Protein 9BWT (pdb70)

Solvent-accessible surface area: 51357 Å² total

Organism: Homo sapiens (NCBI:txid9606)

Nearest PDB structures (foldseek):
  9bwt-assembly1_B  TM=1.003E+00  e=4.805E-80  Homo sapiens
  8vpp-assembly1_B  TM=9.950E-01  e=1.928E-72  Homo sapiens
  8vpn-assembly1_B  TM=9.908E-01  e=4.264E-71  Homo sapiens
  8fho-assembly1_B  TM=9.875E-01  e=2.755E-69  Danio rerio
  9bwt-assembly1_A  TM=9.671E-01  e=4.709E-66  Homo sapiens

Foldseek 3Di:
DPDPPPVQFDDDDPLCPDPCDPPDRRDHTDDPCVVDPPPAAFDALVLQAQLLLLLQQDACCLQFPLLQLLQFAFLQLSLVLLVVLLLLLVQLLLLVLQLQFFPAFAFQFLLRSLCLAAHVLLSLLLLVLLLLLLLQLLLVLLLLLQLLVQVVCVVVPHDDDDSQVSSLVSSLVLLVVLLVQPVVDVVSLSVLSVVLSVLLVLLLVQLVVLLADAADLQRLLQFFGHFDPQLLVVSHHGHADDPQSDSVSSSLVNSLSRNRLRLSRLRSNRHDGSSPNSSVSSNSSSVVSSVSSSVSSSSSSRTGAAFGQSDSVQFDDPDDADADDPSVVVGGRPPVCVVVVPHQGTSNRDRNSSLVSGPHNVSVSSSNSSSSSSNSSSSLQSSLRNLLVSLVLPLDDPSVVFNQADPPGGGGSVSSVVSSVSSSVSVNVSDCPVPSLLSSLSVLQSSLSSLQSSLLLVVLPDVSSDGPSDPHDSVSSNVSNVVSLVVNCVNPVVSNVVNVVSSVVSSVSSVVVPRPDDSDYSVVSVVVVVVVVVLVVVLPDDDDDLADFAAEAEACAQCLQFVQSQLLVQLLDPPTAAYEHEHEALDDDADQDVVNVVVLVVSVVVCVVVVGPYHYDYGYHNDPLVSLVVCQVDPAGRPRHHQAYEYEFDPCCLPDDVVVLQSVLVSVVVSLVSLHKYKYKYAPVGRGPPVRDDYPSVAADAQFAEEQEAADPQQQPLPVSVLSSCVDPRNVNHAYEYAPNNYVPPPDDDPPVVVVVVVLLVSPRVYYHYDPCQLPQDDVVVVVVLCVSLVVLAPPQPVPDPVCPCVVCVPPQQRAYPVLCVVCPSVLRSLLSLLVVCVVPPQRHQEYEYAQDDADPPSGHSNSSSSSVDNNDPPHRHMYMHIHHSSHNPSSNDD/DVVVVVVVVVVVLVVVLPDDDDLVLDAAAEEEACAQCQFFVVSQLLVQLLPPVGAAAEHEHEDADDDPPDDVVVVVVLVVSVVVCVVVVRPYHYDYYYDNDPLVSLLVCQVDPAGRPRHHQAYEYEFPPCCQVDDVVVLQSVVVSVVSSLVSQHKYKYWYAPVGRGDVGDDDPSVAAPAAFAAEQECEDQQQQPSLVSVLSSCVGPSNVNYAYEYEYEDAPVCQVVVQVVVVVVVVLLVSPHDYYHYHRCLQPFDDPVLVVVLCVSLVVQAPAAQPDDPVVVCVVCVPPQAHDHVVLCVVCVSVLRSLLSLLVVCCVPRQPGPAYEYAQDDDDPPSAGSSRSSSSVDNNDDPHSHSYMHIHHSSHHSTDSDDD

B-factor: mean 97.75, std 24.48, range [50.23, 206.78]

Structure (mmCIF, N/CA/C/O backbone):
data_9BWT
#
_entry.id   9BWT
#
_cell.length_a   1.00
_cell.length_b   1.00
_cell.length_c   1.00
_cell.angle_alpha   90.00
_cell.angle_beta   90.00
_cell.angle_gamma   90.00
#
_symmetry.space_group_name_H-M   'P 1'
#
loop_
_entity.id
_entity.type
_entity.pdbx_description
1 polymer 'Solute carrier family 12 member 3'
2 non-polymer "ADENOSINE-5'-TRIPHOSPHATE"
3 non-polymer '6-chloro-3,4-dihydro-2H-1,2,4-benzothiadiazine-7-sulfonamide 1,1-dioxide'
4 water water
#
loop_
_atom_site.group_PDB
_atom_site.id
_atom_site.type_symbol
_atom_site.label_atom_id
_atom_site.label_alt_id
_atom_site.label_comp_id
_atom_site.label_asym_id
_atom_site.label_entity_id
_atom_site.label_seq_id
_atom_site.pdbx_PDB_ins_code
_atom_site.Cartn_x
_atom_site.Cartn_y
_atom_site.Cartn_z
_atom_site.occupancy
_atom_site.B_iso_or_equiv
_atom_site.auth_seq_id
_atom_site.auth_comp_id
_atom_site.auth_asym_id
_atom_site.auth_atom_id
_atom_site.pdbx_PDB_model_num
ATOM 1 N N . CYS A 1 52 ? 99.427 169.015 195.615 1.00 124.54 52 CYS A N 1
ATOM 2 C CA . CYS A 1 52 ? 99.984 169.352 196.919 1.00 129.89 52 CYS A CA 1
ATOM 3 C C . CYS A 1 52 ? 101.502 169.205 196.921 1.00 130.34 52 CYS A C 1
ATOM 4 O O . CYS A 1 52 ? 102.226 170.137 196.575 1.00 126.11 52 CYS A O 1
ATOM 7 N N . MET A 1 53 ? 101.977 168.026 197.320 1.00 120.90 53 MET A N 1
ATOM 8 C CA . MET A 1 53 ? 103.400 167.718 197.341 1.00 115.85 53 MET A CA 1
ATOM 9 C C . MET A 1 53 ? 103.613 166.308 196.789 1.00 117.30 53 MET A C 1
ATOM 10 O O . MET A 1 53 ? 104.386 165.509 197.308 1.00 116.89 53 MET A O 1
ATOM 12 N N . ARG A 1 54 ? 102.905 165.992 195.710 1.00 113.58 54 ARG A N 1
ATOM 13 C CA . ARG A 1 54 ? 103.000 164.675 195.098 1.00 113.23 54 ARG A CA 1
ATOM 14 C C . ARG A 1 54 ? 103.972 164.670 193.927 1.00 113.79 54 ARG A C 1
ATOM 15 O O . ARG A 1 54 ? 104.500 165.710 193.540 1.00 112.92 54 ARG A O 1
ATOM 34 N N . PHE A 1 56 ? 105.701 164.996 190.586 1.00 96.09 56 PHE A N 1
ATOM 35 C CA . PHE A 1 56 ? 105.451 165.889 189.466 1.00 94.29 56 PHE A CA 1
ATOM 36 C C . PHE A 1 56 ? 105.016 165.093 188.246 1.00 97.58 56 PHE A C 1
ATOM 37 O O . PHE A 1 56 ? 105.673 164.130 187.859 1.00 97.96 56 PHE A O 1
ATOM 45 N N . GLY A 1 57 ? 103.903 165.497 187.644 1.00 96.28 57 GLY A N 1
ATOM 46 C CA . GLY A 1 57 ? 103.372 164.820 186.477 1.00 95.98 57 GLY A CA 1
ATOM 47 C C . GLY A 1 57 ? 102.220 163.882 186.760 1.00 101.31 57 GLY A C 1
ATOM 48 O O . GLY A 1 57 ? 101.730 163.237 185.824 1.00 108.30 57 GLY A O 1
ATOM 49 N N . TYR A 1 58 ? 101.757 163.765 188.003 1.00 99.32 58 TYR A N 1
ATOM 50 C CA . TYR A 1 58 ? 100.653 162.865 188.305 1.00 98.56 58 TYR A CA 1
ATOM 51 C C . TYR A 1 58 ? 99.313 163.386 187.815 1.00 104.27 58 TYR A C 1
ATOM 52 O O . TYR A 1 58 ? 98.331 162.639 187.857 1.00 105.20 58 TYR A O 1
ATOM 61 N N . ASN A 1 59 ? 99.242 164.629 187.352 1.00 104.97 59 ASN A N 1
ATOM 62 C CA . ASN A 1 59 ? 97.976 165.203 186.922 1.00 102.55 59 ASN A CA 1
ATOM 63 C C . ASN A 1 59 ? 98.061 165.760 185.509 1.00 105.51 59 ASN A C 1
ATOM 64 O O . ASN A 1 59 ? 97.529 166.829 185.226 1.00 111.49 59 ASN A O 1
ATOM 80 N N . ILE A 1 61 ? 98.858 164.388 181.059 1.00 93.60 61 ILE A N 1
ATOM 81 C CA . ILE A 1 61 ? 99.147 163.344 180.088 1.00 93.30 61 ILE A CA 1
ATOM 82 C C . ILE A 1 61 ? 100.635 163.292 179.784 1.00 93.84 61 ILE A C 1
ATOM 83 O O . ILE A 1 61 ? 101.184 162.228 179.510 1.00 94.82 61 ILE A O 1
ATOM 88 N N . ASP A 1 62 ? 101.284 164.451 179.830 1.00 91.75 62 ASP A N 1
ATOM 89 C CA . ASP A 1 62 ? 102.704 164.529 179.517 1.00 90.39 62 ASP A CA 1
ATOM 90 C C . ASP A 1 62 ? 103.515 163.761 180.552 1.00 96.92 62 ASP A C 1
ATOM 91 O O . ASP A 1 62 ? 103.148 163.704 181.728 1.00 103.48 62 ASP A O 1
ATOM 96 N N . VAL A 1 63 ? 104.616 163.166 180.112 1.00 87.61 63 VAL A N 1
ATOM 97 C CA . VAL A 1 63 ? 105.451 162.365 180.990 1.00 83.69 63 VAL A CA 1
ATOM 98 C C . VAL A 1 63 ? 106.764 163.093 181.247 1.00 81.58 63 VAL A C 1
ATOM 99 O O . VAL A 1 63 ? 107.234 163.892 180.436 1.00 90.56 63 VAL A O 1
ATOM 103 N N . VAL A 1 64 ? 107.367 162.802 182.395 1.00 76.90 64 VAL A N 1
ATOM 104 C CA . VAL A 1 64 ? 108.627 163.421 182.794 1.00 79.08 64 VAL A CA 1
ATOM 105 C C . VAL A 1 64 ? 109.782 162.593 182.246 1.00 83.39 64 VAL A C 1
ATOM 106 O O . VAL A 1 64 ? 109.594 161.414 181.915 1.00 82.62 64 VAL A O 1
ATOM 110 N N . PRO A 1 65 ? 110.982 163.156 182.133 1.00 82.60 65 PRO A N 1
ATOM 111 C CA . PRO A 1 65 ? 112.093 162.398 181.551 1.00 81.05 65 PRO A CA 1
ATOM 112 C C . PRO A 1 65 ? 112.497 161.228 182.432 1.00 85.64 65 PRO A C 1
ATOM 113 O O . PRO A 1 65 ? 112.669 161.367 183.644 1.00 89.60 65 PRO A O 1
ATOM 117 N N . THR A 1 66 ? 112.652 160.066 181.804 1.00 90.27 66 THR A N 1
ATOM 118 C CA . THR A 1 66 ? 113.081 158.865 182.503 1.00 87.00 66 THR A CA 1
ATOM 119 C C . THR A 1 66 ? 113.953 158.047 181.565 1.00 92.67 66 THR A C 1
ATOM 120 O O . THR A 1 66 ? 113.910 158.212 180.345 1.00 97.08 66 THR A O 1
ATOM 124 N N . TYR A 1 67 ? 114.747 157.156 182.159 1.00 97.13 67 TYR A N 1
ATOM 125 C CA . TYR A 1 67 ? 115.668 156.344 181.373 1.00 92.93 67 TYR A CA 1
ATOM 126 C C . TYR A 1 67 ? 114.921 155.407 180.433 1.00 93.69 67 TYR A C 1
ATOM 127 O O . TYR A 1 67 ? 115.366 155.161 179.307 1.00 99.03 67 TYR A O 1
ATOM 136 N N . GLU A 1 68 ? 113.783 154.873 180.877 1.00 98.88 68 GLU A N 1
ATOM 137 C CA . GLU A 1 68 ? 113.082 153.863 180.093 1.00 95.02 68 GLU A CA 1
ATOM 138 C C . GLU A 1 68 ? 112.661 154.390 178.729 1.00 98.57 68 GLU A C 1
ATOM 139 O O . GLU A 1 68 ? 112.581 153.620 177.767 1.00 104.47 68 GLU A O 1
ATOM 145 N N . HIS A 1 69 ? 112.384 155.688 178.620 1.00 95.35 69 HIS A N 1
ATOM 146 C CA . HIS A 1 69 ? 111.930 156.243 177.353 1.00 88.96 69 HIS A CA 1
ATOM 147 C C . HIS A 1 69 ? 112.983 156.163 176.260 1.00 89.69 69 HIS A C 1
ATOM 148 O O . HIS A 1 69 ? 112.641 156.322 175.084 1.00 91.66 69 HIS A O 1
ATOM 155 N N . TYR A 1 70 ? 114.243 155.926 176.612 1.00 81.60 70 TYR A N 1
ATOM 156 C CA . TYR A 1 70 ? 115.327 155.941 175.648 1.00 77.17 70 TYR A CA 1
ATOM 157 C C . TYR A 1 70 ? 115.988 154.589 175.449 1.00 82.20 70 TYR A C 1
ATOM 158 O O . TYR A 1 70 ? 116.734 154.425 174.478 1.00 89.64 70 TYR A O 1
ATOM 167 N N . ALA A 1 71 ? 115.743 153.624 176.325 1.00 87.67 71 ALA A N 1
ATOM 168 C CA . ALA A 1 71 ? 116.331 152.303 176.195 1.00 85.80 71 ALA A CA 1
ATOM 169 C C . ALA A 1 71 ? 115.516 151.449 175.236 1.00 89.48 71 ALA A C 1
ATOM 170 O O . ALA A 1 71 ? 114.289 151.551 175.171 1.00 96.89 71 ALA A O 1
ATOM 172 N N . ASN A 1 72 ? 116.212 150.609 174.481 1.00 102.66 72 ASN A N 1
ATOM 173 C CA . ASN A 1 72 ? 115.548 149.672 173.585 1.00 104.11 72 ASN A CA 1
ATOM 174 C C . ASN A 1 72 ? 115.716 148.251 174.103 1.00 105.35 72 ASN A C 1
ATOM 175 O O . ASN A 1 72 ? 115.383 147.285 173.420 1.00 103.19 72 ASN A O 1
ATOM 190 N N . THR A 1 74 ? 115.211 145.271 177.329 1.00 140.33 74 THR A N 1
ATOM 191 C CA . THR A 1 74 ? 114.047 144.725 178.012 1.00 139.48 74 THR A CA 1
ATOM 192 C C . THR A 1 74 ? 113.909 145.360 179.389 1.00 138.18 74 THR A C 1
ATOM 193 O O . THR A 1 74 ? 114.853 145.362 180.179 1.00 133.91 74 THR A O 1
ATOM 197 N N . GLN A 1 75 ? 112.730 145.895 179.670 1.00 151.75 75 GLN A N 1
ATOM 198 C CA . GLN A 1 75 ? 112.524 146.625 180.911 1.00 153.29 75 GLN A CA 1
ATOM 199 C C . GLN A 1 75 ? 112.532 145.665 182.096 1.00 155.48 75 GLN A C 1
ATOM 200 O O . GLN A 1 75 ? 111.756 144.700 182.112 1.00 156.86 75 GLN A O 1
ATOM 202 N N . PRO A 1 76 ? 113.387 145.886 183.098 1.00 161.82 76 PRO A N 1
ATOM 203 C CA . PRO A 1 76 ? 113.337 145.027 184.292 1.00 161.84 76 PRO A CA 1
ATOM 204 C C . PRO A 1 76 ? 111.985 145.050 184.982 1.00 162.20 76 PRO A C 1
ATOM 205 O O . PRO A 1 76 ? 111.540 144.020 185.504 1.00 159.12 76 PRO A O 1
ATOM 209 N N . GLY A 1 77 ? 111.317 146.202 184.999 1.00 167.94 77 GLY A N 1
ATOM 210 C CA . GLY A 1 77 ? 110.011 146.328 185.601 1.00 165.27 77 GLY A CA 1
ATOM 211 C C . GLY A 1 77 ? 108.942 146.522 184.546 1.00 167.24 77 GLY A C 1
ATOM 212 O O . GLY A 1 77 ? 108.946 147.517 183.818 1.00 167.50 77 GLY A O 1
ATOM 213 N N . GLU A 1 78 ? 108.022 145.562 184.470 1.00 160.83 78 GLU A N 1
ATOM 214 C CA . GLU A 1 78 ? 106.952 145.584 183.481 1.00 159.07 78 GLU A CA 1
ATOM 215 C C . GLU A 1 78 ? 107.532 145.762 182.083 1.00 161.13 78 GLU A C 1
ATOM 216 O O . GLU A 1 78 ? 108.653 145.312 181.813 1.00 160.54 78 GLU A O 1
ATOM 218 N N . PRO A 1 79 ? 106.806 146.405 181.171 1.00 152.18 79 PRO A N 1
ATOM 219 C CA . PRO A 1 79 ? 107.357 146.634 179.829 1.00 150.43 79 PRO A CA 1
ATOM 220 C C . PRO A 1 79 ? 108.041 147.985 179.719 1.00 151.86 79 PRO A C 1
ATOM 221 O O . PRO A 1 79 ? 107.906 148.829 180.610 1.00 150.96 79 PRO A O 1
ATOM 223 N N . ARG A 1 80 ? 108.775 148.203 178.632 1.00 139.89 80 ARG A N 1
ATOM 224 C CA . ARG A 1 80 ? 109.429 149.487 178.422 1.00 138.99 80 ARG A CA 1
ATOM 225 C C . ARG A 1 80 ? 108.389 150.576 178.202 1.00 138.84 80 ARG A C 1
ATOM 226 O O . ARG A 1 80 ? 107.637 150.544 177.223 1.00 136.88 80 ARG A O 1
ATOM 234 N N . LYS A 1 81 ? 108.345 151.534 179.121 1.00 126.56 81 LYS A N 1
ATOM 235 C CA . LYS A 1 81 ? 107.427 152.654 178.998 1.00 124.78 81 LYS A CA 1
ATOM 236 C C . LYS A 1 81 ? 107.777 153.492 177.775 1.00 127.71 81 LYS A C 1
ATOM 237 O O . LYS A 1 81 ? 108.952 153.700 177.460 1.00 128.41 81 LYS A O 1
ATOM 243 N N . VAL A 1 82 ? 106.750 153.971 177.079 1.00 113.00 82 VAL A N 1
ATOM 244 C CA . VAL A 1 82 ? 106.918 154.781 175.880 1.00 108.43 82 VAL A CA 1
ATOM 245 C C . VAL A 1 82 ? 106.216 156.112 176.090 1.00 105.02 82 VAL A C 1
ATOM 246 O O . VAL A 1 82 ? 105.056 156.153 176.512 1.00 105.62 82 VAL A O 1
ATOM 250 N N . ARG A 1 83 ? 106.921 157.199 175.798 1.00 79.87 83 ARG A N 1
ATOM 251 C CA . ARG A 1 83 ? 106.324 158.512 175.936 1.00 83.77 83 ARG A CA 1
ATOM 252 C C . ARG A 1 83 ? 105.203 158.684 174.914 1.00 87.66 83 ARG A C 1
ATOM 253 O O . ARG A 1 83 ? 105.281 158.159 173.801 1.00 90.43 83 ARG A O 1
ATOM 261 N N . PRO A 1 84 ? 104.147 159.411 175.268 1.00 83.15 84 PRO A N 1
ATOM 262 C CA . PRO A 1 84 ? 103.047 159.610 174.321 1.00 82.93 84 PRO A CA 1
ATOM 263 C C . PRO A 1 84 ? 103.531 160.292 173.052 1.00 84.11 84 PRO A C 1
ATOM 264 O O . PRO A 1 84 ? 104.393 161.171 173.086 1.00 88.76 84 PRO A O 1
ATOM 268 N N . THR A 1 85 ? 102.966 159.875 171.924 1.00 84.33 85 THR A N 1
ATOM 269 C CA . THR A 1 85 ? 103.326 160.471 170.651 1.00 84.61 85 THR A CA 1
ATOM 270 C C . THR A 1 85 ? 102.808 161.902 170.571 1.00 85.39 85 THR A C 1
ATOM 271 O O . THR A 1 85 ? 101.890 162.301 171.290 1.00 90.79 85 THR A O 1
ATOM 275 N N . LEU A 1 86 ? 103.414 162.683 169.676 1.00 75.13 86 LEU A N 1
ATOM 276 C CA . LEU A 1 86 ? 103.005 164.074 169.533 1.00 77.77 86 LEU A CA 1
ATOM 277 C C . LEU A 1 86 ? 101.536 164.187 169.161 1.00 81.17 86 LEU A C 1
ATOM 278 O O . LEU A 1 86 ? 100.885 165.181 169.499 1.00 87.72 86 LEU A O 1
ATOM 283 N N . ALA A 1 87 ? 100.995 163.185 168.467 1.00 84.74 87 ALA A N 1
ATOM 284 C CA . ALA A 1 87 ? 99.576 163.202 168.139 1.00 79.39 87 ALA A CA 1
ATOM 285 C C . ALA A 1 87 ? 98.715 162.919 169.360 1.00 87.32 87 ALA A C 1
ATOM 286 O O . ALA A 1 87 ? 97.560 163.351 169.414 1.00 92.22 87 ALA A O 1
ATOM 288 N N . ASP A 1 88 ? 99.248 162.190 170.342 1.00 92.18 88 ASP A N 1
ATOM 289 C CA . ASP A 1 88 ? 98.495 161.941 171.567 1.00 85.99 88 ASP A CA 1
ATOM 290 C C . ASP A 1 88 ? 98.293 163.228 172.354 1.00 88.24 88 ASP A C 1
ATOM 291 O O . ASP A 1 88 ? 97.186 163.518 172.819 1.00 93.21 88 ASP A O 1
ATOM 296 N N . LEU A 1 89 ? 99.357 164.015 172.516 1.00 77.60 89 LEU A N 1
ATOM 297 C CA . LEU A 1 89 ? 99.233 165.280 173.231 1.00 76.05 89 LEU A CA 1
ATOM 298 C C . LEU A 1 89 ? 98.532 166.325 172.378 1.00 84.70 89 LEU A C 1
ATOM 299 O O . LEU A 1 89 ? 97.702 167.092 172.878 1.00 89.41 89 LEU A O 1
ATOM 304 N N . HIS A 1 90 ? 98.859 166.373 171.094 1.00 85.55 90 HIS A N 1
ATOM 305 C CA . HIS A 1 90 ? 98.225 167.277 170.151 1.00 78.40 90 HIS A CA 1
ATOM 306 C C . HIS A 1 90 ? 96.956 166.624 169.612 1.00 89.49 90 HIS A C 1
ATOM 307 O O . HIS A 1 90 ? 96.521 165.574 170.090 1.00 99.06 90 HIS A O 1
ATOM 314 N N . SER A 1 91 ? 96.342 167.243 168.607 1.00 100.70 91 SER A N 1
ATOM 315 C CA . SER A 1 91 ? 95.218 166.624 167.916 1.00 99.94 91 SER A CA 1
ATOM 316 C C . SER A 1 91 ? 94.004 166.510 168.828 1.00 101.81 91 SER A C 1
ATOM 317 O O . SER A 1 91 ? 94.145 166.367 170.046 1.00 105.52 91 SER A O 1
ATOM 320 N N . PHE A 1 92 ? 92.811 166.564 168.252 1.00 106.21 92 PHE A N 1
ATOM 321 C CA . PHE A 1 92 ? 91.576 166.498 169.016 1.00 109.12 92 PHE A CA 1
ATOM 322 C C . PHE A 1 92 ? 91.002 165.088 169.000 1.00 111.96 92 PHE A C 1
ATOM 323 O O . PHE A 1 92 ? 91.397 164.236 168.200 1.00 109.73 92 PHE A O 1
ATOM 331 N N . LEU A 1 93 ? 90.061 164.852 169.907 1.00 120.70 93 LEU A N 1
ATOM 332 C CA . LEU A 1 93 ? 89.384 163.565 169.996 1.00 123.07 93 LEU A CA 1
ATOM 333 C C . LEU A 1 93 ? 90.380 162.452 170.300 1.00 122.17 93 LEU A C 1
ATOM 334 O O . LEU A 1 93 ? 91.231 162.594 171.178 1.00 117.71 93 LEU A O 1
ATOM 339 N N . PRO A 1 132 ? 125.816 135.271 183.813 1.00 119.17 132 PRO A N 1
ATOM 340 C CA . PRO A 1 132 ? 126.634 136.146 182.965 1.00 119.48 132 PRO A CA 1
ATOM 341 C C . PRO A 1 132 ? 127.738 136.838 183.757 1.00 119.99 132 PRO A C 1
ATOM 342 O O . PRO A 1 132 ? 127.486 137.846 184.415 1.00 116.20 132 PRO A O 1
ATOM 346 N N . VAL A 1 133 ? 128.946 136.292 183.692 1.00 113.14 133 VAL A N 1
ATOM 347 C CA . VAL A 1 133 ? 130.074 136.835 184.439 1.00 112.37 133 VAL A CA 1
ATOM 348 C C . VAL A 1 133 ? 130.604 138.070 183.727 1.00 114.67 133 VAL A C 1
ATOM 349 O O . VAL A 1 133 ? 130.777 138.071 182.503 1.00 114.79 133 VAL A O 1
ATOM 353 N N . ARG A 1 134 ? 130.867 139.124 184.493 1.00 101.88 134 ARG A N 1
ATOM 354 C CA . ARG A 1 134 ? 131.415 140.364 183.970 1.00 98.10 134 ARG A CA 1
ATOM 355 C C . ARG A 1 134 ? 132.697 140.698 184.718 1.00 99.04 134 ARG A C 1
ATOM 356 O O . ARG A 1 134 ? 132.860 140.342 185.888 1.00 103.40 134 ARG A O 1
ATOM 364 N N . PHE A 1 135 ? 133.607 141.382 184.035 1.00 90.97 135 PHE A N 1
ATOM 365 C CA . PHE A 1 135 ? 134.939 141.634 184.560 1.00 93.30 135 PHE A CA 1
ATOM 366 C C . PHE A 1 135 ? 135.167 143.126 184.750 1.00 93.50 135 PHE A C 1
ATOM 367 O O . PHE A 1 135 ? 134.644 143.953 184.000 1.00 94.48 135 PHE A O 1
ATOM 375 N N . GLY A 1 136 ? 135.960 143.459 185.763 1.00 89.84 136 GLY A N 1
ATOM 376 C CA . GLY A 1 136 ? 136.344 144.828 186.017 1.00 89.27 136 GLY A CA 1
ATOM 377 C C . GLY A 1 136 ? 137.449 145.278 185.083 1.00 91.92 136 GLY A C 1
ATOM 378 O O . GLY A 1 136 ? 137.933 144.535 184.229 1.00 100.35 136 GLY A O 1
ATOM 379 N N . TRP A 1 137 ? 137.857 146.533 185.259 1.00 81.06 137 TRP A N 1
ATOM 380 C CA . TRP A 1 137 ? 138.849 147.104 184.358 1.00 76.86 137 TRP A CA 1
ATOM 381 C C . TRP A 1 137 ? 140.250 146.576 184.628 1.00 78.64 137 TRP A C 1
ATOM 382 O O . TRP A 1 137 ? 141.089 146.581 183.723 1.00 84.47 137 TRP A O 1
ATOM 393 N N . VAL A 1 138 ? 140.530 146.120 185.848 1.00 80.79 138 VAL A N 1
ATOM 394 C CA . VAL A 1 138 ? 141.863 145.611 186.152 1.00 81.56 138 VAL A CA 1
ATOM 395 C C . VAL A 1 138 ? 142.045 144.213 185.576 1.00 82.08 138 VAL A C 1
ATOM 396 O O . VAL A 1 138 ? 143.027 143.933 184.880 1.00 90.95 138 VAL A O 1
ATOM 400 N N . LYS A 1 139 ? 141.106 143.316 185.856 1.00 80.59 139 LYS A N 1
ATOM 401 C CA . LYS A 1 139 ? 141.205 141.945 185.382 1.00 76.57 139 LYS A CA 1
ATOM 402 C C . LYS A 1 139 ? 140.678 141.761 183.969 1.00 80.86 139 LYS A C 1
ATOM 403 O O . LYS A 1 139 ? 140.941 140.723 183.355 1.00 82.51 139 LYS A O 1
ATOM 409 N N . GLY A 1 140 ? 139.942 142.733 183.443 1.00 87.81 140 GLY A N 1
ATOM 410 C CA . GLY A 1 140 ? 139.361 142.599 182.126 1.00 82.53 140 GLY A CA 1
ATOM 411 C C . GLY A 1 140 ? 140.133 143.306 181.034 1.00 83.58 140 GLY A C 1
ATOM 412 O O . GLY A 1 140 ? 140.113 142.873 179.880 1.00 92.44 140 GLY A O 1
ATOM 413 N N . VAL A 1 141 ? 140.820 144.391 181.379 1.00 77.61 141 VAL A N 1
ATOM 414 C CA . VAL A 1 141 ? 141.503 145.198 180.377 1.00 80.80 141 VAL A CA 1
ATOM 415 C C . VAL A 1 141 ? 142.983 145.326 180.707 1.00 85.56 141 VAL A C 1
ATOM 416 O O . VAL A 1 141 ? 143.841 144.996 179.882 1.00 91.87 141 VAL A O 1
ATOM 420 N N . MET A 1 142 ? 143.296 145.810 181.909 1.00 85.24 142 MET A N 1
ATOM 421 C CA . MET A 1 142 ? 144.688 146.099 182.240 1.00 75.45 142 MET A CA 1
ATOM 422 C C . MET A 1 142 ? 145.544 144.842 182.173 1.00 80.57 142 MET A C 1
ATOM 423 O O . MET A 1 142 ? 146.593 144.828 181.522 1.00 93.78 142 MET A O 1
ATOM 428 N N . ILE A 1 143 ? 145.109 143.767 182.831 1.00 80.25 143 ILE A N 1
ATOM 429 C CA . ILE A 1 143 ? 145.892 142.535 182.825 1.00 76.21 143 ILE A CA 1
ATOM 430 C C . ILE A 1 143 ? 146.021 141.995 181.408 1.00 80.47 143 ILE A C 1
ATOM 431 O O . ILE A 1 143 ? 147.108 141.604 180.968 1.00 87.58 143 ILE A O 1
ATOM 436 N N . ARG A 1 144 ? 144.910 141.966 180.670 1.00 86.47 144 ARG A N 1
ATOM 437 C CA . ARG A 1 144 ? 144.929 141.409 179.322 1.00 82.67 144 ARG A CA 1
ATOM 438 C C . ARG A 1 144 ? 145.850 142.205 178.408 1.00 83.17 144 ARG A C 1
ATOM 439 O O . ARG A 1 144 ? 146.692 141.636 177.707 1.00 92.27 144 ARG A O 1
ATOM 447 N N . CYS A 1 145 ? 145.698 143.530 178.399 1.00 81.81 145 CYS A N 1
ATOM 448 C CA . CYS A 1 145 ? 146.533 144.360 177.538 1.00 82.67 145 CYS A CA 1
ATOM 449 C C . CYS A 1 145 ? 147.997 144.265 177.938 1.00 84.48 145 CYS A C 1
ATOM 450 O O . CYS A 1 145 ? 148.882 144.195 177.078 1.00 89.35 145 CYS A O 1
ATOM 453 N N . MET A 1 146 ? 148.273 144.265 179.240 1.00 79.58 146 MET A N 1
ATOM 454 C CA . MET A 1 146 ? 149.650 144.200 179.709 1.00 70.75 146 MET A CA 1
ATOM 455 C C . MET A 1 146 ? 150.301 142.886 179.298 1.00 78.43 146 MET A C 1
ATOM 456 O O . MET A 1 146 ? 151.451 142.866 178.849 1.00 88.39 146 MET A O 1
ATOM 461 N N . LEU A 1 147 ? 149.576 141.775 179.437 1.00 80.74 147 LEU A N 1
ATOM 462 C CA . LEU A 1 147 ? 150.106 140.491 178.993 1.00 71.52 147 LEU A CA 1
ATOM 463 C C . LEU A 1 147 ? 150.286 140.447 177.485 1.00 75.39 147 LEU A C 1
ATOM 464 O O . LEU A 1 147 ? 151.254 139.861 176.992 1.00 81.44 147 LEU A O 1
ATOM 469 N N . ASN A 1 148 ? 149.361 141.045 176.736 1.00 89.71 148 ASN A N 1
ATOM 470 C CA . ASN A 1 148 ? 149.472 141.058 175.283 1.00 87.02 148 ASN A CA 1
ATOM 471 C C . ASN A 1 148 ? 150.703 141.828 174.826 1.00 89.02 148 ASN A C 1
ATOM 472 O O . ASN A 1 148 ? 151.408 141.398 173.908 1.00 96.68 148 ASN A O 1
ATOM 477 N N . ILE A 1 149 ? 150.970 142.977 175.445 1.00 78.95 149 ILE A N 1
ATOM 478 C CA . ILE A 1 149 ? 152.118 143.781 175.039 1.00 77.76 149 ILE A CA 1
ATOM 479 C C . ILE A 1 149 ? 153.417 143.040 175.320 1.00 81.69 149 ILE A C 1
ATOM 480 O O . ILE A 1 149 ? 154.324 143.008 174.481 1.00 88.06 149 ILE A O 1
ATOM 485 N N . TRP A 1 150 ? 153.533 142.437 176.499 1.00 79.53 150 TRP A N 1
ATOM 486 C CA . TRP A 1 150 ? 154.745 141.708 176.846 1.00 78.86 150 TRP A CA 1
ATOM 487 C C . TRP A 1 150 ? 154.881 140.466 175.978 1.00 86.87 150 TRP A C 1
ATOM 488 O O . TRP A 1 150 ? 153.935 139.687 175.836 1.00 90.09 150 TRP A O 1
ATOM 499 N N . GLY A 1 151 ? 156.061 140.279 175.402 1.00 93.52 151 GLY A N 1
ATOM 500 C CA . GLY A 1 151 ? 156.337 139.137 174.551 1.00 93.18 151 GLY A CA 1
ATOM 501 C C . GLY A 1 151 ? 157.635 138.470 174.959 1.00 98.85 151 GLY A C 1
ATOM 502 O O . GLY A 1 151 ? 158.055 138.522 176.112 1.00 103.89 151 GLY A O 1
ATOM 503 N N . VAL A 1 152 ? 158.280 137.836 173.983 1.00 95.68 152 VAL A N 1
ATOM 504 C CA . VAL A 1 152 ? 159.555 137.176 174.225 1.00 90.90 152 VAL A CA 1
ATOM 505 C C . VAL A 1 152 ? 160.744 138.088 173.946 1.00 96.93 152 VAL A C 1
ATOM 506 O O . VAL A 1 152 ? 161.851 137.805 174.426 1.00 101.46 152 VAL A O 1
ATOM 510 N N . ILE A 1 153 ? 160.551 139.173 173.192 1.00 91.34 153 ILE A N 1
ATOM 511 C CA . ILE A 1 153 ? 161.622 140.135 172.983 1.00 90.64 153 ILE A CA 1
ATOM 512 C C . ILE A 1 153 ? 162.077 140.739 174.299 1.00 92.62 153 ILE A C 1
ATOM 513 O O . ILE A 1 153 ? 163.221 141.186 174.415 1.00 103.88 153 ILE A O 1
ATOM 518 N N . LEU A 1 154 ? 161.203 140.756 175.304 1.00 79.43 154 LEU A N 1
ATOM 519 C CA . LEU A 1 154 ? 161.575 141.298 176.604 1.00 77.99 154 LEU A CA 1
ATOM 520 C C . LEU A 1 154 ? 162.735 140.527 177.218 1.00 82.29 154 LEU A C 1
ATOM 521 O O . LEU A 1 154 ? 163.638 141.122 177.814 1.00 86.61 154 LEU A O 1
ATOM 526 N N . TYR A 1 155 ? 162.729 139.202 177.084 1.00 79.48 155 TYR A N 1
ATOM 527 C CA . TYR A 1 155 ? 163.732 138.370 177.736 1.00 80.50 155 TYR A CA 1
ATOM 528 C C . TYR A 1 155 ? 164.907 138.027 176.831 1.00 88.78 155 TYR A C 1
ATOM 529 O O . TYR A 1 155 ? 166.018 137.809 177.323 1.00 91.47 155 TYR A O 1
ATOM 538 N N . LEU A 1 156 ? 164.692 137.965 175.517 1.00 88.68 156 LEU A N 1
ATOM 539 C CA . LEU A 1 156 ? 165.705 137.449 174.611 1.00 86.55 156 LEU A CA 1
ATOM 540 C C . LEU A 1 156 ? 166.248 138.469 173.624 1.00 86.16 156 LEU A C 1
ATOM 541 O O . LEU A 1 156 ? 167.251 138.184 172.966 1.00 95.55 156 LEU A O 1
ATOM 546 N N . ARG A 1 157 ? 165.629 139.632 173.501 1.00 84.09 157 ARG A N 1
ATOM 547 C CA . ARG A 1 157 ? 166.078 140.622 172.532 1.00 82.20 157 ARG A CA 1
ATOM 548 C C . ARG A 1 157 ? 166.387 141.975 173.144 1.00 85.37 157 ARG A C 1
ATOM 549 O O . ARG A 1 157 ? 167.336 142.633 172.717 1.00 94.70 157 ARG A O 1
ATOM 557 N N . LEU A 1 158 ? 165.612 142.411 174.133 1.00 75.14 158 LEU A N 1
ATOM 558 C CA . LEU A 1 158 ? 165.813 143.749 174.684 1.00 70.80 158 LEU A CA 1
ATOM 559 C C . LEU A 1 158 ? 167.228 143.955 175.201 1.00 75.29 158 LEU A C 1
ATOM 560 O O . LEU A 1 158 ? 167.825 145.003 174.902 1.00 83.13 158 LEU A O 1
ATOM 565 N N . PRO A 1 159 ? 167.814 143.042 175.979 1.00 75.78 159 PRO A N 1
ATOM 566 C CA . PRO A 1 159 ? 169.220 143.230 176.372 1.00 78.88 159 PRO A CA 1
ATOM 567 C C . PRO A 1 159 ? 170.163 143.315 175.186 1.00 83.48 159 PRO A C 1
ATOM 568 O O . PRO A 1 159 ? 171.106 144.114 175.199 1.00 88.15 159 PRO A O 1
ATOM 572 N N . TRP A 1 160 ? 169.931 142.515 174.147 1.00 86.36 160 TRP A N 1
ATOM 573 C CA . TRP A 1 160 ? 170.776 142.591 172.962 1.00 77.63 160 TRP A CA 1
ATOM 574 C C . TRP A 1 160 ? 170.626 143.939 172.271 1.00 84.94 160 TRP A C 1
ATOM 575 O O . TRP A 1 160 ? 171.615 144.533 171.825 1.00 93.60 160 TRP A O 1
ATOM 586 N N . ILE A 1 161 ? 169.395 144.441 172.181 1.00 81.77 161 ILE A N 1
ATOM 587 C CA . ILE A 1 161 ? 169.162 145.740 171.563 1.00 74.36 161 ILE A CA 1
ATOM 588 C C . ILE A 1 161 ? 169.852 146.837 172.358 1.00 74.41 161 ILE A C 1
ATOM 589 O O . ILE A 1 161 ? 170.447 147.756 171.786 1.00 81.81 161 ILE A O 1
ATOM 594 N N . THR A 1 162 ? 169.775 146.770 173.687 1.00 72.61 162 THR A N 1
ATOM 595 C CA . THR A 1 162 ? 170.408 147.801 174.503 1.00 75.58 162 THR A CA 1
ATOM 596 C C . THR A 1 162 ? 171.925 147.709 174.435 1.00 80.00 162 THR A C 1
ATOM 597 O O . THR A 1 162 ? 172.618 148.725 174.554 1.00 85.62 162 THR A O 1
ATOM 601 N N . ALA A 1 163 ? 172.465 146.506 174.249 1.00 83.32 163 ALA A N 1
ATOM 602 C CA . ALA A 1 163 ? 173.906 146.382 174.069 1.00 77.11 163 ALA A CA 1
ATOM 603 C C . ALA A 1 163 ? 174.342 146.970 172.736 1.00 81.95 163 ALA A C 1
ATOM 604 O O . ALA A 1 163 ? 175.348 147.684 172.662 1.00 90.35 163 ALA A O 1
ATOM 606 N N . GLN A 1 164 ? 173.594 146.686 171.671 1.00 86.77 164 GLN A N 1
ATOM 607 C CA . GLN A 1 164 ? 173.990 147.150 170.348 1.00 84.13 164 GLN A CA 1
ATOM 608 C C . GLN A 1 164 ? 173.785 148.647 170.161 1.00 90.18 164 GLN A C 1
ATOM 609 O O . GLN A 1 164 ? 174.671 149.323 169.630 1.00 99.62 164 GLN A O 1
ATOM 615 N N . ALA A 1 165 ? 172.643 149.183 170.582 1.00 84.67 165 ALA A N 1
ATOM 616 C CA . ALA A 1 165 ? 172.313 150.580 170.349 1.00 75.51 165 ALA A CA 1
ATOM 617 C C . ALA A 1 165 ? 172.578 151.476 171.548 1.00 79.34 165 ALA A C 1
ATOM 618 O O . ALA A 1 165 ? 172.482 152.699 171.415 1.00 91.16 165 ALA A O 1
ATOM 620 N N . GLY A 1 166 ? 172.901 150.913 172.703 1.00 78.78 166 GLY A N 1
ATOM 621 C CA . GLY A 1 166 ? 173.103 151.699 173.898 1.00 80.64 166 GLY A CA 1
ATOM 622 C C . GLY A 1 166 ? 171.797 152.044 174.587 1.00 85.24 166 GLY A C 1
ATOM 623 O O . GLY A 1 166 ? 170.698 151.819 174.076 1.00 91.57 166 GLY A O 1
ATOM 624 N N . ILE A 1 167 ? 171.929 152.608 175.786 1.00 87.39 167 ILE A N 1
ATOM 625 C CA . ILE A 1 167 ? 170.751 152.907 176.592 1.00 86.04 167 ILE A CA 1
ATOM 626 C C . ILE A 1 167 ? 169.962 154.067 175.998 1.00 91.58 167 ILE A C 1
ATOM 627 O O . ILE A 1 167 ? 168.728 154.042 175.971 1.00 96.46 167 ILE A O 1
ATOM 632 N N . VAL A 1 168 ? 170.651 155.103 175.518 1.00 88.60 168 VAL A N 1
ATOM 633 C CA . VAL A 1 168 ? 169.950 156.281 175.013 1.00 87.53 168 VAL A CA 1
ATOM 634 C C . VAL A 1 168 ? 169.171 155.943 173.748 1.00 85.32 168 VAL A C 1
ATOM 635 O O . VAL A 1 168 ? 167.986 156.275 173.619 1.00 87.40 168 VAL A O 1
ATOM 639 N N . LEU A 1 169 ? 169.820 155.279 172.793 1.00 80.44 169 LEU A N 1
ATOM 640 C CA . LEU A 1 169 ? 169.132 154.922 171.559 1.00 83.97 169 LEU A CA 1
ATOM 641 C C . LEU A 1 169 ? 168.026 153.907 171.821 1.00 88.56 169 LEU A C 1
ATOM 642 O O . LEU A 1 169 ? 166.975 153.943 171.171 1.00 94.26 169 LEU A O 1
ATOM 647 N N . THR A 1 170 ? 168.248 152.989 172.762 1.00 83.43 170 THR A N 1
ATOM 648 C CA . THR A 1 170 ? 167.201 152.040 173.122 1.00 80.54 170 THR A CA 1
ATOM 649 C C . THR A 1 170 ? 165.988 152.757 173.694 1.00 84.11 170 THR A C 1
ATOM 650 O O . THR A 1 170 ? 164.844 152.433 173.353 1.00 91.16 170 THR A O 1
ATOM 654 N N . TRP A 1 171 ? 166.219 153.735 174.570 1.00 80.49 171 TRP A N 1
ATOM 655 C CA . TRP A 1 171 ? 165.113 154.513 175.110 1.00 74.50 171 TRP A CA 1
ATOM 656 C C . TRP A 1 171 ? 164.404 155.288 174.012 1.00 75.70 171 TRP A C 1
ATOM 657 O O . TRP A 1 171 ? 163.179 155.425 174.035 1.00 83.96 171 TRP A O 1
ATOM 668 N N . ILE A 1 172 ? 165.156 155.803 173.040 1.00 75.60 172 ILE A N 1
ATOM 669 C CA . ILE A 1 172 ? 164.528 156.506 171.924 1.00 80.15 172 ILE A CA 1
ATOM 670 C C . ILE A 1 172 ? 163.622 155.563 171.141 1.00 83.30 172 ILE A C 1
ATOM 671 O O . ILE A 1 172 ? 162.497 155.921 170.774 1.00 89.80 172 ILE A O 1
ATOM 676 N N . ILE A 1 173 ? 164.099 154.348 170.866 1.00 76.70 173 ILE A N 1
ATOM 677 C CA . ILE A 1 173 ? 163.290 153.378 170.129 1.00 76.19 173 ILE A CA 1
ATOM 678 C C . ILE A 1 173 ? 162.021 153.046 170.905 1.00 81.28 173 ILE A C 1
ATOM 679 O O . ILE A 1 173 ? 160.908 153.028 170.354 1.00 84.82 173 ILE A O 1
ATOM 684 N N . ILE A 1 174 ? 162.175 152.768 172.201 1.00 76.69 174 ILE A N 1
ATOM 685 C CA . ILE A 1 174 ? 161.025 152.434 173.032 1.00 71.90 174 ILE A CA 1
ATOM 686 C C . ILE A 1 174 ? 160.032 153.584 173.043 1.00 75.47 174 ILE A C 1
ATOM 687 O O . ILE A 1 174 ? 158.821 153.379 172.919 1.00 81.18 174 ILE A O 1
ATOM 692 N N . LEU A 1 175 ? 160.529 154.813 173.186 1.00 76.14 175 LEU A N 1
ATOM 693 C CA . LEU A 1 175 ? 159.649 155.971 173.243 1.00 69.70 175 LEU A CA 1
ATOM 694 C C . LEU A 1 175 ? 158.920 156.183 171.926 1.00 78.40 175 LEU A C 1
ATOM 695 O O . LEU A 1 175 ? 157.749 156.561 171.921 1.00 91.55 175 LEU A O 1
ATOM 700 N N . LEU A 1 176 ? 159.593 155.963 170.797 1.00 72.69 176 LEU A N 1
ATOM 701 C CA . LEU A 1 176 ? 158.922 156.106 169.507 1.00 76.14 176 LEU A CA 1
ATOM 702 C C . LEU A 1 176 ? 157.785 155.100 169.373 1.00 75.99 176 LEU A C 1
ATOM 703 O O . LEU A 1 176 ? 156.645 155.455 169.019 1.00 85.10 176 LEU A O 1
ATOM 708 N N . SER A 1 177 ? 158.080 153.830 169.659 1.00 79.36 177 SER A N 1
ATOM 709 C CA . SER A 1 177 ? 157.030 152.820 169.621 1.00 84.92 177 SER A CA 1
ATOM 710 C C . SER A 1 177 ? 155.891 153.193 170.557 1.00 86.32 177 SER A C 1
ATOM 711 O O . SER A 1 177 ? 154.713 153.000 170.231 1.00 86.58 177 SER A O 1
ATOM 714 N N . VAL A 1 178 ? 156.227 153.741 171.724 1.00 85.16 178 VAL A N 1
ATOM 715 C CA . VAL A 1 178 ? 155.213 154.083 172.710 1.00 79.02 178 VAL A CA 1
ATOM 716 C C . VAL A 1 178 ? 154.364 155.251 172.234 1.00 82.48 178 VAL A C 1
ATOM 717 O O . VAL A 1 178 ? 153.168 155.300 172.507 1.00 87.28 178 VAL A O 1
ATOM 721 N N . THR A 1 179 ? 154.959 156.224 171.544 1.00 79.21 179 THR A N 1
ATOM 722 C CA . THR A 1 179 ? 154.146 157.307 170.999 1.00 80.30 179 THR A CA 1
ATOM 723 C C . THR A 1 179 ? 153.136 156.763 170.004 1.00 79.30 179 THR A C 1
ATOM 724 O O . THR A 1 179 ? 151.952 157.122 170.041 1.00 90.35 179 THR A O 1
ATOM 728 N N . VAL A 1 180 ? 153.579 155.878 169.110 1.00 75.12 180 VAL A N 1
ATOM 729 C CA . VAL A 1 180 ? 152.633 155.301 168.155 1.00 76.27 180 VAL A CA 1
ATOM 730 C C . VAL A 1 180 ? 151.513 154.575 168.895 1.00 81.38 180 VAL A C 1
ATOM 731 O O . VAL A 1 180 ? 150.317 154.818 168.662 1.00 79.83 180 VAL A O 1
ATOM 735 N N . THR A 1 181 ? 151.888 153.693 169.823 1.00 87.84 181 THR A N 1
ATOM 736 C CA . THR A 1 181 ? 150.901 152.879 170.522 1.00 81.01 181 THR A CA 1
ATOM 737 C C . THR A 1 181 ? 149.977 153.724 171.388 1.00 81.80 181 THR A C 1
ATOM 738 O O . THR A 1 181 ? 148.790 153.417 171.504 1.00 85.07 181 THR A O 1
ATOM 742 N N . SER A 1 182 ? 150.491 154.794 171.989 1.00 75.17 182 SER A N 1
ATOM 743 C CA . SER A 1 182 ? 149.692 155.634 172.867 1.00 68.42 182 SER A CA 1
ATOM 744 C C . SER A 1 182 ? 148.734 156.513 172.081 1.00 75.41 182 SER A C 1
ATOM 745 O O . SER A 1 182 ? 147.611 156.756 172.529 1.00 86.81 182 SER A O 1
ATOM 748 N N . ILE A 1 183 ? 149.144 157.002 170.910 1.00 69.00 183 ILE A N 1
ATOM 749 C CA . ILE A 1 183 ? 148.187 157.700 170.060 1.00 63.83 183 ILE A CA 1
ATOM 750 C C . ILE A 1 183 ? 147.073 156.752 169.645 1.00 75.27 183 ILE A C 1
ATOM 751 O O . ILE A 1 183 ? 145.887 157.112 169.667 1.00 80.81 183 ILE A O 1
ATOM 756 N N . THR A 1 184 ? 147.429 155.520 169.274 1.00 78.13 184 THR A N 1
ATOM 757 C CA . THR A 1 184 ? 146.393 154.552 168.930 1.00 70.31 184 THR A CA 1
ATOM 758 C C . THR A 1 184 ? 145.474 154.284 170.118 1.00 71.60 184 THR A C 1
ATOM 759 O O . THR A 1 184 ? 144.256 154.153 169.955 1.00 78.40 184 THR A O 1
ATOM 763 N N . GLY A 1 185 ? 146.043 154.195 171.320 1.00 65.26 185 GLY A N 1
ATOM 764 C CA . GLY A 1 185 ? 145.232 153.957 172.501 1.00 62.72 185 GLY A CA 1
ATOM 765 C C . GLY A 1 185 ? 144.305 155.111 172.822 1.00 67.40 185 GLY A C 1
ATOM 766 O O . GLY A 1 185 ? 143.167 154.905 173.243 1.00 75.37 185 GLY A O 1
ATOM 767 N N . LEU A 1 186 ? 144.778 156.341 172.640 1.00 66.71 186 LEU A N 1
ATOM 768 C CA . LEU A 1 186 ? 143.909 157.497 172.825 1.00 60.49 186 LEU A CA 1
ATOM 769 C C . LEU A 1 186 ? 142.764 157.476 171.824 1.00 65.11 186 LEU A C 1
ATOM 770 O O . LEU A 1 186 ? 141.611 157.757 172.175 1.00 73.61 186 LEU A O 1
ATOM 775 N N . SER A 1 187 ? 143.063 157.138 170.570 1.00 66.41 187 SER A N 1
ATOM 776 C CA . SER A 1 187 ? 142.011 157.043 169.566 1.00 57.74 187 SER A CA 1
ATOM 777 C C . SER A 1 187 ? 140.985 155.983 169.940 1.00 61.87 187 SER A C 1
ATOM 778 O O . SER A 1 187 ? 139.776 156.213 169.833 1.00 74.95 187 SER A O 1
ATOM 781 N N . ILE A 1 188 ? 141.448 154.813 170.381 1.00 68.91 188 ILE A N 1
ATOM 782 C CA . ILE A 1 188 ? 140.521 153.741 170.729 1.00 69.52 188 ILE A CA 1
ATOM 783 C C . ILE A 1 188 ? 139.703 154.121 171.955 1.00 73.21 188 ILE A C 1
ATOM 784 O O . ILE A 1 188 ? 138.516 153.792 172.051 1.00 80.52 188 ILE A O 1
ATOM 789 N N . SER A 1 189 ? 140.317 154.818 172.910 1.00 70.83 189 SER A N 1
ATOM 790 C CA . SER A 1 189 ? 139.584 155.270 174.084 1.00 64.35 189 SER A CA 1
ATOM 791 C C . SER A 1 189 ? 138.476 156.236 173.694 1.00 68.03 189 SER A C 1
ATOM 792 O O . SER A 1 189 ? 137.342 156.124 174.170 1.00 77.08 189 SER A O 1
ATOM 795 N N . ALA A 1 190 ? 138.788 157.196 172.823 1.00 72.49 190 ALA A N 1
ATOM 796 C CA . ALA A 1 190 ? 137.764 158.134 172.378 1.00 64.95 190 ALA A CA 1
ATOM 797 C C . ALA A 1 190 ? 136.653 157.418 171.624 1.00 68.31 190 ALA A C 1
ATOM 798 O O . ALA A 1 190 ? 135.468 157.684 171.845 1.00 77.56 190 ALA A O 1
ATOM 800 N N . ILE A 1 191 ? 137.019 156.495 170.735 1.00 72.50 191 ILE A N 1
ATOM 801 C CA . ILE A 1 191 ? 136.019 155.786 169.946 1.00 57.19 191 ILE A CA 1
ATOM 802 C C . ILE A 1 191 ? 135.181 154.871 170.825 1.00 61.45 191 ILE A C 1
ATOM 803 O O . ILE A 1 191 ? 134.054 154.513 170.466 1.00 67.92 191 ILE A O 1
ATOM 808 N N . SER A 1 192 ? 135.705 154.479 171.983 1.00 65.11 192 SER A N 1
ATOM 809 C CA . SER A 1 192 ? 135.023 153.504 172.819 1.00 63.15 192 SER A CA 1
ATOM 810 C C . SER A 1 192 ? 134.105 154.136 173.853 1.00 71.23 192 SER A C 1
ATOM 811 O O . SER A 1 192 ? 133.476 153.405 174.623 1.00 73.05 192 SER A O 1
ATOM 814 N N . THR A 1 193 ? 134.007 155.461 173.896 1.00 76.08 193 THR A N 1
ATOM 815 C CA . THR A 1 193 ? 133.078 156.132 174.796 1.00 73.20 193 THR A CA 1
ATOM 816 C C . THR A 1 193 ? 132.149 156.985 173.941 1.00 75.08 193 THR A C 1
ATOM 817 O O . THR A 1 193 ? 132.280 158.203 173.854 1.00 81.78 193 THR A O 1
ATOM 821 N N . ASN A 1 194 ? 131.181 156.316 173.319 1.00 70.83 194 ASN A N 1
ATOM 822 C CA . ASN A 1 194 ? 130.111 156.982 172.585 1.00 69.90 194 ASN A CA 1
ATOM 823 C C . ASN A 1 194 ? 128.977 155.963 172.514 1.00 79.01 194 ASN A C 1
ATOM 824 O O . ASN A 1 194 ? 129.001 155.073 171.661 1.00 94.53 194 ASN A O 1
ATOM 829 N N . GLY A 1 195 ? 128.004 156.097 173.397 1.00 71.27 195 GLY A N 1
ATOM 830 C CA . GLY A 1 195 ? 127.004 155.064 173.532 1.00 77.28 195 GLY A CA 1
ATOM 831 C C . GLY A 1 195 ? 127.580 153.826 174.191 1.00 76.50 195 GLY A C 1
ATOM 832 O O . GLY A 1 195 ? 128.718 153.793 174.657 1.00 73.56 195 GLY A O 1
ATOM 833 N N . LYS A 1 196 ? 126.765 152.779 174.216 1.00 94.79 196 LYS A N 1
ATOM 834 C CA . LYS A 1 196 ? 127.112 151.539 174.895 1.00 87.22 196 LYS A CA 1
ATOM 835 C C . LYS A 1 196 ? 127.652 150.539 173.881 1.00 90.80 196 LYS A C 1
ATOM 836 O O . LYS A 1 196 ? 126.998 150.256 172.873 1.00 94.01 196 LYS A O 1
ATOM 842 N N . VAL A 1 197 ? 128.840 150.007 174.147 1.00 84.15 197 VAL A N 1
ATOM 843 C CA . VAL A 1 197 ? 129.493 149.068 173.243 1.00 83.47 197 VAL A CA 1
ATOM 844 C C . VAL A 1 197 ? 129.094 147.651 173.618 1.00 87.50 197 VAL A C 1
ATOM 845 O O . VAL A 1 197 ? 128.996 147.305 174.800 1.00 85.53 197 VAL A O 1
ATOM 849 N N . LYS A 1 198 ? 128.864 146.826 172.606 1.00 92.97 198 LYS A N 1
ATOM 850 C CA . LYS A 1 198 ? 128.456 145.442 172.775 1.00 89.26 198 LYS A CA 1
ATOM 851 C C . LYS A 1 198 ? 129.611 144.517 172.415 1.00 88.76 198 LYS A C 1
ATOM 852 O O . LYS A 1 198 ? 130.730 144.954 172.138 1.00 90.62 198 LYS A O 1
ATOM 858 N N . SER A 1 199 ? 129.329 143.218 172.425 1.00 90.85 199 SER A N 1
ATOM 859 C CA . SER A 1 199 ? 130.333 142.241 172.036 1.00 92.64 199 SER A CA 1
ATOM 860 C C . SER A 1 199 ? 130.767 142.475 170.596 1.00 91.66 199 SER A C 1
ATOM 861 O O . SER A 1 199 ? 129.949 142.774 169.724 1.00 93.96 199 SER A O 1
ATOM 864 N N . GLY A 1 200 ? 132.066 142.337 170.350 1.00 85.29 200 GLY A N 1
ATOM 865 C CA . GLY A 1 200 ? 132.610 142.563 169.026 1.00 79.45 200 GLY A CA 1
ATOM 866 C C . GLY A 1 200 ? 133.982 143.199 169.058 1.00 82.34 200 GLY A C 1
ATOM 867 O O . GLY A 1 200 ? 134.674 143.253 168.039 1.00 86.43 200 GLY A O 1
ATOM 868 N N . GLY A 1 201 ? 134.380 143.690 170.226 1.00 79.80 201 GLY A N 1
ATOM 869 C CA . GLY A 1 201 ? 135.725 144.206 170.402 1.00 79.53 201 GLY A CA 1
ATOM 870 C C . GLY A 1 201 ? 136.062 145.312 169.427 1.00 80.07 201 GLY A C 1
ATOM 871 O O . GLY A 1 201 ? 135.269 146.224 169.176 1.00 86.06 201 GLY A O 1
ATOM 872 N N . THR A 1 202 ? 137.267 145.229 168.862 1.00 80.15 202 THR A N 1
ATOM 873 C CA . THR A 1 202 ? 137.751 146.286 167.981 1.00 82.25 202 THR A CA 1
ATOM 874 C C . THR A 1 202 ? 136.878 146.418 166.741 1.00 85.17 202 THR A C 1
ATOM 875 O O . THR A 1 202 ? 136.589 147.534 166.289 1.00 89.12 202 THR A O 1
ATOM 879 N N . TYR A 1 203 ? 136.456 145.290 166.171 1.00 83.20 203 TYR A N 1
ATOM 880 C CA . TYR A 1 203 ? 135.643 145.349 164.966 1.00 80.32 203 TYR A CA 1
ATOM 881 C C . TYR A 1 203 ? 134.345 146.098 165.219 1.00 84.11 203 TYR A C 1
ATOM 882 O O . TYR A 1 203 ? 133.913 146.900 164.386 1.00 91.17 203 TYR A O 1
ATOM 891 N N . PHE A 1 204 ? 133.700 145.840 166.355 1.00 74.80 204 PHE A N 1
ATOM 892 C CA . PHE A 1 204 ? 132.463 146.545 166.670 1.00 70.73 204 PHE A CA 1
ATOM 893 C C . PHE A 1 204 ? 132.681 148.050 166.676 1.00 74.98 204 PHE A C 1
ATOM 894 O O . PHE A 1 204 ? 131.936 148.800 166.038 1.00 89.58 204 PHE A O 1
ATOM 902 N N . LEU A 1 205 ? 133.703 148.511 167.395 1.00 69.55 205 LEU A N 1
ATOM 903 C CA . LEU A 1 205 ? 133.950 149.944 167.487 1.00 71.79 205 LEU A CA 1
ATOM 904 C C . LEU A 1 205 ? 134.226 150.541 166.115 1.00 77.58 205 LEU A C 1
ATOM 905 O O . LEU A 1 205 ? 133.632 151.557 165.736 1.00 88.08 205 LEU A O 1
ATOM 910 N N . ILE A 1 206 ? 135.121 149.917 165.350 1.00 80.57 206 ILE A N 1
ATOM 911 C CA . ILE A 1 206 ? 135.491 150.481 164.056 1.00 80.84 206 ILE A CA 1
ATOM 912 C C . ILE A 1 206 ? 134.283 150.523 163.130 1.00 77.63 206 ILE A C 1
ATOM 913 O O . ILE A 1 206 ? 134.024 151.533 162.468 1.00 79.18 206 ILE A O 1
ATOM 918 N N . SER A 1 207 ? 133.526 149.427 163.064 1.00 71.88 207 SER A N 1
ATOM 919 C CA . SER A 1 207 ? 132.392 149.365 162.151 1.00 74.49 207 SER A CA 1
ATOM 920 C C . SER A 1 207 ? 131.306 150.355 162.547 1.00 82.90 207 SER A C 1
ATOM 921 O O . SER A 1 207 ? 130.702 151.004 161.687 1.00 94.15 207 SER A O 1
ATOM 924 N N . ARG A 1 208 ? 131.036 150.482 163.847 1.00 79.16 208 ARG A N 1
ATOM 925 C CA . ARG A 1 208 ? 129.977 151.374 164.292 1.00 74.04 208 ARG A CA 1
ATOM 926 C C . ARG A 1 208 ? 130.381 152.837 164.219 1.00 81.77 208 ARG A C 1
ATOM 927 O O . ARG A 1 208 ? 129.504 153.703 164.160 1.00 85.65 208 ARG A O 1
ATOM 935 N N . SER A 1 209 ? 131.677 153.137 164.220 1.00 81.31 209 SER A N 1
ATOM 936 C CA . SER A 1 209 ? 132.122 154.519 164.163 1.00 80.11 209 SER A CA 1
ATOM 937 C C . SER A 1 209 ? 132.546 154.963 162.772 1.00 80.60 209 SER A C 1
ATOM 938 O O . SER A 1 209 ? 132.695 156.166 162.545 1.00 95.21 209 SER A O 1
ATOM 941 N N . LEU A 1 210 ? 132.736 154.035 161.839 1.00 76.76 210 LEU A N 1
ATOM 942 C CA . LEU A 1 210 ? 133.256 154.375 160.524 1.00 78.89 210 LEU A CA 1
ATOM 943 C C . LEU A 1 210 ? 132.454 153.803 159.369 1.00 81.81 210 LEU A C 1
ATOM 944 O O . LEU A 1 210 ? 132.694 154.207 158.226 1.00 91.33 210 LEU A O 1
ATOM 949 N N . GLY A 1 211 ? 131.521 152.890 159.612 1.00 77.91 211 GLY A N 1
ATOM 950 C CA . GLY A 1 211 ? 130.680 152.372 158.564 1.00 79.92 211 GLY A CA 1
ATOM 951 C C . GLY A 1 211 ? 130.993 150.935 158.212 1.00 80.88 211 GLY A C 1
ATOM 952 O O . GLY A 1 211 ? 132.110 150.449 158.406 1.00 83.83 211 GLY A O 1
ATOM 953 N N . PRO A 1 212 ? 129.999 150.225 157.677 1.00 89.63 212 PRO A N 1
ATOM 954 C CA . PRO A 1 212 ? 130.210 148.808 157.350 1.00 92.85 212 PRO A CA 1
ATOM 955 C C . PRO A 1 212 ? 131.244 148.580 156.267 1.00 96.87 212 PRO A C 1
ATOM 956 O O . PRO A 1 212 ? 131.886 147.524 156.256 1.00 99.96 212 PRO A O 1
ATOM 960 N N . GLU A 1 213 ? 131.436 149.539 155.360 1.00 107.85 213 GLU A N 1
ATOM 961 C CA . GLU A 1 213 ? 132.346 149.323 154.240 1.00 104.87 213 GLU A CA 1
ATOM 962 C C . GLU A 1 213 ? 133.753 148.998 154.726 1.00 107.83 213 GLU A C 1
ATOM 963 O O . GLU A 1 213 ? 134.263 147.897 154.494 1.00 108.93 213 GLU A O 1
ATOM 969 N N . LEU A 1 214 ? 134.397 149.945 155.405 1.00 99.29 214 LEU A N 1
ATOM 970 C CA . LEU A 1 214 ? 135.717 149.684 155.963 1.00 98.53 214 LEU A CA 1
ATOM 971 C C . LEU A 1 214 ? 135.652 148.723 157.141 1.00 97.78 214 LEU A C 1
ATOM 972 O O . LEU A 1 214 ? 136.590 147.943 157.359 1.00 106.12 214 LEU A O 1
ATOM 977 N N . GLY A 1 215 ? 134.558 148.766 157.901 1.00 91.55 215 GLY A N 1
ATOM 978 C CA . GLY A 1 215 ? 134.463 147.947 159.095 1.00 88.94 215 GLY A CA 1
ATOM 979 C C . GLY A 1 215 ? 134.527 146.462 158.804 1.00 93.20 215 GLY A C 1
ATOM 980 O O . GLY A 1 215 ? 135.206 145.717 159.508 1.00 99.85 215 GLY A O 1
ATOM 981 N N . GLY A 1 216 ? 133.820 146.007 157.769 1.00 93.18 216 GLY A N 1
ATOM 982 C CA . GLY A 1 216 ? 133.806 144.582 157.476 1.00 97.22 216 GLY A CA 1
ATOM 983 C C . GLY A 1 216 ? 135.161 144.063 157.039 1.00 97.06 216 GLY A C 1
ATOM 984 O O . GLY A 1 216 ? 135.614 143.003 157.485 1.00 102.00 216 GLY A O 1
ATOM 985 N N . SER A 1 217 ? 135.828 144.802 156.152 1.00 91.89 217 SER A N 1
ATOM 986 C CA . SER A 1 217 ? 137.160 144.401 155.721 1.00 95.53 217 SER A CA 1
ATOM 987 C C . SER A 1 217 ? 138.127 144.377 156.894 1.00 93.00 217 SER A C 1
ATOM 988 O O . SER A 1 217 ? 138.902 143.423 157.053 1.00 97.88 217 SER A O 1
ATOM 991 N N . ILE A 1 218 ? 138.090 145.411 157.737 1.00 90.29 218 ILE A N 1
ATOM 992 C CA . ILE A 1 218 ? 138.994 145.440 158.880 1.00 86.50 218 ILE A CA 1
ATOM 993 C C . ILE A 1 218 ? 138.677 144.303 159.838 1.00 89.81 218 ILE A C 1
ATOM 994 O O . ILE A 1 218 ? 139.580 143.711 160.433 1.00 96.37 218 ILE A O 1
ATOM 999 N N . GLY A 1 219 ? 137.397 143.972 160.002 1.00 79.73 219 GLY A N 1
ATOM 1000 C CA . GLY A 1 219 ? 137.041 142.878 160.887 1.00 80.25 219 GLY A CA 1
ATOM 1001 C C . GLY A 1 219 ? 137.558 141.543 160.394 1.00 81.03 219 GLY A C 1
ATOM 1002 O O . GLY A 1 219 ? 138.111 140.757 161.169 1.00 90.83 219 GLY A O 1
ATOM 1003 N N . LEU A 1 220 ? 137.390 141.267 159.101 1.00 79.46 220 LEU A N 1
ATOM 1004 C CA . LEU A 1 220 ? 137.915 140.019 158.555 1.00 79.74 220 LEU A CA 1
ATOM 1005 C C . LEU A 1 220 ? 139.429 139.953 158.695 1.00 82.77 220 LEU A C 1
ATOM 1006 O O . LEU A 1 220 ? 139.982 138.926 159.118 1.00 86.09 220 LEU A O 1
ATOM 1011 N N . ILE A 1 221 ? 140.119 141.042 158.354 1.00 86.17 221 ILE A N 1
ATOM 1012 C CA . ILE A 1 221 ? 141.574 141.041 158.446 1.00 79.31 221 ILE A CA 1
ATOM 1013 C C . ILE A 1 221 ? 142.018 140.864 159.890 1.00 87.32 221 ILE A C 1
ATOM 1014 O O . ILE A 1 221 ? 142.978 140.143 160.172 1.00 96.65 221 ILE A O 1
ATOM 1019 N N . PHE A 1 222 ? 141.334 141.522 160.826 1.00 84.76 222 PHE A N 1
ATOM 1020 C CA . PHE A 1 222 ? 141.684 141.407 162.237 1.00 81.54 222 PHE A CA 1
ATOM 1021 C C . PHE A 1 222 ? 141.493 139.983 162.735 1.00 84.26 222 PHE A C 1
ATOM 1022 O O . PHE A 1 222 ? 142.341 139.443 163.455 1.00 92.32 222 PHE A O 1
ATOM 1030 N N . ALA A 1 223 ? 140.376 139.355 162.367 1.00 78.13 223 ALA A N 1
ATOM 1031 C CA . ALA A 1 223 ? 140.139 137.982 162.792 1.00 76.65 223 ALA A CA 1
ATOM 1032 C C . ALA A 1 223 ? 141.218 137.051 162.256 1.00 85.36 223 ALA A C 1
ATOM 1033 O O . ALA A 1 223 ? 141.768 136.228 162.998 1.00 92.85 223 ALA A O 1
ATOM 1035 N N . PHE A 1 224 ? 141.547 137.174 160.968 1.00 92.78 224 PHE A N 1
ATOM 1036 C CA . PHE A 1 224 ? 142.575 136.310 160.396 1.00 90.33 224 PHE A CA 1
ATOM 1037 C C . PHE A 1 224 ? 143.931 136.566 161.044 1.00 91.93 224 PHE A C 1
ATOM 1038 O O . PHE A 1 224 ? 144.679 135.628 161.350 1.00 103.59 224 PHE A O 1
ATOM 1046 N N . ALA A 1 225 ? 144.267 137.838 161.259 1.00 79.81 225 ALA A N 1
ATOM 1047 C CA . ALA A 1 225 ? 145.545 138.171 161.867 1.00 74.84 225 ALA A CA 1
ATOM 1048 C C . ALA A 1 225 ? 145.652 137.615 163.275 1.00 86.71 225 ALA A C 1
ATOM 1049 O O . ALA A 1 225 ? 146.722 137.151 163.668 1.00 100.44 225 ALA A O 1
ATOM 1051 N N . ASN A 1 226 ? 144.568 137.654 164.049 1.00 92.62 226 ASN A N 1
ATOM 1052 C CA . ASN A 1 226 ? 144.607 137.065 165.383 1.00 85.08 226 ASN A CA 1
ATOM 1053 C C . ASN A 1 226 ? 144.731 135.548 165.314 1.00 86.24 226 ASN A C 1
ATOM 1054 O O . ASN A 1 226 ? 145.473 134.939 166.099 1.00 96.14 226 ASN A O 1
ATOM 1059 N N . ALA A 1 227 ? 144.007 134.918 164.386 1.00 85.18 227 ALA A N 1
ATOM 1060 C CA . ALA A 1 227 ? 144.097 133.472 164.241 1.00 84.30 227 ALA A CA 1
ATOM 1061 C C . ALA A 1 227 ? 145.489 133.022 163.827 1.00 89.21 227 ALA A C 1
ATOM 1062 O O . ALA A 1 227 ? 145.871 131.884 164.112 1.00 97.88 227 ALA A O 1
ATOM 1064 N N . VAL A 1 228 ? 146.248 133.877 163.148 1.00 87.87 228 VAL A N 1
ATOM 1065 C CA . VAL A 1 228 ? 147.629 133.528 162.827 1.00 82.26 228 VAL A CA 1
ATOM 1066 C C . VAL A 1 228 ? 148.598 133.953 163.930 1.00 83.94 228 VAL A C 1
ATOM 1067 O O . VAL A 1 228 ? 149.644 133.322 164.114 1.00 91.62 228 VAL A O 1
ATOM 1071 N N . GLY A 1 229 ? 148.277 135.012 164.672 1.00 83.08 229 GLY A N 1
ATOM 1072 C CA . GLY A 1 229 ? 149.107 135.399 165.796 1.00 79.91 229 GLY A CA 1
ATOM 1073 C C . GLY A 1 229 ? 149.104 134.374 166.905 1.00 82.48 229 GLY A C 1
ATOM 1074 O O . GLY A 1 229 ? 150.115 134.191 167.588 1.00 92.59 229 GLY A O 1
ATOM 1075 N N . VAL A 1 230 ? 147.975 133.697 167.111 1.00 79.59 230 VAL A N 1
ATOM 1076 C CA . VAL A 1 230 ? 147.962 132.600 168.074 1.00 81.09 230 VAL A CA 1
ATOM 1077 C C . VAL A 1 230 ? 148.980 131.542 167.670 1.00 81.71 230 VAL A C 1
ATOM 1078 O O . VAL A 1 230 ? 149.749 131.042 168.499 1.00 91.35 230 VAL A O 1
ATOM 1082 N N . ALA A 1 231 ? 149.010 131.201 166.380 1.00 84.35 231 ALA A N 1
ATOM 1083 C CA . ALA A 1 231 ? 149.987 130.234 165.893 1.00 83.14 231 ALA A CA 1
ATOM 1084 C C . ALA A 1 231 ? 151.408 130.740 166.083 1.00 83.09 231 ALA A C 1
ATOM 1085 O O . ALA A 1 231 ? 152.298 129.977 166.467 1.00 89.32 231 ALA A O 1
ATOM 1087 N N . MET A 1 232 ? 151.646 132.022 165.812 1.00 95.76 232 MET A N 1
ATOM 1088 C CA . MET A 1 232 ? 152.993 132.567 165.961 1.00 89.46 232 MET A CA 1
ATOM 1089 C C . MET A 1 232 ? 153.461 132.497 167.412 1.00 90.62 232 MET A C 1
ATOM 1090 O O . MET A 1 232 ? 154.598 132.097 167.696 1.00 101.07 232 MET A O 1
ATOM 1095 N N . HIS A 1 233 ? 152.594 132.879 168.349 1.00 83.43 233 HIS A N 1
ATOM 1096 C CA . HIS A 1 233 ? 152.971 132.841 169.758 1.00 80.65 233 HIS A CA 1
ATOM 1097 C C . HIS A 1 233 ? 153.180 131.412 170.241 1.00 86.11 233 HIS A C 1
ATOM 1098 O O . HIS A 1 233 ? 154.126 131.134 170.991 1.00 90.12 233 HIS A O 1
ATOM 1105 N N . THR A 1 234 ? 152.312 130.486 169.828 1.00 88.97 234 THR A N 1
ATOM 1106 C CA . THR A 1 234 ? 152.513 129.101 170.231 1.00 85.49 234 THR A CA 1
ATOM 1107 C C . THR A 1 234 ? 153.772 128.519 169.605 1.00 86.32 234 THR A C 1
ATOM 1108 O O . THR A 1 234 ? 154.422 127.669 170.215 1.00 92.35 234 THR A O 1
ATOM 1112 N N . VAL A 1 235 ? 154.141 128.968 168.405 1.00 88.80 235 VAL A N 1
ATOM 1113 C CA . VAL A 1 235 ? 155.396 128.530 167.806 1.00 89.73 235 VAL A CA 1
ATOM 1114 C C . VAL A 1 235 ? 156.580 129.058 168.600 1.00 91.97 235 VAL A C 1
ATOM 1115 O O . VAL A 1 235 ? 157.577 128.357 168.789 1.00 100.01 235 VAL A O 1
ATOM 1119 N N . GLY A 1 236 ? 156.503 130.304 169.063 1.00 88.89 236 GLY A N 1
ATOM 1120 C CA . GLY A 1 236 ? 157.559 130.812 169.927 1.00 84.88 236 GLY A CA 1
ATOM 1121 C C . GLY A 1 236 ? 157.696 129.997 171.199 1.00 93.08 236 GLY A C 1
ATOM 1122 O O . GLY A 1 236 ? 158.804 129.638 171.615 1.00 101.47 236 GLY A O 1
ATOM 1123 N N . PHE A 1 237 ? 156.564 129.682 171.829 1.00 89.19 237 PHE A N 1
ATOM 1124 C CA . PHE A 1 237 ? 156.594 128.856 173.034 1.00 84.65 237 PHE A CA 1
ATOM 1125 C C . PHE A 1 237 ? 157.178 127.478 172.746 1.00 90.57 237 PHE A C 1
ATOM 1126 O O . PHE A 1 237 ? 157.999 126.965 173.518 1.00 92.35 237 PHE A O 1
ATOM 1134 N N . ALA A 1 238 ? 156.759 126.860 171.642 1.00 100.15 238 ALA A N 1
ATOM 1135 C CA . ALA A 1 238 ? 157.259 125.538 171.291 1.00 96.35 238 ALA A CA 1
ATOM 1136 C C . ALA A 1 238 ? 158.753 125.573 171.013 1.00 98.38 238 ALA A C 1
ATOM 1137 O O . ALA A 1 238 ? 159.477 124.642 171.368 1.00 106.24 238 ALA A O 1
ATOM 1139 N N . GLU A 1 239 ? 159.231 126.631 170.360 1.00 104.95 239 GLU A N 1
ATOM 1140 C CA . GLU A 1 239 ? 160.660 126.745 170.099 1.00 104.49 239 GLU A CA 1
ATOM 1141 C C . GLU A 1 239 ? 161.441 126.891 171.396 1.00 104.91 239 GLU A C 1
ATOM 1142 O O . GLU A 1 239 ? 162.514 126.297 171.554 1.00 110.30 239 GLU A O 1
ATOM 1148 N N . THR A 1 240 ? 160.920 127.674 172.341 1.00 99.98 240 THR A N 1
ATOM 1149 C CA . THR A 1 240 ? 161.585 127.778 173.637 1.00 99.39 240 THR A CA 1
ATOM 1150 C C . THR A 1 240 ? 161.637 126.425 174.338 1.00 102.08 240 THR A C 1
ATOM 1151 O O . THR A 1 240 ? 162.673 126.042 174.899 1.00 105.06 240 THR A O 1
ATOM 1155 N N . VAL A 1 241 ? 160.526 125.685 174.312 1.00 103.95 241 VAL A N 1
ATOM 1156 C CA . VAL A 1 241 ? 160.493 124.371 174.951 1.00 98.42 241 VAL A CA 1
ATOM 1157 C C . VAL A 1 241 ? 161.469 123.421 174.271 1.00 101.44 241 VAL A C 1
ATOM 1158 O O . VAL A 1 241 ? 162.155 122.632 174.932 1.00 105.31 241 VAL A O 1
ATOM 1162 N N . ARG A 1 242 ? 161.528 123.460 172.940 1.00 106.48 242 ARG A N 1
ATOM 1163 C CA . ARG A 1 242 ? 162.458 122.610 172.210 1.00 102.56 242 ARG A CA 1
ATOM 1164 C C . ARG A 1 242 ? 163.893 122.934 172.585 1.00 108.30 242 ARG A C 1
ATOM 1165 O O . ARG A 1 242 ? 164.712 122.030 172.773 1.00 118.10 242 ARG A O 1
ATOM 1173 N N . ASP A 1 243 ? 164.221 124.222 172.680 1.00 115.69 243 ASP A N 1
ATOM 1174 C CA . ASP A 1 243 ? 165.571 124.605 173.069 1.00 114.23 243 ASP A CA 1
ATOM 1175 C C . ASP A 1 243 ? 165.901 124.084 174.458 1.00 114.99 243 ASP A C 1
ATOM 1176 O O . ASP A 1 243 ? 166.989 123.543 174.686 1.00 118.08 243 ASP A O 1
ATOM 1181 N N . LEU A 1 244 ? 164.969 124.232 175.400 1.00 118.53 244 LEU A N 1
ATOM 1182 C CA . LEU A 1 244 ? 165.204 123.734 176.751 1.00 119.50 244 LEU A CA 1
ATOM 1183 C C . LEU A 1 244 ? 165.435 122.227 176.747 1.00 122.35 244 LEU A C 1
ATOM 1184 O O . LEU A 1 244 ? 166.389 121.728 177.358 1.00 126.82 244 LEU A O 1
ATOM 1189 N N . LEU A 1 245 ? 164.572 121.485 176.051 1.00 129.43 245 LEU A N 1
ATOM 1190 C CA . LEU A 1 245 ? 164.703 120.033 176.022 1.00 128.89 245 LEU A CA 1
ATOM 1191 C C . LEU A 1 245 ? 166.020 119.611 175.386 1.00 130.54 245 LEU A C 1
ATOM 1192 O O . LEU A 1 245 ? 166.702 118.712 175.890 1.00 133.28 245 LEU A O 1
ATOM 1197 N N . GLN A 1 246 ? 166.397 120.251 174.278 1.00 138.71 246 GLN A N 1
ATOM 1198 C CA . GLN A 1 246 ? 167.654 119.917 173.621 1.00 137.62 246 GLN A CA 1
ATOM 1199 C C . GLN A 1 246 ? 168.837 120.204 174.532 1.00 139.25 246 GLN A C 1
ATOM 1200 O O . GLN A 1 246 ? 169.783 119.412 174.601 1.00 139.72 246 GLN A O 1
ATOM 1206 N N . GLU A 1 247 ? 168.804 121.334 175.240 1.00 141.23 247 GLU A N 1
ATOM 1207 C CA . GLU A 1 247 ? 169.859 121.621 176.204 1.00 140.93 247 GLU A CA 1
ATOM 1208 C C . GLU A 1 247 ? 169.922 120.537 177.270 1.00 142.45 247 GLU A C 1
ATOM 1209 O O . GLU A 1 247 ? 171.011 120.149 177.710 1.00 142.42 247 GLU A O 1
ATOM 1215 N N . TYR A 1 248 ? 168.766 120.033 177.697 1.00 142.78 248 TYR A N 1
ATOM 1216 C CA . TYR A 1 248 ? 168.731 118.914 178.629 1.00 140.47 248 TYR A CA 1
ATOM 1217 C C . TYR A 1 248 ? 169.015 117.578 177.955 1.00 142.07 248 TYR A C 1
ATOM 1218 O O . TYR A 1 248 ? 169.115 116.561 178.649 1.00 139.90 248 TYR A O 1
ATOM 1227 N N . GLY A 1 249 ? 169.138 117.554 176.630 1.00 146.72 249 GLY A N 1
ATOM 1228 C CA . GLY A 1 249 ? 169.491 116.342 175.916 1.00 145.63 249 GLY A CA 1
ATOM 1229 C C . GLY A 1 249 ? 168.386 115.310 175.838 1.00 146.63 249 GLY A C 1
ATOM 1230 O O . GLY A 1 249 ? 168.648 114.108 175.930 1.00 145.45 249 GLY A O 1
ATOM 1231 N N . ALA A 1 250 ? 167.144 115.762 175.670 1.00 149.20 250 ALA A N 1
ATOM 1232 C CA . ALA A 1 250 ? 165.995 114.864 175.543 1.00 146.96 250 ALA A CA 1
ATOM 1233 C C . ALA A 1 250 ? 165.146 115.281 174.348 1.00 148.81 250 ALA A C 1
ATOM 1234 O O . ALA A 1 250 ? 164.011 115.741 174.499 1.00 151.12 250 ALA A O 1
ATOM 1236 N N . PRO A 1 251 ? 165.670 115.129 173.137 1.00 147.41 251 PRO A N 1
ATOM 1237 C CA . PRO A 1 251 ? 164.874 115.422 171.944 1.00 147.53 251 PRO A CA 1
ATOM 1238 C C . PRO A 1 251 ? 163.976 114.250 171.575 1.00 146.23 251 PRO A C 1
ATOM 1239 O O . PRO A 1 251 ? 164.262 113.088 171.869 1.00 146.12 251 PRO A O 1
ATOM 1243 N N . ILE A 1 252 ? 162.867 114.579 170.914 1.00 139.29 252 ILE A N 1
ATOM 1244 C CA . ILE A 1 252 ? 161.883 113.572 170.538 1.00 140.29 252 ILE A CA 1
ATOM 1245 C C . ILE A 1 252 ? 162.177 113.062 169.135 1.00 140.09 252 ILE A C 1
ATOM 1246 O O . ILE A 1 252 ? 162.432 111.869 168.938 1.00 142.11 252 ILE A O 1
ATOM 1251 N N . VAL A 1 253 ? 162.141 113.958 168.151 1.00 133.39 253 VAL A N 1
ATOM 1252 C CA . VAL A 1 253 ? 162.367 113.570 166.763 1.00 135.59 253 VAL A CA 1
ATOM 1253 C C . VAL A 1 253 ? 163.478 114.417 166.160 1.00 137.34 253 VAL A C 1
ATOM 1254 O O . VAL A 1 253 ? 164.535 113.900 165.784 1.00 138.31 253 VAL A O 1
ATOM 1258 N N . ASP A 1 254 ? 163.250 115.721 166.071 1.00 139.86 254 ASP A N 1
ATOM 1259 C CA . ASP A 1 254 ? 164.236 116.627 165.499 1.00 137.18 254 ASP A CA 1
ATOM 1260 C C . ASP A 1 254 ? 163.860 118.075 165.787 1.00 139.57 254 ASP A C 1
ATOM 1261 O O . ASP A 1 254 ? 162.733 118.351 166.215 1.00 142.39 254 ASP A O 1
ATOM 1266 N N . PRO A 1 255 ? 164.768 119.023 165.559 1.00 135.22 255 PRO A N 1
ATOM 1267 C CA . PRO A 1 255 ? 164.456 120.424 165.888 1.00 135.35 255 PRO A CA 1
ATOM 1268 C C . PRO A 1 255 ? 163.193 120.938 165.218 1.00 134.99 255 PRO A C 1
ATOM 1269 O O . PRO A 1 255 ? 162.454 121.722 165.824 1.00 134.59 255 PRO A O 1
ATOM 1273 N N . ILE A 1 256 ? 162.921 120.518 163.983 1.00 128.16 256 ILE A N 1
ATOM 1274 C CA . ILE A 1 256 ? 161.760 121.042 163.272 1.00 127.32 256 ILE A CA 1
ATOM 1275 C C . ILE A 1 256 ? 160.482 120.311 163.666 1.00 126.75 256 ILE A C 1
ATOM 1276 O O . ILE A 1 256 ? 159.435 120.941 163.847 1.00 125.72 256 ILE A O 1
ATOM 1281 N N . ASN A 1 257 ? 160.533 118.988 163.805 1.00 125.70 257 ASN A N 1
ATOM 1282 C CA . ASN A 1 257 ? 159.336 118.221 164.128 1.00 124.22 257 ASN A CA 1
ATOM 1283 C C . ASN A 1 257 ? 158.908 118.397 165.579 1.00 125.70 257 ASN A C 1
ATOM 1284 O O . ASN A 1 257 ? 157.705 118.458 165.864 1.00 128.91 257 ASN A O 1
ATOM 1289 N N . ASP A 1 258 ? 159.874 118.456 166.499 1.00 129.06 258 ASP A N 1
ATOM 1290 C CA . ASP A 1 258 ? 159.548 118.703 167.897 1.00 128.91 258 ASP A CA 1
ATOM 1291 C C . ASP A 1 258 ? 158.712 119.963 168.042 1.00 130.01 258 ASP A C 1
ATOM 1292 O O . ASP A 1 258 ? 157.766 120.005 168.838 1.00 132.62 258 ASP A O 1
ATOM 1297 N N . ILE A 1 259 ? 159.049 121.003 167.280 1.00 117.92 259 ILE A N 1
ATOM 1298 C CA . ILE A 1 259 ? 158.259 122.227 167.310 1.00 118.14 259 ILE A CA 1
ATOM 1299 C C . ILE A 1 259 ? 156.823 121.932 166.905 1.00 118.33 259 ILE A C 1
ATOM 1300 O O . ILE A 1 259 ? 155.875 122.409 167.533 1.00 119.02 259 ILE A O 1
ATOM 1305 N N . ARG A 1 260 ? 156.641 121.139 165.850 1.00 112.60 260 ARG A N 1
ATOM 1306 C CA . ARG A 1 260 ? 155.290 120.821 165.400 1.00 108.32 260 ARG A CA 1
ATOM 1307 C C . ARG A 1 260 ? 154.495 120.125 166.497 1.00 109.08 260 ARG A C 1
ATOM 1308 O O . ARG A 1 260 ? 153.374 120.534 166.822 1.00 116.49 260 ARG A O 1
ATOM 1316 N N . ILE A 1 261 ? 155.061 119.068 167.083 1.00 100.97 261 ILE A N 1
ATOM 1317 C CA . ILE A 1 261 ? 154.318 118.326 168.104 1.00 101.59 261 ILE A CA 1
ATOM 1318 C C . ILE A 1 261 ? 154.002 119.222 169.295 1.00 104.96 261 ILE A C 1
ATOM 1319 O O . ILE A 1 261 ? 152.862 119.268 169.779 1.00 106.58 261 ILE A O 1
ATOM 1324 N N . ILE A 1 262 ? 155.009 119.945 169.789 1.00 103.85 262 ILE A N 1
ATOM 1325 C CA . ILE A 1 262 ? 154.809 120.765 170.977 1.00 102.91 262 ILE A CA 1
ATOM 1326 C C . ILE A 1 262 ? 153.770 121.843 170.710 1.00 105.95 262 ILE A C 1
ATOM 1327 O O . ILE A 1 262 ? 152.886 122.091 171.537 1.00 109.67 262 ILE A O 1
ATOM 1332 N N . ALA A 1 263 ? 153.856 122.499 169.552 1.00 102.79 263 ALA A N 1
ATOM 1333 C CA . ALA A 1 263 ? 152.914 123.561 169.232 1.00 106.83 263 ALA A CA 1
ATOM 1334 C C . ALA A 1 263 ? 151.498 123.026 169.103 1.00 107.00 263 ALA A C 1
ATOM 1335 O O . ALA A 1 263 ? 150.549 123.650 169.586 1.00 112.23 263 ALA A O 1
ATOM 1337 N N . VAL A 1 264 ? 151.325 121.877 168.446 1.00 101.62 264 VAL A N 1
ATOM 1338 C CA . VAL A 1 264 ? 149.980 121.329 168.294 1.00 101.76 264 VAL A CA 1
ATOM 1339 C C . VAL A 1 264 ? 149.390 120.990 169.656 1.00 102.60 264 VAL A C 1
ATOM 1340 O O . VAL A 1 264 ? 148.232 121.316 169.950 1.00 103.36 264 VAL A O 1
ATOM 1344 N N . VAL A 1 265 ? 150.180 120.346 170.517 1.00 98.01 265 VAL A N 1
ATOM 1345 C CA . VAL A 1 265 ? 149.667 119.984 171.837 1.00 97.80 265 VAL A CA 1
ATOM 1346 C C . VAL A 1 265 ? 149.322 121.234 172.640 1.00 102.64 265 VAL A C 1
ATOM 1347 O O . VAL A 1 265 ? 148.274 121.301 173.297 1.00 103.82 265 VAL A O 1
ATOM 1351 N N . SER A 1 266 ? 150.195 122.242 172.605 1.00 96.16 266 SER A N 1
ATOM 1352 C CA . SER A 1 266 ? 149.947 123.457 173.373 1.00 89.56 266 SER A CA 1
ATOM 1353 C C . SER A 1 266 ? 148.714 124.193 172.868 1.00 91.11 266 SER A C 1
ATOM 1354 O O . SER A 1 266 ? 147.918 124.700 173.665 1.00 95.22 266 SER A O 1
ATOM 1357 N N . VAL A 1 267 ? 148.541 124.271 171.549 1.00 95.69 267 VAL A N 1
ATOM 1358 C CA . VAL A 1 267 ? 147.379 124.959 171.004 1.00 98.40 267 VAL A CA 1
ATOM 1359 C C . VAL A 1 267 ? 146.105 124.197 171.342 1.00 100.83 267 VAL A C 1
ATOM 1360 O O . VAL A 1 267 ? 145.058 124.799 171.598 1.00 101.26 267 VAL A O 1
ATOM 1364 N N . THR A 1 268 ? 146.167 122.863 171.353 1.00 98.08 268 THR A N 1
ATOM 1365 C CA . THR A 1 268 ? 145.006 122.088 171.779 1.00 95.92 268 THR A CA 1
ATOM 1366 C C . THR A 1 268 ? 144.664 122.368 173.236 1.00 96.67 268 THR A C 1
ATOM 1367 O O . THR A 1 268 ? 143.488 122.516 173.591 1.00 99.89 268 THR A O 1
ATOM 1371 N N . VAL A 1 269 ? 145.679 122.442 174.097 1.00 88.07 269 VAL A N 1
ATOM 1372 C CA . VAL A 1 269 ? 145.427 122.747 175.503 1.00 84.51 269 VAL A CA 1
ATOM 1373 C C . VAL A 1 269 ? 144.805 124.130 175.641 1.00 88.32 269 VAL A C 1
ATOM 1374 O O . VAL A 1 269 ? 143.876 124.336 176.432 1.00 92.53 269 VAL A O 1
ATOM 1378 N N . LEU A 1 270 ? 145.314 125.101 174.883 1.00 91.07 270 LEU A N 1
ATOM 1379 C CA . LEU A 1 270 ? 144.754 126.447 174.928 1.00 89.86 270 LEU A CA 1
ATOM 1380 C C . LEU A 1 270 ? 143.305 126.457 174.461 1.00 89.90 270 LEU A C 1
ATOM 1381 O O . LEU A 1 270 ? 142.457 127.132 175.054 1.00 92.28 270 LEU A O 1
ATOM 1386 N N . LEU A 1 271 ? 143.002 125.719 173.392 1.00 89.78 271 LEU A N 1
ATOM 1387 C CA . LEU A 1 271 ? 141.623 125.624 172.929 1.00 88.93 271 LEU A CA 1
ATOM 1388 C C . LEU A 1 271 ? 140.727 125.031 174.003 1.00 88.49 271 LEU A C 1
ATOM 1389 O O . LEU A 1 271 ? 139.614 125.516 174.234 1.00 93.76 271 LEU A O 1
ATOM 1394 N N . ALA A 1 272 ? 141.195 123.979 174.673 1.00 88.95 272 ALA A N 1
ATOM 1395 C CA . ALA A 1 272 ? 140.410 123.400 175.756 1.00 85.55 272 ALA A CA 1
ATOM 1396 C C . ALA A 1 272 ? 140.168 124.420 176.858 1.00 86.84 272 ALA A C 1
ATOM 1397 O O . ALA A 1 272 ? 139.057 124.520 177.390 1.00 94.52 272 ALA A O 1
ATOM 1399 N N . ILE A 1 273 ? 141.195 125.193 177.209 1.00 89.13 273 ILE A N 1
ATOM 1400 C CA . ILE A 1 273 ? 141.038 126.198 178.257 1.00 88.92 273 ILE A CA 1
ATOM 1401 C C . ILE A 1 273 ? 140.006 127.239 177.847 1.00 91.00 273 ILE A C 1
ATOM 1402 O O . ILE A 1 273 ? 139.153 127.638 178.648 1.00 92.20 273 ILE A O 1
ATOM 1407 N N . SER A 1 274 ? 140.068 127.699 176.598 1.00 92.85 274 SER A N 1
ATOM 1408 C CA . SER A 1 274 ? 139.173 128.764 176.161 1.00 92.19 274 SER A CA 1
ATOM 1409 C C . SER A 1 274 ? 137.727 128.296 176.079 1.00 96.87 274 SER A C 1
ATOM 1410 O O . SER A 1 274 ? 136.813 129.057 176.412 1.00 100.68 274 SER A O 1
ATOM 1413 N N . LEU A 1 275 ? 137.497 127.058 175.642 1.00 94.67 275 LEU A N 1
ATOM 1414 C CA . LEU A 1 275 ? 136.138 126.542 175.542 1.00 88.09 275 LEU A CA 1
ATOM 1415 C C . LEU A 1 275 ? 135.482 126.355 176.900 1.00 89.90 275 LEU A C 1
ATOM 1416 O O . LEU A 1 275 ? 134.254 126.243 176.970 1.00 95.22 275 LEU A O 1
ATOM 1421 N N . ALA A 1 276 ? 136.265 126.321 177.976 1.00 94.28 276 ALA A N 1
ATOM 1422 C CA . ALA A 1 276 ? 135.703 126.137 179.306 1.00 97.64 276 ALA A CA 1
ATOM 1423 C C . ALA A 1 276 ? 134.952 127.362 179.804 1.00 103.46 276 ALA A C 1
ATOM 1424 O O . ALA A 1 276 ? 134.274 127.274 180.832 1.00 107.54 276 ALA A O 1
ATOM 1426 N N . GLY A 1 277 ? 135.048 128.488 179.112 1.00 103.37 277 GLY A N 1
ATOM 1427 C CA . GLY A 1 277 ? 134.391 129.711 179.520 1.00 101.99 277 GLY A CA 1
ATOM 1428 C C . GLY A 1 277 ? 135.384 130.824 179.799 1.00 105.81 277 GLY A C 1
ATOM 1429 O O . GLY A 1 277 ? 136.595 130.625 179.856 1.00 112.24 277 GLY A O 1
ATOM 1430 N N . MET A 1 278 ? 134.827 132.023 179.972 1.00 105.26 278 MET A N 1
ATOM 1431 C CA . MET A 1 278 ? 135.660 133.196 180.197 1.00 105.85 278 MET A CA 1
ATOM 1432 C C . MET A 1 278 ? 136.238 133.242 181.605 1.00 105.41 278 MET A C 1
ATOM 1433 O O . MET A 1 278 ? 137.282 133.867 181.808 1.00 113.02 278 MET A O 1
ATOM 1438 N N . GLU A 1 279 ? 135.591 132.604 182.580 1.00 113.21 279 GLU A N 1
ATOM 1439 C CA . GLU A 1 279 ? 136.136 132.591 183.934 1.00 115.06 279 GLU A CA 1
ATOM 1440 C C . GLU A 1 279 ? 137.481 131.877 183.974 1.00 118.73 279 GLU A C 1
ATOM 1441 O O . GLU A 1 279 ? 138.446 132.371 184.570 1.00 119.43 279 GLU A O 1
ATOM 1447 N N . TRP A 1 280 ? 137.568 130.711 183.333 1.00 110.81 280 TRP A N 1
ATOM 1448 C CA . TRP A 1 280 ? 138.834 129.991 183.297 1.00 108.93 280 TRP A CA 1
ATOM 1449 C C . TRP A 1 280 ? 139.870 130.719 182.455 1.00 107.95 280 TRP A C 1
ATOM 1450 O O . TRP A 1 280 ? 141.061 130.692 182.782 1.00 112.72 280 TRP A O 1
ATOM 1461 N N . GLU A 1 281 ? 139.443 131.373 181.376 1.00 105.91 281 GLU A N 1
ATOM 1462 C CA . GLU A 1 281 ? 140.376 132.176 180.597 1.00 103.98 281 GLU A CA 1
ATOM 1463 C C . GLU A 1 281 ? 140.968 133.293 181.447 1.00 105.69 281 GLU A C 1
ATOM 1464 O O . GLU A 1 281 ? 142.178 133.544 181.405 1.00 110.70 281 GLU A O 1
ATOM 1470 N N . SER A 1 282 ? 140.131 133.962 182.241 1.00 100.92 282 SER A N 1
ATOM 1471 C CA . SER A 1 282 ? 140.622 135.009 183.129 1.00 97.27 282 SER A CA 1
ATOM 1472 C C . SER A 1 282 ? 141.554 134.443 184.191 1.00 102.30 282 SER A C 1
ATOM 1473 O O . SER A 1 282 ? 142.566 135.066 184.533 1.00 105.82 282 SER A O 1
ATOM 1476 N N . LYS A 1 283 ? 141.223 133.274 184.740 1.00 99.78 283 LYS A N 1
ATOM 1477 C CA . LYS A 1 283 ? 142.101 132.660 185.732 1.00 98.15 283 LYS A CA 1
ATOM 1478 C C . LYS A 1 283 ? 143.469 132.351 185.138 1.00 100.28 283 LYS A C 1
ATOM 1479 O O . LYS A 1 283 ? 144.503 132.613 185.765 1.00 102.58 283 LYS A O 1
ATOM 1485 N N . ALA A 1 284 ? 143.497 131.796 183.926 1.00 96.43 284 ALA A N 1
ATOM 1486 C CA . ALA A 1 284 ? 144.770 131.524 183.268 1.00 91.89 284 ALA A CA 1
ATOM 1487 C C . ALA A 1 284 ? 145.536 132.811 182.997 1.00 97.31 284 ALA A C 1
ATOM 1488 O O . ALA A 1 284 ? 146.761 132.862 183.161 1.00 102.04 284 ALA A O 1
ATOM 1490 N N . GLN A 1 285 ? 144.833 133.861 182.569 1.00 96.80 285 GLN A N 1
ATOM 1491 C CA . GLN A 1 285 ? 145.487 135.143 182.335 1.00 92.57 285 GLN A CA 1
ATOM 1492 C C . GLN A 1 285 ? 146.142 135.654 183.611 1.00 96.16 285 GLN A C 1
ATOM 1493 O O . GLN A 1 285 ? 147.287 136.121 183.596 1.00 103.14 285 GLN A O 1
ATOM 1499 N N . VAL A 1 286 ? 145.424 135.570 184.731 1.00 92.56 286 VAL A N 1
ATOM 1500 C CA . VAL A 1 286 ? 145.968 136.048 185.997 1.00 92.71 286 VAL A CA 1
ATOM 1501 C C . VAL A 1 286 ? 147.165 135.206 186.418 1.00 96.33 286 VAL A C 1
ATOM 1502 O O . VAL A 1 286 ? 148.151 135.727 186.952 1.00 100.74 286 VAL A O 1
ATOM 1506 N N . LEU A 1 287 ? 147.097 133.893 186.197 1.00 90.75 287 LEU A N 1
ATOM 1507 C CA . LEU A 1 287 ? 148.233 133.039 186.530 1.00 87.24 287 LEU A CA 1
ATOM 1508 C C . LEU A 1 287 ? 149.465 133.420 185.718 1.00 90.75 287 LEU A C 1
ATOM 1509 O O . LEU A 1 287 ? 150.575 133.505 186.258 1.00 97.99 287 LEU A O 1
ATOM 1514 N N . PHE A 1 288 ? 149.290 133.652 184.417 1.00 81.97 288 PHE A N 1
ATOM 1515 C CA . PHE A 1 288 ? 150.426 134.045 183.590 1.00 75.66 288 PHE A CA 1
ATOM 1516 C C . PHE A 1 288 ? 150.980 135.392 184.030 1.00 81.19 288 PHE A C 1
ATOM 1517 O O . PHE A 1 288 ? 152.200 135.600 184.043 1.00 89.87 288 PHE A O 1
ATOM 1525 N N . PHE A 1 289 ? 150.098 136.324 184.391 1.00 79.55 289 PHE A N 1
ATOM 1526 C CA . PHE A 1 289 ? 150.553 137.615 184.894 1.00 77.05 289 PHE A CA 1
ATOM 1527 C C . PHE A 1 289 ? 151.376 137.449 186.163 1.00 81.33 289 PHE A C 1
ATOM 1528 O O . PHE A 1 289 ? 152.416 138.097 186.329 1.00 92.01 289 PHE A O 1
ATOM 1536 N N . LEU A 1 290 ? 150.924 136.584 187.071 1.00 88.29 290 LEU A N 1
ATOM 1537 C CA . LEU A 1 290 ? 151.681 136.340 188.294 1.00 89.22 290 LEU A CA 1
ATOM 1538 C C . LEU A 1 290 ? 153.043 135.739 187.983 1.00 89.92 290 LEU A C 1
ATOM 1539 O O . LEU A 1 290 ? 154.049 136.103 188.602 1.00 94.61 290 LEU A O 1
ATOM 1544 N N . VAL A 1 291 ? 153.094 134.810 187.029 1.00 81.94 291 VAL A N 1
ATOM 1545 C CA . VAL A 1 291 ? 154.369 134.201 186.664 1.00 77.99 291 VAL A CA 1
ATOM 1546 C C . VAL A 1 291 ? 155.324 135.251 186.111 1.00 83.77 291 VAL A C 1
ATOM 1547 O O . VAL A 1 291 ? 156.515 135.270 186.445 1.00 88.99 291 VAL A O 1
ATOM 1551 N N . ILE A 1 292 ? 154.820 136.139 185.253 1.00 80.14 292 ILE A N 1
ATOM 1552 C CA . ILE A 1 292 ? 155.674 137.183 184.692 1.00 77.20 292 ILE A CA 1
ATOM 1553 C C . ILE A 1 292 ? 156.162 138.123 185.786 1.00 80.69 292 ILE A C 1
ATOM 1554 O O . ILE A 1 292 ? 157.320 138.560 185.779 1.00 89.05 292 ILE A O 1
ATOM 1559 N N . MET A 1 293 ? 155.287 138.469 186.731 1.00 89.62 293 MET A N 1
ATOM 1560 C CA . MET A 1 293 ? 155.706 139.326 187.835 1.00 82.84 293 MET A CA 1
ATOM 1561 C C . MET A 1 293 ? 156.802 138.660 188.654 1.00 87.43 293 MET A C 1
ATOM 1562 O O . MET A 1 293 ? 157.778 139.309 189.055 1.00 95.41 293 MET A O 1
ATOM 1567 N N . VAL A 1 294 ? 156.657 137.361 188.917 1.00 89.01 294 VAL A N 1
ATOM 1568 C CA . VAL A 1 294 ? 157.684 136.633 189.655 1.00 89.85 294 VAL A CA 1
ATOM 1569 C C . VAL A 1 294 ? 158.995 136.639 188.883 1.00 90.01 294 VAL A C 1
ATOM 1570 O O . VAL A 1 294 ? 160.075 136.760 189.469 1.00 94.19 294 VAL A O 1
ATOM 1574 N N . SER A 1 295 ? 158.925 136.491 187.560 1.00 82.23 295 SER A N 1
ATOM 1575 C CA . SER A 1 295 ? 160.142 136.536 186.755 1.00 76.45 295 SER A CA 1
ATOM 1576 C C . SER A 1 295 ? 160.821 137.897 186.853 1.00 83.67 295 SER A C 1
ATOM 1577 O O . SER A 1 295 ? 162.050 137.982 186.970 1.00 91.40 295 SER A O 1
ATOM 1580 N N . PHE A 1 296 ? 160.037 138.976 186.799 1.00 86.00 296 PHE A N 1
ATOM 1581 C CA . PHE A 1 296 ? 160.613 140.310 186.948 1.00 81.40 296 PHE A CA 1
ATOM 1582 C C . PHE A 1 296 ? 161.286 140.466 188.304 1.00 85.71 296 PHE A C 1
ATOM 1583 O O . PHE A 1 296 ? 162.394 141.007 188.401 1.00 90.06 296 PHE A O 1
ATOM 1591 N N . ALA A 1 297 ? 160.621 140.008 189.365 1.00 92.04 297 ALA A N 1
ATOM 1592 C CA . ALA A 1 297 ? 161.210 140.105 190.696 1.00 87.52 297 ALA A CA 1
ATOM 1593 C C . ALA A 1 297 ? 162.496 139.297 190.783 1.00 87.10 297 ALA A C 1
ATOM 1594 O O . ALA A 1 297 ? 163.476 139.737 191.395 1.00 91.23 297 ALA A O 1
ATOM 1596 N N . ASN A 1 298 ? 162.508 138.107 190.184 1.00 88.14 298 ASN A N 1
ATOM 1597 C CA . ASN A 1 298 ? 163.709 137.282 190.188 1.00 83.89 298 ASN A CA 1
ATOM 1598 C C . ASN A 1 298 ? 164.857 137.987 189.484 1.00 87.16 298 ASN A C 1
ATOM 1599 O O . ASN A 1 298 ? 165.988 138.000 189.983 1.00 92.74 298 ASN A O 1
ATOM 1604 N N . TYR A 1 299 ? 164.589 138.578 188.320 1.00 86.99 299 TYR A N 1
ATOM 1605 C CA . TYR A 1 299 ? 165.648 139.285 187.608 1.00 83.00 299 TYR A CA 1
ATOM 1606 C C . TYR A 1 299 ? 166.161 140.465 188.421 1.00 87.19 299 TYR A C 1
ATOM 1607 O O . TYR A 1 299 ? 167.374 140.693 188.505 1.00 96.72 299 TYR A O 1
ATOM 1616 N N . LEU A 1 300 ? 165.251 141.231 189.023 1.00 89.86 300 LEU A N 1
ATOM 1617 C CA . LEU A 1 300 ? 165.672 142.387 189.806 1.00 90.50 300 LEU A CA 1
ATOM 1618 C C . LEU A 1 300 ? 166.513 141.965 191.002 1.00 91.33 300 LEU A C 1
ATOM 1619 O O . LEU A 1 300 ? 167.521 142.605 191.318 1.00 91.50 300 LEU A O 1
ATOM 1624 N N . VAL A 1 301 ? 166.113 140.894 191.687 1.00 98.18 301 VAL A N 1
ATOM 1625 C CA . VAL A 1 301 ? 166.894 140.418 192.822 1.00 96.15 301 VAL A CA 1
ATOM 1626 C C . VAL A 1 301 ? 168.267 139.953 192.362 1.00 99.89 301 VAL A C 1
ATOM 1627 O O . VAL A 1 301 ? 169.289 140.282 192.976 1.00 102.33 301 VAL A O 1
ATOM 1631 N N . GLY A 1 302 ? 168.317 139.187 191.271 1.00 98.65 302 GLY A N 1
ATOM 1632 C CA . GLY A 1 302 ? 169.596 138.727 190.766 1.00 93.18 302 GLY A CA 1
ATOM 1633 C C . GLY A 1 302 ? 170.527 139.861 190.395 1.00 94.06 302 GLY A C 1
ATOM 1634 O O . GLY A 1 302 ? 171.736 139.776 190.620 1.00 93.40 302 GLY A O 1
ATOM 1635 N N . THR A 1 303 ? 169.983 140.935 189.826 1.00 96.44 303 THR A N 1
ATOM 1636 C CA . THR A 1 303 ? 170.819 142.047 189.390 1.00 95.46 303 THR A CA 1
ATOM 1637 C C . THR A 1 303 ? 171.401 142.853 190.543 1.00 97.06 303 THR A C 1
ATOM 1638 O O . THR A 1 303 ? 172.112 143.828 190.283 1.00 97.93 303 THR A O 1
ATOM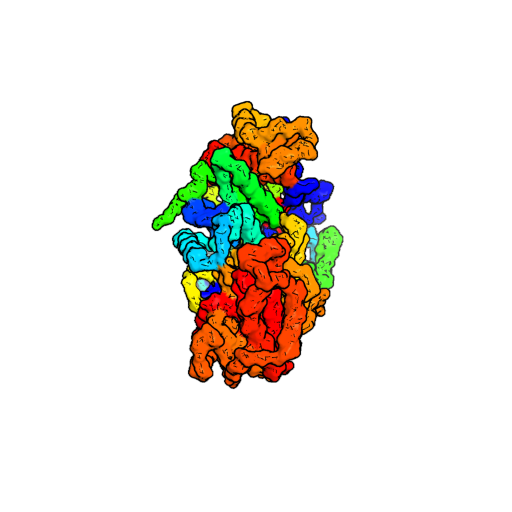 1642 N N . LEU A 1 304 ? 171.121 142.493 191.794 1.00 101.24 304 LEU A N 1
ATOM 1643 C CA . LEU A 1 304 ? 171.632 143.234 192.940 1.00 95.11 304 LEU A CA 1
ATOM 1644 C C . LEU A 1 304 ? 172.651 142.467 193.763 1.00 99.04 304 LEU A C 1
ATOM 1645 O O . LEU A 1 304 ? 173.519 143.089 194.375 1.00 103.96 304 LEU A O 1
ATOM 1650 N N . ILE A 1 305 ? 172.575 141.141 193.793 1.00 103.18 305 ILE A N 1
ATOM 1651 C CA . ILE A 1 305 ? 173.509 140.339 194.579 1.00 102.53 305 ILE A CA 1
ATOM 1652 C C . ILE A 1 305 ? 174.903 140.464 193.973 1.00 105.68 305 ILE A C 1
ATOM 1653 O O . ILE A 1 305 ? 175.032 140.717 192.767 1.00 106.83 305 ILE A O 1
ATOM 1658 N N . PRO A 1 306 ? 175.966 140.323 194.764 1.00 113.45 306 PRO A N 1
ATOM 1659 C CA . PRO A 1 306 ? 177.307 140.459 194.204 1.00 108.91 306 PRO A CA 1
ATOM 1660 C C . PRO A 1 306 ? 177.566 139.379 193.176 1.00 112.31 306 PRO A C 1
ATOM 1661 O O . PRO A 1 306 ? 177.012 138.267 193.261 1.00 113.89 306 PRO A O 1
ATOM 1665 N N . PRO A 1 307 ? 178.412 139.657 192.184 1.00 109.27 307 PRO A N 1
ATOM 1666 C CA . PRO A 1 307 ? 178.625 138.690 191.100 1.00 106.64 307 PRO A CA 1
ATOM 1667 C C . PRO A 1 307 ? 179.522 137.547 191.551 1.00 110.05 307 PRO A C 1
ATOM 1668 O O . PRO A 1 307 ? 180.593 137.767 192.122 1.00 112.67 307 PRO A O 1
ATOM 1672 N N . SER A 1 308 ? 179.078 136.322 191.289 1.00 110.03 308 SER A N 1
ATOM 1673 C CA . SER A 1 308 ? 179.884 135.145 191.561 1.00 110.47 308 SER A CA 1
ATOM 1674 C C . SER A 1 308 ? 180.910 134.954 190.448 1.00 109.32 308 SER A C 1
ATOM 1675 O O . SER A 1 308 ? 180.929 135.681 189.452 1.00 112.70 308 SER A O 1
ATOM 1678 N N . GLU A 1 309 ? 181.783 133.961 190.618 1.00 110.31 309 GLU A N 1
ATOM 1679 C CA . GLU A 1 309 ? 182.807 133.714 189.610 1.00 112.88 309 GLU A CA 1
ATOM 1680 C C . GLU A 1 309 ? 182.181 133.396 188.259 1.00 111.55 309 GLU A C 1
ATOM 1681 O O . GLU A 1 309 ? 182.605 133.930 187.228 1.00 112.23 309 GLU A O 1
ATOM 1687 N N . ASP A 1 310 ? 181.165 132.533 188.245 1.00 112.72 310 ASP A N 1
ATOM 1688 C CA . ASP A 1 310 ? 180.499 132.201 186.991 1.00 114.15 310 ASP A CA 1
ATOM 1689 C C . ASP A 1 310 ? 179.900 133.442 186.346 1.00 114.90 310 ASP A C 1
ATOM 1690 O O . ASP A 1 310 ? 180.114 133.706 185.158 1.00 114.24 310 ASP A O 1
ATOM 1695 N N . LYS A 1 311 ? 179.142 134.221 187.119 1.00 105.80 311 LYS A N 1
ATOM 1696 C CA . LYS A 1 311 ? 178.544 135.433 186.572 1.00 102.20 311 LYS A CA 1
ATOM 1697 C C . LYS A 1 311 ? 179.610 136.446 186.180 1.00 105.95 311 LYS A C 1
ATOM 1698 O O . LYS A 1 311 ? 179.508 137.091 185.131 1.00 105.77 311 LYS A O 1
ATOM 1704 N N . ALA A 1 312 ? 180.645 136.595 187.007 1.00 109.08 312 ALA A N 1
ATOM 1705 C CA . ALA A 1 312 ? 181.681 137.577 186.712 1.00 102.09 312 ALA A CA 1
ATOM 1706 C C . ALA A 1 312 ? 182.393 137.253 185.407 1.00 102.96 312 ALA A C 1
ATOM 1707 O O . ALA A 1 312 ? 182.691 138.152 184.614 1.00 107.15 312 ALA A O 1
ATOM 1709 N N . SER A 1 313 ? 182.668 135.975 185.161 1.00 102.00 313 SER A N 1
ATOM 1710 C CA . SER A 1 313 ? 183.347 135.566 183.940 1.00 99.36 313 SER A CA 1
ATOM 1711 C C . SER A 1 313 ? 182.457 135.661 182.713 1.00 100.28 313 SER A C 1
ATOM 1712 O O . SER A 1 313 ? 182.869 135.230 181.632 1.00 103.30 313 SER A O 1
ATOM 1715 N N . LYS A 1 314 ? 181.255 136.215 182.852 1.00 97.02 314 LYS A N 1
ATOM 1716 C CA . LYS A 1 314 ? 180.327 136.337 181.743 1.00 93.30 314 LYS A CA 1
ATOM 1717 C C . LYS A 1 314 ? 179.907 137.774 181.480 1.00 92.98 314 LYS A C 1
ATOM 1718 O O . LYS A 1 314 ? 179.012 137.997 180.659 1.00 98.00 314 LYS A O 1
ATOM 1724 N N . GLY A 1 315 ? 180.517 138.747 182.149 1.00 88.73 315 GLY A N 1
ATOM 1725 C CA . GLY A 1 315 ? 180.256 140.149 181.914 1.00 92.08 315 GLY A CA 1
ATOM 1726 C C . GLY A 1 315 ? 179.432 140.829 182.984 1.00 93.96 315 GLY A C 1
ATOM 1727 O O . GLY A 1 315 ? 179.407 142.064 183.029 1.00 102.11 315 GLY A O 1
ATOM 1728 N N . PHE A 1 316 ? 178.759 140.072 183.844 1.00 91.49 316 PHE A N 1
ATOM 1729 C CA . PHE A 1 316 ? 177.924 140.677 184.871 1.00 92.15 316 PHE A CA 1
ATOM 1730 C C . PHE A 1 316 ? 178.786 141.131 186.040 1.00 96.88 316 PHE A C 1
ATOM 1731 O O . PHE A 1 316 ? 179.640 140.381 186.519 1.00 103.79 316 PHE A O 1
ATOM 1739 N N . PHE A 1 317 ? 178.562 142.364 186.498 1.00 99.79 317 PHE A N 1
ATOM 1740 C CA . PHE A 1 317 ? 179.358 142.913 187.587 1.00 96.79 317 PHE A CA 1
ATOM 1741 C C . PHE A 1 317 ? 178.534 143.709 188.591 1.00 101.76 317 PHE A C 1
ATOM 1742 O O . PHE A 1 317 ? 179.121 144.372 189.453 1.00 102.66 317 PHE A O 1
ATOM 1750 N N . SER A 1 318 ? 177.204 143.675 188.509 1.00 105.38 318 SER A N 1
ATOM 1751 C CA . SER A 1 318 ? 176.372 144.524 189.353 1.00 99.73 318 SER A CA 1
ATOM 1752 C C . SER A 1 318 ? 176.537 145.982 188.953 1.00 103.88 318 SER A C 1
ATOM 1753 O O . SER A 1 318 ? 177.539 146.351 188.332 1.00 110.78 318 SER A O 1
ATOM 1756 N N . TYR A 1 319 ? 175.551 146.810 189.283 1.00 101.70 319 TYR A N 1
ATOM 1757 C CA . TYR A 1 319 ? 175.562 148.215 188.896 1.00 100.67 319 TYR A CA 1
ATOM 1758 C C . TYR A 1 319 ? 176.922 148.851 189.126 1.00 101.71 319 TYR A C 1
ATOM 1759 O O . TYR A 1 319 ? 177.451 148.834 190.240 1.00 102.67 319 TYR A O 1
ATOM 1768 N N . ARG A 1 320 ? 177.484 149.408 188.057 1.00 109.88 320 ARG A N 1
ATOM 1769 C CA . ARG A 1 320 ? 178.752 150.120 188.097 1.00 109.55 320 ARG A CA 1
ATOM 1770 C C . ARG A 1 320 ? 178.624 151.383 187.263 1.00 111.19 320 ARG A C 1
ATOM 1771 O O . ARG A 1 320 ? 178.109 151.339 186.142 1.00 109.44 320 ARG A O 1
ATOM 1779 N N . ALA A 1 321 ? 179.097 152.505 187.807 1.00 114.09 321 ALA A N 1
ATOM 1780 C CA . ALA A 1 321 ? 179.007 153.763 187.077 1.00 114.90 321 ALA A CA 1
ATOM 1781 C C . ALA A 1 321 ? 179.767 153.688 185.762 1.00 114.66 321 ALA A C 1
ATOM 1782 O O . ALA A 1 321 ? 179.320 154.228 184.743 1.00 113.81 321 ALA A O 1
ATOM 1784 N N . ASP A 1 322 ? 180.920 153.019 185.763 1.00 118.04 322 ASP A N 1
ATOM 1785 C CA . ASP A 1 322 ? 181.708 152.905 184.542 1.00 116.85 322 ASP A CA 1
ATOM 1786 C C . ASP A 1 322 ? 180.936 152.157 183.461 1.00 118.42 322 ASP A C 1
ATOM 1787 O O . ASP A 1 322 ? 180.898 152.593 182.304 1.00 115.95 322 ASP A O 1
ATOM 1792 N N . ILE A 1 323 ? 180.313 151.033 183.818 1.00 108.48 323 ILE A N 1
ATOM 1793 C CA . ILE A 1 323 ? 179.563 150.260 182.832 1.00 106.09 323 ILE A CA 1
ATOM 1794 C C . ILE A 1 323 ? 178.387 151.067 182.308 1.00 105.82 323 ILE A C 1
ATOM 1795 O O . ILE A 1 323 ? 178.116 151.085 181.102 1.00 106.69 323 ILE A O 1
ATOM 1800 N N . PHE A 1 324 ? 177.667 151.745 183.202 1.00 102.26 324 PHE A N 1
ATOM 1801 C CA . PHE A 1 324 ? 176.533 152.549 182.766 1.00 100.71 324 PHE A CA 1
ATOM 1802 C C . PHE A 1 324 ? 176.973 153.643 181.805 1.00 102.38 324 PHE A C 1
ATOM 1803 O O . PHE A 1 324 ? 176.328 153.872 180.776 1.00 101.34 324 PHE A O 1
ATOM 1811 N N . VAL A 1 325 ? 178.072 154.329 182.120 1.00 107.77 325 VAL A N 1
ATOM 1812 C CA . VAL A 1 325 ? 178.546 155.401 181.251 1.00 105.69 325 VAL A CA 1
ATOM 1813 C C . VAL A 1 325 ? 178.977 154.846 179.902 1.00 105.48 325 VAL A C 1
ATOM 1814 O O . VAL A 1 325 ? 178.672 155.423 178.851 1.00 107.28 325 VAL A O 1
ATOM 1818 N N . GLN A 1 326 ? 179.696 153.723 179.903 1.00 101.71 326 GLN A N 1
ATOM 1819 C CA . GLN A 1 326 ? 180.177 153.168 178.644 1.00 99.43 326 GLN A CA 1
ATOM 1820 C C . GLN A 1 326 ? 179.036 152.654 177.779 1.00 103.39 326 GLN A C 1
ATOM 1821 O O . GLN A 1 326 ? 179.110 152.733 176.548 1.00 104.84 326 GLN A O 1
ATOM 1827 N N . ASN A 1 327 ? 177.983 152.121 178.395 1.00 102.06 327 ASN A N 1
ATOM 1828 C CA . ASN A 1 327 ? 176.888 151.497 177.670 1.00 95.48 327 ASN A CA 1
ATOM 1829 C C . ASN A 1 327 ? 175.855 152.503 177.181 1.00 94.19 327 ASN A C 1
ATOM 1830 O O . ASN A 1 327 ? 174.754 152.104 176.789 1.00 99.69 327 ASN A O 1
ATOM 1835 N N . LEU A 1 328 ? 176.181 153.792 177.191 1.00 91.50 328 LEU A N 1
ATOM 1836 C CA . LEU A 1 328 ? 175.264 154.824 176.724 1.00 92.83 328 LEU A CA 1
ATOM 1837 C C . LEU A 1 328 ? 175.342 155.045 175.222 1.00 95.08 328 LEU A C 1
ATOM 1838 O O . LEU A 1 328 ? 174.309 155.236 174.576 1.00 94.23 328 LEU A O 1
ATOM 1843 N N . VAL A 1 329 ? 176.542 155.023 174.654 1.00 94.67 329 VAL A N 1
ATOM 1844 C CA . VAL A 1 329 ? 176.728 155.228 173.221 1.00 92.78 329 VAL A CA 1
ATOM 1845 C C . VAL A 1 329 ? 176.515 153.904 172.500 1.00 94.17 329 VAL A C 1
ATOM 1846 O O . VAL A 1 329 ? 176.718 152.836 173.093 1.00 100.56 329 VAL A O 1
ATOM 1850 N N . PRO A 1 330 ? 176.110 153.920 171.236 1.00 87.14 330 PRO A N 1
ATOM 1851 C CA . PRO A 1 330 ? 175.894 152.669 170.510 1.00 85.98 330 PRO A CA 1
ATOM 1852 C C . PRO A 1 330 ? 177.202 151.994 170.131 1.00 86.42 330 PRO A C 1
ATOM 1853 O O . PRO A 1 330 ? 178.260 152.617 170.038 1.00 91.76 330 PRO A O 1
ATOM 1857 N N . ASP A 1 331 ? 177.106 150.683 169.917 1.00 103.28 331 ASP A N 1
ATOM 1858 C CA . ASP A 1 331 ? 178.233 149.887 169.428 1.00 106.58 331 ASP A CA 1
ATOM 1859 C C . ASP A 1 331 ? 177.655 148.859 168.455 1.00 105.73 331 ASP A C 1
ATOM 1860 O O . ASP A 1 331 ? 177.306 147.744 168.845 1.00 108.16 331 ASP A O 1
ATOM 1865 N N . TRP A 1 332 ? 177.575 149.245 167.187 1.00 93.48 332 TRP A N 1
ATOM 1866 C CA . TRP A 1 332 ? 176.929 148.418 166.181 1.00 93.85 332 TRP A CA 1
ATOM 1867 C C . TRP A 1 332 ? 177.835 147.266 165.774 1.00 98.05 332 TRP A C 1
ATOM 1868 O O . TRP A 1 332 ? 179.060 147.406 165.729 1.00 99.74 332 TRP A O 1
ATOM 1879 N N . ARG A 1 333 ? 177.226 146.120 165.480 1.00 101.30 333 ARG A N 1
ATOM 1880 C CA . ARG A 1 333 ? 177.979 144.919 165.153 1.00 101.63 333 ARG A CA 1
ATOM 1881 C C . ARG A 1 333 ? 177.120 144.006 164.293 1.00 103.42 333 ARG A C 1
ATOM 1882 O O . ARG A 1 333 ? 175.900 143.955 164.458 1.00 107.70 333 ARG A O 1
ATOM 1890 N N . GLY A 1 334 ? 177.765 143.285 163.383 1.00 106.66 334 GLY A N 1
ATOM 1891 C CA . GLY A 1 334 ? 177.082 142.317 162.561 1.00 107.34 334 GLY A CA 1
ATOM 1892 C C . GLY A 1 334 ? 176.258 142.955 161.464 1.00 111.39 334 GLY A C 1
ATOM 1893 O O . GLY A 1 334 ? 176.287 144.171 161.255 1.00 110.67 334 GLY A O 1
ATOM 1894 N N . PRO A 1 335 ? 175.497 142.135 160.738 1.00 122.77 335 PRO A N 1
ATOM 1895 C CA . PRO A 1 335 ? 174.700 142.671 159.626 1.00 124.13 335 PRO A CA 1
ATOM 1896 C C . PRO A 1 335 ? 173.458 143.415 160.072 1.00 125.06 335 PRO A C 1
ATOM 1897 O O . PRO A 1 335 ? 172.871 144.146 159.266 1.00 121.54 335 PRO A O 1
ATOM 1901 N N . ASP A 1 336 ? 173.038 143.257 161.325 1.00 125.93 336 ASP A N 1
ATOM 1902 C CA . ASP A 1 336 ? 171.845 143.912 161.839 1.00 122.50 336 ASP A CA 1
ATOM 1903 C C . ASP A 1 336 ? 172.167 145.043 162.803 1.00 122.69 336 ASP A C 1
ATOM 1904 O O . ASP A 1 336 ? 171.255 145.581 163.437 1.00 124.33 336 ASP A O 1
ATOM 1909 N N . GLY A 1 337 ? 173.436 145.419 162.926 1.00 114.39 337 GLY A N 1
ATOM 1910 C CA . GLY A 1 337 ? 173.821 146.471 163.844 1.00 109.79 337 GLY A CA 1
ATOM 1911 C C . GLY A 1 337 ? 173.463 147.850 163.338 1.00 110.50 337 GLY A C 1
ATOM 1912 O O . GLY A 1 337 ? 174.338 148.700 163.150 1.00 110.78 337 GLY A O 1
ATOM 1913 N N . THR A 1 338 ? 172.174 148.083 163.112 1.00 107.42 338 THR A N 1
ATOM 1914 C CA . THR A 1 338 ? 171.686 149.364 162.630 1.00 105.05 338 THR A CA 1
ATOM 1915 C C . THR A 1 338 ? 170.486 149.786 163.460 1.00 107.37 338 THR A C 1
ATOM 1916 O O . THR A 1 338 ? 169.748 148.946 163.980 1.00 110.21 338 THR A O 1
ATOM 1920 N N . PHE A 1 339 ? 170.292 151.100 163.575 1.00 101.82 339 PHE A N 1
ATOM 1921 C CA . PHE A 1 339 ? 169.152 151.608 164.328 1.00 97.28 339 PHE A CA 1
ATOM 1922 C C . PHE A 1 339 ? 167.846 151.060 163.775 1.00 97.40 339 PHE A C 1
ATOM 1923 O O . PHE A 1 339 ? 166.970 150.627 164.535 1.00 104.21 339 PHE A O 1
ATOM 1931 N N . PHE A 1 340 ? 167.696 151.068 162.452 1.00 101.59 340 PHE A N 1
ATOM 1932 C CA . PHE A 1 340 ? 166.469 150.555 161.862 1.00 98.23 340 PHE A CA 1
ATOM 1933 C C . PHE A 1 340 ? 166.297 149.073 162.153 1.00 101.20 340 PHE A C 1
ATOM 1934 O O . PHE A 1 340 ? 165.172 148.599 162.329 1.00 110.17 340 PHE A O 1
ATOM 1942 N N . GLY A 1 341 ? 167.395 148.320 162.193 1.00 90.88 341 GLY A N 1
ATOM 1943 C CA . GLY A 1 341 ? 167.284 146.908 162.522 1.00 92.47 341 GLY A CA 1
ATOM 1944 C C . GLY A 1 341 ? 166.710 146.687 163.908 1.00 98.97 341 GLY A C 1
ATOM 1945 O O . GLY A 1 341 ? 165.807 145.868 164.102 1.00 102.13 341 GLY A O 1
ATOM 1946 N N . MET A 1 342 ? 167.219 147.430 164.891 1.00 102.53 342 MET A N 1
ATOM 1947 C CA . MET A 1 342 ? 166.703 147.309 166.248 1.00 98.96 342 MET A CA 1
ATOM 1948 C C . MET A 1 342 ? 165.250 147.755 166.328 1.00 99.01 342 MET A C 1
ATOM 1949 O O . MET A 1 342 ? 164.438 147.130 167.020 1.00 101.29 342 MET A O 1
ATOM 1954 N N . PHE A 1 343 ? 164.900 148.838 165.631 1.00 95.50 343 PHE A N 1
ATOM 1955 C CA . PHE A 1 343 ? 163.510 149.282 165.642 1.00 91.24 343 PHE A CA 1
ATOM 1956 C C . PHE A 1 343 ? 162.593 148.231 165.032 1.00 89.69 343 PHE A C 1
ATOM 1957 O O . PHE A 1 343 ? 161.501 147.973 165.548 1.00 93.98 343 PHE A O 1
ATOM 1965 N N . GLU A 1 344 ? 163.016 147.619 163.927 1.00 88.05 344 GLU A N 1
ATOM 1966 C CA . GLU A 1 344 ? 162.205 146.589 163.294 1.00 88.15 344 GLU A CA 1
ATOM 1967 C C . GLU A 1 344 ? 162.082 145.358 164.177 1.00 92.64 344 GLU A C 1
ATOM 1968 O O . GLU A 1 344 ? 161.054 144.675 164.147 1.00 93.87 344 GLU A O 1
ATOM 1974 N N . ILE A 1 345 ? 163.120 145.051 164.955 1.00 89.83 345 ILE A N 1
ATOM 1975 C CA . ILE A 1 345 ? 163.033 143.921 165.874 1.00 86.22 345 ILE A CA 1
ATOM 1976 C C . ILE A 1 345 ? 162.065 144.224 167.009 1.00 88.28 345 ILE A C 1
ATOM 1977 O O . ILE A 1 345 ? 161.277 143.363 167.415 1.00 86.65 345 ILE A O 1
ATOM 1982 N N . PHE A 1 346 ? 162.103 145.445 167.538 1.00 88.02 346 PHE A N 1
ATOM 1983 C CA . PHE A 1 346 ? 161.350 145.754 168.749 1.00 81.44 346 PHE A CA 1
ATOM 1984 C C . PHE A 1 346 ? 159.897 146.122 168.463 1.00 83.53 346 PHE A C 1
ATOM 1985 O O . PHE A 1 346 ? 158.979 145.493 168.998 1.00 92.16 346 PHE A O 1
ATOM 1993 N N . PHE A 1 347 ? 159.673 147.139 167.632 1.00 92.41 347 PHE A N 1
ATOM 1994 C CA . PHE A 1 347 ? 158.333 147.705 167.477 1.00 96.39 347 PHE A CA 1
ATOM 1995 C C . PHE A 1 347 ? 157.250 146.667 167.230 1.00 99.69 347 PHE A C 1
ATOM 1996 O O . PHE A 1 347 ? 156.241 146.679 167.953 1.00 101.43 347 PHE A O 1
ATOM 2004 N N . PRO A 1 348 ? 157.376 145.756 166.264 1.00 101.79 348 PRO A N 1
ATOM 2005 C CA . PRO A 1 348 ? 156.299 144.784 166.039 1.00 100.11 348 PRO A CA 1
ATOM 2006 C C . PRO A 1 348 ? 156.130 143.799 167.177 1.00 96.33 348 PRO A C 1
ATOM 2007 O O . PRO A 1 348 ? 155.144 143.054 167.184 1.00 99.70 348 PRO A O 1
ATOM 2011 N N . SER A 1 349 ? 157.051 143.773 168.137 1.00 104.06 349 SER A N 1
ATOM 2012 C CA . SER A 1 349 ? 156.955 142.811 169.227 1.00 108.94 349 SER A CA 1
ATOM 2013 C C . SER A 1 349 ? 156.048 143.310 170.344 1.00 105.12 349 SER A C 1
ATOM 2014 O O . SER A 1 349 ? 155.412 142.504 171.032 1.00 108.49 349 SER A O 1
ATOM 2017 N N . ALA A 1 350 ? 155.970 144.625 170.545 1.00 94.25 350 ALA A N 1
ATOM 2018 C CA . ALA A 1 350 ? 155.184 145.203 171.637 1.00 97.84 350 ALA A CA 1
ATOM 2019 C C . ALA A 1 350 ? 154.219 146.233 171.058 1.00 94.83 350 ALA A C 1
ATOM 2020 O O . ALA A 1 350 ? 154.483 147.436 171.083 1.00 84.11 350 ALA A O 1
ATOM 2022 N N . THR A 1 351 ? 153.088 145.749 170.539 1.00 100.95 351 THR A N 1
ATOM 2023 C CA . THR A 1 351 ? 152.024 146.634 170.084 1.00 98.31 351 THR A CA 1
ATOM 2024 C C . THR A 1 351 ? 150.632 146.076 170.352 1.00 99.15 351 THR A C 1
ATOM 2025 O O . THR A 1 351 ? 149.647 146.710 169.960 1.00 105.06 351 THR A O 1
ATOM 2029 N N . GLY A 1 352 ? 150.509 144.926 171.008 1.00 93.79 352 GLY A N 1
ATOM 2030 C CA . GLY A 1 352 ? 149.212 144.301 171.181 1.00 94.68 352 GLY A CA 1
ATOM 2031 C C . GLY A 1 352 ? 148.360 144.940 172.257 1.00 96.71 352 GLY A C 1
ATOM 2032 O O . GLY A 1 352 ? 148.118 144.335 173.305 1.00 96.07 352 GLY A O 1
ATOM 2033 N N . ILE A 1 353 ? 147.882 146.161 172.002 1.00 86.61 353 ILE A N 1
ATOM 2034 C CA . ILE A 1 353 ? 147.146 146.916 173.012 1.00 81.65 353 ILE A CA 1
ATOM 2035 C C . ILE A 1 353 ? 145.642 146.693 172.963 1.00 84.36 353 ILE A C 1
ATOM 2036 O O . ILE A 1 353 ? 144.928 147.179 173.852 1.00 87.33 353 ILE A O 1
ATOM 2041 N N . LEU A 1 354 ? 145.132 145.980 171.963 1.00 84.77 354 LEU A N 1
ATOM 2042 C CA . LEU A 1 354 ? 143.698 145.792 171.803 1.00 80.49 354 LEU A CA 1
ATOM 2043 C C . LEU A 1 354 ? 143.189 144.511 172.445 1.00 83.33 354 LEU A C 1
ATOM 2044 O O . LEU A 1 354 ? 142.034 144.138 172.225 1.00 89.25 354 LEU A O 1
ATOM 2049 N N . ALA A 1 355 ? 144.018 143.828 173.234 1.00 88.01 355 ALA A N 1
ATOM 2050 C CA . ALA A 1 355 ? 143.575 142.586 173.856 1.00 85.33 355 ALA A CA 1
ATOM 2051 C C . ALA A 1 355 ? 142.404 142.826 174.798 1.00 88.34 355 ALA A C 1
ATOM 2052 O O . ALA A 1 355 ? 141.455 142.036 174.833 1.00 91.19 355 ALA A O 1
ATOM 2054 N N . GLY A 1 356 ? 142.453 143.910 175.573 1.00 86.41 356 GLY A N 1
ATOM 2055 C CA . GLY A 1 356 ? 141.384 144.182 176.514 1.00 82.90 356 GLY A CA 1
ATOM 2056 C C . GLY A 1 356 ? 140.107 144.674 175.872 1.00 83.67 356 GLY A C 1
ATOM 2057 O O . GLY A 1 356 ? 139.014 144.377 176.361 1.00 88.55 356 GLY A O 1
ATOM 2058 N N . ALA A 1 357 ? 140.215 145.418 174.777 1.00 79.93 357 ALA A N 1
ATOM 2059 C CA . ALA A 1 357 ? 139.049 145.960 174.097 1.00 72.43 357 ALA A CA 1
ATOM 2060 C C . ALA A 1 357 ? 138.346 144.938 173.218 1.00 78.49 357 ALA A C 1
ATOM 2061 O O . ALA A 1 357 ? 137.237 145.206 172.750 1.00 86.33 357 ALA A O 1
ATOM 2063 N N . ASN A 1 358 ? 138.955 143.780 172.988 1.00 82.12 358 ASN A N 1
ATOM 2064 C CA . ASN A 1 358 ? 138.346 142.746 172.166 1.00 74.02 358 ASN A CA 1
ATOM 2065 C C . ASN A 1 358 ? 137.367 141.876 172.937 1.00 79.83 358 ASN A C 1
ATOM 2066 O O . ASN A 1 358 ? 136.699 141.036 172.329 1.00 85.94 358 ASN A O 1
ATOM 2071 N N . ILE A 1 359 ? 137.263 142.058 174.250 1.00 81.87 359 ILE A N 1
ATOM 2072 C CA . ILE A 1 359 ? 136.296 141.327 175.058 1.00 83.86 359 ILE A CA 1
ATOM 2073 C C . ILE A 1 359 ? 135.306 142.326 175.634 1.00 85.06 359 ILE A C 1
ATOM 2074 O O . ILE A 1 359 ? 134.787 142.139 176.739 1.00 95.18 359 ILE A O 1
ATOM 2079 N N . SER A 1 360 ? 135.040 143.396 174.882 1.00 86.01 360 SER A N 1
ATOM 2080 C CA . SER A 1 360 ? 134.141 144.439 175.361 1.00 86.18 360 SER A CA 1
ATOM 2081 C C . SER A 1 360 ? 132.781 143.878 175.746 1.00 89.79 360 SER A C 1
ATOM 2082 O O . SER A 1 360 ? 132.108 144.431 176.622 1.00 90.40 360 SER A O 1
ATOM 2085 N N . GLY A 1 361 ? 132.356 142.791 175.109 1.00 92.15 361 GLY A N 1
ATOM 2086 C CA . GLY A 1 361 ? 131.094 142.182 175.475 1.00 88.04 361 GLY A CA 1
ATOM 2087 C C . GLY A 1 361 ? 131.109 141.471 176.809 1.00 89.45 361 GLY A C 1
ATOM 2088 O O . GLY A 1 361 ? 130.043 141.075 177.290 1.00 100.11 361 GLY A O 1
ATOM 2089 N N . ASP A 1 362 ? 132.283 141.300 177.413 1.00 97.08 362 ASP A N 1
ATOM 2090 C CA . ASP A 1 362 ? 132.415 140.632 178.699 1.00 95.10 362 ASP A CA 1
ATOM 2091 C C . ASP A 1 362 ? 132.813 141.587 179.815 1.00 97.02 362 ASP A C 1
ATOM 2092 O O . ASP A 1 362 ? 133.140 141.135 180.916 1.00 100.31 362 ASP A O 1
ATOM 2097 N N . LEU A 1 363 ? 132.794 142.888 179.561 1.00 93.49 363 LEU A N 1
ATOM 2098 C CA . LEU A 1 363 ? 133.125 143.888 180.562 1.00 93.25 363 LEU A CA 1
ATOM 2099 C C . LEU A 1 363 ? 131.856 144.382 181.246 1.00 99.49 363 LEU A C 1
ATOM 2100 O O . LEU A 1 363 ? 130.739 144.165 180.775 1.00 105.33 363 LEU A O 1
ATOM 2105 N N . LYS A 1 364 ? 132.042 145.058 182.379 1.00 96.16 364 LYS A N 1
ATOM 2106 C CA . LYS A 1 364 ? 130.913 145.602 183.125 1.00 93.33 364 LYS A CA 1
ATOM 2107 C C . LYS A 1 364 ? 130.497 146.968 182.586 1.00 100.03 364 LYS A C 1
ATOM 2108 O O . LYS A 1 364 ? 129.333 147.173 182.229 1.00 103.67 364 LYS A O 1
ATOM 2114 N N . ASP A 1 365 ? 131.435 147.910 182.525 1.00 107.46 365 ASP A N 1
ATOM 2115 C CA . ASP A 1 365 ? 131.205 149.231 181.942 1.00 102.31 365 ASP A CA 1
ATOM 2116 C C . ASP A 1 365 ? 132.338 149.517 180.968 1.00 102.08 365 ASP A C 1
ATOM 2117 O O . ASP A 1 365 ? 133.333 150.160 181.325 1.00 106.75 365 ASP A O 1
ATOM 2122 N N . PRO A 1 366 ? 132.221 149.051 179.725 1.00 86.67 366 PRO A N 1
ATOM 2123 C CA . PRO A 1 366 ? 133.331 149.227 178.778 1.00 87.00 366 PRO A CA 1
ATOM 2124 C C . PRO A 1 366 ? 133.770 150.671 178.623 1.00 89.48 366 PRO A C 1
ATOM 2125 O O . PRO A 1 366 ? 134.973 150.940 178.525 1.00 91.24 366 PRO A O 1
ATOM 2129 N N . ALA A 1 367 ? 132.826 151.612 178.615 1.00 90.95 367 ALA A N 1
ATOM 2130 C CA . ALA A 1 367 ? 133.164 153.020 178.463 1.00 86.80 367 ALA A CA 1
ATOM 2131 C C . ALA A 1 367 ? 134.053 153.536 179.581 1.00 84.49 367 ALA A C 1
ATOM 2132 O O . ALA A 1 367 ? 134.773 154.517 179.373 1.00 89.36 367 ALA A O 1
ATOM 2134 N N . ILE A 1 368 ? 134.024 152.907 180.751 1.00 87.09 368 ILE A N 1
ATOM 2135 C CA . ILE A 1 368 ? 134.870 153.314 181.862 1.00 84.94 368 ILE A CA 1
ATOM 2136 C C . ILE A 1 368 ? 136.127 152.466 181.980 1.00 86.06 368 ILE A C 1
ATOM 2137 O O . ILE A 1 368 ? 137.137 152.959 182.505 1.00 89.96 368 ILE A O 1
ATOM 2142 N N . ALA A 1 369 ? 136.111 151.223 181.500 1.00 82.77 369 ALA A N 1
ATOM 2143 C CA . ALA A 1 369 ? 137.233 150.317 181.680 1.00 75.95 369 ALA A CA 1
ATOM 2144 C C . ALA A 1 369 ? 138.213 150.302 180.521 1.00 80.07 369 ALA A C 1
ATOM 2145 O O . ALA A 1 369 ? 139.418 150.192 180.761 1.00 92.03 369 ALA A O 1
ATOM 2147 N N . ILE A 1 370 ? 137.743 150.411 179.283 1.00 73.80 370 ILE A N 1
ATOM 2148 C CA . ILE A 1 370 ? 138.626 150.277 178.129 1.00 70.20 370 ILE A CA 1
ATOM 2149 C C . ILE A 1 370 ? 139.692 151.367 178.154 1.00 72.15 370 ILE A C 1
ATOM 2150 O O . ILE A 1 370 ? 140.889 151.057 178.082 1.00 85.14 370 ILE A O 1
ATOM 2155 N N . PRO A 1 371 ? 139.320 152.644 178.266 1.00 64.33 371 PRO A N 1
ATOM 2156 C CA . PRO A 1 371 ? 140.352 153.695 178.242 1.00 66.64 371 PRO A CA 1
ATOM 2157 C C . PRO A 1 371 ? 141.334 153.593 179.394 1.00 73.21 371 PRO A C 1
ATOM 2158 O O . PRO A 1 371 ? 142.554 153.578 179.177 1.00 83.06 371 PRO A O 1
ATOM 2162 N N . LYS A 1 372 ? 140.826 153.537 180.624 1.00 79.45 372 LYS A N 1
ATOM 2163 C CA . LYS A 1 372 ? 141.700 153.470 181.788 1.00 77.52 372 LYS A CA 1
ATOM 2164 C C . LYS A 1 372 ? 142.617 152.260 181.713 1.00 80.30 372 LYS A C 1
ATOM 2165 O O . LYS A 1 372 ? 143.838 152.377 181.871 1.00 87.13 372 LYS A O 1
ATOM 2171 N N . GLY A 1 373 ? 142.043 151.083 181.466 1.00 79.32 373 GLY A N 1
ATOM 2172 C CA . GLY A 1 373 ? 142.849 149.876 181.426 1.00 76.06 373 GLY A CA 1
ATOM 2173 C C . GLY A 1 373 ? 143.903 149.918 180.339 1.00 81.54 373 GLY A C 1
ATOM 2174 O O . GLY A 1 373 ? 145.068 149.592 180.574 1.00 89.99 373 GLY A O 1
ATOM 2175 N N . THR A 1 374 ? 143.510 150.327 179.133 1.00 72.63 374 THR A N 1
ATOM 2176 C CA . THR A 1 374 ? 144.453 150.349 178.022 1.00 67.00 374 THR A CA 1
ATOM 2177 C C . THR A 1 374 ? 145.599 151.316 178.292 1.00 69.62 374 THR A C 1
ATOM 2178 O O . THR A 1 374 ? 146.775 150.976 178.104 1.00 85.79 374 THR A O 1
ATOM 2182 N N . LEU A 1 375 ? 145.277 152.532 178.737 1.00 72.56 375 LEU A N 1
ATOM 2183 C CA . LEU A 1 375 ? 146.322 153.520 178.972 1.00 66.38 375 LEU A CA 1
ATOM 2184 C C . LEU A 1 375 ? 147.242 153.095 180.107 1.00 70.29 375 LEU A C 1
ATOM 2185 O O . LEU A 1 375 ? 148.466 153.256 180.018 1.00 82.48 375 LEU A O 1
ATOM 2190 N N . MET A 1 376 ? 146.678 152.545 181.184 1.00 78.44 376 MET A N 1
ATOM 2191 C CA . MET A 1 376 ? 147.513 152.082 182.285 1.00 80.53 376 MET A CA 1
ATOM 2192 C C . MET A 1 376 ? 148.426 150.950 181.837 1.00 85.18 376 MET A C 1
ATOM 2193 O O . MET A 1 376 ? 149.600 150.901 182.222 1.00 89.09 376 MET A O 1
ATOM 2198 N N . ALA A 1 377 ? 147.905 150.028 181.027 1.00 70.54 377 ALA A N 1
ATOM 2199 C CA . ALA A 1 377 ? 148.735 148.941 180.526 1.00 68.12 377 ALA A CA 1
ATOM 2200 C C . ALA A 1 377 ? 149.885 149.474 179.688 1.00 69.68 377 ALA A C 1
ATOM 2201 O O . ALA A 1 377 ? 151.030 149.030 179.837 1.00 78.77 377 ALA A O 1
ATOM 2203 N N . ILE A 1 378 ? 149.604 150.427 178.800 1.00 68.79 378 ILE A N 1
ATOM 2204 C CA . ILE A 1 378 ? 150.664 150.985 177.966 1.00 62.76 378 ILE A CA 1
ATOM 2205 C C . ILE A 1 378 ? 151.724 151.648 178.835 1.00 70.09 378 ILE A C 1
ATOM 2206 O O . ILE A 1 378 ? 152.930 151.451 178.640 1.00 78.92 378 ILE A O 1
ATOM 2211 N N . PHE A 1 379 ? 151.288 152.436 179.818 1.00 68.12 379 PHE A N 1
ATOM 2212 C CA . PHE A 1 379 ? 152.235 153.129 180.684 1.00 65.25 379 PHE A CA 1
ATOM 2213 C C . PHE A 1 379 ? 153.117 152.142 181.438 1.00 74.52 379 PHE A C 1
ATOM 2214 O O . PHE A 1 379 ? 154.345 152.294 181.487 1.00 78.62 379 PHE A O 1
ATOM 2222 N N . TRP A 1 380 ? 152.508 151.112 182.025 1.00 81.19 380 TRP A N 1
ATOM 2223 C CA . TRP A 1 380 ? 153.273 150.164 182.827 1.00 73.55 380 TRP A CA 1
ATOM 2224 C C . TRP A 1 380 ? 154.234 149.354 181.968 1.00 76.83 380 TRP A C 1
ATOM 2225 O O . TRP A 1 380 ? 155.375 149.102 182.374 1.00 79.17 380 TRP A O 1
ATOM 2236 N N . THR A 1 381 ? 153.798 148.932 180.780 1.00 74.10 381 THR A N 1
ATOM 2237 C CA . THR A 1 381 ? 154.696 148.194 179.901 1.00 67.89 381 THR A CA 1
ATOM 2238 C C . THR A 1 381 ? 155.870 149.060 179.465 1.00 73.63 381 THR A C 1
ATOM 2239 O O . THR A 1 381 ? 157.012 148.587 179.406 1.00 80.36 381 THR A O 1
ATOM 2243 N N . THR A 1 382 ? 155.612 150.332 179.155 1.00 74.07 382 THR A N 1
ATOM 2244 C CA . THR A 1 382 ? 156.705 151.228 178.796 1.00 64.89 382 THR A CA 1
ATOM 2245 C C . THR A 1 382 ? 157.689 151.375 179.945 1.00 68.14 382 THR A C 1
ATOM 2246 O O . THR A 1 382 ? 158.910 151.362 179.738 1.00 81.76 382 THR A O 1
ATOM 2250 N N . ILE A 1 383 ? 157.176 151.525 181.167 1.00 75.92 383 ILE A N 1
ATOM 2251 C CA . ILE A 1 383 ? 158.058 151.648 182.322 1.00 72.74 383 ILE A CA 1
ATOM 2252 C C . ILE A 1 383 ? 158.907 150.396 182.475 1.00 71.95 383 ILE A C 1
ATOM 2253 O O . ILE A 1 383 ? 160.109 150.473 182.752 1.00 76.86 383 ILE A O 1
ATOM 2258 N N . SER A 1 384 ? 158.295 149.223 182.311 1.00 75.02 384 SER A N 1
ATOM 2259 C CA . SER A 1 384 ? 159.050 147.982 182.431 1.00 69.02 384 SER A CA 1
ATOM 2260 C C . SER A 1 384 ? 160.152 147.907 181.385 1.00 68.17 384 SER A C 1
ATOM 2261 O O . SER A 1 384 ? 161.286 147.527 181.694 1.00 77.74 384 SER A O 1
ATOM 2264 N N . TYR A 1 385 ? 159.838 148.263 180.139 1.00 78.01 385 TYR A N 1
ATOM 2265 C CA . TYR A 1 385 ? 160.850 148.225 179.088 1.00 73.16 385 TYR A CA 1
ATOM 2266 C C . TYR A 1 385 ? 162.013 149.149 179.419 1.00 78.45 385 TYR A C 1
ATOM 2267 O O . TYR A 1 385 ? 163.183 148.754 179.337 1.00 84.21 385 TYR A O 1
ATOM 2276 N N . LEU A 1 386 ? 161.708 150.391 179.803 1.00 77.84 386 LEU A N 1
ATOM 2277 C CA . LEU A 1 386 ? 162.770 151.344 180.107 1.00 73.40 386 LEU A CA 1
ATOM 2278 C C . LEU A 1 386 ? 163.625 150.863 181.271 1.00 74.53 386 LEU A C 1
ATOM 2279 O O . LEU A 1 386 ? 164.862 150.927 181.216 1.00 82.96 386 LEU A O 1
ATOM 2284 N N . ALA A 1 387 ? 162.985 150.380 182.337 1.00 69.12 387 ALA A N 1
ATOM 2285 C CA . ALA A 1 387 ? 163.730 149.940 183.508 1.00 66.92 387 ALA A CA 1
ATOM 2286 C C . ALA A 1 387 ? 164.616 148.748 183.184 1.00 72.34 387 ALA A C 1
ATOM 2287 O O . ALA A 1 387 ? 165.777 148.698 183.603 1.00 83.17 387 ALA A O 1
ATOM 2289 N N . ILE A 1 388 ? 164.086 147.769 182.450 1.00 74.64 388 ILE A N 1
ATOM 2290 C CA . ILE A 1 388 ? 164.889 146.603 182.100 1.00 75.46 388 ILE A CA 1
ATOM 2291 C C . ILE A 1 388 ? 166.083 147.025 181.260 1.00 78.07 388 ILE A C 1
ATOM 2292 O O . ILE A 1 388 ? 167.216 146.594 181.499 1.00 82.08 388 ILE A O 1
ATOM 2297 N N . SER A 1 389 ? 165.849 147.883 180.266 1.00 85.51 389 SER A N 1
ATOM 2298 C CA . SER A 1 389 ? 166.945 148.332 179.417 1.00 79.65 389 SER A CA 1
ATOM 2299 C C . SER A 1 389 ? 168.039 148.992 180.245 1.00 80.15 389 SER A C 1
ATOM 2300 O O . SER A 1 389 ? 169.217 148.628 180.143 1.00 84.85 389 SER A O 1
ATOM 2303 N N . ALA A 1 390 ? 167.664 149.955 181.089 1.00 79.03 390 ALA A N 1
ATOM 2304 C CA . ALA A 1 390 ? 168.667 150.673 181.868 1.00 74.96 390 ALA A CA 1
ATOM 2305 C C . ALA A 1 390 ? 169.408 149.742 182.820 1.00 78.98 390 ALA A C 1
ATOM 2306 O O . ALA A 1 390 ? 170.645 149.758 182.880 1.00 86.35 390 ALA A O 1
ATOM 2308 N N . THR A 1 391 ? 168.674 148.918 183.571 1.00 74.03 391 THR A N 1
ATOM 2309 C CA . THR A 1 391 ? 169.319 148.054 184.552 1.00 72.32 391 THR A CA 1
ATOM 2310 C C . THR A 1 391 ? 170.261 147.062 183.885 1.00 74.02 391 THR A C 1
ATOM 2311 O O . THR A 1 391 ? 171.380 146.850 184.363 1.00 82.84 391 THR A O 1
ATOM 2315 N N . ILE A 1 392 ? 169.834 146.438 182.786 1.00 82.84 392 ILE A N 1
ATOM 2316 C CA . ILE A 1 392 ? 170.712 145.490 182.115 1.00 82.55 392 ILE A CA 1
ATOM 2317 C C . ILE A 1 392 ? 171.916 146.177 181.495 1.00 83.15 392 ILE A C 1
ATOM 2318 O O . ILE A 1 392 ? 173.012 145.606 181.499 1.00 87.87 392 ILE A O 1
ATOM 2323 N N . GLY A 1 393 ? 171.756 147.388 180.966 1.00 89.69 393 GLY A N 1
ATOM 2324 C CA . GLY A 1 393 ? 172.906 148.086 180.442 1.00 86.14 393 GLY A CA 1
ATOM 2325 C C . GLY A 1 393 ? 173.858 148.611 181.483 1.00 85.09 393 GLY A C 1
ATOM 2326 O O . GLY A 1 393 ? 175.012 148.903 181.163 1.00 88.40 393 GLY A O 1
ATOM 2327 N N . SER A 1 394 ? 173.411 148.737 182.731 1.00 90.55 394 SER A N 1
ATOM 2328 C CA . SER A 1 394 ? 174.255 149.240 183.803 1.00 85.86 394 SER A CA 1
ATOM 2329 C C . SER A 1 394 ? 174.959 148.149 184.596 1.00 91.95 394 SER A C 1
ATOM 2330 O O . SER A 1 394 ? 175.618 148.466 185.590 1.00 100.47 394 SER A O 1
ATOM 2333 N N . CYS A 1 395 ? 174.844 146.887 184.196 1.00 98.92 395 CYS A N 1
ATOM 2334 C CA . CYS A 1 395 ? 175.383 145.788 184.985 1.00 98.14 395 CYS A CA 1
ATOM 2335 C C . CYS A 1 395 ? 176.254 144.818 184.204 1.00 100.19 395 CYS A C 1
ATOM 2336 O O . CYS A 1 395 ? 177.116 144.177 184.805 1.00 105.97 395 CYS A O 1
ATOM 2339 N N . VAL A 1 396 ? 176.062 144.689 182.896 1.00 82.44 396 VAL A N 1
ATOM 2340 C CA . VAL A 1 396 ? 176.751 143.685 182.096 1.00 83.90 396 VAL A CA 1
ATOM 2341 C C . VAL A 1 396 ? 177.591 144.388 181.042 1.00 89.04 396 VAL A C 1
ATOM 2342 O O . VAL A 1 396 ? 177.113 145.312 180.375 1.00 94.45 396 VAL A O 1
ATOM 2346 N N . VAL A 1 397 ? 178.841 143.954 180.898 1.00 87.54 397 VAL A N 1
ATOM 2347 C CA . VAL A 1 397 ? 179.701 144.488 179.853 1.00 85.26 397 VAL A CA 1
ATOM 2348 C C . VAL A 1 397 ? 179.355 143.836 178.520 1.00 89.15 397 VAL A C 1
ATOM 2349 O O . VAL A 1 397 ? 178.738 142.772 178.454 1.00 93.98 397 VAL A O 1
ATOM 2353 N N . ARG A 1 398 ? 179.770 144.491 177.436 1.00 88.01 398 ARG A N 1
ATOM 2354 C CA . ARG A 1 398 ? 179.398 144.021 176.107 1.00 88.00 398 ARG A CA 1
ATOM 2355 C C . ARG A 1 398 ? 180.142 142.752 175.718 1.00 92.26 398 ARG A C 1
ATOM 2356 O O . ARG A 1 398 ? 179.632 141.961 174.919 1.00 98.53 398 ARG A O 1
ATOM 2364 N N . ASP A 1 399 ? 181.337 142.537 176.260 1.00 100.68 399 ASP A N 1
ATOM 2365 C CA . ASP A 1 399 ? 182.180 141.420 175.860 1.00 100.98 399 ASP A CA 1
ATOM 2366 C C . ASP A 1 399 ? 182.671 140.668 177.086 1.00 103.68 399 ASP A C 1
ATOM 2367 O O . ASP A 1 399 ? 183.067 141.279 178.082 1.00 109.38 399 ASP A O 1
ATOM 2372 N N . ALA A 1 400 ? 182.649 139.340 177.004 1.00 105.92 400 ALA A N 1
ATOM 2373 C CA . ALA A 1 400 ? 183.139 138.497 178.087 1.00 108.47 400 ALA A CA 1
ATOM 2374 C C . ALA A 1 400 ? 183.452 137.121 177.527 1.00 107.25 400 ALA A C 1
ATOM 2375 O O . ALA A 1 400 ? 182.622 136.530 176.832 1.00 112.03 400 ALA A O 1
ATOM 2377 N N . SER A 1 401 ? 184.648 136.615 177.832 1.00 115.03 401 SER A N 1
ATOM 2378 C CA . SER A 1 401 ? 185.063 135.325 177.292 1.00 116.61 401 SER A CA 1
ATOM 2379 C C . SER A 1 401 ? 184.165 134.201 177.786 1.00 115.21 401 SER A C 1
ATOM 2380 O O . SER A 1 401 ? 183.761 133.331 177.006 1.00 115.75 401 SER A O 1
ATOM 2383 N N . GLY A 1 402 ? 183.843 134.198 179.076 1.00 113.29 402 GLY A N 1
ATOM 2384 C CA . GLY A 1 402 ? 183.039 133.149 179.661 1.00 113.84 402 GLY A CA 1
ATOM 2385 C C . GLY A 1 402 ? 183.819 132.057 180.357 1.00 115.39 402 GLY A C 1
ATOM 2386 O O . GLY A 1 402 ? 183.203 131.134 180.902 1.00 112.76 402 GLY A O 1
ATOM 2387 N N . VAL A 1 403 ? 185.146 132.128 180.354 1.00 120.98 403 VAL A N 1
ATOM 2388 C CA . VAL A 1 403 ? 185.989 131.123 180.988 1.00 120.37 403 VAL A CA 1
ATOM 2389 C C . VAL A 1 403 ? 186.534 131.684 182.292 1.00 120.37 403 VAL A C 1
ATOM 2390 O O . VAL A 1 403 ? 186.944 132.847 182.374 1.00 117.70 403 VAL A O 1
ATOM 2394 N N . LEU A 1 404 ? 186.540 130.844 183.327 1.00 123.66 404 LEU A N 1
ATOM 2395 C CA . LEU A 1 404 ? 186.986 131.262 184.649 1.00 123.16 404 LEU A CA 1
ATOM 2396 C C . LEU A 1 404 ? 188.491 131.473 184.735 1.00 125.26 404 LEU A C 1
ATOM 2397 O O . LEU A 1 404 ? 188.967 132.001 185.745 1.00 125.19 404 LEU A O 1
ATOM 2402 N N . ASN A 1 405 ? 189.245 131.076 183.716 1.00 131.35 405 ASN A N 1
ATOM 2403 C CA . ASN A 1 405 ? 190.693 131.219 183.718 1.00 130.05 405 ASN A CA 1
ATOM 2404 C C . ASN A 1 405 ? 191.152 132.609 183.300 1.00 131.06 405 ASN A C 1
ATOM 2405 O O . ASN A 1 405 ? 192.340 132.919 183.434 1.00 132.55 405 ASN A O 1
ATOM 2410 N N . ASP A 1 406 ? 190.246 133.452 182.805 1.00 134.63 406 ASP A N 1
ATOM 2411 C CA . ASP A 1 406 ? 190.599 134.761 182.277 1.00 134.66 406 ASP A CA 1
ATOM 2412 C C . ASP A 1 406 ? 190.687 135.832 183.355 1.00 132.20 406 ASP A C 1
ATOM 2413 O O . ASP A 1 406 ? 190.601 137.023 183.039 1.00 135.32 406 ASP A O 1
ATOM 2418 N N . THR A 1 407 ? 190.849 135.441 184.614 1.00 129.65 407 THR A N 1
ATOM 2419 C CA . THR A 1 407 ? 191.053 136.425 185.664 1.00 132.21 407 THR A CA 1
ATOM 2420 C C . THR A 1 407 ? 192.381 137.147 185.457 1.00 135.45 407 THR A C 1
ATOM 2421 O O . THR A 1 407 ? 193.367 136.565 184.998 1.00 134.54 407 THR A O 1
ATOM 2425 N N . VAL A 1 408 ? 192.400 138.430 185.799 1.00 142.38 408 VAL A N 1
ATOM 2426 C CA . VAL A 1 408 ? 193.582 139.265 185.618 1.00 141.20 408 VAL A CA 1
ATOM 2427 C C . VAL A 1 408 ? 194.505 139.053 186.810 1.00 142.64 408 VAL A C 1
ATOM 2428 O O . VAL A 1 408 ? 194.111 139.260 187.960 1.00 142.10 408 VAL A O 1
ATOM 2432 N N . THR A 1 409 ? 195.737 138.636 186.533 1.00 167.86 409 THR A N 1
ATOM 2433 C CA . THR A 1 409 ? 196.774 138.523 187.541 1.00 171.03 409 THR A CA 1
ATOM 2434 C C . THR A 1 409 ? 198.063 139.159 187.035 1.00 171.29 409 THR A C 1
ATOM 2435 O O . THR A 1 409 ? 198.290 139.230 185.823 1.00 168.33 409 THR A O 1
ATOM 2439 N N . PRO A 1 410 ? 198.928 139.625 187.936 1.00 184.35 410 PRO A N 1
ATOM 2440 C CA . PRO A 1 410 ? 200.151 140.312 187.500 1.00 183.03 410 PRO A CA 1
ATOM 2441 C C . PRO A 1 410 ? 201.201 139.312 187.036 1.00 183.70 410 PRO A C 1
ATOM 2442 O O . PRO A 1 410 ? 201.515 138.349 187.740 1.00 183.41 410 PRO A O 1
ATOM 2446 N N . GLY A 1 411 ? 201.739 139.546 185.842 1.00 189.40 411 GLY A N 1
ATOM 2447 C CA . GLY A 1 411 ? 202.757 138.678 185.287 1.00 189.23 411 GLY A CA 1
ATOM 2448 C C . GLY A 1 411 ? 202.433 138.174 183.896 1.00 189.94 411 GLY A C 1
ATOM 2449 O O . GLY A 1 411 ? 203.328 138.036 183.056 1.00 188.77 411 GLY A O 1
ATOM 2450 N N . TRP A 1 412 ? 201.158 137.895 183.638 1.00 192.75 412 TRP A N 1
ATOM 2451 C CA . TRP A 1 412 ? 200.710 137.389 182.349 1.00 192.97 412 TRP A CA 1
ATOM 2452 C C . TRP A 1 412 ? 199.467 138.145 181.903 1.00 193.55 412 TRP A C 1
ATOM 2453 O O . TRP A 1 412 ? 198.596 138.462 182.718 1.00 192.31 412 TRP A O 1
ATOM 2464 N N . GLY A 1 413 ? 199.394 138.431 180.608 1.00 179.25 413 GLY A N 1
ATOM 2465 C CA . GLY A 1 413 ? 198.269 139.141 180.038 1.00 174.76 413 GLY A CA 1
ATOM 2466 C C . GLY A 1 413 ? 198.435 140.650 180.106 1.00 174.61 413 GLY A C 1
ATOM 2467 O O . GLY A 1 413 ? 199.135 141.197 180.956 1.00 175.90 413 GLY A O 1
ATOM 2468 N N . ALA A 1 414 ? 197.764 141.330 179.180 1.00 162.53 414 ALA A N 1
ATOM 2469 C CA . ALA A 1 414 ? 197.774 142.790 179.104 1.00 164.36 414 ALA A CA 1
ATOM 2470 C C . ALA A 1 414 ? 196.322 143.253 179.126 1.00 165.46 414 ALA A C 1
ATOM 2471 O O . ALA A 1 414 ? 195.636 143.213 178.100 1.00 165.99 414 ALA A O 1
ATOM 2473 N N . CYS A 1 415 ? 195.860 143.698 180.291 1.00 168.58 415 CYS A N 1
ATOM 2474 C CA . CYS A 1 415 ? 194.451 144.011 180.459 1.00 168.82 415 CYS A CA 1
ATOM 2475 C C . CYS A 1 415 ? 194.037 145.151 179.538 1.00 169.07 415 CYS A C 1
ATOM 2476 O O . CYS A 1 415 ? 194.800 146.086 179.283 1.00 167.96 415 CYS A O 1
ATOM 2479 N N . GLU A 1 416 ? 192.810 145.061 179.030 1.00 162.54 416 GLU A N 1
ATOM 2480 C CA . GLU A 1 416 ? 192.261 146.072 178.135 1.00 161.68 416 GLU A CA 1
ATOM 2481 C C . GLU A 1 416 ? 190.820 146.339 178.532 1.00 162.55 416 GLU A C 1
ATOM 2482 O O . GLU A 1 416 ? 190.036 145.400 178.702 1.00 161.74 416 GLU A O 1
ATOM 2488 N N . GLY A 1 417 ? 190.475 147.614 178.677 1.00 148.93 417 GLY A N 1
ATOM 2489 C CA . GLY A 1 417 ? 189.111 147.999 178.966 1.00 146.32 417 GLY A CA 1
ATOM 2490 C C . GLY A 1 417 ? 188.796 148.020 180.448 1.00 146.45 417 GLY A C 1
ATOM 2491 O O . GLY A 1 417 ? 189.596 147.651 181.309 1.00 145.54 417 GLY A O 1
ATOM 2492 N N . LEU A 1 418 ? 187.577 148.477 180.740 1.00 130.81 418 LEU A N 1
ATOM 2493 C CA . LEU A 1 418 ? 187.119 148.560 182.121 1.00 129.86 418 LEU A CA 1
ATOM 2494 C C . LEU A 1 418 ? 187.067 147.189 182.776 1.00 130.75 418 LEU A C 1
ATOM 2495 O O . LEU A 1 418 ? 187.279 147.071 183.988 1.00 131.39 418 LEU A O 1
ATOM 2500 N N . ALA A 1 419 ? 186.787 146.143 181.997 1.00 134.30 419 ALA A N 1
ATOM 2501 C CA . ALA A 1 419 ? 186.664 144.808 182.567 1.00 133.23 419 ALA A CA 1
ATOM 2502 C C . ALA A 1 419 ? 187.932 144.369 183.281 1.00 136.09 419 ALA A C 1
ATOM 2503 O O . ALA A 1 419 ? 187.870 143.485 184.142 1.00 135.37 419 ALA A O 1
ATOM 2505 N N . CYS A 1 420 ? 189.075 144.963 182.952 1.00 148.64 420 CYS A N 1
ATOM 2506 C CA . CYS A 1 420 ? 190.323 144.641 183.626 1.00 147.24 420 CYS A CA 1
ATOM 2507 C C . CYS A 1 420 ? 190.517 145.439 184.906 1.00 145.59 420 CYS A C 1
ATOM 2508 O O . CYS A 1 420 ? 191.488 145.197 185.629 1.00 143.65 420 CYS A O 1
ATOM 2511 N N . SER A 1 421 ? 189.621 146.378 185.201 1.00 129.26 421 SER A N 1
ATOM 2512 C CA . SER A 1 421 ? 189.658 147.094 186.467 1.00 127.24 421 SER A CA 1
ATOM 2513 C C . SER A 1 421 ? 189.001 146.318 187.596 1.00 128.17 421 SER A C 1
ATOM 2514 O O . SER A 1 421 ? 189.295 146.584 188.766 1.00 126.85 421 SER A O 1
ATOM 2517 N N . TYR A 1 422 ? 188.120 145.375 187.274 1.00 124.09 422 TYR A N 1
ATOM 2518 C CA . TYR A 1 422 ? 187.500 144.510 188.266 1.00 123.70 422 TYR A CA 1
ATOM 2519 C C . TYR A 1 422 ? 188.200 143.165 188.388 1.00 125.66 422 TYR A C 1
ATOM 2520 O O . TYR A 1 422 ? 187.741 142.310 189.151 1.00 124.36 422 TYR A O 1
ATOM 2529 N N . GLY A 1 423 ? 189.291 142.957 187.657 1.00 125.15 423 GLY A N 1
ATOM 2530 C CA . GLY A 1 423 ? 190.062 141.737 187.776 1.00 123.52 423 GLY A CA 1
ATOM 2531 C C . GLY A 1 423 ? 189.684 140.671 186.771 1.00 123.52 423 GLY A C 1
ATOM 2532 O O . GLY A 1 423 ? 189.646 139.484 187.105 1.00 127.30 423 GLY A O 1
ATOM 2533 N N . TRP A 1 424 ? 189.406 141.077 185.536 1.00 117.75 424 TRP A N 1
ATOM 2534 C CA . TRP A 1 424 ? 189.058 140.140 184.479 1.00 117.02 424 TRP A CA 1
ATOM 2535 C C . TRP A 1 424 ? 189.673 140.599 183.169 1.00 119.54 424 TRP A C 1
ATOM 2536 O O . TRP A 1 424 ? 189.617 141.783 182.826 1.00 120.99 424 TRP A O 1
ATOM 2547 N N . ASN A 1 425 ? 190.260 139.652 182.443 1.00 130.18 425 ASN A N 1
ATOM 2548 C CA . ASN A 1 425 ? 190.982 139.924 181.206 1.00 129.10 425 ASN A CA 1
ATOM 2549 C C . ASN A 1 425 ? 190.233 139.272 180.053 1.00 128.86 425 ASN A C 1
ATOM 2550 O O . ASN A 1 425 ? 190.311 138.054 179.868 1.00 132.39 425 ASN A O 1
ATOM 2555 N N . PHE A 1 426 ? 189.511 140.080 179.279 1.00 117.39 426 PHE A N 1
ATOM 2556 C CA . PHE A 1 426 ? 188.861 139.617 178.061 1.00 120.66 426 PHE A CA 1
ATOM 2557 C C . PHE A 1 426 ? 189.558 140.160 176.818 1.00 123.07 426 PHE A C 1
ATOM 2558 O O . PHE A 1 426 ? 188.927 140.352 175.777 1.00 126.55 426 PHE A O 1
ATOM 2566 N N . THR A 1 427 ? 190.864 140.408 176.918 1.00 132.01 427 THR A N 1
ATOM 2567 C CA . THR A 1 427 ? 191.587 141.012 175.805 1.00 133.67 427 THR A CA 1
ATOM 2568 C C . THR A 1 427 ? 191.593 140.104 174.583 1.00 134.47 427 THR A C 1
ATOM 2569 O O . THR A 1 427 ? 191.404 140.574 173.456 1.00 135.68 427 THR A O 1
ATOM 2573 N N . GLU A 1 428 ? 191.817 138.805 174.779 1.00 137.21 428 GLU A N 1
ATOM 2574 C CA . GLU A 1 428 ? 191.907 137.898 173.640 1.00 138.22 428 GLU A CA 1
ATOM 2575 C C . GLU A 1 428 ? 190.588 137.840 172.878 1.00 141.56 428 GLU A C 1
ATOM 2576 O O . GLU A 1 428 ? 190.562 137.939 171.645 1.00 145.57 428 GLU A O 1
ATOM 2582 N N . CYS A 1 429 ? 189.475 137.685 173.598 1.00 141.58 429 CYS A N 1
ATOM 2583 C CA . CYS A 1 429 ? 188.183 137.603 172.929 1.00 142.99 429 CYS A CA 1
ATOM 2584 C C . CYS A 1 429 ? 187.890 138.879 172.156 1.00 146.82 429 CYS A C 1
ATOM 2585 O O . CYS A 1 429 ? 187.439 138.830 171.007 1.00 146.52 429 CYS A O 1
ATOM 2588 N N . THR A 1 430 ? 188.149 140.034 172.771 1.00 137.85 430 THR A N 1
ATOM 2589 C CA . THR A 1 430 ? 187.900 141.298 172.093 1.00 135.77 430 THR A CA 1
ATOM 2590 C C . THR A 1 430 ? 188.777 141.451 170.860 1.00 136.13 430 THR A C 1
ATOM 2591 O O . THR A 1 430 ? 188.302 141.905 169.813 1.00 136.05 430 THR A O 1
ATOM 2595 N N . GLN A 1 431 ? 190.051 141.068 170.957 1.00 140.48 431 GLN A N 1
ATOM 2596 C CA . GLN A 1 431 ? 190.957 141.206 169.823 1.00 140.35 431 GLN A CA 1
ATOM 2597 C C . GLN A 1 431 ? 190.520 140.326 168.660 1.00 140.72 431 GLN A C 1
ATOM 2598 O O . GLN A 1 431 ? 190.408 140.798 167.524 1.00 138.93 431 GLN A O 1
ATOM 2604 N N . GLN A 1 432 ? 190.263 139.044 168.922 1.00 148.69 432 GLN A N 1
ATOM 2605 C CA . GLN A 1 432 ? 189.758 138.167 167.873 1.00 147.22 432 GLN A CA 1
ATOM 2606 C C . GLN A 1 432 ? 188.264 138.328 167.629 1.00 147.71 432 GLN A C 1
ATOM 2607 O O . GLN A 1 432 ? 187.763 137.820 166.621 1.00 146.54 432 GLN A O 1
ATOM 2613 N N . HIS A 1 433 ? 187.545 139.023 168.510 1.00 149.90 433 HIS A N 1
ATOM 2614 C CA . HIS A 1 433 ? 186.099 139.189 168.381 1.00 149.66 433 HIS A CA 1
ATOM 2615 C C . HIS A 1 433 ? 185.405 137.828 168.303 1.00 149.03 433 HIS A C 1
ATOM 2616 O O . HIS A 1 433 ? 184.603 137.556 167.408 1.00 147.67 433 HIS A O 1
ATOM 2623 N N . SER A 1 434 ? 185.732 136.966 169.265 1.00 140.95 434 SER A N 1
ATOM 2624 C CA . SER A 1 434 ? 185.219 135.605 169.247 1.00 141.53 434 SER A CA 1
ATOM 2625 C C . SER A 1 434 ? 184.672 135.123 170.583 1.00 141.56 434 SER A C 1
ATOM 2626 O O . SER A 1 434 ? 184.550 133.908 170.768 1.00 141.43 434 SER A O 1
ATOM 2629 N N . CYS A 1 435 ? 184.342 136.013 171.514 1.00 128.75 435 CYS A N 1
ATOM 2630 C CA . CYS A 1 435 ? 183.748 135.571 172.768 1.00 128.77 435 CYS A CA 1
ATOM 2631 C C . CYS A 1 435 ? 182.236 135.463 172.636 1.00 126.80 435 CYS A C 1
ATOM 2632 O O . CYS A 1 435 ? 181.582 136.319 172.036 1.00 125.93 435 CYS A O 1
ATOM 2635 N N . HIS A 1 436 ? 181.683 134.394 173.205 1.00 119.47 436 HIS A N 1
ATOM 2636 C CA . HIS A 1 436 ? 180.270 134.074 173.083 1.00 116.65 436 HIS A CA 1
ATOM 2637 C C . HIS A 1 436 ? 179.452 134.555 174.271 1.00 115.30 436 HIS A C 1
ATOM 2638 O O . HIS A 1 436 ? 178.267 134.228 174.367 1.00 118.40 436 HIS A O 1
ATOM 2645 N N . TYR A 1 437 ? 180.054 135.318 175.176 1.00 101.92 437 TYR A N 1
ATOM 2646 C CA . TYR A 1 437 ? 179.359 135.836 176.341 1.00 101.53 437 TYR A CA 1
ATOM 2647 C C . TYR A 1 437 ? 179.477 137.351 176.363 1.00 104.07 437 TYR A C 1
ATOM 2648 O O . TYR A 1 437 ? 180.351 137.941 175.725 1.00 105.63 437 TYR A O 1
ATOM 2657 N N . GLY A 1 438 ? 178.576 137.978 177.101 1.00 96.10 438 GLY A N 1
ATOM 2658 C CA . GLY A 1 438 ? 178.474 139.421 177.154 1.00 93.76 438 GLY A CA 1
ATOM 2659 C C . GLY A 1 438 ? 177.124 139.907 176.658 1.00 92.86 438 GLY A C 1
ATOM 2660 O O . GLY A 1 438 ? 176.351 139.182 176.034 1.00 102.08 438 GLY A O 1
ATOM 2661 N N . LEU A 1 439 ? 176.855 141.179 176.948 1.00 82.12 439 LEU A N 1
ATOM 2662 C CA . LEU A 1 439 ? 175.555 141.745 176.610 1.00 85.78 439 LEU A CA 1
ATOM 2663 C C . LEU A 1 439 ? 175.275 141.643 175.118 1.00 87.78 439 LEU A C 1
ATOM 2664 O O . LEU A 1 439 ? 174.123 141.464 174.709 1.00 90.48 439 LEU A O 1
ATOM 2669 N N . ILE A 1 440 ? 176.313 141.746 174.290 1.00 90.90 440 ILE A N 1
ATOM 2670 C CA . ILE A 1 440 ? 176.116 141.785 172.846 1.00 91.56 440 ILE A CA 1
ATOM 2671 C C . ILE A 1 440 ? 176.217 140.416 172.185 1.00 91.90 440 ILE A C 1
ATOM 2672 O O . ILE A 1 440 ? 175.725 140.247 171.061 1.00 94.05 440 ILE A O 1
ATOM 2677 N N . ASN A 1 441 ? 176.835 139.435 172.844 1.00 94.96 441 ASN A N 1
ATOM 2678 C CA . ASN A 1 441 ? 177.039 138.123 172.249 1.00 90.63 441 ASN A CA 1
ATOM 2679 C C . ASN A 1 441 ? 176.130 137.040 172.809 1.00 95.85 441 ASN A C 1
ATOM 2680 O O . ASN A 1 441 ? 175.846 136.073 172.098 1.00 100.83 441 ASN A O 1
ATOM 2685 N N . TYR A 1 442 ? 175.667 137.176 174.046 1.00 98.68 442 TYR A N 1
ATOM 2686 C CA . TYR A 1 442 ? 174.823 136.181 174.692 1.00 92.16 442 TYR A CA 1
ATOM 2687 C C . TYR A 1 442 ? 173.374 136.640 174.650 1.00 101.26 442 TYR A C 1
ATOM 2688 O O . TYR A 1 442 ? 173.058 137.750 175.089 1.00 105.25 442 TYR A O 1
ATOM 2697 N N . TYR A 1 443 ? 172.498 135.785 174.129 1.00 100.38 443 TYR A N 1
ATOM 2698 C CA . TYR A 1 443 ? 171.091 136.134 173.995 1.00 96.23 443 TYR A CA 1
ATOM 2699 C C . TYR A 1 443 ? 170.302 135.933 175.279 1.00 98.69 443 TYR A C 1
ATOM 2700 O O . TYR A 1 443 ? 169.275 136.592 175.472 1.00 101.00 443 TYR A O 1
ATOM 2709 N N . GLN A 1 444 ? 170.754 135.044 176.163 1.00 105.56 444 GLN A N 1
ATOM 2710 C CA . GLN A 1 444 ? 170.087 134.795 177.434 1.00 102.97 444 GLN A CA 1
ATOM 2711 C C . GLN A 1 444 ? 170.806 135.460 178.600 1.00 101.60 444 GLN A C 1
ATOM 2712 O O . GLN A 1 444 ? 170.854 134.902 179.700 1.00 107.45 444 GLN A O 1
ATOM 2718 N N . THR A 1 445 ? 171.367 136.649 178.379 1.00 94.34 445 THR A N 1
ATOM 2719 C CA . THR A 1 445 ? 172.067 137.343 179.453 1.00 97.39 445 THR A CA 1
ATOM 2720 C C . THR A 1 445 ? 171.116 137.713 180.582 1.00 101.34 445 THR A C 1
ATOM 2721 O O . THR A 1 445 ? 171.499 137.694 181.757 1.00 103.80 445 THR A O 1
ATOM 2725 N N . MET A 1 446 ? 169.874 138.062 180.247 1.00 100.18 446 MET A N 1
ATOM 2726 C CA . MET A 1 446 ? 168.911 138.411 181.283 1.00 91.80 446 MET A CA 1
ATOM 2727 C C . MET A 1 446 ? 168.608 137.222 182.181 1.00 95.09 446 MET A C 1
ATOM 2728 O O . MET A 1 446 ? 168.360 137.397 183.378 1.00 102.28 446 MET A O 1
ATOM 2733 N N . SER A 1 447 ? 168.618 136.009 181.626 1.00 96.60 447 SER A N 1
ATOM 2734 C CA . SER A 1 447 ? 168.421 134.821 182.447 1.00 96.74 447 SER A CA 1
ATOM 2735 C C . SER A 1 447 ? 169.652 134.498 183.281 1.00 96.11 447 SER A C 1
ATOM 2736 O O . SER A 1 447 ? 169.519 134.061 184.428 1.00 102.83 447 SER A O 1
ATOM 2739 N N . MET A 1 448 ? 170.848 134.703 182.729 1.00 97.20 448 MET A N 1
ATOM 2740 C CA . MET A 1 448 ? 172.064 134.475 183.501 1.00 96.84 448 MET A CA 1
ATOM 2741 C C . MET A 1 448 ? 172.150 135.430 184.683 1.00 102.57 448 MET A C 1
ATOM 2742 O O . MET A 1 448 ? 172.518 135.025 185.791 1.00 102.87 448 MET A O 1
ATOM 2747 N N . VAL A 1 449 ? 171.812 136.702 184.467 1.00 95.76 449 VAL A N 1
ATOM 2748 C CA . VAL A 1 449 ? 171.898 137.691 185.537 1.00 89.42 449 VAL A CA 1
ATOM 2749 C C . VAL A 1 449 ? 170.925 137.357 186.658 1.00 97.02 449 VAL A C 1
ATOM 2750 O O . VAL A 1 449 ? 171.262 137.455 187.843 1.00 104.34 449 VAL A O 1
ATOM 2754 N N . SER A 1 450 ? 169.705 136.964 186.303 1.00 97.00 450 SER A N 1
ATOM 2755 C CA . SER A 1 450 ? 168.679 136.688 187.296 1.00 95.11 450 SER A CA 1
ATOM 2756 C C . SER A 1 450 ? 169.158 135.641 188.296 1.00 98.15 450 SER A C 1
ATOM 2757 O O . SER A 1 450 ? 170.084 134.869 188.038 1.00 98.48 450 SER A O 1
ATOM 2760 N N . GLY A 1 451 ? 168.507 135.624 189.458 1.00 92.58 451 GLY A N 1
ATOM 2761 C CA . GLY A 1 451 ? 168.875 134.704 190.516 1.00 90.47 451 GLY A CA 1
ATOM 2762 C C . GLY A 1 451 ? 168.464 133.268 190.294 1.00 96.67 451 GLY A C 1
ATOM 2763 O O . GLY A 1 451 ? 168.931 132.387 191.020 1.00 101.54 451 GLY A O 1
ATOM 2764 N N . PHE A 1 452 ? 167.601 133.009 189.314 1.00 101.88 452 PHE A N 1
ATOM 2765 C CA . PHE A 1 452 ? 167.175 131.645 189.016 1.00 96.34 452 PHE A CA 1
ATOM 2766 C C . PHE A 1 452 ? 166.701 131.606 187.570 1.00 98.12 452 PHE A C 1
ATOM 2767 O O . PHE A 1 452 ? 165.609 132.095 187.266 1.00 101.53 452 PHE A O 1
ATOM 2775 N N . ALA A 1 453 ? 167.517 131.032 186.689 1.00 90.06 453 ALA A N 1
ATOM 2776 C CA . ALA A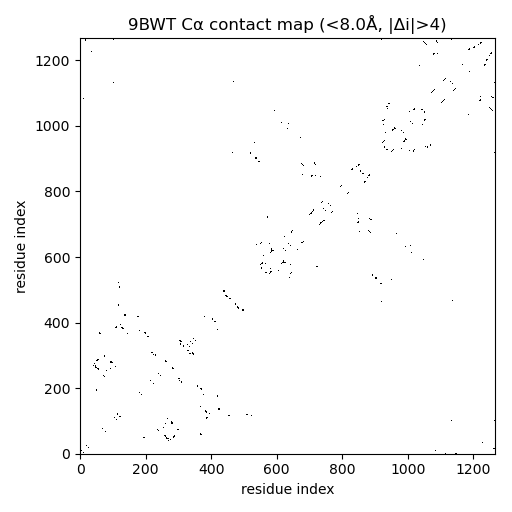 1 453 ? 167.151 130.963 185.277 1.00 94.77 453 ALA A CA 1
ATOM 2777 C C . ALA A 1 453 ? 165.797 130.308 185.041 1.00 97.55 453 ALA A C 1
ATOM 2778 O O . ALA A 1 453 ? 165.046 130.796 184.175 1.00 97.56 453 ALA A O 1
ATOM 2780 N N . PRO A 1 454 ? 165.429 129.228 185.732 1.00 97.48 454 PRO A N 1
ATOM 2781 C CA . PRO A 1 454 ? 164.110 128.631 185.485 1.00 94.24 454 PRO A CA 1
ATOM 2782 C C . PRO A 1 454 ? 162.971 129.613 185.665 1.00 95.92 454 PRO A C 1
ATOM 2783 O O . PRO A 1 454 ? 161.948 129.485 184.985 1.00 100.78 454 PRO A O 1
ATOM 2787 N N . LEU A 1 455 ? 163.110 130.595 186.555 1.00 91.45 455 LEU A N 1
ATOM 2788 C CA . LEU A 1 455 ? 162.070 131.610 186.682 1.00 90.46 455 LEU A CA 1
ATOM 2789 C C . LEU A 1 455 ? 161.960 132.449 185.414 1.00 93.76 455 LEU A C 1
ATOM 2790 O O . LEU A 1 455 ? 160.853 132.798 184.990 1.00 99.61 455 LEU A O 1
ATOM 2795 N N . ILE A 1 456 ? 163.091 132.782 184.791 1.00 90.27 456 ILE A N 1
ATOM 2796 C CA . ILE A 1 456 ? 163.048 133.507 183.525 1.00 88.46 456 ILE A CA 1
ATOM 2797 C C . ILE A 1 456 ? 162.402 132.652 182.443 1.00 91.37 456 ILE A C 1
ATOM 2798 O O . ILE A 1 456 ? 161.622 133.147 181.617 1.00 98.36 456 ILE A O 1
ATOM 2803 N N . THR A 1 457 ? 162.723 131.358 182.416 1.00 90.32 457 THR A N 1
ATOM 2804 C CA . THR A 1 457 ? 162.089 130.479 181.439 1.00 91.76 457 THR A CA 1
ATOM 2805 C C . THR A 1 457 ? 160.582 130.412 181.659 1.00 96.28 457 THR A C 1
ATOM 2806 O O . THR A 1 457 ? 159.802 130.421 180.698 1.00 100.54 457 THR A O 1
ATOM 2810 N N . ALA A 1 458 ? 160.154 130.342 182.919 1.00 86.25 458 ALA A N 1
ATOM 2811 C CA . ALA A 1 458 ? 158.729 130.348 183.221 1.00 82.89 458 ALA A CA 1
ATOM 2812 C C . ALA A 1 458 ? 158.086 131.658 182.793 1.00 91.22 458 ALA A C 1
ATOM 2813 O O . ALA A 1 458 ? 156.944 131.673 182.325 1.00 101.67 458 ALA A O 1
ATOM 2815 N N . GLY A 1 459 ? 158.795 132.772 182.963 1.00 87.71 459 GLY A N 1
ATOM 2816 C CA . GLY A 1 459 ? 158.277 134.041 182.482 1.00 81.48 459 GLY A CA 1
ATOM 2817 C C . GLY A 1 459 ? 158.076 134.049 180.980 1.00 88.65 459 GLY A C 1
ATOM 2818 O O . GLY A 1 459 ? 157.065 134.550 180.480 1.00 94.98 459 GLY A O 1
ATOM 2819 N N . ILE A 1 460 ? 159.037 133.496 180.239 1.00 85.14 460 ILE A N 1
ATOM 2820 C CA . ILE A 1 460 ? 158.889 133.400 178.788 1.00 84.41 460 ILE A CA 1
ATOM 2821 C C . ILE A 1 460 ? 157.678 132.544 178.437 1.00 88.10 460 ILE A C 1
ATOM 2822 O O . ILE A 1 460 ? 156.869 132.897 177.566 1.00 92.97 460 ILE A O 1
ATOM 2827 N N . PHE A 1 461 ? 157.548 131.395 179.102 1.00 90.09 461 PHE A N 1
ATOM 2828 C CA . PHE A 1 461 ? 156.399 130.525 178.873 1.00 88.08 461 PHE A CA 1
ATOM 2829 C C . PHE A 1 461 ? 155.096 131.276 179.104 1.00 89.82 461 PHE A C 1
ATOM 2830 O O . PHE A 1 461 ? 154.171 131.212 178.285 1.00 94.42 461 PHE A O 1
ATOM 2838 N N . GLY A 1 462 ? 155.003 131.982 180.229 1.00 83.18 462 GLY A N 1
ATOM 2839 C CA . GLY A 1 462 ? 153.782 132.697 180.545 1.00 79.03 462 GLY A CA 1
ATOM 2840 C C . GLY A 1 462 ? 153.462 133.773 179.531 1.00 84.46 462 GLY A C 1
ATOM 2841 O O . GLY A 1 462 ? 152.318 133.906 179.096 1.00 95.70 462 GLY A O 1
ATOM 2842 N N . ALA A 1 463 ? 154.467 134.552 179.133 1.00 82.15 463 ALA A N 1
ATOM 2843 C CA . ALA A 1 463 ? 154.234 135.596 178.142 1.00 84.90 463 ALA A CA 1
ATOM 2844 C C . ALA A 1 463 ? 153.711 135.004 176.840 1.00 86.67 463 ALA A C 1
ATOM 2845 O O . ALA A 1 463 ? 152.700 135.465 176.292 1.00 96.10 463 ALA A O 1
ATOM 2847 N N . THR A 1 464 ? 154.379 133.964 176.338 1.00 79.32 464 THR A N 1
ATOM 2848 C CA . THR A 1 464 ? 153.975 133.381 175.064 1.00 78.65 464 THR A CA 1
ATOM 2849 C C . THR A 1 464 ? 152.570 132.797 175.142 1.00 81.39 464 THR A C 1
ATOM 2850 O O . THR A 1 464 ? 151.734 133.032 174.259 1.00 90.55 464 THR A O 1
ATOM 2854 N N . LEU A 1 465 ? 152.286 132.032 176.199 1.00 75.48 465 LEU A N 1
ATOM 2855 C CA . LEU A 1 465 ? 150.979 131.397 176.307 1.00 72.87 465 LEU A CA 1
ATOM 2856 C C . LEU A 1 465 ? 149.873 132.427 176.488 1.00 80.11 465 LEU A C 1
ATOM 2857 O O . LEU A 1 465 ? 148.783 132.277 175.926 1.00 86.48 465 LEU A O 1
ATOM 2862 N N . SER A 1 466 ? 150.125 133.475 177.274 1.00 79.33 466 SER A N 1
ATOM 2863 C CA . SER A 1 466 ? 149.122 134.516 177.443 1.00 73.68 466 SER A CA 1
ATOM 2864 C C . SER A 1 466 ? 148.830 135.207 176.123 1.00 78.38 466 SER A C 1
ATOM 2865 O O . SER A 1 466 ? 147.667 135.468 175.796 1.00 88.62 466 SER A O 1
ATOM 2868 N N . SER A 1 467 ? 149.871 135.510 175.345 1.00 82.35 467 SER A N 1
ATOM 2869 C CA . SER A 1 467 ? 149.639 136.126 174.044 1.00 83.12 467 SER A CA 1
ATOM 2870 C C . SER A 1 467 ? 148.821 135.211 173.143 1.00 85.76 467 SER A C 1
ATOM 2871 O O . SER A 1 467 ? 147.894 135.665 172.461 1.00 92.79 467 SER A O 1
ATOM 2874 N N . ALA A 1 468 ? 149.143 133.916 173.132 1.00 85.12 468 ALA A N 1
ATOM 2875 C CA . ALA A 1 468 ? 148.404 132.982 172.286 1.00 77.27 468 ALA A CA 1
ATOM 2876 C C . ALA A 1 468 ? 146.936 132.909 172.693 1.00 80.81 468 ALA A C 1
ATOM 2877 O O . ALA A 1 468 ? 146.038 132.941 171.842 1.00 95.09 468 ALA A O 1
ATOM 2879 N N . LEU A 1 469 ? 146.672 132.813 173.998 1.00 67.62 469 LEU A N 1
ATOM 2880 C CA . LEU A 1 469 ? 145.294 132.731 174.471 1.00 67.66 469 LEU A CA 1
ATOM 2881 C C . LEU A 1 469 ? 144.521 134.003 174.154 1.00 77.73 469 LEU A C 1
ATOM 2882 O O . LEU A 1 469 ? 143.360 133.948 173.723 1.00 82.64 469 LEU A O 1
ATOM 2887 N N . ALA A 1 470 ? 145.143 135.162 174.374 1.00 84.59 470 ALA A N 1
ATOM 2888 C CA . ALA A 1 470 ? 144.475 136.419 174.073 1.00 84.47 470 ALA A CA 1
ATOM 2889 C C . ALA A 1 470 ? 144.149 136.519 172.592 1.00 88.12 470 ALA A C 1
ATOM 2890 O O . ALA A 1 470 ? 143.052 136.947 172.219 1.00 95.73 470 ALA A O 1
ATOM 2892 N N . CYS A 1 471 ? 145.088 136.125 171.729 1.00 87.16 471 CYS A N 1
ATOM 2893 C CA . CYS A 1 471 ? 144.820 136.158 170.296 1.00 81.43 471 CYS A CA 1
ATOM 2894 C C . CYS A 1 471 ? 143.671 135.229 169.932 1.00 82.57 471 CYS A C 1
ATOM 2895 O O . CYS A 1 471 ? 142.799 135.593 169.135 1.00 94.98 471 CYS A O 1
ATOM 2898 N N . LEU A 1 472 ? 143.650 134.026 170.505 1.00 76.82 472 LEU A N 1
ATOM 2899 C CA . LEU A 1 472 ? 142.565 133.093 170.218 1.00 78.73 472 LEU A CA 1
ATOM 2900 C C . LEU A 1 472 ? 141.214 133.694 170.584 1.00 84.96 472 LEU A C 1
ATOM 2901 O O . LEU A 1 472 ? 140.279 133.706 169.771 1.00 90.55 472 LEU A O 1
ATOM 2906 N N . VAL A 1 473 ? 141.096 134.201 171.811 1.00 84.79 473 VAL A N 1
ATOM 2907 C CA . VAL A 1 473 ? 139.814 134.735 172.264 1.00 79.28 473 VAL A CA 1
ATOM 2908 C C . VAL A 1 473 ? 139.406 135.937 171.423 1.00 83.56 473 VAL A C 1
ATOM 2909 O O . VAL A 1 473 ? 138.237 136.077 171.037 1.00 87.43 473 VAL A O 1
ATOM 2913 N N . SER A 1 474 ? 140.354 136.831 171.138 1.00 81.78 474 SER A N 1
ATOM 2914 C CA . SER A 1 474 ? 140.035 138.018 170.358 1.00 80.76 474 SER A CA 1
ATOM 2915 C C . SER A 1 474 ? 139.543 137.641 168.970 1.00 81.02 474 SER A C 1
ATOM 2916 O O . SER A 1 474 ? 138.542 138.182 168.485 1.00 92.47 474 SER A O 1
ATOM 2919 N N . ALA A 1 475 ? 140.237 136.713 168.312 1.00 78.39 475 ALA A N 1
ATOM 2920 C CA . ALA A 1 475 ? 139.821 136.297 166.980 1.00 77.34 475 ALA A CA 1
ATOM 2921 C C . ALA A 1 475 ? 138.425 135.699 167.016 1.00 78.80 475 ALA A C 1
ATOM 2922 O O . ALA A 1 475 ? 137.572 136.031 166.184 1.00 78.59 475 ALA A O 1
ATOM 2924 N N . ALA A 1 476 ? 138.164 134.826 167.989 1.00 81.38 476 ALA A N 1
ATOM 2925 C CA . ALA A 1 476 ? 136.849 134.202 168.070 1.00 78.43 476 ALA A CA 1
ATOM 2926 C C . ALA A 1 476 ? 135.755 135.248 168.235 1.00 81.80 476 ALA A C 1
ATOM 2927 O O . ALA A 1 476 ? 134.758 135.242 167.503 1.00 89.76 476 ALA A O 1
ATOM 2929 N N . LYS A 1 477 ? 135.925 136.162 169.192 1.00 82.56 477 LYS A N 1
ATOM 2930 C CA . LYS A 1 477 ? 134.881 137.149 169.455 1.00 80.98 477 LYS A CA 1
ATOM 2931 C C . LYS A 1 477 ? 134.662 138.063 168.255 1.00 82.09 477 LYS A C 1
ATOM 2932 O O . LYS A 1 477 ? 133.515 138.331 167.864 1.00 90.87 477 LYS A O 1
ATOM 2938 N N . VAL A 1 478 ? 135.750 138.554 167.658 1.00 78.75 478 VAL A N 1
ATOM 2939 C CA . VAL A 1 478 ? 135.623 139.471 166.532 1.00 80.37 478 VAL A CA 1
ATOM 2940 C C . VAL A 1 478 ? 134.931 138.784 165.365 1.00 79.79 478 VAL A C 1
ATOM 2941 O O . VAL A 1 478 ? 134.041 139.359 164.725 1.00 84.21 478 VAL A O 1
ATOM 2945 N N . PHE A 1 479 ? 135.324 137.544 165.066 1.00 89.17 479 PHE A N 1
ATOM 2946 C CA . PHE A 1 479 ? 134.692 136.831 163.964 1.00 88.01 479 PHE A CA 1
ATOM 2947 C C . PHE A 1 479 ? 133.223 136.564 164.247 1.00 87.52 479 PHE A C 1
ATOM 2948 O O . PHE A 1 479 ? 132.391 136.639 163.338 1.00 94.86 479 PHE A O 1
ATOM 2956 N N . GLN A 1 480 ? 132.880 136.231 165.492 1.00 83.62 480 GLN A N 1
ATOM 2957 C CA . GLN A 1 480 ? 131.480 135.979 165.805 1.00 80.61 480 GLN A CA 1
ATOM 2958 C C . GLN A 1 480 ? 130.647 137.231 165.576 1.00 89.80 480 GLN A C 1
ATOM 2959 O O . GLN A 1 480 ? 129.558 137.169 164.995 1.00 99.54 480 GLN A O 1
ATOM 2965 N N . CYS A 1 481 ? 131.152 138.387 166.010 1.00 98.10 481 CYS A N 1
ATOM 2966 C CA . CYS A 1 481 ? 130.420 139.626 165.758 1.00 94.80 481 CYS A CA 1
ATOM 2967 C C . CYS A 1 481 ? 130.293 139.900 164.263 1.00 92.80 481 CYS A C 1
ATOM 2968 O O . CYS A 1 481 ? 129.209 140.249 163.773 1.00 95.54 481 CYS A O 1
ATOM 2971 N N . LEU A 1 482 ? 131.388 139.736 163.518 1.00 91.12 482 LEU A N 1
ATOM 2972 C CA . LEU A 1 482 ? 131.347 140.003 162.084 1.00 88.21 482 LEU A CA 1
ATOM 2973 C C . LEU A 1 482 ? 130.326 139.117 161.388 1.00 93.26 482 LEU A C 1
ATOM 2974 O O . LEU A 1 482 ? 129.544 139.592 160.557 1.00 95.27 482 LEU A O 1
ATOM 2979 N N . CYS A 1 483 ? 130.316 137.825 161.711 1.00 98.05 483 CYS A N 1
ATOM 2980 C CA . CYS A 1 483 ? 129.328 136.924 161.138 1.00 90.38 483 CYS A CA 1
ATOM 2981 C C . CYS A 1 483 ? 127.916 137.274 161.573 1.00 93.52 483 CYS A C 1
ATOM 2982 O O . CYS A 1 483 ? 126.977 137.091 160.792 1.00 97.79 483 CYS A O 1
ATOM 2985 N N . GLU A 1 484 ? 127.741 137.775 162.796 1.00 107.63 484 GLU A N 1
ATOM 2986 C CA . GLU A 1 484 ? 126.424 138.235 163.214 1.00 106.34 484 GLU A CA 1
ATOM 2987 C C . GLU A 1 484 ? 125.938 139.368 162.322 1.00 106.20 484 GLU A C 1
ATOM 2988 O O . GLU A 1 484 ? 124.760 139.417 161.952 1.00 100.74 484 GLU A O 1
ATOM 2994 N N . ASP A 1 485 ? 126.833 140.292 161.967 1.00 112.71 485 ASP A N 1
ATOM 2995 C CA . ASP A 1 485 ? 126.420 141.444 161.170 1.00 106.64 485 ASP A CA 1
ATOM 2996 C C . ASP A 1 485 ? 125.969 141.066 159.765 1.00 109.94 485 ASP A C 1
ATOM 2997 O O . ASP A 1 485 ? 125.242 141.840 159.136 1.00 112.98 485 ASP A O 1
ATOM 3002 N N . GLN A 1 486 ? 126.379 139.905 159.257 1.00 116.17 486 GLN A N 1
ATOM 3003 C CA . GLN A 1 486 ? 125.958 139.423 157.941 1.00 113.63 486 GLN A CA 1
ATOM 3004 C C . GLN A 1 486 ? 126.344 140.406 156.834 1.00 108.64 486 GLN A C 1
ATOM 3005 O O . GLN A 1 486 ? 125.498 140.965 156.135 1.00 106.63 486 GLN A O 1
ATOM 3011 N N . LEU A 1 487 ? 127.650 140.607 156.683 1.00 102.73 487 LEU A N 1
ATOM 3012 C CA . LEU A 1 487 ? 128.192 141.396 155.587 1.00 99.09 487 LEU A CA 1
ATOM 3013 C C . LEU A 1 487 ? 128.839 140.538 154.511 1.00 104.70 487 LEU A C 1
ATOM 3014 O O . LEU A 1 487 ? 129.291 141.077 153.498 1.00 104.78 487 LEU A O 1
ATOM 3019 N N . TYR A 1 488 ? 128.895 139.229 154.703 1.00 113.65 488 TYR A N 1
ATOM 3020 C CA . TYR A 1 488 ? 129.551 138.307 153.793 1.00 111.60 488 TYR A CA 1
ATOM 3021 C C . TYR A 1 488 ? 128.628 137.136 153.506 1.00 114.60 488 TYR A C 1
ATOM 3022 O O . TYR A 1 488 ? 127.700 136.861 154.274 1.00 114.87 488 TYR A O 1
ATOM 3031 N N . PRO A 1 489 ? 128.857 136.420 152.407 1.00 120.35 489 PRO A N 1
ATOM 3032 C CA . PRO A 1 489 ? 127.834 135.498 151.901 1.00 120.58 489 PRO A CA 1
ATOM 3033 C C . PRO A 1 489 ? 127.832 134.126 152.556 1.00 121.19 489 PRO A C 1
ATOM 3034 O O . PRO A 1 489 ? 126.795 133.455 152.568 1.00 121.53 489 PRO A O 1
ATOM 3038 N N . LEU A 1 490 ? 128.962 133.689 153.101 1.00 116.60 490 LEU A N 1
ATOM 3039 C CA . LEU A 1 490 ? 129.072 132.328 153.609 1.00 116.79 490 LEU A CA 1
ATOM 3040 C C . LEU A 1 490 ? 129.520 132.233 155.057 1.00 120.48 490 LEU A C 1
ATOM 3041 O O . LEU A 1 490 ? 129.171 131.261 155.728 1.00 119.56 490 LEU A O 1
ATOM 3046 N N . ILE A 1 491 ? 130.269 133.210 155.560 1.00 117.47 491 ILE A N 1
ATOM 3047 C CA . ILE A 1 491 ? 130.840 133.131 156.899 1.00 111.62 491 ILE A CA 1
ATOM 3048 C C . ILE A 1 491 ? 129.741 133.199 157.950 1.00 110.04 491 ILE A C 1
ATOM 3049 O O . ILE A 1 491 ? 130.007 133.066 159.148 1.00 114.07 491 ILE A O 1
ATOM 3054 N N . GLY A 1 492 ? 128.498 133.400 157.511 1.00 103.12 492 GLY A N 1
ATOM 3055 C CA . GLY A 1 492 ? 127.392 133.490 158.446 1.00 100.58 492 GLY A CA 1
ATOM 3056 C C . GLY A 1 492 ? 127.209 132.256 159.302 1.00 104.11 492 GLY A C 1
ATOM 3057 O O . GLY A 1 492 ? 126.609 132.344 160.379 1.00 104.70 492 GLY A O 1
ATOM 3058 N N . PHE A 1 493 ? 127.716 131.106 158.853 1.00 106.09 493 PHE A N 1
ATOM 3059 C CA . PHE A 1 493 ? 127.566 129.877 159.626 1.00 106.35 493 PHE A CA 1
ATOM 3060 C C . PHE A 1 493 ? 128.107 130.045 161.037 1.00 104.12 493 PHE A C 1
ATOM 3061 O O . PHE A 1 493 ? 127.467 129.636 162.012 1.00 100.88 493 PHE A O 1
ATOM 3069 N N . PHE A 1 494 ? 129.287 130.642 161.165 1.00 107.13 494 PHE A N 1
ATOM 3070 C CA . PHE A 1 494 ? 129.878 130.887 162.469 1.00 103.72 494 PHE A CA 1
ATOM 3071 C C . PHE A 1 494 ? 129.184 132.062 163.139 1.00 106.58 494 PHE A C 1
ATOM 3072 O O . PHE A 1 494 ? 128.748 133.005 162.475 1.00 108.14 494 PHE A O 1
ATOM 3080 N N . GLY A 1 495 ? 129.070 131.999 164.460 1.00 112.85 495 GLY A N 1
ATOM 3081 C CA . GLY A 1 495 ? 128.428 133.071 165.189 1.00 115.70 495 GLY A CA 1
ATOM 3082 C C . GLY A 1 495 ? 127.314 132.585 166.089 1.00 117.43 495 GLY A C 1
ATOM 3083 O O . GLY A 1 495 ? 126.704 133.373 166.817 1.00 119.31 495 GLY A O 1
ATOM 3084 N N . LYS A 1 496 ? 127.038 131.286 166.047 1.00 116.83 496 LYS A N 1
ATOM 3085 C CA . LYS A 1 496 ? 126.005 130.705 166.894 1.00 117.45 496 LYS A CA 1
ATOM 3086 C C . LYS A 1 496 ? 126.482 130.696 168.339 1.00 118.47 496 LYS A C 1
ATOM 3087 O O . LYS A 1 496 ? 127.328 129.879 168.716 1.00 118.60 496 LYS A O 1
ATOM 3093 N N . GLY A 1 497 ? 125.943 131.600 169.152 1.00 114.58 497 GLY A N 1
ATOM 3094 C CA . GLY A 1 497 ? 126.267 131.626 170.563 1.00 114.85 497 GLY A CA 1
ATOM 3095 C C . GLY A 1 497 ? 125.860 130.343 171.255 1.00 117.22 497 GLY A C 1
ATOM 3096 O O . GLY A 1 497 ? 125.284 129.454 170.623 1.00 116.21 497 GLY A O 1
ATOM 3097 N N . TYR A 1 498 ? 126.146 130.227 172.549 1.00 120.93 498 TYR A N 1
ATOM 3098 C CA . TYR A 1 498 ? 125.835 129.012 173.287 1.00 119.62 498 TYR A CA 1
ATOM 3099 C C . TYR A 1 498 ? 125.327 129.401 174.672 1.00 121.71 498 TYR A C 1
ATOM 3100 O O . TYR A 1 498 ? 125.093 130.577 174.963 1.00 122.54 498 TYR A O 1
ATOM 3109 N N . GLY A 1 499 ? 125.153 128.398 175.528 1.00 123.71 499 GLY A N 1
ATOM 3110 C CA . GLY A 1 499 ? 124.528 128.577 176.825 1.00 123.39 499 GLY A CA 1
ATOM 3111 C C . GLY A 1 499 ? 124.997 129.783 177.610 1.00 125.75 499 GLY A C 1
ATOM 3112 O O . GLY A 1 499 ? 126.183 130.122 177.598 1.00 126.80 499 GLY A O 1
ATOM 3113 N N . LYS A 1 500 ? 124.064 130.440 178.300 1.00 122.16 500 LYS A N 1
ATOM 3114 C CA . LYS A 1 500 ? 124.384 131.603 179.116 1.00 119.02 500 LYS A CA 1
ATOM 3115 C C . LYS A 1 500 ? 125.078 132.662 178.274 1.00 122.26 500 LYS A C 1
ATOM 3116 O O . LYS A 1 500 ? 124.419 133.458 177.598 1.00 121.03 500 LYS A O 1
ATOM 3118 N N . ASN A 1 501 ? 126.406 132.680 178.309 1.00 122.59 501 ASN A N 1
ATOM 3119 C CA . ASN A 1 501 ? 127.160 133.555 177.425 1.00 119.56 501 ASN A CA 1
ATOM 3120 C C . ASN A 1 501 ? 127.191 132.957 176.027 1.00 120.52 501 ASN A C 1
ATOM 3121 O O . ASN A 1 501 ? 127.504 131.776 175.854 1.00 125.76 501 ASN A O 1
ATOM 3126 N N . LYS A 1 502 ? 126.867 133.769 175.029 1.00 108.83 502 LYS A N 1
ATOM 3127 C CA . LYS A 1 502 ? 126.834 133.290 173.652 1.00 108.71 502 LYS A CA 1
ATOM 3128 C C . LYS A 1 502 ? 128.266 133.099 173.177 1.00 114.03 502 LYS A C 1
ATOM 3129 O O . LYS A 1 502 ? 128.791 133.898 172.400 1.00 117.93 502 LYS A O 1
ATOM 3131 N N . GLU A 1 503 ? 128.906 132.029 173.648 1.00 109.03 503 GLU A N 1
ATOM 3132 C CA . GLU A 1 503 ? 130.298 131.758 173.325 1.00 107.10 503 GLU A CA 1
ATOM 3133 C C . GLU A 1 503 ? 130.398 131.208 171.915 1.00 108.83 503 GLU A C 1
ATOM 3134 O O . GLU A 1 503 ? 129.714 130.225 171.594 1.00 115.44 503 GLU A O 1
ATOM 3140 N N . PRO A 1 504 ? 131.216 131.793 171.052 1.00 97.05 504 PRO A N 1
ATOM 3141 C CA . PRO A 1 504 ? 131.322 131.289 169.678 1.00 98.69 504 PRO A CA 1
ATOM 3142 C C . PRO A 1 504 ? 132.174 130.036 169.584 1.00 98.03 504 PRO A C 1
ATOM 3143 O O . PRO A 1 504 ? 133.361 130.111 169.254 1.00 106.28 504 PRO A O 1
ATOM 3147 N N . VAL A 1 505 ? 131.584 128.877 169.872 1.00 88.79 505 VAL A N 1
ATOM 3148 C CA . VAL A 1 505 ? 132.337 127.630 169.788 1.00 86.62 505 VAL A CA 1
ATOM 3149 C C . VAL A 1 505 ? 132.792 127.381 168.357 1.00 89.41 505 VAL A C 1
ATOM 3150 O O . VAL A 1 505 ? 133.907 126.903 168.117 1.00 96.26 505 VAL A O 1
ATOM 3154 N N . ARG A 1 506 ? 131.936 127.691 167.384 1.00 96.02 506 ARG A N 1
ATOM 3155 C CA . ARG A 1 506 ? 132.320 127.533 165.987 1.00 96.45 506 ARG A CA 1
ATOM 3156 C C . ARG A 1 506 ? 133.510 128.420 165.649 1.00 98.93 506 ARG A C 1
ATOM 3157 O O . ARG A 1 506 ? 134.441 127.997 164.954 1.00 100.97 506 ARG A O 1
ATOM 3165 N N . GLY A 1 507 ? 133.492 129.664 166.127 1.00 99.71 507 GLY A N 1
ATOM 3166 C CA . GLY A 1 507 ? 134.618 130.550 165.894 1.00 99.33 507 GLY A CA 1
ATOM 3167 C C . GLY A 1 507 ? 135.892 130.051 166.546 1.00 97.72 507 GLY A C 1
ATOM 3168 O O . GLY A 1 507 ? 136.975 130.140 165.962 1.00 103.03 507 GLY A O 1
ATOM 3169 N N . TYR A 1 508 ? 135.783 129.523 167.765 1.00 91.75 508 TYR A N 1
ATOM 3170 C CA . TYR A 1 508 ? 136.950 128.947 168.424 1.00 85.15 508 TYR A CA 1
ATOM 3171 C C . TYR A 1 508 ? 137.511 127.794 167.608 1.00 88.67 508 TYR A C 1
ATOM 3172 O O . TYR A 1 508 ? 138.727 127.677 167.429 1.00 94.02 508 TYR A O 1
ATOM 3181 N N . LEU A 1 509 ? 136.634 126.924 167.109 1.00 91.29 509 LEU A N 1
ATOM 3182 C CA . LEU A 1 509 ? 137.092 125.791 166.314 1.00 87.98 509 LEU A CA 1
ATOM 3183 C C . LEU A 1 509 ? 137.766 126.255 165.030 1.00 88.98 509 LEU A C 1
ATOM 3184 O O . LEU A 1 509 ? 138.800 125.710 164.634 1.00 92.18 509 LEU A O 1
ATOM 3189 N N . LEU A 1 510 ? 137.195 127.258 164.362 1.00 91.33 510 LEU A N 1
ATOM 3190 C CA . LEU A 1 510 ? 137.804 127.771 163.138 1.00 88.64 510 LEU A CA 1
ATOM 3191 C C . LEU A 1 510 ? 139.176 128.371 163.414 1.00 94.28 510 LEU A C 1
ATOM 3192 O O . LEU A 1 510 ? 140.141 128.122 162.678 1.00 96.81 510 LEU A O 1
ATOM 3197 N N . ALA A 1 511 ? 139.281 129.177 164.471 1.00 92.39 511 ALA A N 1
ATOM 3198 C CA . ALA A 1 511 ? 140.562 129.785 164.806 1.00 88.31 511 ALA A CA 1
ATOM 3199 C C . ALA A 1 511 ? 141.591 128.725 165.162 1.00 89.49 511 ALA A C 1
ATOM 3200 O O . ALA A 1 511 ? 142.753 128.816 164.754 1.00 93.16 511 ALA A O 1
ATOM 3202 N N . TYR A 1 512 ? 141.183 127.708 165.920 1.00 93.29 512 TYR A N 1
ATOM 3203 C CA . TYR A 1 512 ? 142.106 126.639 166.276 1.00 91.84 512 TYR A CA 1
ATOM 3204 C C . TYR A 1 512 ? 142.547 125.865 165.043 1.00 94.25 512 TYR A C 1
ATOM 3205 O O . TYR A 1 512 ? 143.712 125.473 164.935 1.00 99.28 512 TYR A O 1
ATOM 3214 N N . ALA A 1 513 ? 141.629 125.624 164.108 1.00 93.69 513 ALA A N 1
ATOM 3215 C CA . ALA A 1 513 ? 141.998 124.932 162.880 1.00 91.74 513 ALA A CA 1
ATOM 3216 C C . ALA A 1 513 ? 143.020 125.732 162.088 1.00 91.52 513 ALA A C 1
ATOM 3217 O O . ALA A 1 513 ? 144.013 125.178 161.602 1.00 95.77 513 ALA A O 1
ATOM 3219 N N . ILE A 1 514 ? 142.801 127.040 161.953 1.00 87.89 514 ILE A N 1
ATOM 3220 C CA . ILE A 1 514 ? 143.761 127.871 161.231 1.00 88.73 514 ILE A CA 1
ATOM 3221 C C . ILE A 1 514 ? 145.107 127.870 161.945 1.00 94.63 514 ILE A C 1
ATOM 3222 O O . ILE A 1 514 ? 146.167 127.787 161.311 1.00 96.83 514 ILE A O 1
ATOM 3227 N N . ALA A 1 515 ? 145.086 127.974 163.275 1.00 92.60 515 ALA A N 1
ATOM 3228 C CA . ALA A 1 515 ? 146.328 127.991 164.037 1.00 83.73 515 ALA A CA 1
ATOM 3229 C C . ALA A 1 515 ? 147.092 126.684 163.879 1.00 96.07 515 ALA A C 1
ATOM 3230 O O . ALA A 1 515 ? 148.316 126.690 163.728 1.00 101.16 515 ALA A O 1
ATOM 3232 N N . VAL A 1 516 ? 146.389 125.552 163.914 1.00 94.82 516 VAL A N 1
ATOM 3233 C CA . VAL A 1 516 ? 147.049 124.265 163.725 1.00 88.12 516 VAL A CA 1
ATOM 3234 C C . VAL A 1 516 ? 147.609 124.154 162.315 1.00 89.70 516 VAL A C 1
ATOM 3235 O O . VAL A 1 516 ? 148.721 123.654 162.111 1.00 89.07 516 VAL A O 1
ATOM 3239 N N . ALA A 1 517 ? 146.851 124.615 161.318 1.00 96.31 517 ALA A N 1
ATOM 3240 C CA . ALA A 1 517 ? 147.334 124.553 159.945 1.00 93.15 517 ALA A CA 1
ATOM 3241 C C . ALA A 1 517 ? 148.606 125.368 159.777 1.00 94.47 517 ALA A C 1
ATOM 3242 O O . ALA A 1 517 ? 149.526 124.958 159.061 1.00 103.09 517 ALA A O 1
ATOM 3244 N N . PHE A 1 518 ? 148.678 126.529 160.425 1.00 91.15 518 PHE A N 1
ATOM 3245 C CA . PHE A 1 518 ? 149.881 127.344 160.316 1.00 93.44 518 PHE A CA 1
ATOM 3246 C C . PHE A 1 518 ? 151.020 126.803 161.171 1.00 94.48 518 PHE A C 1
ATOM 3247 O O . PHE A 1 518 ? 152.190 127.003 160.833 1.00 97.12 518 PHE A O 1
ATOM 3255 N N . ILE A 1 519 ? 150.703 126.126 162.275 1.00 93.76 519 ILE A N 1
ATOM 3256 C CA . ILE A 1 519 ? 151.738 125.518 163.103 1.00 93.65 519 ILE A CA 1
ATOM 3257 C C . ILE A 1 519 ? 152.386 124.354 162.373 1.00 100.18 519 ILE A C 1
ATOM 3258 O O . ILE A 1 519 ? 153.597 124.131 162.480 1.00 102.68 519 ILE A O 1
ATOM 3263 N N . ILE A 1 520 ? 151.590 123.588 161.623 1.00 103.33 520 ILE A N 1
ATOM 3264 C CA . ILE A 1 520 ? 152.133 122.460 160.877 1.00 97.16 520 ILE A CA 1
ATOM 3265 C C . ILE A 1 520 ? 153.267 122.914 159.974 1.00 98.38 520 ILE A C 1
ATOM 3266 O O . ILE A 1 520 ? 154.237 122.178 159.762 1.00 105.72 520 ILE A O 1
ATOM 3271 N N . ILE A 1 521 ? 153.168 124.125 159.427 1.00 98.35 521 ILE A N 1
ATOM 3272 C CA . ILE A 1 521 ? 154.282 124.688 158.670 1.00 103.89 521 ILE A CA 1
ATOM 3273 C C . ILE A 1 521 ? 155.503 124.833 159.567 1.00 106.44 521 ILE A C 1
ATOM 3274 O O . ILE A 1 521 ? 156.626 124.493 159.180 1.00 106.91 521 ILE A O 1
ATOM 3279 N N . ALA A 1 522 ? 155.299 125.352 160.777 1.00 109.51 522 ALA A N 1
ATOM 3280 C CA . ALA A 1 522 ? 156.357 125.463 161.774 1.00 108.15 522 ALA A CA 1
ATOM 3281 C C . ALA A 1 522 ? 157.351 126.558 161.414 1.00 108.42 522 ALA A C 1
ATOM 3282 O O . ALA A 1 522 ? 158.235 126.888 162.211 1.00 107.92 522 ALA A O 1
ATOM 3284 N N . GLU A 1 523 ? 157.210 127.134 160.225 1.00 123.17 523 GLU A N 1
ATOM 3285 C CA . GLU A 1 523 ? 158.080 128.203 159.755 1.00 124.69 523 GLU A CA 1
ATOM 3286 C C . GLU A 1 523 ? 157.218 129.411 159.434 1.00 125.82 523 GLU A C 1
ATOM 3287 O O . GLU A 1 523 ? 156.338 129.337 158.571 1.00 127.27 523 GLU A O 1
ATOM 3293 N N . LEU A 1 524 ? 157.470 130.521 160.127 1.00 127.75 524 LEU A N 1
ATOM 3294 C CA . LEU A 1 524 ? 156.645 131.708 159.955 1.00 129.60 524 LEU A CA 1
ATOM 3295 C C . LEU A 1 524 ? 157.466 132.984 159.828 1.00 128.99 524 LEU A C 1
ATOM 3296 O O . LEU A 1 524 ? 156.885 134.076 159.845 1.00 132.42 524 LEU A O 1
ATOM 3301 N N . ASN A 1 525 ? 158.789 132.888 159.697 1.00 126.81 525 ASN A N 1
ATOM 3302 C CA . ASN A 1 525 ? 159.599 134.090 159.556 1.00 128.05 525 ASN A CA 1
ATOM 3303 C C . ASN A 1 525 ? 159.224 134.887 158.318 1.00 130.98 525 ASN A C 1
ATOM 3304 O O . ASN A 1 525 ? 159.492 136.092 158.265 1.00 131.34 525 ASN A O 1
ATOM 3309 N N . THR A 1 526 ? 158.619 134.247 157.324 1.00 128.34 526 THR A N 1
ATOM 3310 C CA . THR A 1 526 ? 158.159 134.929 156.124 1.00 128.51 526 THR A CA 1
ATOM 3311 C C . THR A 1 526 ? 156.671 135.246 156.156 1.00 129.92 526 THR A C 1
ATOM 3312 O O . THR A 1 526 ? 156.145 135.777 155.174 1.00 130.54 526 THR A O 1
ATOM 3316 N N . ILE A 1 527 ? 155.981 134.932 157.251 1.00 119.90 527 ILE A N 1
ATOM 3317 C CA . ILE A 1 527 ? 154.559 135.228 157.380 1.00 115.63 527 ILE A CA 1
ATOM 3318 C C . ILE A 1 527 ? 154.364 136.272 158.470 1.00 116.59 527 ILE A C 1
ATOM 3319 O O . ILE A 1 527 ? 153.440 137.090 158.404 1.00 117.59 527 ILE A O 1
ATOM 3324 N N . ALA A 1 528 ? 155.241 136.258 159.471 1.00 111.64 528 ALA A N 1
ATOM 3325 C CA . ALA A 1 528 ? 155.124 137.191 160.590 1.00 110.04 528 ALA A CA 1
ATOM 3326 C C . ALA A 1 528 ? 155.034 138.643 160.146 1.00 115.04 528 ALA A C 1
ATOM 3327 O O . ALA A 1 528 ? 154.199 139.383 160.693 1.00 117.81 528 ALA A O 1
ATOM 3329 N N . PRO A 1 529 ? 155.843 139.119 159.197 1.00 109.09 529 PRO A N 1
ATOM 3330 C CA . PRO A 1 529 ? 155.671 140.504 158.736 1.00 106.55 529 PRO A CA 1
ATOM 3331 C C . PRO A 1 529 ? 154.278 140.780 158.208 1.00 105.95 529 PRO A C 1
ATOM 3332 O O . PRO A 1 529 ? 153.756 141.883 158.399 1.00 109.78 529 PRO A O 1
ATOM 3336 N N . ILE A 1 530 ? 153.651 139.801 157.554 1.00 105.33 530 ILE A N 1
ATOM 3337 C CA . ILE A 1 530 ? 152.309 140.008 157.017 1.00 105.91 530 ILE A CA 1
ATOM 3338 C C . ILE A 1 530 ? 151.314 140.237 158.148 1.00 106.37 530 ILE A C 1
ATOM 3339 O O . ILE A 1 530 ? 150.466 141.135 158.086 1.00 110.51 530 ILE A O 1
ATOM 3344 N N . ILE A 1 531 ? 151.400 139.423 159.201 1.00 97.16 531 ILE A N 1
ATOM 3345 C CA . ILE A 1 531 ? 150.501 139.588 160.337 1.00 99.04 531 ILE A CA 1
ATOM 3346 C C . ILE A 1 531 ? 150.757 140.918 161.034 1.00 103.75 531 ILE A C 1
ATOM 3347 O O . ILE A 1 531 ? 149.818 141.620 161.438 1.00 112.29 531 ILE A O 1
ATOM 3352 N N . SER A 1 532 ? 152.030 141.286 161.194 1.00 100.49 532 SER A N 1
ATOM 3353 C CA . SER A 1 532 ? 152.349 142.565 161.815 1.00 99.15 532 SER A CA 1
ATOM 3354 C C . SER A 1 532 ? 151.769 143.717 161.009 1.00 99.71 532 SER A C 1
ATOM 3355 O O . SER A 1 532 ? 151.238 144.682 161.568 1.00 107.05 532 SER A O 1
ATOM 3358 N N . ASN A 1 533 ? 151.856 143.630 159.683 1.00 99.63 533 ASN A N 1
ATOM 3359 C CA . ASN A 1 533 ? 151.313 144.689 158.846 1.00 97.60 533 ASN A CA 1
ATOM 3360 C C . ASN A 1 533 ? 149.792 144.707 158.882 1.00 98.11 533 ASN A C 1
ATOM 3361 O O . ASN A 1 533 ? 149.187 145.775 158.769 1.00 105.95 533 ASN A O 1
ATOM 3366 N N . PHE A 1 534 ? 149.154 143.548 159.042 1.00 92.87 534 PHE A N 1
ATOM 3367 C CA . PHE A 1 534 ? 147.709 143.544 159.249 1.00 93.82 534 PHE A CA 1
ATOM 3368 C C . PHE A 1 534 ? 147.342 144.277 160.532 1.00 96.25 534 PHE A C 1
ATOM 3369 O O . PHE A 1 534 ? 146.386 145.064 160.562 1.00 100.00 534 PHE A O 1
ATOM 3377 N N . PHE A 1 535 ? 148.092 144.030 161.605 1.00 92.00 535 PHE A N 1
ATOM 3378 C CA . PHE A 1 535 ? 147.830 144.740 162.853 1.00 88.34 535 PHE A CA 1
ATOM 3379 C C . PHE A 1 535 ? 148.062 146.237 162.693 1.00 91.14 535 PHE A C 1
ATOM 3380 O O . PHE A 1 535 ? 147.309 147.053 163.239 1.00 101.32 535 PHE A O 1
ATOM 3388 N N . LEU A 1 536 ? 149.103 146.618 161.955 1.00 83.45 536 LEU A N 1
ATOM 3389 C CA . LEU A 1 536 ? 149.339 148.034 161.692 1.00 78.92 536 LEU A CA 1
ATOM 3390 C C . LEU A 1 536 ? 148.210 148.651 160.878 1.00 80.13 536 LEU A C 1
ATOM 3391 O O . LEU A 1 536 ? 147.842 149.806 161.110 1.00 92.70 536 LEU A O 1
ATOM 3396 N N . CYS A 1 537 ? 147.665 147.913 159.913 1.00 85.88 537 CYS A N 1
ATOM 3397 C CA . CYS A 1 537 ? 146.504 148.400 159.179 1.00 86.98 537 CYS A CA 1
ATOM 3398 C C . CYS A 1 537 ? 145.322 148.611 160.111 1.00 90.69 537 CYS A C 1
ATOM 3399 O O . CYS A 1 537 ? 144.595 149.603 159.990 1.00 93.37 537 CYS A O 1
ATOM 3402 N N . SER A 1 538 ? 145.111 147.685 161.045 1.00 87.59 538 SER A N 1
ATOM 3403 C CA . SER A 1 538 ? 144.038 147.867 162.017 1.00 81.88 538 SER A CA 1
ATOM 3404 C C . SER A 1 538 ? 144.261 149.122 162.853 1.00 82.81 538 SER A C 1
ATOM 3405 O O . SER A 1 538 ? 143.318 149.877 163.115 1.00 91.73 538 SER A O 1
ATOM 3408 N N . TYR A 1 539 ? 145.501 149.355 163.286 1.00 78.75 539 TYR A N 1
ATOM 3409 C CA . TYR A 1 539 ? 145.803 150.564 164.049 1.00 73.37 539 TYR A CA 1
ATOM 3410 C C . TYR A 1 539 ? 145.541 151.822 163.237 1.00 76.00 539 TYR A C 1
ATOM 3411 O O . TYR A 1 539 ? 144.970 152.791 163.754 1.00 84.87 539 TYR A O 1
ATOM 3420 N N . ALA A 1 540 ? 145.957 151.829 161.972 1.00 85.34 540 ALA A N 1
ATOM 3421 C CA . ALA A 1 540 ? 145.714 152.985 161.120 1.00 77.26 540 ALA A CA 1
ATOM 3422 C C . ALA A 1 540 ? 144.224 153.225 160.940 1.00 78.33 540 ALA A C 1
ATOM 3423 O O . ALA A 1 540 ? 143.771 154.373 160.943 1.00 86.31 540 ALA A O 1
ATOM 3425 N N . LEU A 1 541 ? 143.446 152.156 160.776 1.00 79.64 541 LEU A N 1
ATOM 3426 C CA . LEU A 1 541 ? 142.005 152.318 160.628 1.00 76.80 541 LEU A CA 1
ATOM 3427 C C . LEU A 1 541 ? 141.372 152.848 161.907 1.00 75.26 541 LEU A C 1
ATOM 3428 O O . LEU A 1 541 ? 140.455 153.669 161.853 1.00 89.01 541 LEU A O 1
ATOM 3433 N N . ILE A 1 542 ? 141.843 152.393 163.068 1.00 72.31 542 ILE A N 1
ATOM 3434 C CA . ILE A 1 542 ? 141.326 152.919 164.330 1.00 65.24 542 ILE A CA 1
ATOM 3435 C C . ILE A 1 542 ? 141.602 154.414 164.431 1.00 68.58 542 ILE A C 1
ATOM 3436 O O . ILE A 1 542 ? 140.719 155.217 164.772 1.00 74.91 542 ILE A O 1
ATOM 3441 N N . ASN A 1 543 ? 142.841 154.807 164.140 1.00 72.53 543 ASN A N 1
ATOM 3442 C CA . ASN A 1 543 ? 143.209 156.212 164.242 1.00 65.31 543 ASN A CA 1
ATOM 3443 C C . ASN A 1 543 ? 142.413 157.059 163.262 1.00 71.17 543 ASN A C 1
ATOM 3444 O O . ASN A 1 543 ? 141.929 158.143 163.611 1.00 76.70 543 ASN A O 1
ATOM 3449 N N . PHE A 1 544 ? 142.257 156.578 162.029 1.00 73.17 544 PHE A N 1
ATOM 3450 C CA . PHE A 1 544 ? 141.482 157.324 161.052 1.00 70.23 544 PHE A CA 1
ATOM 3451 C C . PHE A 1 544 ? 140.013 157.381 161.429 1.00 75.24 544 PHE A C 1
ATOM 3452 O O . PHE A 1 544 ? 139.346 158.372 161.140 1.00 85.60 544 PHE A O 1
ATOM 3460 N N . SER A 1 545 ? 139.485 156.333 162.058 1.00 72.44 545 SER A N 1
ATOM 3461 C CA . SER A 1 545 ? 138.107 156.378 162.524 1.00 65.91 545 SER A CA 1
ATOM 3462 C C . SER A 1 545 ? 137.925 157.487 163.546 1.00 72.85 545 SER A C 1
ATOM 3463 O O . SER A 1 545 ? 136.984 158.286 163.458 1.00 76.74 545 SER A O 1
ATOM 3466 N N . CYS A 1 546 ? 138.835 157.563 164.516 1.00 77.03 546 CYS A N 1
ATOM 3467 C CA . CYS A 1 546 ? 138.752 158.636 165.502 1.00 69.94 546 CYS A CA 1
ATOM 3468 C C . CYS A 1 546 ? 138.853 160.001 164.833 1.00 77.38 546 CYS A C 1
ATOM 3469 O O . CYS A 1 546 ? 138.061 160.909 165.118 1.00 83.83 546 CYS A O 1
ATOM 3472 N N . PHE A 1 547 ? 139.820 160.162 163.928 1.00 72.41 547 PHE A N 1
ATOM 3473 C CA . PHE A 1 547 ? 140.014 161.457 163.285 1.00 69.48 547 PHE A CA 1
ATOM 3474 C C . PHE A 1 547 ? 138.804 161.851 162.449 1.00 70.27 547 PHE A C 1
ATOM 3475 O O . PHE A 1 547 ? 138.378 163.009 162.472 1.00 81.94 547 PHE A O 1
ATOM 3483 N N . HIS A 1 548 ? 138.249 160.908 161.688 1.00 67.41 548 HIS A N 1
ATOM 3484 C CA . HIS A 1 548 ? 137.094 161.201 160.852 1.00 67.06 548 HIS A CA 1
ATOM 3485 C C . HIS A 1 548 ? 135.882 161.565 161.691 1.00 76.10 548 HIS A C 1
ATOM 3486 O O . HIS A 1 548 ? 135.167 162.521 161.374 1.00 79.31 548 HIS A O 1
ATOM 3493 N N . ALA A 1 549 ? 135.632 160.818 162.766 1.00 74.95 549 ALA A N 1
ATOM 3494 C CA . ALA A 1 549 ? 134.516 161.165 163.632 1.00 64.15 549 ALA A CA 1
ATOM 3495 C C . ALA A 1 549 ? 134.695 162.560 164.207 1.00 69.37 549 ALA A C 1
ATOM 3496 O O . ALA A 1 549 ? 133.747 163.351 164.244 1.00 74.57 549 ALA A O 1
ATOM 3498 N N . SER A 1 550 ? 135.911 162.889 164.647 1.00 66.50 550 SER A N 1
ATOM 3499 C CA . SER A 1 550 ? 136.147 164.208 165.222 1.00 63.47 550 SER A CA 1
ATOM 3500 C C . SER A 1 550 ? 135.962 165.312 164.188 1.00 72.13 550 SER A C 1
ATOM 3501 O O . SER A 1 550 ? 135.372 166.356 164.483 1.00 78.75 550 SER A O 1
ATOM 3504 N N . ILE A 1 551 ? 136.469 165.105 162.972 1.00 74.36 551 ILE A N 1
ATOM 3505 C CA . ILE A 1 551 ? 136.419 166.154 161.959 1.00 70.34 551 ILE A CA 1
ATOM 3506 C C . ILE A 1 551 ? 134.992 166.364 161.469 1.00 73.83 551 ILE A C 1
ATOM 3507 O O . ILE A 1 551 ? 134.569 167.499 161.222 1.00 73.92 551 ILE A O 1
ATOM 3512 N N . THR A 1 552 ? 134.231 165.280 161.306 1.00 78.10 552 THR A N 1
ATOM 3513 C CA . THR A 1 552 ? 132.844 165.418 160.876 1.00 72.60 552 THR A CA 1
ATOM 3514 C C . THR A 1 552 ? 132.026 166.187 161.903 1.00 75.92 552 THR A C 1
ATOM 3515 O O . THR A 1 552 ? 131.187 167.020 161.544 1.00 83.12 552 THR A O 1
ATOM 3519 N N . ASN A 1 553 ? 132.252 165.917 163.186 1.00 68.89 553 ASN A N 1
ATOM 3520 C CA . ASN A 1 553 ? 131.616 166.659 164.270 1.00 67.49 553 ASN A CA 1
ATOM 3521 C C . ASN A 1 553 ? 130.094 166.608 164.171 1.00 74.42 553 ASN A C 1
ATOM 3522 O O . ASN A 1 553 ? 129.407 167.623 164.280 1.00 84.56 553 ASN A O 1
ATOM 3527 N N . SER A 1 554 ? 129.566 165.410 163.966 1.00 69.75 554 SER A N 1
ATOM 3528 C CA . SER A 1 554 ? 128.128 165.246 164.006 1.00 66.54 554 SER A CA 1
ATOM 3529 C C . SER A 1 554 ? 127.628 165.478 165.429 1.00 79.07 554 SER A C 1
ATOM 3530 O O . SER A 1 554 ? 128.344 165.211 166.397 1.00 81.20 554 SER A O 1
ATOM 3533 N N . PRO A 1 555 ? 126.405 165.984 165.588 1.00 77.13 555 PRO A N 1
ATOM 3534 C CA . PRO A 1 555 ? 125.886 166.207 166.944 1.00 68.59 555 PRO A CA 1
ATOM 3535 C C . PRO A 1 555 ? 125.808 164.940 167.770 1.00 70.52 555 PRO A C 1
ATOM 3536 O O . PRO A 1 555 ? 125.748 165.024 169.001 1.00 80.10 555 PRO A O 1
ATOM 3540 N N . GLY A 1 556 ? 125.802 163.772 167.139 1.00 65.51 556 GLY A N 1
ATOM 3541 C CA . GLY A 1 556 ? 125.835 162.519 167.855 1.00 62.13 556 GLY A CA 1
ATOM 3542 C C . GLY A 1 556 ? 127.205 162.056 168.282 1.00 66.67 556 GLY A C 1
ATOM 3543 O O . GLY A 1 556 ? 127.317 161.046 168.979 1.00 78.94 556 GLY A O 1
ATOM 3544 N N . TRP A 1 557 ? 128.257 162.767 167.884 1.00 60.16 557 TRP A N 1
ATOM 3545 C CA . TRP A 1 557 ? 129.627 162.430 168.269 1.00 61.31 557 TRP A CA 1
ATOM 3546 C C . TRP A 1 557 ? 129.941 163.166 169.563 1.00 68.16 557 TRP A C 1
ATOM 3547 O O . TRP A 1 557 ? 130.447 164.287 169.561 1.00 73.30 557 TRP A O 1
ATOM 3558 N N . ARG A 1 558 ? 129.629 162.525 170.685 1.00 70.66 558 ARG A N 1
ATOM 3559 C CA . ARG A 1 558 ? 129.837 163.094 172.014 1.00 66.14 558 ARG A CA 1
ATOM 3560 C C . ARG A 1 558 ? 130.576 162.075 172.866 1.00 69.23 558 ARG A C 1
ATOM 3561 O O . ARG A 1 558 ? 129.970 161.385 173.696 1.00 78.37 558 ARG A O 1
ATOM 3569 N N . PRO A 1 559 ? 131.891 161.949 172.687 1.00 62.93 559 PRO A N 1
ATOM 3570 C CA . PRO A 1 559 ? 132.662 161.012 173.512 1.00 64.77 559 PRO A CA 1
ATOM 3571 C C . PRO A 1 559 ? 132.926 161.602 174.890 1.00 66.34 559 PRO A C 1
ATOM 3572 O O . PRO A 1 559 ? 133.230 162.788 175.023 1.00 72.50 559 PRO A O 1
ATOM 3576 N N . SER A 1 560 ? 132.805 160.763 175.920 1.00 68.87 560 SER A N 1
ATOM 3577 C CA . SER A 1 560 ? 133.047 161.235 177.277 1.00 71.09 560 SER A CA 1
ATOM 3578 C C . SER A 1 560 ? 134.534 161.322 177.582 1.00 78.91 560 SER A C 1
ATOM 3579 O O . SER A 1 560 ? 134.928 161.966 178.559 1.00 85.91 560 SER A O 1
ATOM 3582 N N . PHE A 1 561 ? 135.370 160.693 176.763 1.00 77.50 561 PHE A N 1
ATOM 3583 C CA . PHE A 1 561 ? 136.817 160.786 176.914 1.00 70.24 561 PHE A CA 1
ATOM 3584 C C . PHE A 1 561 ? 137.313 161.919 176.028 1.00 76.61 561 PHE A C 1
ATOM 3585 O O . PHE A 1 561 ? 137.299 161.806 174.799 1.00 86.84 561 PHE A O 1
ATOM 3593 N N . GLN A 1 562 ? 137.749 163.010 176.646 1.00 88.93 562 GLN A N 1
ATOM 3594 C CA . GLN A 1 562 ? 138.062 164.243 175.938 1.00 95.07 562 GLN A CA 1
ATOM 3595 C C . GLN A 1 562 ? 139.551 164.555 175.996 1.00 100.58 562 GLN A C 1
ATOM 3596 O O . GLN A 1 562 ? 139.958 165.717 176.031 1.00 104.20 562 GLN A O 1
ATOM 3602 N N . TYR A 1 563 ? 140.384 163.524 175.999 1.00 91.99 563 TYR A N 1
ATOM 3603 C CA . TYR A 1 563 ? 141.829 163.689 176.063 1.00 85.85 563 TYR A CA 1
ATOM 3604 C C . TYR A 1 563 ? 142.485 163.181 174.789 1.00 87.79 563 TYR A C 1
ATOM 3605 O O . TYR A 1 563 ? 143.525 162.524 174.819 1.00 95.82 563 TYR A O 1
ATOM 3614 N N . TYR A 1 564 ? 141.873 163.483 173.650 1.00 81.25 564 TYR A N 1
ATOM 3615 C CA . TYR A 1 564 ? 142.381 163.092 172.347 1.00 80.84 564 TYR A CA 1
ATOM 3616 C C . TYR A 1 564 ? 142.444 164.329 171.461 1.00 84.15 564 TYR A C 1
ATOM 3617 O O . TYR A 1 564 ? 141.929 165.395 171.807 1.00 86.87 564 TYR A O 1
ATOM 3626 N N . ASN A 1 565 ? 143.079 164.181 170.304 1.00 82.05 565 ASN A N 1
ATOM 3627 C CA . ASN A 1 565 ? 143.163 165.263 169.335 1.00 81.69 565 ASN A CA 1
ATOM 3628 C C . ASN A 1 565 ? 143.037 164.667 167.944 1.00 87.07 565 ASN A C 1
ATOM 3629 O O . ASN A 1 565 ? 143.746 163.714 167.614 1.00 97.09 565 ASN A O 1
ATOM 3634 N N . LYS A 1 566 ? 142.137 165.225 167.133 1.00 74.90 566 LYS A N 1
ATOM 3635 C CA . LYS A 1 566 ? 141.929 164.675 165.799 1.00 78.10 566 LYS A CA 1
ATOM 3636 C C . LYS A 1 566 ? 143.201 164.757 164.967 1.00 88.19 566 LYS A C 1
ATOM 3637 O O . LYS A 1 566 ? 143.491 163.856 164.172 1.00 97.34 566 LYS A O 1
ATOM 3643 N N . TRP A 1 567 ? 143.971 165.833 165.128 1.00 85.72 567 TRP A N 1
ATOM 3644 C CA . TRP A 1 567 ? 145.234 165.946 164.408 1.00 77.29 567 TRP A CA 1
ATOM 3645 C C . TRP A 1 567 ? 146.225 164.887 164.869 1.00 82.00 567 TRP A C 1
ATOM 3646 O O . TRP A 1 567 ? 146.959 164.314 164.054 1.00 88.94 567 TRP A O 1
ATOM 3657 N N . ALA A 1 568 ? 146.256 164.605 166.171 1.00 78.28 568 ALA A N 1
ATOM 3658 C CA . ALA A 1 568 ? 147.096 163.521 166.664 1.00 71.34 568 ALA A CA 1
ATOM 3659 C C . ALA A 1 568 ? 146.659 162.186 166.080 1.00 77.88 568 ALA A C 1
ATOM 3660 O O . ALA A 1 568 ? 147.497 161.347 165.740 1.00 81.07 568 ALA A O 1
ATOM 3662 N N . ALA A 1 569 ? 145.349 161.968 165.960 1.00 75.49 569 ALA A N 1
ATOM 3663 C CA . ALA A 1 569 ? 144.860 160.726 165.374 1.00 61.14 569 ALA A CA 1
ATOM 3664 C C . ALA A 1 569 ? 145.259 160.611 163.909 1.00 68.42 569 ALA A C 1
ATOM 3665 O O . ALA A 1 569 ? 145.640 159.531 163.441 1.00 84.21 569 ALA A O 1
ATOM 3667 N N . LEU A 1 570 ? 145.165 161.712 163.163 1.00 76.04 570 LEU A N 1
ATOM 3668 C CA . LEU A 1 570 ? 145.594 161.690 161.770 1.00 75.91 570 LEU A CA 1
ATOM 3669 C C . LEU A 1 570 ? 147.079 161.383 161.662 1.00 81.04 570 LEU A C 1
ATOM 3670 O O . LEU A 1 570 ? 147.499 160.586 160.812 1.00 84.27 570 LEU A O 1
ATOM 3675 N N . PHE A 1 571 ? 147.892 162.005 162.516 1.00 79.01 571 PHE A N 1
ATOM 3676 C CA . PHE A 1 571 ? 149.315 161.698 162.512 1.00 75.17 571 PHE A CA 1
ATOM 3677 C C . PHE A 1 571 ? 149.553 160.234 162.840 1.00 81.60 571 PHE A C 1
ATOM 3678 O O . PHE A 1 571 ? 150.415 159.589 162.238 1.00 89.55 571 PHE A O 1
ATOM 3686 N N . GLY A 1 572 ? 148.805 159.693 163.800 1.00 79.82 572 GLY A N 1
ATOM 3687 C CA . GLY A 1 572 ? 148.960 158.290 164.137 1.00 71.00 572 GLY A CA 1
ATOM 3688 C C . GLY A 1 572 ? 148.654 157.378 162.967 1.00 75.91 572 GLY A C 1
ATOM 3689 O O . GLY A 1 572 ? 149.399 156.438 162.692 1.00 86.57 572 GLY A O 1
ATOM 3690 N N . ALA A 1 573 ? 147.560 157.647 162.256 1.00 77.08 573 ALA A N 1
ATOM 3691 C CA . ALA A 1 573 ? 147.210 156.819 161.105 1.00 74.03 573 ALA A CA 1
ATOM 3692 C C . ALA A 1 573 ? 148.275 156.908 160.017 1.00 82.34 573 ALA A C 1
ATOM 3693 O O . ALA A 1 573 ? 148.715 155.888 159.463 1.00 91.86 573 ALA A O 1
ATOM 3695 N N . ILE A 1 574 ? 148.709 158.129 159.700 1.00 79.91 574 ILE A N 1
ATOM 3696 C CA . ILE A 1 574 ? 149.702 158.303 158.646 1.00 78.01 574 ILE A CA 1
ATOM 3697 C C . ILE A 1 574 ? 151.007 157.617 159.023 1.00 79.05 574 ILE A C 1
ATOM 3698 O O . ILE A 1 574 ? 151.628 156.936 158.198 1.00 84.51 574 ILE A O 1
ATOM 3703 N N . ILE A 1 575 ? 151.445 157.783 160.271 1.00 75.71 575 ILE A N 1
ATOM 3704 C CA . ILE A 1 575 ? 152.688 157.164 160.707 1.00 74.84 575 ILE A CA 1
ATOM 3705 C C . ILE A 1 575 ? 152.556 155.651 160.733 1.00 78.90 575 ILE A C 1
ATOM 3706 O O . ILE A 1 575 ? 153.525 154.937 160.463 1.00 91.73 575 ILE A O 1
ATOM 3711 N N . SER A 1 576 ? 151.376 155.129 161.070 1.00 73.54 576 SER A N 1
ATOM 3712 C CA . SER A 1 576 ? 151.182 153.687 161.021 1.00 75.12 576 SER A CA 1
ATOM 3713 C C . SER A 1 576 ? 151.370 153.164 159.607 1.00 81.43 576 SER A C 1
ATOM 3714 O O . SER A 1 576 ? 152.054 152.157 159.396 1.00 94.41 576 SER A O 1
ATOM 3717 N N . VAL A 1 577 ? 150.782 153.843 158.622 1.00 87.27 577 VAL A N 1
ATOM 3718 C CA . VAL A 1 577 ? 150.965 153.411 157.236 1.00 86.47 577 VAL A CA 1
ATOM 3719 C C . VAL A 1 577 ? 152.432 153.519 156.830 1.00 86.67 577 VAL A C 1
ATOM 3720 O O . VAL A 1 577 ? 152.983 152.626 156.168 1.00 93.94 577 VAL A O 1
ATOM 3724 N N . VAL A 1 578 ? 153.087 154.615 157.217 1.00 83.62 578 VAL A N 1
ATOM 3725 C CA . VAL A 1 578 ? 154.490 154.810 156.862 1.00 79.46 578 VAL A CA 1
ATOM 3726 C C . VAL A 1 578 ? 155.351 153.701 157.447 1.00 81.10 578 VAL A C 1
ATOM 3727 O O . VAL A 1 578 ? 156.234 153.164 156.773 1.00 87.67 578 VAL A O 1
ATOM 3731 N N . ILE A 1 579 ? 155.123 153.349 158.712 1.00 83.66 579 ILE A N 1
ATOM 3732 C CA . ILE A 1 579 ? 155.888 152.275 159.337 1.00 78.22 579 ILE A CA 1
ATOM 3733 C C . ILE A 1 579 ? 155.603 150.950 158.647 1.00 83.64 579 ILE A C 1
ATOM 3734 O O . ILE A 1 579 ? 156.513 150.149 158.401 1.00 93.00 579 ILE A O 1
ATOM 3739 N N . MET A 1 580 ? 154.332 150.691 158.339 1.00 87.53 580 MET A N 1
ATOM 3740 C CA . MET A 1 580 ? 153.971 149.467 157.637 1.00 83.43 580 MET A CA 1
ATOM 3741 C C . MET A 1 580 ? 154.775 149.328 156.355 1.00 89.73 580 MET A C 1
ATOM 3742 O O . MET A 1 580 ? 155.273 148.245 156.030 1.00 94.72 580 MET A O 1
ATOM 3747 N N . PHE A 1 581 ? 154.915 150.426 155.610 1.00 97.11 581 PHE A N 1
ATOM 3748 C CA . PHE A 1 581 ? 155.706 150.380 154.384 1.00 90.18 581 PHE A CA 1
ATOM 3749 C C . PHE A 1 581 ? 157.204 150.337 154.651 1.00 88.36 581 PHE A C 1
ATOM 3750 O O . PHE A 1 581 ? 157.948 149.776 153.842 1.00 96.94 581 PHE A O 1
ATOM 3758 N N . LEU A 1 582 ? 157.662 150.916 155.758 1.00 87.80 582 LEU A N 1
ATOM 3759 C CA . LEU A 1 582 ? 159.083 150.938 156.073 1.00 84.61 582 LEU A CA 1
ATOM 3760 C C . LEU A 1 582 ? 159.604 149.588 156.536 1.00 89.71 582 LEU A C 1
ATOM 3761 O O . LEU A 1 582 ? 160.795 149.309 156.366 1.00 97.88 582 LEU A O 1
ATOM 3766 N N . LEU A 1 583 ? 158.751 148.752 157.121 1.00 89.80 583 LEU A N 1
ATOM 3767 C CA . LEU A 1 583 ? 159.211 147.480 157.669 1.00 85.22 583 LEU A CA 1
ATOM 3768 C C . LEU A 1 583 ? 159.351 146.408 156.590 1.00 92.28 583 LEU A C 1
ATOM 3769 O O . LEU A 1 583 ? 160.451 145.904 156.345 1.00 98.39 583 LEU A O 1
ATOM 3774 N N . THR A 1 584 ? 158.244 146.051 155.940 1.00 98.87 584 THR A N 1
ATOM 3775 C CA . THR A 1 584 ? 158.193 144.916 155.025 1.00 102.40 584 THR A CA 1
ATOM 3776 C C . THR A 1 584 ? 157.416 145.302 153.762 1.00 104.34 584 THR A C 1
ATOM 3777 O O . THR A 1 584 ? 156.443 144.661 153.378 1.00 108.69 584 THR A O 1
ATOM 3781 N N . TRP A 1 585 ? 157.849 146.383 153.113 1.00 103.08 585 TRP A N 1
ATOM 3782 C CA . TRP A 1 585 ? 157.065 147.084 152.099 1.00 106.65 585 TRP A CA 1
ATOM 3783 C C . TRP A 1 585 ? 156.208 146.172 151.227 1.00 107.43 585 TRP A C 1
ATOM 3784 O O . TRP A 1 585 ? 155.067 146.518 150.910 1.00 108.73 585 TRP A O 1
ATOM 3795 N N . TRP A 1 586 ? 156.727 145.012 150.825 1.00 102.25 586 TRP A N 1
ATOM 3796 C CA . TRP A 1 586 ? 155.905 144.103 150.032 1.00 101.43 586 TRP A CA 1
ATOM 3797 C C . TRP A 1 586 ? 154.748 143.548 150.856 1.00 104.65 586 TRP A C 1
ATOM 3798 O O . TRP A 1 586 ? 153.625 143.413 150.355 1.00 107.82 586 TRP A O 1
ATOM 3809 N N . ALA A 1 587 ? 154.996 143.235 152.129 1.00 97.41 587 ALA A N 1
ATOM 3810 C CA . ALA A 1 587 ? 153.906 142.826 153.007 1.00 88.75 587 ALA A CA 1
ATOM 3811 C C . ALA A 1 587 ? 152.904 143.955 153.194 1.00 93.94 587 ALA A C 1
ATOM 3812 O O . ALA A 1 587 ? 151.693 143.717 153.277 1.00 95.05 587 ALA A O 1
ATOM 3814 N N . ALA A 1 588 ? 153.391 145.194 153.277 1.00 92.79 588 ALA A N 1
ATOM 3815 C CA . ALA A 1 588 ? 152.486 146.334 153.368 1.00 88.35 588 ALA A CA 1
ATOM 3816 C C . ALA A 1 588 ? 151.601 146.423 152.136 1.00 91.65 588 ALA A C 1
ATOM 3817 O O . ALA A 1 588 ? 150.395 146.675 152.244 1.00 99.00 588 ALA A O 1
ATOM 3819 N N . LEU A 1 589 ? 152.184 146.225 150.953 1.00 100.32 589 LEU A N 1
ATOM 3820 C CA . LEU A 1 589 ? 151.392 146.231 149.729 1.00 99.18 589 LEU A CA 1
ATOM 3821 C C . LEU A 1 589 ? 150.352 145.122 149.748 1.00 97.20 589 LEU A C 1
ATOM 3822 O O . LEU A 1 589 ? 149.202 145.333 149.352 1.00 96.34 589 LEU A O 1
ATOM 3827 N N . ILE A 1 590 ? 150.738 143.931 150.204 1.00 94.53 590 ILE A N 1
ATOM 3828 C CA . ILE A 1 590 ? 149.791 142.821 150.264 1.00 92.08 590 ILE A CA 1
ATOM 3829 C C . ILE A 1 590 ? 148.624 143.168 151.180 1.00 95.82 590 ILE A C 1
ATOM 3830 O O . ILE A 1 590 ? 147.452 142.966 150.834 1.00 101.29 590 ILE A O 1
ATOM 3835 N N . ALA A 1 591 ? 148.929 143.693 152.367 1.00 98.67 591 ALA A N 1
ATOM 3836 C CA . ALA A 1 591 ? 147.878 144.025 153.323 1.00 95.37 591 ALA A CA 1
ATOM 3837 C C . ALA A 1 591 ? 146.958 145.109 152.780 1.00 96.03 591 ALA A C 1
ATOM 3838 O O . ALA A 1 591 ? 145.730 145.012 152.899 1.00 99.98 591 ALA A O 1
ATOM 3840 N N . ILE A 1 592 ? 147.533 146.151 152.180 1.00 97.66 592 ILE A N 1
ATOM 3841 C CA . ILE A 1 592 ? 146.716 147.231 151.641 1.00 97.98 592 ILE A CA 1
ATOM 3842 C C . ILE A 1 592 ? 145.839 146.722 150.507 1.00 103.24 592 ILE A C 1
ATOM 3843 O O . ILE A 1 592 ? 144.670 147.104 150.390 1.00 104.36 592 ILE A O 1
ATOM 3848 N N . GLY A 1 593 ? 146.387 145.864 149.645 1.00 93.25 593 GLY A N 1
ATOM 3849 C CA . GLY A 1 593 ? 145.587 145.307 148.570 1.00 91.35 593 GLY A CA 1
ATOM 3850 C C . GLY A 1 593 ? 144.436 144.467 149.082 1.00 94.63 593 GLY A C 1
ATOM 3851 O O . GLY A 1 593 ? 143.324 144.539 148.557 1.00 102.20 593 GLY A O 1
ATOM 3852 N N . VAL A 1 594 ? 144.685 143.658 150.113 1.00 94.81 594 VAL A N 1
ATOM 3853 C CA . VAL A 1 594 ? 143.608 142.861 150.692 1.00 94.36 594 VAL A CA 1
ATOM 3854 C C . VAL A 1 594 ? 142.534 143.766 151.279 1.00 95.20 594 VAL A C 1
ATOM 3855 O O . VAL A 1 594 ? 141.332 143.528 151.103 1.00 96.03 594 VAL A O 1
ATOM 3859 N N . VAL A 1 595 ? 142.950 144.817 151.987 1.00 96.64 595 VAL A N 1
ATOM 3860 C CA . VAL A 1 595 ? 141.984 145.745 152.567 1.00 95.54 595 VAL A CA 1
ATOM 3861 C C . VAL A 1 595 ? 141.142 146.380 151.470 1.00 99.31 595 VAL A C 1
ATOM 3862 O O . VAL A 1 595 ? 139.915 146.479 151.581 1.00 102.76 595 VAL A O 1
ATOM 3866 N N . LEU A 1 596 ? 141.793 146.822 150.393 1.00 102.92 596 LEU A N 1
ATOM 3867 C CA . LEU A 1 596 ? 141.072 147.457 149.296 1.00 103.98 596 LEU A CA 1
ATOM 3868 C C . LEU A 1 596 ? 140.100 146.490 148.635 1.00 101.54 596 LEU A C 1
ATOM 3869 O O . LEU A 1 596 ? 138.967 146.862 148.312 1.00 101.31 596 LEU A O 1
ATOM 3874 N N . PHE A 1 597 ? 140.528 145.248 148.412 1.00 104.85 597 PHE A N 1
ATOM 3875 C CA . PHE A 1 597 ? 139.650 144.274 147.775 1.00 104.53 597 PHE A CA 1
ATOM 3876 C C . PHE A 1 597 ? 138.428 143.998 148.640 1.00 107.63 597 PHE A C 1
ATOM 3877 O O . PHE A 1 597 ? 137.298 143.954 148.138 1.00 110.87 597 PHE A O 1
ATOM 3885 N N . LEU A 1 598 ? 138.632 143.817 149.947 1.00 99.16 598 LEU A N 1
ATOM 3886 C CA . LEU A 1 598 ? 137.501 143.569 150.834 1.00 94.16 598 LEU A CA 1
ATOM 3887 C C . LEU A 1 598 ? 136.567 144.771 150.887 1.00 96.43 598 LEU A C 1
ATOM 3888 O O . LEU A 1 598 ? 135.339 144.616 150.895 1.00 98.34 598 LEU A O 1
ATOM 3893 N N . LEU A 1 599 ? 137.130 145.980 150.923 1.00 101.09 599 LEU A N 1
ATOM 3894 C CA . LEU A 1 599 ? 136.298 147.177 150.928 1.00 102.68 599 LEU A CA 1
ATOM 3895 C C . LEU A 1 599 ? 135.475 147.281 149.652 1.00 107.29 599 LEU A C 1
ATOM 3896 O O . LEU A 1 599 ? 134.289 147.626 149.696 1.00 109.70 599 LEU A O 1
ATOM 3901 N N . LEU A 1 600 ? 136.091 146.996 148.504 1.00 113.19 600 LEU A N 1
ATOM 3902 C CA . LEU A 1 600 ? 135.361 147.041 147.242 1.00 106.68 600 LEU A CA 1
ATOM 3903 C C . LEU A 1 600 ? 134.246 146.008 147.220 1.00 103.89 600 LEU A C 1
ATOM 3904 O O . LEU A 1 600 ? 133.132 146.292 146.766 1.00 106.28 600 LEU A O 1
ATOM 3909 N N . TYR A 1 601 ? 134.525 144.798 147.707 1.00 107.08 601 TYR A N 1
ATOM 3910 C CA . TYR A 1 601 ? 133.476 143.789 147.763 1.00 105.83 601 TYR A CA 1
ATOM 3911 C C . TYR A 1 601 ? 132.320 144.255 148.633 1.00 109.35 601 TYR A C 1
ATOM 3912 O O . TYR A 1 601 ? 131.152 144.113 148.255 1.00 113.03 601 TYR A O 1
ATOM 3921 N N . VAL A 1 602 ? 132.621 144.811 149.806 1.00 112.16 602 VAL A N 1
ATOM 3922 C CA . VAL A 1 602 ? 131.553 145.241 150.703 1.00 110.05 602 VAL A CA 1
ATOM 3923 C C . VAL A 1 602 ? 130.740 146.358 150.066 1.00 110.60 602 VAL A C 1
ATOM 3924 O O . VAL A 1 602 ? 129.505 146.358 150.125 1.00 114.30 602 VAL A O 1
ATOM 3928 N N . ILE A 1 603 ? 131.415 147.327 149.446 1.00 109.17 603 ILE A N 1
ATOM 3929 C CA . ILE A 1 603 ? 130.702 148.445 148.835 1.00 110.67 603 ILE A CA 1
ATOM 3930 C C . ILE A 1 603 ? 129.806 147.954 147.706 1.00 113.56 603 ILE A C 1
ATOM 3931 O O . ILE A 1 603 ? 128.659 148.395 147.570 1.00 111.53 603 ILE A O 1
ATOM 3936 N N . TYR A 1 604 ? 130.310 147.039 146.877 1.00 125.51 604 TYR A N 1
ATOM 3937 C CA . TYR A 1 604 ? 129.495 146.507 145.790 1.00 122.79 604 TYR A CA 1
ATOM 3938 C C . TYR A 1 604 ? 128.309 145.717 146.328 1.00 123.73 604 TYR A C 1
ATOM 3939 O O . TYR A 1 604 ? 127.203 145.793 145.782 1.00 123.97 604 TYR A O 1
ATOM 3948 N N . LYS A 1 605 ? 128.519 144.954 147.402 1.00 116.64 605 LYS A N 1
ATOM 3949 C CA . LYS A 1 605 ? 127.452 144.124 147.947 1.00 116.78 605 LYS A CA 1
ATOM 3950 C C . LYS A 1 605 ? 126.307 144.950 148.517 1.00 120.17 605 LYS A C 1
ATOM 3951 O O . LYS A 1 605 ? 125.189 144.437 148.635 1.00 122.46 605 LYS A O 1
ATOM 3957 N N . LYS A 1 606 ? 126.552 146.210 148.866 1.00 121.32 606 LYS A N 1
ATOM 3958 C CA . LYS A 1 606 ? 125.516 147.080 149.409 1.00 119.91 606 LYS A CA 1
ATOM 3959 C C . LYS A 1 606 ? 124.842 146.435 150.614 1.00 123.14 606 LYS A C 1
ATOM 3960 O O . LYS A 1 606 ? 123.689 145.997 150.521 1.00 123.24 606 LYS A O 1
ATOM 3966 N N . PRO A 1 607 ? 125.523 146.353 151.755 1.00 119.00 607 PRO A N 1
ATOM 3967 C CA . PRO A 1 607 ? 124.915 145.729 152.934 1.00 116.04 607 PRO A CA 1
ATOM 3968 C C . PRO A 1 607 ? 123.697 146.504 153.411 1.00 117.87 607 PRO A C 1
ATOM 3969 O O . PRO A 1 607 ? 123.571 147.713 153.207 1.00 115.16 607 PRO A O 1
ATOM 3973 N N . GLU A 1 608 ? 122.790 145.782 154.068 1.00 125.26 608 GLU A N 1
ATOM 3974 C CA . GLU A 1 608 ? 121.516 146.327 154.518 1.00 125.23 608 GLU A CA 1
ATOM 3975 C C . GLU A 1 608 ? 121.557 146.747 155.984 1.00 125.69 608 GLU A C 1
ATOM 3976 O O . GLU A 1 608 ? 120.564 146.613 156.702 1.00 126.64 608 GLU A O 1
ATOM 3982 N N . VAL A 1 609 ? 122.695 147.258 156.440 1.00 107.60 609 VAL A N 1
ATOM 3983 C CA . VAL A 1 609 ? 122.880 147.680 157.822 1.00 105.05 609 VAL A CA 1
ATOM 3984 C C . VAL A 1 609 ? 122.958 149.198 157.866 1.00 104.03 609 VAL A C 1
ATOM 3985 O O . VAL A 1 609 ? 123.600 149.823 157.014 1.00 106.59 609 VAL A O 1
ATOM 3989 N N . ASN A 1 610 ? 122.292 149.789 158.856 1.00 87.91 610 ASN A N 1
ATOM 3990 C CA . ASN A 1 610 ? 122.286 151.237 159.063 1.00 89.51 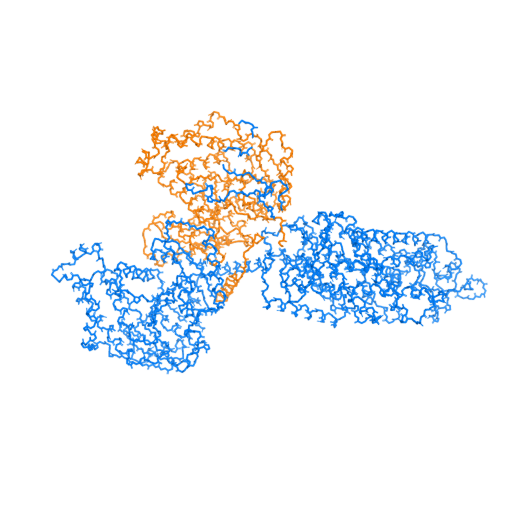610 ASN A CA 1
ATOM 3991 C C . ASN A 1 610 ? 122.599 151.491 160.532 1.00 90.48 610 ASN A C 1
ATOM 3992 O O . ASN A 1 610 ? 121.702 151.484 161.376 1.00 92.35 610 ASN A O 1
ATOM 3997 N N . TRP A 1 611 ? 123.877 151.717 160.834 1.00 81.96 611 TRP A N 1
ATOM 3998 C CA . TRP A 1 611 ? 124.304 151.953 162.204 1.00 81.67 611 TRP A CA 1
ATOM 3999 C C . TRP A 1 611 ? 124.491 153.425 162.535 1.00 88.74 611 TRP A C 1
ATOM 4000 O O . TRP A 1 611 ? 124.392 153.795 163.708 1.00 97.03 611 TRP A O 1
ATOM 4011 N N . GLY A 1 612 ? 124.774 154.261 161.545 1.00 89.95 612 GLY A N 1
ATOM 4012 C CA . GLY A 1 612 ? 125.022 155.663 161.796 1.00 84.34 612 GLY A CA 1
ATOM 4013 C C . GLY A 1 612 ? 126.507 155.889 161.948 1.00 86.42 612 GLY A C 1
ATOM 4014 O O . GLY A 1 612 ? 127.068 155.661 163.022 1.00 100.36 612 GLY A O 1
ATOM 4015 N N . SER A 1 613 ? 127.157 156.347 160.888 1.00 80.01 613 SER A N 1
ATOM 4016 C CA . SER A 1 613 ? 128.606 156.376 160.830 1.00 77.61 613 SER A CA 1
ATOM 4017 C C . SER A 1 613 ? 129.075 157.776 160.481 1.00 82.05 613 SER A C 1
ATOM 4018 O O . SER A 1 613 ? 128.301 158.629 160.045 1.00 92.34 613 SER A O 1
ATOM 4021 N N . SER A 1 614 ? 130.370 158.004 160.682 1.00 78.34 614 SER A N 1
ATOM 4022 C CA . SER A 1 614 ? 130.959 159.267 160.275 1.00 74.17 614 SER A CA 1
ATOM 4023 C C . SER A 1 614 ? 130.853 159.486 158.774 1.00 82.37 614 SER A C 1
ATOM 4024 O O . SER A 1 614 ? 130.932 160.630 158.325 1.00 92.23 614 SER A O 1
ATOM 4027 N N . VAL A 1 615 ? 130.679 158.423 157.988 1.00 85.56 615 VAL A N 1
ATOM 4028 C CA . VAL A 1 615 ? 130.579 158.587 156.541 1.00 84.47 615 VAL A CA 1
ATOM 4029 C C . VAL A 1 615 ? 129.256 159.240 156.157 1.00 89.40 615 VAL A C 1
ATOM 4030 O O . VAL A 1 615 ? 129.218 160.140 155.312 1.00 94.16 615 VAL A O 1
ATOM 4034 N N . GLN A 1 616 ? 128.152 158.798 156.759 1.00 78.42 616 GLN A N 1
ATOM 4035 C CA . GLN A 1 616 ? 126.860 159.412 156.465 1.00 74.99 616 GLN A CA 1
ATOM 4036 C C . GLN A 1 616 ? 126.809 160.857 156.950 1.00 79.78 616 GLN A C 1
ATOM 4037 O O . GLN A 1 616 ? 126.327 161.751 156.234 1.00 94.43 616 GLN A O 1
ATOM 4043 N N . ALA A 1 617 ? 127.304 161.106 158.162 1.00 66.34 617 ALA A N 1
ATOM 4044 C CA . ALA A 1 617 ? 127.381 162.474 158.652 1.00 72.62 617 ALA A CA 1
ATOM 4045 C C . ALA A 1 617 ? 128.265 163.321 157.751 1.00 73.79 617 ALA A C 1
ATOM 4046 O O . ALA A 1 617 ? 127.977 164.497 157.515 1.00 84.58 617 ALA A O 1
ATOM 4048 N N . GLY A 1 618 ? 129.346 162.739 157.236 1.00 70.38 618 GLY A N 1
ATOM 4049 C CA . GLY A 1 618 ? 130.207 163.473 156.327 1.00 71.68 618 GLY A CA 1
ATOM 4050 C C . GLY A 1 618 ? 129.525 163.791 155.013 1.00 75.78 618 GLY A C 1
ATOM 4051 O O . GLY A 1 618 ? 129.752 164.850 154.429 1.00 88.33 618 GLY A O 1
ATOM 4052 N N . SER A 1 619 ? 128.699 162.871 154.518 1.00 69.41 619 SER A N 1
ATOM 4053 C CA . SER A 1 619 ? 127.939 163.155 153.307 1.00 69.22 619 SER A CA 1
ATOM 4054 C C . SER A 1 619 ? 126.989 164.324 153.526 1.00 71.97 619 SER A C 1
ATOM 4055 O O . SER A 1 619 ? 126.891 165.227 152.682 1.00 76.70 619 SER A O 1
ATOM 4058 N N . TYR A 1 620 ? 126.291 164.334 154.663 1.00 63.26 620 TYR A N 1
ATOM 4059 C CA . TYR A 1 620 ? 125.445 165.485 154.969 1.00 55.81 620 TYR A CA 1
ATOM 4060 C C . TYR A 1 620 ? 126.273 166.758 155.082 1.00 64.36 620 TYR A C 1
ATOM 4061 O O . TYR A 1 620 ? 125.861 167.823 154.605 1.00 78.87 620 TYR A O 1
ATOM 4070 N N . ASN A 1 621 ? 127.434 166.671 155.730 1.00 65.14 621 ASN A N 1
ATOM 4071 C CA . ASN A 1 621 ? 128.297 167.835 155.883 1.00 63.05 621 ASN A CA 1
ATOM 4072 C C . ASN A 1 621 ? 128.696 168.391 154.528 1.00 70.61 621 ASN A C 1
ATOM 4073 O O . ASN A 1 621 ? 128.667 169.605 154.308 1.00 77.51 621 ASN A O 1
ATOM 4078 N N . LEU A 1 622 ? 129.086 167.511 153.610 1.00 68.75 622 LEU A N 1
ATOM 4079 C CA . LEU A 1 622 ? 129.503 167.946 152.284 1.00 60.67 622 LEU A CA 1
ATOM 4080 C C . LEU A 1 622 ? 128.352 168.604 151.541 1.00 69.32 622 LEU A C 1
ATOM 4081 O O . LEU A 1 622 ? 128.519 169.664 150.925 1.00 80.44 622 LEU A O 1
ATOM 4086 N N . ALA A 1 623 ? 127.169 167.989 151.589 1.00 63.25 623 ALA A N 1
ATOM 4087 C CA . ALA A 1 623 ? 126.021 168.573 150.906 1.00 60.09 623 ALA A CA 1
ATOM 4088 C C . ALA A 1 623 ? 125.723 169.968 151.439 1.00 62.24 623 ALA A C 1
ATOM 4089 O O . ALA A 1 623 ? 125.561 170.922 150.668 1.00 71.26 623 ALA A O 1
ATOM 4091 N N . LEU A 1 624 ? 125.659 170.107 152.764 1.00 64.09 624 LEU A N 1
ATOM 4092 C CA . LEU A 1 624 ? 125.365 171.407 153.356 1.00 64.22 624 LEU A CA 1
ATOM 4093 C C . LEU A 1 624 ? 126.441 172.426 153.010 1.00 70.72 624 LEU A C 1
ATOM 4094 O O . LEU A 1 624 ? 126.135 173.566 152.640 1.00 80.28 624 LEU A O 1
ATOM 4099 N N . SER A 1 625 ? 127.709 172.030 153.114 1.00 70.94 625 SER A N 1
ATOM 4100 C CA . SER A 1 625 ? 128.800 172.959 152.863 1.00 65.52 625 SER A CA 1
ATOM 4101 C C . SER A 1 625 ? 128.775 173.463 151.431 1.00 71.14 625 SER A C 1
ATOM 4102 O O . SER A 1 625 ? 128.940 174.661 151.185 1.00 81.74 625 SER A O 1
ATOM 4105 N N . TYR A 1 626 ? 128.555 172.569 150.468 1.00 68.00 626 TYR A N 1
ATOM 4106 C CA . TYR A 1 626 ? 128.588 173.008 149.080 1.00 66.86 626 TYR A CA 1
ATOM 4107 C C . TYR A 1 626 ? 127.336 173.785 148.703 1.00 71.92 626 TYR A C 1
ATOM 4108 O O . TYR A 1 626 ? 127.415 174.715 147.894 1.00 74.55 626 TYR A O 1
ATOM 4117 N N . SER A 1 627 ? 126.183 173.454 149.287 1.00 69.07 627 SER A N 1
ATOM 4118 C CA . SER A 1 627 ? 125.005 174.281 149.055 1.00 57.48 627 SER A CA 1
ATOM 4119 C C . SER A 1 627 ? 125.217 175.695 149.582 1.00 66.54 627 SER A C 1
ATOM 4120 O O . SER A 1 627 ? 124.882 176.677 148.908 1.00 75.38 627 SER A O 1
ATOM 4123 N N . VAL A 1 628 ? 125.789 175.822 150.780 1.00 77.14 628 VAL A N 1
ATOM 4124 C CA . VAL A 1 628 ? 126.055 177.148 151.327 1.00 76.06 628 VAL A CA 1
ATOM 4125 C C . VAL A 1 628 ? 127.080 177.883 150.475 1.00 80.54 628 VAL A C 1
ATOM 4126 O O . VAL A 1 628 ? 126.950 179.087 150.221 1.00 91.99 628 VAL A O 1
ATOM 4130 N N . GLY A 1 629 ? 128.120 177.179 150.028 1.00 81.36 629 GLY A N 1
ATOM 4131 C CA . GLY A 1 629 ? 129.098 177.804 149.154 1.00 79.01 629 GLY A CA 1
ATOM 4132 C C . GLY A 1 629 ? 128.478 178.326 147.874 1.00 82.02 629 GLY A C 1
ATOM 4133 O O . GLY A 1 629 ? 128.800 179.425 147.420 1.00 86.96 629 GLY A O 1
ATOM 4134 N N . LEU A 1 630 ? 127.580 177.544 147.275 1.00 79.20 630 LEU A N 1
ATOM 4135 C CA . LEU A 1 630 ? 126.845 178.027 146.113 1.00 80.01 630 LEU A CA 1
ATOM 4136 C C . LEU A 1 630 ? 126.046 179.274 146.454 1.00 84.76 630 LEU A C 1
ATOM 4137 O O . LEU A 1 630 ? 126.022 180.239 145.683 1.00 88.22 630 LEU A O 1
ATOM 4142 N N . ASN A 1 631 ? 125.384 179.273 147.610 1.00 94.38 631 ASN A N 1
ATOM 4143 C CA . ASN A 1 631 ? 124.599 180.437 148.005 1.00 89.93 631 ASN A CA 1
ATOM 4144 C C . ASN A 1 631 ? 125.476 181.677 148.131 1.00 89.24 631 ASN A C 1
ATOM 4145 O O . ASN A 1 631 ? 125.051 182.786 147.790 1.00 85.77 631 ASN A O 1
ATOM 4150 N N . GLU A 1 632 ? 126.704 181.509 148.622 1.00 104.84 632 GLU A N 1
ATOM 4151 C CA . GLU A 1 632 ? 127.586 182.656 148.809 1.00 101.73 632 GLU A CA 1
ATOM 4152 C C . GLU A 1 632 ? 127.945 183.309 147.481 1.00 103.66 632 GLU A C 1
ATOM 4153 O O . GLU A 1 632 ? 128.036 184.538 147.391 1.00 105.88 632 GLU A O 1
ATOM 4159 N N . VAL A 1 633 ? 128.164 182.505 146.439 1.00 114.43 633 VAL A N 1
ATOM 4160 C CA . VAL A 1 633 ? 128.505 183.060 145.136 1.00 114.77 633 VAL A CA 1
ATOM 4161 C C . VAL A 1 633 ? 127.421 184.029 144.688 1.00 117.47 633 VAL A C 1
ATOM 4162 O O . VAL A 1 633 ? 126.220 183.753 144.807 1.00 119.44 633 VAL A O 1
ATOM 4166 N N . GLU A 1 634 ? 127.843 185.175 144.165 1.00 136.14 634 GLU A N 1
ATOM 4167 C CA . GLU A 1 634 ? 126.900 186.202 143.751 1.00 136.88 634 GLU A CA 1
ATOM 4168 C C . GLU A 1 634 ? 126.096 185.749 142.537 1.00 137.92 634 GLU A C 1
ATOM 4169 O O . GLU A 1 634 ? 126.574 184.985 141.694 1.00 135.02 634 GLU A O 1
ATOM 4175 N N . ASP A 1 635 ? 124.859 186.234 142.455 1.00 147.13 635 ASP A N 1
ATOM 4176 C CA . ASP A 1 635 ? 123.977 185.897 141.347 1.00 145.34 635 ASP A CA 1
ATOM 4177 C C . ASP A 1 635 ? 124.521 186.464 140.044 1.00 146.32 635 ASP A C 1
ATOM 4178 O O . ASP A 1 635 ? 124.939 187.625 139.987 1.00 146.32 635 ASP A O 1
ATOM 4183 N N . HIS A 1 636 ? 124.509 185.643 138.998 1.00 154.84 636 HIS A N 1
ATOM 4184 C CA . HIS A 1 636 ? 124.884 186.097 137.668 1.00 155.69 636 HIS A CA 1
ATOM 4185 C C . HIS A 1 636 ? 124.255 185.166 136.644 1.00 154.91 636 HIS A C 1
ATOM 4186 O O . HIS A 1 636 ? 123.902 184.023 136.948 1.00 152.11 636 HIS A O 1
ATOM 4193 N N . ILE A 1 637 ? 124.121 185.675 135.417 1.00 148.30 637 ILE A N 1
ATOM 4194 C CA . ILE A 1 637 ? 123.433 184.933 134.364 1.00 147.15 637 ILE A CA 1
ATOM 4195 C C . ILE A 1 637 ? 124.316 183.895 133.695 1.00 144.53 637 ILE A C 1
ATOM 4196 O O . ILE A 1 637 ? 123.808 183.072 132.924 1.00 147.07 637 ILE A O 1
ATOM 4201 N N . LYS A 1 638 ? 125.615 183.892 133.976 1.00 142.11 638 LYS A N 1
ATOM 4202 C CA . LYS A 1 638 ? 126.547 183.049 133.238 1.00 145.90 638 LYS A CA 1
ATOM 4203 C C . LYS A 1 638 ? 126.455 181.574 133.605 1.00 145.94 638 LYS A C 1
ATOM 4204 O O . LYS A 1 638 ? 127.321 180.800 133.185 1.00 144.73 638 LYS A O 1
ATOM 4210 N N . ASN A 1 639 ? 125.449 181.159 134.367 1.00 125.10 639 ASN A N 1
ATOM 4211 C CA . ASN A 1 639 ? 125.336 179.764 134.779 1.00 122.90 639 ASN A CA 1
ATOM 4212 C C . ASN A 1 639 ? 123.889 179.290 134.705 1.00 125.21 639 ASN A C 1
ATOM 4213 O O . ASN A 1 639 ? 123.370 178.663 135.628 1.00 129.62 639 ASN A O 1
ATOM 4218 N N . TYR A 1 640 ? 123.212 179.588 133.601 1.00 101.93 640 TYR A N 1
ATOM 4219 C CA . TYR A 1 640 ? 121.855 179.088 133.431 1.00 100.12 640 TYR A CA 1
ATOM 4220 C C . TYR A 1 640 ? 121.858 177.569 133.344 1.00 102.76 640 TYR A C 1
ATOM 4221 O O . TYR A 1 640 ? 122.698 176.975 132.662 1.00 105.22 640 TYR A O 1
ATOM 4230 N N . ARG A 1 641 ? 120.913 176.942 134.033 1.00 91.84 641 ARG A N 1
ATOM 4231 C CA . ARG A 1 641 ? 120.683 175.512 133.931 1.00 87.27 641 ARG A CA 1
ATOM 4232 C C . ARG A 1 641 ? 119.187 175.254 133.906 1.00 93.01 641 ARG A C 1
ATOM 4233 O O . ARG A 1 641 ? 118.418 175.997 134.526 1.00 101.61 641 ARG A O 1
ATOM 4241 N N . PRO A 1 642 ? 118.748 174.219 133.203 1.00 87.26 642 PRO A N 1
ATOM 4242 C CA . PRO A 1 642 ? 117.330 173.842 133.241 1.00 87.48 642 PRO A CA 1
ATOM 4243 C C . PRO A 1 642 ? 117.024 173.062 134.509 1.00 82.18 642 PRO A C 1
ATOM 4244 O O . PRO A 1 642 ? 117.362 171.881 134.629 1.00 90.71 642 PRO A O 1
ATOM 4248 N N . GLN A 1 643 ? 116.379 173.725 135.461 1.00 65.37 643 GLN A N 1
ATOM 4249 C CA . GLN A 1 643 ? 116.007 173.124 136.736 1.00 64.19 643 GLN A CA 1
ATOM 4250 C C . GLN A 1 643 ? 114.518 172.820 136.681 1.00 73.29 643 GLN A C 1
ATOM 4251 O O . GLN A 1 643 ? 113.691 173.736 136.695 1.00 85.69 643 GLN A O 1
ATOM 4257 N N . CYS A 1 644 ? 114.180 171.538 136.623 1.00 79.27 644 CYS A N 1
ATOM 4258 C CA . CYS A 1 644 ? 112.833 171.101 136.291 1.00 78.64 644 CYS A CA 1
ATOM 4259 C C . CYS A 1 644 ? 112.072 170.668 137.534 1.00 80.34 644 CYS A C 1
ATOM 4260 O O . CYS A 1 644 ? 112.596 169.933 138.375 1.00 84.86 644 CYS A O 1
ATOM 4263 N N . LEU A 1 645 ? 110.834 171.135 137.643 1.00 68.25 645 LEU A N 1
ATOM 4264 C CA . LEU A 1 645 ? 109.881 170.646 138.634 1.00 63.34 645 LEU A CA 1
ATOM 4265 C C . LEU A 1 645 ? 108.879 169.773 137.891 1.00 65.58 645 LEU A C 1
ATOM 4266 O O . LEU A 1 645 ? 107.921 170.274 137.300 1.00 74.58 645 LEU A O 1
ATOM 4271 N N . VAL A 1 646 ? 109.103 168.466 137.917 1.00 66.24 646 VAL A N 1
ATOM 4272 C CA . VAL A 1 646 ? 108.260 167.518 137.199 1.00 63.06 646 VAL A CA 1
ATOM 4273 C C . VAL A 1 646 ? 107.075 167.153 138.079 1.00 72.07 646 VAL A C 1
ATOM 4274 O O . VAL A 1 646 ? 107.250 166.641 139.189 1.00 85.83 646 VAL A O 1
ATOM 4278 N N . LEU A 1 647 ? 105.869 167.411 137.586 1.00 62.49 647 LEU A N 1
ATOM 4279 C CA . LEU A 1 647 ? 104.654 167.017 138.292 1.00 63.52 647 LEU A CA 1
ATOM 4280 C C . LEU A 1 647 ? 104.312 165.595 137.880 1.00 66.30 647 LEU A C 1
ATOM 4281 O O . LEU A 1 647 ? 103.681 165.368 136.847 1.00 75.46 647 LEU A O 1
ATOM 4286 N N . THR A 1 648 ? 104.730 164.630 138.692 1.00 67.05 648 THR A N 1
ATOM 4287 C CA . THR A 1 648 ? 104.542 163.223 138.386 1.00 67.15 648 THR A CA 1
ATOM 4288 C C . THR A 1 648 ? 103.570 162.525 139.322 1.00 78.11 648 THR A C 1
ATOM 4289 O O . THR A 1 648 ? 103.246 161.357 139.088 1.00 87.50 648 THR A O 1
ATOM 4293 N N . GLY A 1 649 ? 103.091 163.195 140.362 1.00 85.28 649 GLY A N 1
ATOM 4294 C CA . GLY A 1 649 ? 102.361 162.521 141.404 1.00 82.68 649 GLY A CA 1
ATOM 4295 C C . GLY A 1 649 ? 103.229 161.431 141.989 1.00 87.95 649 GLY A C 1
ATOM 4296 O O . GLY A 1 649 ? 104.421 161.629 142.234 1.00 91.28 649 GLY A O 1
ATOM 4297 N N . PRO A 1 650 ? 102.660 160.253 142.214 1.00 85.63 650 PRO A N 1
ATOM 4298 C CA . PRO A 1 650 ? 103.479 159.110 142.602 1.00 78.97 650 PRO A CA 1
ATOM 4299 C C . PRO A 1 650 ? 104.421 158.739 141.474 1.00 83.17 650 PRO A C 1
ATOM 4300 O O . PRO A 1 650 ? 103.974 158.400 140.369 1.00 86.80 650 PRO A O 1
ATOM 4304 N N . PRO A 1 651 ? 105.732 158.785 141.709 1.00 83.43 651 PRO A N 1
ATOM 4305 C CA . PRO A 1 651 ? 106.675 158.626 140.591 1.00 82.03 651 PRO A CA 1
ATOM 4306 C C . PRO A 1 651 ? 106.475 157.347 139.807 1.00 84.19 651 PRO A C 1
ATOM 4307 O O . PRO A 1 651 ? 106.630 157.357 138.581 1.00 91.79 651 PRO A O 1
ATOM 4311 N N . ASN A 1 652 ? 106.130 156.244 140.466 1.00 88.66 652 ASN A N 1
ATOM 4312 C CA . ASN A 1 652 ? 105.903 154.997 139.751 1.00 86.86 652 ASN A CA 1
ATOM 4313 C C . ASN A 1 652 ? 104.629 155.015 138.919 1.00 87.48 652 ASN A C 1
ATOM 4314 O O . ASN A 1 652 ? 104.454 154.134 138.072 1.00 92.83 652 ASN A O 1
ATOM 4319 N N . PHE A 1 653 ? 103.740 155.983 139.135 1.00 78.62 653 PHE A N 1
ATOM 4320 C CA . PHE A 1 653 ? 102.514 156.045 138.348 1.00 78.45 653 PHE A CA 1
ATOM 4321 C C . PHE A 1 653 ? 102.795 156.493 136.920 1.00 83.17 653 PHE A C 1
ATOM 4322 O O . PHE A 1 653 ? 102.208 155.967 135.970 1.00 91.29 653 PHE A O 1
ATOM 4330 N N . ARG A 1 654 ? 103.688 157.469 136.751 1.00 81.52 654 ARG A N 1
ATOM 4331 C CA . ARG A 1 654 ? 104.037 158.023 135.446 1.00 81.83 654 ARG A CA 1
ATOM 4332 C C . ARG A 1 654 ? 105.551 157.965 135.290 1.00 84.35 654 ARG A C 1
ATOM 4333 O O . ARG A 1 654 ? 106.244 158.977 135.468 1.00 84.76 654 ARG A O 1
ATOM 4341 N N . PRO A 1 655 ? 106.099 156.799 134.943 1.00 81.16 655 PRO A N 1
ATOM 4342 C CA . PRO A 1 655 ? 107.556 156.687 134.824 1.00 76.10 655 PRO A CA 1
ATOM 4343 C C . PRO A 1 655 ? 108.108 157.279 133.544 1.00 79.42 655 PRO A C 1
ATOM 4344 O O . PRO A 1 655 ? 109.303 157.598 133.500 1.00 88.26 655 PRO A O 1
ATOM 4348 N N . ALA A 1 656 ? 107.288 157.441 132.506 1.00 75.40 656 ALA A N 1
ATOM 4349 C CA . ALA A 1 656 ? 107.778 158.052 131.278 1.00 74.66 656 ALA A CA 1
ATOM 4350 C C . ALA A 1 656 ? 108.230 159.483 131.524 1.00 81.81 656 ALA A C 1
ATOM 4351 O O . ALA A 1 656 ? 109.267 159.913 131.009 1.00 88.68 656 ALA A O 1
ATOM 4353 N N . LEU A 1 657 ? 107.464 160.235 132.313 1.00 76.39 657 LEU A N 1
ATOM 4354 C CA . LEU A 1 657 ? 107.824 161.616 132.609 1.00 69.35 657 LEU A CA 1
ATOM 4355 C C . LEU A 1 657 ? 109.165 161.691 133.326 1.00 71.03 657 LEU A C 1
ATOM 4356 O O . LEU A 1 657 ? 110.047 162.476 132.949 1.00 80.15 657 LEU A O 1
ATOM 4361 N N . VAL A 1 658 ? 109.339 160.875 134.366 1.00 74.00 658 VAL A N 1
ATOM 4362 C CA . VAL A 1 658 ? 110.580 160.907 135.130 1.00 74.13 658 VAL A CA 1
ATOM 4363 C C . VAL A 1 658 ? 111.747 160.469 134.260 1.00 75.18 658 VAL A C 1
ATOM 4364 O O . VAL A 1 658 ? 112.832 161.054 134.317 1.00 87.91 658 VAL A O 1
ATOM 4368 N N . ASP A 1 659 ? 111.546 159.440 133.437 1.00 77.71 659 ASP A N 1
ATOM 4369 C CA . ASP A 1 659 ? 112.619 158.976 132.565 1.00 78.76 659 ASP A CA 1
ATOM 4370 C C . ASP A 1 659 ? 113.029 160.064 131.584 1.00 79.15 659 ASP A C 1
ATOM 4371 O O . ASP A 1 659 ? 114.222 160.341 131.404 1.00 86.16 659 ASP A O 1
ATOM 4376 N N . PHE A 1 660 ? 112.049 160.707 130.950 1.00 72.87 660 PHE A N 1
ATOM 4377 C CA . PHE A 1 660 ? 112.361 161.739 129.973 1.00 64.36 660 PHE A CA 1
ATOM 4378 C C . PHE A 1 660 ? 113.097 162.902 130.617 1.00 73.46 660 PHE A C 1
ATOM 4379 O O . PHE A 1 660 ? 114.102 163.380 130.080 1.00 86.14 660 PHE A O 1
ATOM 4387 N N . VAL A 1 661 ? 112.622 163.370 131.770 1.00 70.37 661 VAL A N 1
ATOM 4388 C CA . VAL A 1 661 ? 113.271 164.517 132.397 1.00 61.03 661 VAL A CA 1
ATOM 4389 C C . VAL A 1 661 ? 114.667 164.148 132.883 1.00 64.55 661 VAL A C 1
ATOM 4390 O O . VAL A 1 661 ? 115.623 164.910 132.695 1.00 77.39 661 VAL A O 1
ATOM 4394 N N . GLY A 1 662 ? 114.813 162.982 133.515 1.00 63.19 662 GLY A N 1
ATOM 4395 C CA . GLY A 1 662 ? 116.121 162.538 133.950 1.00 59.02 662 GLY A CA 1
ATOM 4396 C C . GLY A 1 662 ? 117.107 162.344 132.823 1.00 68.35 662 GLY A C 1
ATOM 4397 O O . GLY A 1 662 ? 118.314 162.480 133.043 1.00 77.35 662 GLY A O 1
ATOM 4398 N N . THR A 1 663 ? 116.625 162.022 131.622 1.00 79.07 663 THR A N 1
ATOM 4399 C CA . THR A 1 663 ? 117.537 161.856 130.496 1.00 76.74 663 THR A CA 1
ATOM 4400 C C . THR A 1 663 ? 118.389 163.100 130.290 1.00 77.00 663 THR A C 1
ATOM 4401 O O . THR A 1 663 ? 119.620 163.020 130.231 1.00 85.94 663 THR A O 1
ATOM 4405 N N . PHE A 1 664 ? 117.754 164.264 130.184 1.00 63.99 664 PHE A N 1
ATOM 4406 C CA . PHE A 1 664 ? 118.466 165.501 129.908 1.00 70.73 664 PHE A CA 1
ATOM 4407 C C . PHE A 1 664 ? 118.808 166.295 131.159 1.00 71.85 664 PHE A C 1
ATOM 4408 O O . PHE A 1 664 ? 119.475 167.327 131.054 1.00 74.97 664 PHE A O 1
ATOM 4416 N N . THR A 1 665 ? 118.377 165.847 132.336 1.00 79.31 665 THR A N 1
ATOM 4417 C CA . THR A 1 665 ? 118.707 166.544 133.572 1.00 68.08 665 THR A CA 1
ATOM 4418 C C . THR A 1 665 ? 119.853 165.905 134.339 1.00 72.91 665 THR A C 1
ATOM 4419 O O . THR A 1 665 ? 120.566 166.609 135.059 1.00 79.69 665 THR A O 1
ATOM 4423 N N . ARG A 1 666 ? 120.060 164.601 134.190 1.00 83.95 666 ARG A N 1
ATOM 4424 C CA . ARG A 1 666 ? 121.039 163.901 135.009 1.00 83.71 666 ARG A CA 1
ATOM 4425 C C . ARG A 1 666 ? 122.421 164.517 134.856 1.00 82.71 666 ARG A C 1
ATOM 4426 O O . ARG A 1 666 ? 122.883 164.773 133.741 1.00 82.05 666 ARG A O 1
ATOM 4434 N N . ASN A 1 667 ? 123.078 164.754 135.987 1.00 81.60 667 ASN A N 1
ATOM 4435 C CA . ASN A 1 667 ? 124.431 165.293 136.056 1.00 82.12 667 ASN A CA 1
ATOM 4436 C C . ASN A 1 667 ? 124.527 166.714 135.523 1.00 84.23 667 ASN A C 1
ATOM 4437 O O . ASN A 1 667 ? 125.636 167.222 135.330 1.00 86.53 667 ASN A O 1
ATOM 4442 N N . LEU A 1 668 ? 123.407 167.367 135.279 1.00 80.32 668 LEU A N 1
ATOM 4443 C CA . LEU A 1 668 ? 123.443 168.716 134.727 1.00 70.89 668 LEU A CA 1
ATOM 4444 C C . LEU A 1 668 ? 122.720 169.744 135.580 1.00 78.47 668 LEU A C 1
ATOM 4445 O O . LEU A 1 668 ? 123.233 170.850 135.754 1.00 88.52 668 LEU A O 1
ATOM 4450 N N . SER A 1 669 ? 121.548 169.416 136.113 1.00 69.40 669 SER A N 1
ATOM 4451 C CA . SER A 1 669 ? 120.766 170.405 136.841 1.00 54.26 669 SER A CA 1
ATOM 4452 C C . SER A 1 669 ? 119.792 169.696 137.767 1.00 61.90 669 SER A C 1
ATOM 4453 O O . SER A 1 669 ? 119.643 168.474 137.736 1.00 68.75 669 SER A O 1
ATOM 4456 N N . LEU A 1 670 ? 119.127 170.494 138.594 1.00 70.29 670 LEU A N 1
ATOM 4457 C CA . LEU A 1 670 ? 118.216 169.966 139.597 1.00 67.49 670 LEU A CA 1
ATOM 4458 C C . LEU A 1 670 ? 116.959 169.394 138.954 1.00 69.57 670 LEU A C 1
ATOM 4459 O O . LEU A 1 670 ? 116.415 169.956 138.002 1.00 79.03 670 LEU A O 1
ATOM 4464 N N . MET A 1 671 ? 116.500 168.266 139.486 1.00 71.71 671 MET A N 1
ATOM 4465 C CA . MET A 1 671 ? 115.247 167.648 139.079 1.00 65.60 671 MET A CA 1
ATOM 4466 C C . MET A 1 671 ? 114.443 167.321 140.326 1.00 70.95 671 MET A C 1
ATOM 4467 O O . MET A 1 671 ? 114.947 166.651 141.231 1.00 77.71 671 MET A O 1
ATOM 4472 N N . ILE A 1 672 ? 113.199 167.787 140.373 1.00 64.61 672 ILE A N 1
ATOM 4473 C CA . ILE A 1 672 ? 112.316 167.573 141.512 1.00 65.71 672 ILE A CA 1
ATOM 4474 C C . ILE A 1 672 ? 111.052 166.890 141.018 1.00 70.81 672 ILE A C 1
ATOM 4475 O O . ILE A 1 672 ? 110.408 167.371 140.080 1.00 76.07 672 ILE A O 1
ATOM 4480 N N . CYS A 1 673 ? 110.696 165.778 141.650 1.00 76.49 673 CYS A N 1
ATOM 4481 C CA . CYS A 1 673 ? 109.481 165.042 141.325 1.00 72.59 673 CYS A CA 1
ATOM 4482 C C . CYS A 1 673 ? 108.397 165.463 142.308 1.00 71.81 673 CYS A C 1
ATOM 4483 O O . CYS A 1 673 ? 108.375 165.001 143.452 1.00 83.67 673 CYS A O 1
ATOM 4486 N N . GLY A 1 674 ? 107.497 166.333 141.861 1.00 66.51 674 GLY A N 1
ATOM 4487 C CA . GLY A 1 674 ? 106.473 166.878 142.730 1.00 72.66 674 GLY A CA 1
ATOM 4488 C C . GLY A 1 674 ? 105.237 165.996 142.776 1.00 69.92 674 GLY A C 1
ATOM 4489 O O . GLY A 1 674 ? 104.732 165.553 141.749 1.00 81.10 674 GLY A O 1
ATOM 4490 N N . HIS A 1 675 ? 104.752 165.757 143.991 1.00 71.84 675 HIS A N 1
ATOM 4491 C CA . HIS A 1 675 ? 103.562 164.946 144.211 1.00 69.29 675 HIS A CA 1
ATOM 4492 C C . HIS A 1 675 ? 102.639 165.706 145.147 1.00 76.02 675 HIS A C 1
ATOM 4493 O O . HIS A 1 675 ? 103.062 166.127 146.226 1.00 90.11 675 HIS A O 1
ATOM 4500 N N . VAL A 1 676 ? 101.388 165.880 144.737 1.00 74.36 676 VAL A N 1
ATOM 4501 C CA . VAL A 1 676 ? 100.399 166.621 145.508 1.00 72.42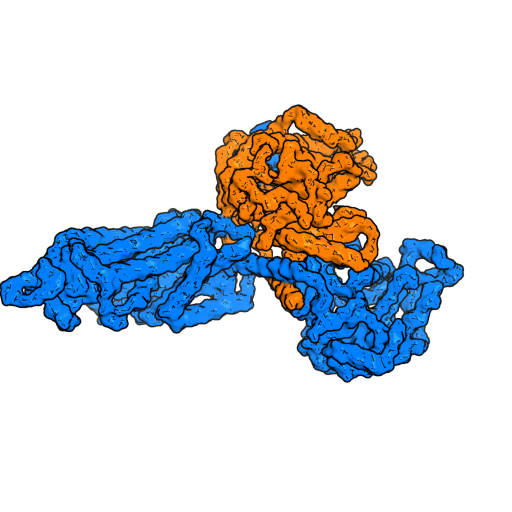 676 VAL A CA 1
ATOM 4502 C C . VAL A 1 676 ? 99.370 165.632 146.031 1.00 77.42 676 VAL A C 1
ATOM 4503 O O . VAL A 1 676 ? 98.790 164.862 145.257 1.00 88.54 676 VAL A O 1
ATOM 4507 N N . LEU A 1 677 ? 99.150 165.649 147.340 1.00 86.29 677 LEU A N 1
ATOM 4508 C CA . LEU A 1 677 ? 98.137 164.819 147.978 1.00 85.70 677 LEU A CA 1
ATOM 4509 C C . LEU A 1 677 ? 96.942 165.694 148.325 1.00 88.11 677 LEU A C 1
ATOM 4510 O O . LEU A 1 677 ? 97.081 166.671 149.067 1.00 95.99 677 LEU A O 1
ATOM 4515 N N . ILE A 1 678 ? 95.771 165.345 147.790 1.00 93.35 678 ILE A N 1
ATOM 4516 C CA . ILE A 1 678 ? 94.570 166.132 148.066 1.00 102.75 678 ILE A CA 1
ATOM 4517 C C . ILE A 1 678 ? 94.313 166.189 149.567 1.00 111.01 678 ILE A C 1
ATOM 4518 O O . ILE A 1 678 ? 94.303 167.264 150.177 1.00 112.24 678 ILE A O 1
ATOM 4523 N N . GLY A 1 679 ? 94.082 165.035 150.181 1.00 132.18 679 GLY A N 1
ATOM 4524 C CA . GLY A 1 679 ? 94.145 164.933 151.618 1.00 133.97 679 GLY A CA 1
ATOM 4525 C C . GLY A 1 679 ? 92.974 165.584 152.325 1.00 135.23 679 GLY A C 1
ATOM 4526 O O . GLY A 1 679 ? 92.545 166.691 151.983 1.00 126.65 679 GLY A O 1
ATOM 4527 N N . PRO A 1 680 ? 92.432 164.902 153.332 1.00 159.13 680 PRO A N 1
ATOM 4528 C CA . PRO A 1 680 ? 91.451 165.544 154.214 1.00 158.23 680 PRO A CA 1
ATOM 4529 C C . PRO A 1 680 ? 92.141 166.376 155.283 1.00 158.41 680 PRO A C 1
ATOM 4530 O O . PRO A 1 680 ? 92.894 165.838 156.101 1.00 155.97 680 PRO A O 1
ATOM 4534 N N . HIS A 1 681 ? 91.900 167.687 155.281 1.00 152.64 681 HIS A N 1
ATOM 4535 C CA . HIS A 1 681 ? 92.578 168.589 156.204 1.00 152.49 681 HIS A CA 1
ATOM 4536 C C . HIS A 1 681 ? 94.047 168.722 155.822 1.00 152.13 681 HIS A C 1
ATOM 4537 O O . HIS A 1 681 ? 94.388 168.666 154.637 1.00 152.95 681 HIS A O 1
ATOM 4539 N N . LYS A 1 682 ? 94.925 168.889 156.810 1.00 137.95 682 LYS A N 1
ATOM 4540 C CA . LYS A 1 682 ? 96.349 169.071 156.537 1.00 137.60 682 LYS A CA 1
ATOM 4541 C C . LYS A 1 682 ? 97.145 168.518 157.711 1.00 138.99 682 LYS A C 1
ATOM 4542 O O . LYS A 1 682 ? 97.105 169.082 158.809 1.00 138.91 682 LYS A O 1
ATOM 4544 N N . GLN A 1 683 ? 97.865 167.423 157.479 1.00 128.96 683 GLN A N 1
ATOM 4545 C CA . GLN A 1 683 ? 98.703 166.821 158.506 1.00 126.25 683 GLN A CA 1
ATOM 4546 C C . GLN A 1 683 ? 99.765 165.968 157.829 1.00 125.13 683 GLN A C 1
ATOM 4547 O O . GLN A 1 683 ? 99.645 165.613 156.654 1.00 126.13 683 GLN A O 1
ATOM 4549 N N . ARG A 1 684 ? 100.810 165.644 158.590 1.00 123.60 684 ARG A N 1
ATOM 4550 C CA . ARG A 1 684 ? 101.906 164.805 158.100 1.00 121.85 684 ARG A CA 1
ATOM 4551 C C . ARG A 1 684 ? 102.263 163.814 159.203 1.00 124.17 684 ARG A C 1
ATOM 4552 O O . ARG A 1 684 ? 103.038 164.135 160.109 1.00 121.21 684 ARG A O 1
ATOM 4554 N N . MET A 1 685 ? 101.706 162.618 159.120 1.00 128.20 685 MET A N 1
ATOM 4555 C CA . MET A 1 685 ? 101.921 161.561 160.093 1.00 123.47 685 MET A CA 1
ATOM 4556 C C . MET A 1 685 ? 103.113 160.707 159.698 1.00 126.26 685 MET A C 1
ATOM 4557 O O . MET A 1 685 ? 103.709 160.891 158.633 1.00 127.07 685 MET A O 1
ATOM 4559 N N . PRO A 1 686 ? 103.503 159.756 160.549 1.00 129.75 686 PRO A N 1
ATOM 4560 C CA . PRO A 1 686 ? 104.628 158.877 160.187 1.00 130.75 686 PRO A CA 1
ATOM 4561 C C . PRO A 1 686 ? 104.382 158.070 158.925 1.00 130.26 686 PRO A C 1
ATOM 4562 O O . PRO A 1 686 ? 105.337 157.759 158.201 1.00 129.14 686 PRO A O 1
ATOM 4564 N N . GLU A 1 687 ? 103.129 157.712 158.641 1.00 120.25 687 GLU A N 1
ATOM 4565 C CA . GLU A 1 687 ? 102.840 156.958 157.427 1.00 121.08 687 GLU A CA 1
ATOM 4566 C C . GLU A 1 687 ? 103.228 157.751 156.186 1.00 122.66 687 GLU A C 1
ATOM 4567 O O . GLU A 1 687 ? 103.735 157.186 155.210 1.00 120.66 687 GLU A O 1
ATOM 4569 N N . LEU A 1 688 ? 102.986 159.063 156.199 1.00 118.42 688 LEU A N 1
ATOM 4570 C CA . LEU A 1 688 ? 103.387 159.892 155.068 1.00 115.27 688 LEU A CA 1
ATOM 4571 C C . LEU A 1 688 ? 104.897 159.855 154.873 1.00 120.06 688 LEU A C 1
ATOM 4572 O O . LEU A 1 688 ? 105.383 159.754 153.741 1.00 120.77 688 LEU A O 1
ATOM 4574 N N . GLN A 1 689 ? 105.657 159.933 155.967 1.00 118.10 689 GLN A N 1
ATOM 4575 C CA . GLN A 1 689 ? 107.110 159.857 155.861 1.00 115.23 689 GLN A CA 1
ATOM 4576 C C . GLN A 1 689 ? 107.553 158.503 155.323 1.00 115.49 689 GLN A C 1
ATOM 4577 O O . GLN A 1 689 ? 108.486 158.422 154.517 1.00 113.55 689 GLN A O 1
ATOM 4579 N N . LEU A 1 690 ? 106.905 157.425 155.766 1.00 109.41 690 LEU A N 1
ATOM 4580 C CA . LEU A 1 690 ? 107.254 156.102 155.257 1.00 109.55 690 LEU A CA 1
ATOM 4581 C C . LEU A 1 690 ? 106.979 155.996 153.761 1.00 111.39 690 LEU A C 1
ATOM 4582 O O . LEU A 1 690 ? 107.793 155.450 153.007 1.00 109.30 690 LEU A O 1
ATOM 4584 N N . ILE A 1 691 ? 105.835 156.515 153.312 1.00 103.90 691 ILE A N 1
ATOM 4585 C CA . ILE A 1 691 ? 105.510 156.473 151.889 1.00 98.96 691 ILE A CA 1
ATOM 4586 C C . ILE A 1 691 ? 106.507 157.305 151.092 1.00 97.93 691 ILE A C 1
ATOM 4587 O O . ILE A 1 691 ? 106.927 156.918 149.994 1.00 95.89 691 ILE A O 1
ATOM 4589 N N . ALA A 1 692 ? 106.894 158.464 151.626 1.00 97.35 692 ALA A N 1
ATOM 4590 C CA . ALA A 1 692 ? 107.888 159.290 150.950 1.00 94.58 692 ALA A CA 1
ATOM 4591 C C . ALA A 1 692 ? 109.226 158.570 150.849 1.00 94.10 692 ALA A C 1
ATOM 4592 O O . ALA A 1 692 ? 109.901 158.637 149.816 1.00 96.35 692 ALA A O 1
ATOM 4594 N N . ASN A 1 693 ? 109.631 157.883 151.918 1.00 97.54 693 ASN A N 1
ATOM 4595 C CA . ASN A 1 693 ? 110.872 157.120 151.872 1.00 93.80 693 ASN A CA 1
ATOM 4596 C C . ASN A 1 693 ? 110.788 156.009 150.836 1.00 96.36 693 ASN A C 1
ATOM 4597 O O . ASN A 1 693 ? 111.757 155.741 150.119 1.00 98.34 693 ASN A O 1
ATOM 4599 N N . GLY A 1 694 ? 109.635 155.348 150.746 1.00 90.14 694 GLY A N 1
ATOM 4600 C CA . GLY A 1 694 ? 109.464 154.326 149.727 1.00 84.33 694 GLY A CA 1
ATOM 4601 C C . GLY A 1 694 ? 109.571 154.885 148.322 1.00 88.56 694 GLY A C 1
ATOM 4602 O O . GLY A 1 694 ? 110.195 154.281 147.447 1.00 91.57 694 GLY A O 1
ATOM 4603 N N . HIS A 1 695 ? 108.958 156.047 148.086 1.00 92.24 695 HIS A N 1
ATOM 4604 C CA . HIS A 1 695 ? 109.062 156.679 146.775 1.00 78.77 695 HIS A CA 1
ATOM 4605 C C . HIS A 1 695 ? 110.503 157.054 146.456 1.00 79.41 695 HIS A C 1
ATOM 4606 O O . HIS A 1 695 ? 110.968 156.862 145.328 1.00 86.68 695 HIS A O 1
ATOM 4613 N N . THR A 1 696 ? 111.224 157.600 147.436 1.00 77.71 696 THR A N 1
ATOM 4614 C CA . THR A 1 696 ? 112.623 157.946 147.209 1.00 73.90 696 THR A CA 1
ATOM 4615 C C . THR A 1 696 ? 113.452 156.706 146.906 1.00 78.58 696 THR A C 1
ATOM 4616 O O . THR A 1 696 ? 114.342 156.739 146.050 1.00 79.08 696 THR A O 1
ATOM 4618 N N . LYS A 1 697 ? 113.185 155.604 147.609 1.00 88.17 697 LYS A N 1
ATOM 4619 C CA . LYS A 1 697 ? 113.899 154.361 147.337 1.00 82.22 697 LYS A CA 1
ATOM 4620 C C . LYS A 1 697 ? 113.604 153.852 145.932 1.00 83.31 697 LYS A C 1
ATOM 4621 O O . LYS A 1 697 ? 114.510 153.402 145.223 1.00 82.24 697 LYS A O 1
ATOM 4623 N N . TRP A 1 698 ? 112.339 153.912 145.512 1.00 85.34 698 TRP A N 1
ATOM 4624 C CA . TRP A 1 698 ? 112.001 153.528 144.146 1.00 83.16 698 TRP A CA 1
ATOM 4625 C C . TRP A 1 698 ? 112.743 154.393 143.140 1.00 85.11 698 TRP A C 1
ATOM 4626 O O . TRP A 1 698 ? 113.263 153.892 142.137 1.00 87.89 698 TRP A O 1
ATOM 4637 N N . LEU A 1 699 ? 112.797 155.699 143.392 1.00 90.42 699 LEU A N 1
ATOM 4638 C CA . LEU A 1 699 ? 113.489 156.604 142.483 1.00 84.88 699 LEU A CA 1
ATOM 4639 C C . LEU A 1 699 ? 114.974 156.280 142.413 1.00 83.76 699 LEU A C 1
ATOM 4640 O O . LEU A 1 699 ? 115.574 156.304 141.333 1.00 85.16 699 LEU A O 1
ATOM 4645 N N . ASN A 1 700 ? 115.585 155.974 143.555 1.00 85.29 700 ASN A N 1
ATOM 4646 C CA . ASN A 1 700 ? 117.004 155.655 143.604 1.00 82.39 700 ASN A CA 1
ATOM 4647 C C . ASN A 1 700 ? 117.323 154.274 143.049 1.00 82.90 700 ASN A C 1
ATOM 4648 O O . ASN A 1 700 ? 118.475 154.026 142.681 1.00 82.59 700 ASN A O 1
ATOM 4650 N N . LYS A 1 701 ? 116.344 153.378 142.981 1.00 83.75 701 LYS A N 1
ATOM 4651 C CA . LYS A 1 701 ? 116.546 152.062 142.395 1.00 78.77 701 LYS A CA 1
ATOM 4652 C C . LYS A 1 701 ? 116.467 152.078 140.877 1.00 83.74 701 LYS A C 1
ATOM 4653 O O . LYS A 1 701 ? 116.866 151.099 140.240 1.00 86.80 701 LYS A O 1
ATOM 4655 N N . ARG A 1 702 ? 115.972 153.164 140.283 1.00 86.77 702 ARG A N 1
ATOM 4656 C CA . ARG A 1 702 ? 115.949 153.329 138.837 1.00 79.08 702 ARG A CA 1
ATOM 4657 C C . ARG A 1 702 ? 117.139 154.140 138.346 1.00 79.84 702 ARG A C 1
ATOM 4658 O O . ARG A 1 702 ? 117.183 154.530 137.176 1.00 84.84 702 ARG A O 1
ATOM 4660 N N . LYS A 1 703 ? 118.108 154.395 139.220 1.00 77.99 703 LYS A N 1
ATOM 4661 C CA . LYS A 1 703 ? 119.302 155.155 138.870 1.00 83.49 703 LYS A CA 1
ATOM 4662 C C . LYS A 1 703 ? 118.929 156.527 138.316 1.00 86.39 703 LYS A C 1
ATOM 4663 O O . LYS A 1 703 ? 119.498 157.010 137.336 1.00 87.79 703 LYS A O 1
ATOM 4665 N N . ILE A 1 704 ? 117.955 157.160 138.964 1.00 80.02 704 ILE A N 1
ATOM 4666 C CA . ILE A 1 704 ? 117.479 158.484 138.586 1.00 81.74 704 ILE A CA 1
ATOM 4667 C C . ILE A 1 704 ? 117.883 159.461 139.676 1.00 84.62 704 ILE A C 1
ATOM 4668 O O . ILE A 1 704 ? 117.623 159.221 140.860 1.00 90.60 704 ILE A O 1
ATOM 4673 N N . LYS A 1 705 ? 118.517 160.558 139.278 1.00 79.35 705 LYS A N 1
ATOM 4674 C CA . LYS A 1 705 ? 119.016 161.564 140.211 1.00 80.09 705 LYS A CA 1
ATOM 4675 C C . LYS A 1 705 ? 117.971 162.670 140.314 1.00 81.74 705 LYS A C 1
ATOM 4676 O O . LYS A 1 705 ? 117.986 163.637 139.555 1.00 86.34 705 LYS A O 1
ATOM 4682 N N . ALA A 1 706 ? 117.058 162.524 141.270 1.00 70.21 706 ALA A N 1
ATOM 4683 C CA . ALA A 1 706 ? 116.010 163.511 141.471 1.00 70.23 706 ALA A CA 1
ATOM 4684 C C . ALA A 1 706 ? 115.567 163.484 142.924 1.00 72.34 706 ALA A C 1
ATOM 4685 O O . ALA A 1 706 ? 115.781 162.505 143.641 1.00 79.58 706 ALA A O 1
ATOM 4687 N N . PHE A 1 707 ? 114.948 164.579 143.350 1.00 68.27 707 PHE A N 1
ATOM 4688 C CA . PHE A 1 707 ? 114.375 164.691 144.683 1.00 63.64 707 PHE A CA 1
ATOM 4689 C C . PHE A 1 707 ? 112.866 164.530 144.597 1.00 66.21 707 PHE A C 1
ATOM 4690 O O . PHE A 1 707 ? 112.223 165.130 143.732 1.00 85.16 707 PHE A O 1
ATOM 4698 N N . TYR A 1 708 ? 112.308 163.720 145.487 1.00 63.47 708 TYR A N 1
ATOM 4699 C CA . TYR A 1 708 ? 110.866 163.547 145.568 1.00 63.16 708 TYR A CA 1
ATOM 4700 C C . TYR A 1 708 ? 110.317 164.486 146.633 1.00 67.86 708 TYR A C 1
ATOM 4701 O O . TYR A 1 708 ? 110.795 164.487 147.771 1.00 78.03 708 TYR A O 1
ATOM 4710 N N . SER A 1 709 ? 109.323 165.286 146.262 1.00 66.60 709 SER A N 1
ATOM 4711 C CA . SER A 1 709 ? 108.688 166.218 147.179 1.00 63.43 709 SER A CA 1
ATOM 4712 C C . SER A 1 709 ? 107.182 166.039 147.104 1.00 72.07 709 SER A C 1
ATOM 4713 O O . SER A 1 709 ? 106.612 166.008 146.011 1.00 80.60 709 SER A O 1
ATOM 4716 N N . ASP A 1 710 ? 106.542 165.927 148.263 1.00 79.90 710 ASP A N 1
ATOM 4717 C CA . ASP A 1 710 ? 105.100 165.758 148.348 1.00 76.51 710 ASP A CA 1
ATOM 4718 C C . ASP A 1 710 ? 104.518 166.828 149.255 1.00 81.44 710 ASP A C 1
ATOM 4719 O O . ASP A 1 710 ? 105.092 167.150 150.298 1.00 87.64 710 ASP A O 1
ATOM 4724 N N . VAL A 1 711 ? 103.375 167.378 148.849 1.00 75.33 711 VAL A N 1
ATOM 4725 C CA . VAL A 1 711 ? 102.692 168.414 149.606 1.00 69.31 711 VAL A CA 1
ATOM 4726 C C . VAL A 1 711 ? 101.215 168.062 149.693 1.00 74.34 711 VAL A C 1
ATOM 4727 O O . VAL A 1 711 ? 100.694 167.265 148.912 1.00 82.97 711 VAL A O 1
ATOM 4731 N N . ILE A 1 712 ? 100.541 168.670 150.663 1.00 82.59 712 ILE A N 1
ATOM 4732 C CA . ILE A 1 712 ? 99.119 168.459 150.898 1.00 79.38 712 ILE A CA 1
ATOM 4733 C C . ILE A 1 712 ? 98.381 169.737 150.533 1.00 80.66 712 ILE A C 1
ATOM 4734 O O . ILE A 1 712 ? 98.736 170.822 151.007 1.00 86.79 712 ILE A O 1
ATOM 4739 N N . ALA A 1 713 ? 97.361 169.609 149.690 1.00 84.14 713 ALA A N 1
ATOM 4740 C CA . ALA A 1 713 ? 96.572 170.757 149.274 1.00 89.23 713 ALA A CA 1
ATOM 4741 C C . ALA A 1 713 ? 95.172 170.291 148.909 1.00 93.65 713 ALA A C 1
ATOM 4742 O O . ALA A 1 713 ? 94.942 169.114 148.625 1.00 96.82 713 ALA A O 1
ATOM 4744 N N . GLU A 1 714 ? 94.234 171.238 148.919 1.00 105.24 714 GLU A N 1
ATOM 4745 C CA . GLU A 1 714 ? 92.849 170.907 148.600 1.00 106.14 714 GLU A CA 1
ATOM 4746 C C . GLU A 1 714 ? 92.714 170.401 147.171 1.00 108.52 714 GLU A C 1
ATOM 4747 O O . GLU A 1 714 ? 91.991 169.433 146.912 1.00 110.10 714 GLU A O 1
ATOM 4753 N N . ASP A 1 715 ? 93.399 171.043 146.228 1.00 104.40 715 ASP A N 1
ATOM 4754 C CA . ASP A 1 715 ? 93.347 170.652 144.829 1.00 100.55 715 ASP A CA 1
ATOM 4755 C C . ASP A 1 715 ? 94.758 170.644 144.263 1.00 101.24 715 ASP A C 1
ATOM 4756 O O . ASP A 1 715 ? 95.712 171.087 144.904 1.00 103.39 715 ASP A O 1
ATOM 4761 N N . LEU A 1 716 ? 94.882 170.127 143.040 1.00 88.67 716 LEU A N 1
ATOM 4762 C CA . LEU A 1 716 ? 96.192 170.027 142.408 1.00 85.63 716 LEU A CA 1
ATOM 4763 C C . LEU A 1 716 ? 96.807 171.401 142.181 1.00 85.57 716 LEU A C 1
ATOM 4764 O O . LEU A 1 716 ? 98.019 171.583 142.349 1.00 90.62 716 LEU A O 1
ATOM 4769 N N . ARG A 1 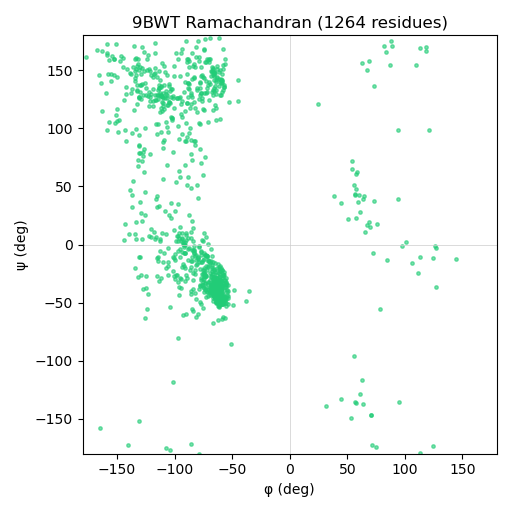717 ? 95.989 172.379 141.794 1.00 81.38 717 ARG A N 1
ATOM 4770 C CA . ARG A 1 717 ? 96.513 173.706 141.491 1.00 82.28 717 ARG A CA 1
ATOM 4771 C C . ARG A 1 717 ? 97.193 174.321 142.706 1.00 87.21 717 ARG A C 1
ATOM 4772 O O . ARG A 1 717 ? 98.280 174.900 142.597 1.00 94.45 717 ARG A O 1
ATOM 4780 N N . ARG A 1 718 ? 96.565 174.212 143.877 1.00 90.75 718 ARG A N 1
ATOM 4781 C CA . ARG A 1 718 ? 97.154 174.786 145.081 1.00 87.35 718 ARG A CA 1
ATOM 4782 C C . ARG A 1 718 ? 98.461 174.094 145.443 1.00 91.16 718 ARG A C 1
ATOM 4783 O O . ARG A 1 718 ? 99.425 174.749 145.859 1.00 99.96 718 ARG A O 1
ATOM 4791 N N . GLY A 1 719 ? 98.512 172.771 145.304 1.00 75.24 719 GLY A N 1
ATOM 4792 C CA . GLY A 1 719 ? 99.755 172.067 145.561 1.00 75.88 719 GLY A CA 1
ATOM 4793 C C . GLY A 1 719 ? 100.866 172.503 144.629 1.00 77.49 719 GLY A C 1
ATOM 4794 O O . GLY A 1 719 ? 102.015 172.670 145.048 1.00 85.22 719 GLY A O 1
ATOM 4795 N N . VAL A 1 720 ? 100.543 172.695 143.350 1.00 75.01 720 VAL A N 1
ATOM 4796 C CA . VAL A 1 720 ? 101.551 173.158 142.404 1.00 62.14 720 VAL A CA 1
ATOM 4797 C C . VAL A 1 720 ? 102.009 174.564 142.761 1.00 65.28 720 VAL A C 1
ATOM 4798 O O . VAL A 1 720 ? 103.192 174.896 142.632 1.00 78.68 720 VAL A O 1
ATOM 4802 N N . GLN A 1 721 ? 101.084 175.417 143.203 1.00 77.42 721 GLN A N 1
ATOM 4803 C CA . GLN A 1 721 ? 101.481 176.741 143.671 1.00 73.98 721 GLN A CA 1
ATOM 4804 C C . GLN A 1 721 ? 102.467 176.639 144.824 1.00 80.45 721 GLN A C 1
ATOM 4805 O O . GLN A 1 721 ? 103.493 177.328 144.839 1.00 90.11 721 GLN A O 1
ATOM 4811 N N . ILE A 1 722 ? 102.169 175.785 145.801 1.00 72.64 722 ILE A N 1
ATOM 4812 C CA . ILE A 1 722 ? 103.062 175.624 146.946 1.00 62.28 722 ILE A CA 1
ATOM 4813 C C . ILE A 1 722 ? 104.439 175.172 146.479 1.00 67.52 722 ILE A C 1
ATOM 4814 O O . ILE A 1 722 ? 105.471 175.710 146.900 1.00 80.76 722 ILE A O 1
ATOM 4819 N N . LEU A 1 723 ? 104.470 174.170 145.599 1.00 71.12 723 LEU A N 1
ATOM 4820 C CA . LEU A 1 723 ? 105.741 173.634 145.129 1.00 63.56 723 LEU A CA 1
ATOM 4821 C C . LEU A 1 723 ? 106.543 174.689 144.382 1.00 68.58 723 LEU A C 1
ATOM 4822 O O . LEU A 1 723 ? 107.751 174.831 144.599 1.00 81.84 723 LEU A O 1
ATOM 4827 N N . MET A 1 724 ? 105.890 175.441 143.496 1.00 76.71 724 MET A N 1
ATOM 4828 C CA . MET A 1 724 ? 106.596 176.466 142.738 1.00 73.83 724 MET A CA 1
ATOM 4829 C C . MET A 1 724 ? 107.054 177.608 143.631 1.00 79.28 724 MET A C 1
ATOM 4830 O O . MET A 1 724 ? 108.043 178.277 143.318 1.00 85.19 724 MET A O 1
ATOM 4835 N N . GLN A 1 725 ? 106.354 177.847 144.738 1.00 81.35 725 GLN A N 1
ATOM 4836 C CA . GLN A 1 725 ? 106.738 178.934 145.629 1.00 72.88 725 GLN A CA 1
ATOM 4837 C C . GLN A 1 725 ? 107.929 178.563 146.500 1.00 79.72 725 GLN A C 1
ATOM 4838 O O . GLN A 1 725 ? 108.898 179.324 146.584 1.00 84.26 725 GLN A O 1
ATOM 4844 N N . ALA A 1 726 ? 107.880 177.403 147.157 1.00 72.74 726 ALA A N 1
ATOM 4845 C CA . ALA A 1 726 ? 108.836 177.104 148.212 1.00 66.69 726 ALA A CA 1
ATOM 4846 C C . ALA A 1 726 ? 109.881 176.062 147.852 1.00 72.58 726 ALA A C 1
ATOM 4847 O O . ALA A 1 726 ? 110.929 176.025 148.500 1.00 82.38 726 ALA A O 1
ATOM 4849 N N . ALA A 1 727 ? 109.639 175.224 146.850 1.00 78.59 727 ALA A N 1
ATOM 4850 C CA . ALA A 1 727 ? 110.575 174.150 146.554 1.00 72.18 727 ALA A CA 1
ATOM 4851 C C . ALA A 1 727 ? 111.935 174.716 146.170 1.00 78.12 727 ALA A C 1
ATOM 4852 O O . ALA A 1 727 ? 112.032 175.748 145.504 1.00 88.30 727 ALA A O 1
ATOM 4854 N N . GLY A 1 728 ? 112.986 174.040 146.603 1.00 64.15 728 GLY A N 1
ATOM 4855 C CA . GLY A 1 728 ? 114.341 174.435 146.290 1.00 67.48 728 GLY A CA 1
ATOM 4856 C C . GLY A 1 728 ? 115.098 174.894 147.522 1.00 70.08 728 GLY A C 1
ATOM 4857 O O . GLY A 1 728 ? 114.588 174.900 148.645 1.00 79.47 728 GLY A O 1
ATOM 4858 N N . LEU A 1 729 ? 116.346 175.290 147.290 1.00 65.41 729 LEU A N 1
ATOM 4859 C CA . LEU A 1 729 ? 117.228 175.704 148.375 1.00 67.00 729 LEU A CA 1
ATOM 4860 C C . LEU A 1 729 ? 118.176 176.765 147.846 1.00 70.79 729 LEU A C 1
ATOM 4861 O O . LEU A 1 729 ? 119.095 176.447 147.087 1.00 74.19 729 LEU A O 1
ATOM 4866 N N . GLY A 1 730 ? 117.962 178.010 148.247 1.00 81.06 730 GLY A N 1
ATOM 4867 C CA . GLY A 1 730 ? 118.834 179.077 147.790 1.00 79.30 730 GLY A CA 1
ATOM 4868 C C . GLY A 1 730 ? 118.760 179.240 146.287 1.00 83.00 730 GLY A C 1
ATOM 4869 O O . GLY A 1 730 ? 117.715 179.582 145.726 1.00 83.57 730 GLY A O 1
ATOM 4870 N N . ARG A 1 731 ? 119.886 178.993 145.619 1.00 100.73 731 ARG A N 1
ATOM 4871 C CA . ARG A 1 731 ? 119.952 179.178 144.175 1.00 94.38 731 ARG A CA 1
ATOM 4872 C C . ARG A 1 731 ? 119.503 177.941 143.413 1.00 95.00 731 ARG A C 1
ATOM 4873 O O . ARG A 1 731 ? 119.117 178.046 142.245 1.00 95.79 731 ARG A O 1
ATOM 4881 N N . MET A 1 732 ? 119.547 176.770 144.045 1.00 84.95 732 MET A N 1
ATOM 4882 C CA . MET A 1 732 ? 119.131 175.525 143.403 1.00 80.99 732 MET A CA 1
ATOM 4883 C C . MET A 1 732 ? 117.621 175.376 143.556 1.00 84.40 732 MET A C 1
ATOM 4884 O O . MET A 1 732 ? 117.115 174.569 144.337 1.00 94.49 732 MET A O 1
ATOM 4889 N N . LYS A 1 733 ? 116.891 176.184 142.798 1.00 76.24 733 LYS A N 1
ATOM 4890 C CA . LYS A 1 733 ? 115.443 176.095 142.762 1.00 71.77 733 LYS A CA 1
ATOM 4891 C C . LYS A 1 733 ? 114.972 175.954 141.325 1.00 77.86 733 LYS A C 1
ATOM 4892 O O . LYS A 1 733 ? 115.610 176.470 140.404 1.00 80.10 733 LYS A O 1
ATOM 4898 N N . PRO A 1 734 ? 113.855 175.269 141.106 1.00 66.31 734 PRO A N 1
ATOM 4899 C CA . PRO A 1 734 ? 113.416 174.997 139.736 1.00 63.66 734 PRO A CA 1
ATOM 4900 C C . PRO A 1 734 ? 113.009 176.262 139.000 1.00 61.87 734 PRO A C 1
ATOM 4901 O O . PRO A 1 734 ? 112.560 177.242 139.595 1.00 69.55 734 PRO A O 1
ATOM 4905 N N . ASN A 1 735 ? 113.181 176.227 137.678 1.00 74.75 735 ASN A N 1
ATOM 4906 C CA . ASN A 1 735 ? 112.711 177.292 136.807 1.00 70.62 735 ASN A CA 1
ATOM 4907 C C . ASN A 1 735 ? 111.967 176.775 135.586 1.00 72.77 735 ASN A C 1
ATOM 4908 O O . ASN A 1 735 ? 111.606 177.575 134.719 1.00 77.64 735 ASN A O 1
ATOM 4913 N N . ILE A 1 736 ? 111.732 175.470 135.489 1.00 68.09 736 ILE A N 1
ATOM 4914 C CA . ILE A 1 736 ? 110.928 174.879 134.429 1.00 66.50 736 ILE A CA 1
ATOM 4915 C C . ILE A 1 736 ? 109.877 173.988 135.068 1.00 66.67 736 ILE A C 1
ATOM 4916 O O . ILE A 1 736 ? 110.169 173.253 136.016 1.00 79.30 736 ILE A O 1
ATOM 4921 N N . LEU A 1 737 ? 108.656 174.057 134.554 1.00 66.39 737 LEU A N 1
ATOM 4922 C CA . LEU A 1 737 ? 107.568 173.191 134.991 1.00 60.85 737 LEU A CA 1
ATOM 4923 C C . LEU A 1 737 ? 107.309 172.168 133.894 1.00 69.81 737 LEU A C 1
ATOM 4924 O O . LEU A 1 737 ? 106.986 172.535 132.761 1.00 83.31 737 LEU A O 1
ATOM 4929 N N . VAL A 1 738 ? 107.452 170.891 134.230 1.00 64.35 738 VAL A N 1
ATOM 4930 C CA . VAL A 1 738 ? 107.205 169.795 133.303 1.00 62.76 738 VAL A CA 1
ATOM 4931 C C . VAL A 1 738 ? 105.963 169.059 133.777 1.00 64.66 738 VAL A C 1
ATOM 4932 O O . VAL A 1 738 ? 105.966 168.448 134.852 1.00 76.51 738 VAL A O 1
ATOM 4936 N N . VAL A 1 739 ? 104.906 169.109 132.976 1.00 62.02 739 VAL A N 1
ATOM 4937 C CA . VAL A 1 739 ? 103.634 168.498 133.327 1.00 62.40 739 VAL A CA 1
ATOM 4938 C C . VAL A 1 739 ? 103.150 167.667 132.152 1.00 64.83 739 VAL A C 1
ATOM 4939 O O . VAL A 1 739 ? 103.441 167.970 130.991 1.00 85.13 739 VAL A O 1
ATOM 4943 N N . GLY A 1 740 ? 102.409 166.617 132.456 1.00 65.15 740 GLY A N 1
ATOM 4944 C CA . GLY A 1 740 ? 101.863 165.774 131.421 1.00 69.81 740 GLY A CA 1
ATOM 4945 C C . GLY A 1 740 ? 100.592 166.332 130.819 1.00 66.57 740 GLY A C 1
ATOM 4946 O O . GLY A 1 740 ? 99.925 167.186 131.392 1.00 76.84 740 GLY A O 1
ATOM 4947 N N . PHE A 1 741 ? 100.263 165.836 129.633 1.00 80.08 741 PHE A N 1
ATOM 4948 C CA . PHE A 1 741 ? 99.026 166.214 128.971 1.00 78.03 741 PHE A CA 1
ATOM 4949 C C . PHE A 1 741 ? 97.874 165.406 129.549 1.00 88.51 741 PHE A C 1
ATOM 4950 O O . PHE A 1 741 ? 97.993 164.193 129.738 1.00 96.00 741 PHE A O 1
ATOM 4958 N N . LYS A 1 742 ? 96.763 166.077 129.841 1.00 89.25 742 LYS A N 1
ATOM 4959 C CA . LYS A 1 742 ? 95.580 165.395 130.363 1.00 88.35 742 LYS A CA 1
ATOM 4960 C C . LYS A 1 742 ? 94.682 165.059 129.182 1.00 90.41 742 LYS A C 1
ATOM 4961 O O . LYS A 1 742 ? 93.877 165.872 128.729 1.00 96.00 742 LYS A O 1
ATOM 4967 N N . LYS A 1 743 ? 94.827 163.837 128.671 1.00 97.27 743 LYS A N 1
ATOM 4968 C CA . LYS A 1 743 ? 94.090 163.436 127.482 1.00 103.20 743 LYS A CA 1
ATOM 4969 C C . LYS A 1 743 ? 92.615 163.184 127.754 1.00 107.40 743 LYS A C 1
ATOM 4970 O O . LYS A 1 743 ? 91.851 163.009 126.799 1.00 108.51 743 LYS A O 1
ATOM 4976 N N . ASN A 1 744 ? 92.194 163.163 129.017 1.00 104.49 744 ASN A N 1
ATOM 4977 C CA . ASN A 1 744 ? 90.805 162.915 129.375 1.00 101.53 744 ASN A CA 1
ATOM 4978 C C . ASN A 1 744 ? 90.019 164.204 129.577 1.00 102.41 744 ASN A C 1
ATOM 4979 O O . ASN A 1 744 ? 88.924 164.172 130.146 1.00 106.28 744 ASN A O 1
ATOM 4984 N N . TRP A 1 745 ? 90.554 165.336 129.120 1.00 97.78 745 TRP A N 1
ATOM 4985 C CA . TRP A 1 745 ? 89.902 166.617 129.351 1.00 97.57 745 TRP A CA 1
ATOM 4986 C C . TRP A 1 745 ? 88.534 166.705 128.690 1.00 104.67 745 TRP A C 1
ATOM 4987 O O . TRP A 1 745 ? 87.671 167.439 129.182 1.00 108.40 745 TRP A O 1
ATOM 4998 N N . GLN A 1 746 ? 88.315 165.989 127.587 1.00 106.59 746 GLN A N 1
ATOM 4999 C CA . GLN A 1 746 ? 87.004 166.019 126.945 1.00 102.70 746 GLN A CA 1
ATOM 5000 C C . GLN A 1 746 ? 85.940 165.389 127.832 1.00 104.12 746 GLN A C 1
ATOM 5001 O O . GLN A 1 746 ? 84.823 165.907 127.933 1.00 105.20 746 GLN A O 1
ATOM 5007 N N . SER A 1 747 ? 86.264 164.272 128.477 1.00 108.39 747 SER A N 1
ATOM 5008 C CA . SER A 1 747 ? 85.328 163.551 129.334 1.00 110.75 747 SER A CA 1
ATOM 5009 C C . SER A 1 747 ? 85.796 163.715 130.776 1.00 111.40 747 SER A C 1
ATOM 5010 O O . SER A 1 747 ? 86.476 162.856 131.336 1.00 114.50 747 SER A O 1
ATOM 5013 N N . ALA A 1 748 ? 85.416 164.836 131.379 1.00 109.71 748 ALA A N 1
ATOM 5014 C CA . ALA A 1 748 ? 85.790 165.144 132.750 1.00 113.07 748 ALA A CA 1
ATOM 5015 C C . ALA A 1 748 ? 85.119 166.453 133.127 1.00 115.94 748 ALA A C 1
ATOM 5016 O O . ALA A 1 748 ? 84.702 167.226 132.260 1.00 112.27 748 ALA A O 1
ATOM 5018 N N . HIS A 1 749 ? 85.021 166.695 134.425 1.00 126.15 749 HIS A N 1
ATOM 5019 C CA . HIS A 1 749 ? 84.400 167.922 134.891 1.00 125.78 749 HIS A CA 1
ATOM 5020 C C . HIS A 1 749 ? 85.178 169.117 134.352 1.00 127.27 749 HIS A C 1
ATOM 5021 O O . HIS A 1 749 ? 86.406 169.172 134.508 1.00 128.48 749 HIS A O 1
ATOM 5028 N N . PRO A 1 750 ? 84.515 170.084 133.717 1.00 120.25 750 PRO A N 1
ATOM 5029 C CA . PRO A 1 750 ? 85.257 171.215 133.142 1.00 119.59 750 PRO A CA 1
ATOM 5030 C C . PRO A 1 750 ? 86.091 171.969 134.158 1.00 121.36 750 PRO A C 1
ATOM 5031 O O . PRO A 1 750 ? 87.093 172.590 133.782 1.00 124.59 750 PRO A O 1
ATOM 5035 N N . ALA A 1 751 ? 85.710 171.945 135.435 1.00 117.03 751 ALA A N 1
ATOM 5036 C CA . ALA A 1 751 ? 86.532 172.592 136.450 1.00 116.16 751 ALA A CA 1
ATOM 5037 C C . ALA A 1 751 ? 87.935 172.005 136.485 1.00 116.62 751 ALA A C 1
ATOM 5038 O O . ALA A 1 751 ? 88.899 172.717 136.787 1.00 117.32 751 ALA A O 1
ATOM 5040 N N . THR A 1 752 ? 88.074 170.717 136.174 1.00 112.84 752 THR A N 1
ATOM 5041 C CA . THR A 1 752 ? 89.396 170.101 136.161 1.00 109.27 752 THR A CA 1
ATOM 5042 C C . THR A 1 752 ? 90.274 170.704 135.071 1.00 109.58 752 THR A C 1
ATOM 5043 O O . THR A 1 752 ? 91.446 171.020 135.307 1.00 113.02 752 THR A O 1
ATOM 5047 N N . VAL A 1 753 ? 89.727 170.872 133.866 1.00 103.13 753 VAL A N 1
ATOM 5048 C CA . VAL A 1 753 ? 90.499 171.497 132.797 1.00 105.23 753 VAL A CA 1
ATOM 5049 C C . VAL A 1 753 ? 90.771 172.956 133.129 1.00 104.78 753 VAL A C 1
ATOM 5050 O O . VAL A 1 753 ? 91.834 173.498 132.800 1.00 109.84 753 VAL A O 1
ATOM 5054 N N . GLU A 1 754 ? 89.815 173.617 133.781 1.00 105.99 754 GLU A N 1
ATOM 5055 C CA . GLU A 1 754 ? 90.047 174.980 134.240 1.00 106.00 754 GLU A CA 1
ATOM 5056 C C . GLU A 1 754 ? 91.258 175.038 135.160 1.00 108.08 754 GLU A C 1
ATOM 5057 O O . GLU A 1 754 ? 92.128 175.899 135.007 1.00 108.55 754 GLU A O 1
ATOM 5063 N N . ASP A 1 755 ? 91.341 174.105 136.108 1.00 106.66 755 ASP A N 1
ATOM 5064 C CA . ASP A 1 755 ? 92.468 174.083 137.035 1.00 104.37 755 ASP A CA 1
ATOM 5065 C C . ASP A 1 755 ? 93.772 173.712 136.339 1.00 104.84 755 ASP A C 1
ATOM 5066 O O . ASP A 1 755 ? 94.833 174.213 136.714 1.00 106.68 755 ASP A O 1
ATOM 5071 N N . TYR A 1 756 ? 93.720 172.833 135.340 1.00 88.77 756 TYR A N 1
ATOM 5072 C CA . TYR A 1 756 ? 94.926 172.489 134.591 1.00 80.05 756 TYR A CA 1
ATOM 5073 C C . TYR A 1 756 ? 95.478 173.705 133.851 1.00 79.86 756 TYR A C 1
ATOM 5074 O O . TYR A 1 756 ? 96.671 174.035 133.949 1.00 82.37 756 TYR A O 1
ATOM 5083 N N . ILE A 1 757 ? 94.612 174.400 133.113 1.00 85.34 757 ILE A N 1
ATOM 5084 C CA . ILE A 1 757 ? 95.050 175.608 132.427 1.00 82.66 757 ILE A CA 1
ATOM 5085 C C . ILE A 1 757 ? 95.483 176.662 133.433 1.00 89.68 757 ILE A C 1
ATOM 5086 O O . ILE A 1 757 ? 96.384 177.462 133.158 1.00 97.74 757 ILE A O 1
ATOM 5091 N N . GLY A 1 758 ? 94.855 176.687 134.609 1.00 86.67 758 GLY A N 1
ATOM 5092 C CA . GLY A 1 758 ? 95.292 177.604 135.645 1.00 84.03 758 GLY A CA 1
ATOM 5093 C C . GLY A 1 758 ? 96.683 177.282 136.150 1.00 86.00 758 GLY A C 1
ATOM 5094 O O . GLY A 1 758 ? 97.458 178.182 136.465 1.00 91.79 758 GLY A O 1
ATOM 5095 N N . ILE A 1 759 ? 97.011 175.995 136.251 1.00 81.48 759 ILE A N 1
ATOM 5096 C CA . ILE A 1 759 ? 98.370 175.603 136.605 1.00 79.04 759 ILE A CA 1
ATOM 5097 C C . ILE A 1 759 ? 99.348 176.119 135.563 1.00 80.06 759 ILE A C 1
ATOM 5098 O O . ILE A 1 759 ? 100.415 176.651 135.893 1.00 82.88 759 ILE A O 1
ATOM 5103 N N . LEU A 1 760 ? 99.001 175.961 134.286 1.00 84.67 760 LEU A N 1
ATOM 5104 C CA . LEU A 1 760 ? 99.868 176.481 133.230 1.00 79.79 760 LEU A CA 1
ATOM 5105 C C . LEU A 1 760 ? 100.058 177.989 133.368 1.00 78.47 760 LEU A C 1
ATOM 5106 O O . LEU A 1 760 ? 101.183 178.501 133.294 1.00 86.23 760 LEU A O 1
ATOM 5111 N N . HIS A 1 761 ? 98.961 178.717 133.580 1.00 89.54 761 HIS A N 1
ATOM 5112 C CA . HIS A 1 761 ? 99.046 180.169 133.694 1.00 89.74 761 HIS A CA 1
ATOM 5113 C C . HIS A 1 761 ? 99.842 180.584 134.923 1.00 95.32 761 HIS A C 1
ATOM 5114 O O . HIS A 1 761 ? 100.580 181.572 134.886 1.00 97.57 761 HIS A O 1
ATOM 5121 N N . ASP A 1 762 ? 99.691 179.855 136.028 1.00 92.37 762 ASP A N 1
ATOM 5122 C CA . ASP A 1 762 ? 100.458 180.162 137.228 1.00 83.15 762 ASP A CA 1
ATOM 5123 C C . ASP A 1 762 ? 101.943 179.945 136.993 1.00 88.11 762 ASP A C 1
ATOM 5124 O O . ASP A 1 762 ? 102.774 180.744 137.437 1.00 95.64 762 ASP A O 1
ATOM 5129 N N . ALA A 1 763 ? 102.298 178.865 136.296 1.00 91.89 763 ALA A N 1
ATOM 5130 C CA . ALA A 1 763 ? 103.698 178.654 135.956 1.00 84.57 763 ALA A CA 1
ATOM 5131 C C . ALA A 1 763 ? 104.224 179.798 135.106 1.00 86.34 763 ALA A C 1
ATOM 5132 O O . ALA A 1 763 ? 105.338 180.285 135.324 1.00 92.47 763 ALA A O 1
ATOM 5134 N N . PHE A 1 764 ? 103.432 180.248 134.133 1.00 90.44 764 PHE A N 1
ATOM 5135 C CA . PHE A 1 764 ? 103.855 181.384 133.320 1.00 87.71 764 PHE A CA 1
ATOM 5136 C C . PHE A 1 764 ? 104.036 182.633 134.172 1.00 90.82 764 PHE A C 1
ATOM 5137 O O . PHE A 1 764 ? 105.001 183.384 133.993 1.00 94.48 764 PHE A O 1
ATOM 5145 N N . ASP A 1 765 ? 103.114 182.870 135.105 1.00 99.86 765 ASP A N 1
ATOM 5146 C CA . ASP A 1 765 ? 103.163 184.057 135.947 1.00 94.69 765 ASP A CA 1
ATOM 5147 C C . ASP A 1 765 ? 104.314 184.019 136.938 1.00 93.77 765 ASP A C 1
ATOM 5148 O O . ASP A 1 765 ? 104.764 185.077 137.385 1.00 99.89 765 ASP A O 1
ATOM 5153 N N . PHE A 1 766 ? 104.792 182.833 137.296 1.00 89.09 766 PHE A N 1
ATOM 5154 C CA . PHE A 1 766 ? 105.911 182.689 138.212 1.00 85.06 766 PHE A CA 1
ATOM 5155 C C . PHE A 1 766 ? 107.255 182.762 137.504 1.00 92.41 766 PHE A C 1
ATOM 5156 O O . PHE A 1 766 ? 108.281 182.450 138.114 1.00 97.09 766 PHE A O 1
ATOM 5164 N N . ASN A 1 767 ? 107.272 183.163 136.234 1.00 94.05 767 ASN A N 1
ATOM 5165 C CA . ASN A 1 767 ? 108.499 183.209 135.445 1.00 86.79 767 ASN A CA 1
ATOM 5166 C C . ASN A 1 767 ? 109.096 181.816 135.268 1.00 89.82 767 ASN A C 1
ATOM 5167 O O . ASN A 1 767 ? 110.311 181.634 135.319 1.00 94.76 767 ASN A O 1
ATOM 5172 N N . TYR A 1 768 ? 108.236 180.832 135.056 1.00 78.72 768 TYR A N 1
ATOM 5173 C CA . TYR A 1 768 ? 108.648 179.457 134.839 1.00 76.27 768 TYR A CA 1
ATOM 5174 C C . TYR A 1 768 ? 108.612 179.131 133.353 1.00 84.64 768 TYR A C 1
ATOM 5175 O O . TYR A 1 768 ? 107.863 179.729 132.579 1.00 94.04 768 TYR A O 1
ATOM 5184 N N . GLY A 1 769 ? 109.438 178.168 132.959 1.00 78.32 769 GLY A N 1
ATOM 5185 C CA . GLY A 1 769 ? 109.339 177.586 131.637 1.00 70.80 769 GLY A CA 1
ATOM 5186 C C . GLY A 1 769 ? 108.432 176.368 131.685 1.00 80.01 769 GLY A C 1
ATOM 5187 O O . GLY A 1 769 ? 108.575 175.506 132.548 1.00 90.34 769 GLY A O 1
ATOM 5188 N N . VAL A 1 770 ? 107.490 176.313 130.752 1.00 71.28 770 VAL A N 1
ATOM 5189 C CA . VAL A 1 770 ? 106.474 175.270 130.724 1.00 62.10 770 VAL A CA 1
ATOM 5190 C C . VAL A 1 770 ? 106.866 174.228 129.691 1.00 71.14 770 VAL A C 1
ATOM 5191 O O . VAL A 1 770 ? 107.446 174.554 128.650 1.00 85.69 770 VAL A O 1
ATOM 5195 N N . CYS A 1 771 ? 106.553 172.970 129.986 1.00 75.51 771 CYS A N 1
ATOM 5196 C CA . CYS A 1 771 ? 106.900 171.849 129.119 1.00 68.96 771 CYS A CA 1
ATOM 5197 C C . CYS A 1 771 ? 105.839 170.774 129.302 1.00 71.14 771 CYS A C 1
ATOM 5198 O O . CYS A 1 771 ? 105.808 170.103 130.337 1.00 86.96 771 CYS A O 1
ATOM 5201 N N . VAL A 1 772 ? 104.971 170.613 128.309 1.00 67.62 772 VAL A N 1
ATOM 5202 C CA . VAL A 1 772 ? 103.869 169.660 128.358 1.00 67.48 772 VAL A CA 1
ATOM 5203 C C . VAL A 1 772 ? 104.248 168.436 127.539 1.00 67.80 772 VAL A C 1
ATOM 5204 O O . VAL A 1 772 ? 104.634 168.557 126.371 1.00 86.74 772 VAL A O 1
ATOM 5208 N N . MET A 1 773 ? 104.133 167.262 128.148 1.00 76.16 773 MET A N 1
ATOM 5209 C CA . MET A 1 773 ? 104.474 166.000 127.507 1.00 77.79 773 MET A CA 1
ATOM 5210 C C . MET A 1 773 ? 103.203 165.226 127.186 1.00 83.76 773 MET A C 1
ATOM 5211 O O . MET A 1 773 ? 102.332 165.072 128.046 1.00 95.05 773 MET A O 1
ATOM 5216 N N . ARG A 1 774 ? 103.104 164.733 125.954 1.00 81.94 774 ARG A N 1
ATOM 5217 C CA . ARG A 1 774 ? 101.905 164.041 125.506 1.00 82.46 774 ARG A CA 1
ATOM 5218 C C . ARG A 1 774 ? 102.289 162.746 124.809 1.00 89.23 774 ARG A C 1
ATOM 5219 O O . ARG A 1 774 ? 103.178 162.739 123.954 1.00 94.82 774 ARG A O 1
ATOM 5227 N N . MET A 1 775 ? 101.621 161.657 125.178 1.00 103.27 775 MET A N 1
ATOM 5228 C CA . MET A 1 775 ? 101.801 160.370 124.526 1.00 101.98 775 MET A CA 1
ATOM 5229 C C . MET A 1 775 ? 100.437 159.757 124.250 1.00 106.36 775 MET A C 1
ATOM 5230 O O . MET A 1 775 ? 99.480 159.976 124.996 1.00 109.81 775 MET A O 1
ATOM 5235 N N . ARG A 1 776 ? 100.357 158.982 123.168 1.00 109.99 776 ARG A N 1
ATOM 5236 C CA . ARG A 1 776 ? 99.075 158.433 122.746 1.00 109.29 776 ARG A CA 1
ATOM 5237 C C . ARG A 1 776 ? 98.483 157.476 123.769 1.00 112.34 776 ARG A C 1
ATOM 5238 O O . ARG A 1 776 ? 97.264 157.279 123.779 1.00 112.91 776 ARG A O 1
ATOM 5246 N N . GLU A 1 777 ? 99.309 156.875 124.624 1.00 119.25 777 GLU A N 1
ATOM 5247 C CA . GLU A 1 777 ? 98.821 155.943 125.629 1.00 119.18 777 GLU A CA 1
ATOM 5248 C C . GLU A 1 777 ? 98.612 156.581 126.993 1.00 122.12 777 GLU A C 1
ATOM 5249 O O . GLU A 1 777 ? 98.099 155.914 127.898 1.00 120.93 777 GLU A O 1
ATOM 5255 N N . GLY A 1 778 ? 98.994 157.841 127.165 1.00 108.94 778 GLY A N 1
ATOM 5256 C CA . GLY A 1 778 ? 98.927 158.488 128.455 1.00 100.10 778 GLY A CA 1
ATOM 5257 C C . GLY A 1 778 ? 100.144 158.185 129.308 1.00 101.54 778 GLY A C 1
ATOM 5258 O O . GLY A 1 778 ? 100.937 157.283 129.033 1.00 104.51 778 GLY A O 1
ATOM 5259 N N . LEU A 1 779 ? 100.292 158.968 130.372 1.00 91.33 779 LEU A N 1
ATOM 5260 C CA . LEU A 1 779 ? 101.425 158.801 131.272 1.00 88.04 779 LEU A CA 1
ATOM 5261 C C . LEU A 1 779 ? 101.121 157.843 132.416 1.00 92.17 779 LEU A C 1
ATOM 5262 O O . LEU A 1 779 ? 102.024 157.153 132.899 1.00 95.25 779 LEU A O 1
ATOM 5267 N N . ASN A 1 780 ? 99.868 157.780 132.855 1.00 90.31 780 ASN A N 1
ATOM 5268 C CA . ASN A 1 780 ? 99.510 156.958 134.003 1.00 87.45 780 ASN A CA 1
ATOM 5269 C C . ASN A 1 780 ? 99.481 155.489 133.606 1.00 96.32 780 ASN A C 1
ATOM 5270 O O . ASN A 1 780 ? 98.672 155.081 132.766 1.00 101.09 780 ASN A O 1
ATOM 5275 N N . VAL A 1 781 ? 100.356 154.694 134.212 1.00 98.73 781 VAL A N 1
ATOM 5276 C CA . VAL A 1 781 ? 100.426 153.267 133.936 1.00 94.08 781 VAL A CA 1
ATOM 5277 C C . VAL A 1 781 ? 99.786 152.448 135.057 1.00 96.74 781 VAL A C 1
ATOM 5278 O O . VAL A 1 781 ? 100.111 151.276 135.229 1.00 102.92 781 VAL A O 1
ATOM 5282 N N . SER A 1 782 ? 98.887 153.050 135.828 1.00 101.18 782 SER A N 1
ATOM 5283 C CA . SER A 1 782 ? 98.207 152.336 136.898 1.00 100.69 782 SER A CA 1
ATOM 5284 C C . SER A 1 782 ? 96.755 152.064 136.524 1.00 102.87 782 SER A C 1
ATOM 5285 O O . SER A 1 782 ? 96.269 152.542 135.499 1.00 101.74 782 SER A O 1
ATOM 5288 N N . GLU A 1 815 ? 110.708 144.043 137.823 1.00 132.27 815 GLU A N 1
ATOM 5289 C CA . GLU A 1 815 ? 110.225 144.987 138.823 1.00 137.82 815 GLU A CA 1
ATOM 5290 C C . GLU A 1 815 ? 109.833 146.317 138.190 1.00 138.71 815 GLU A C 1
ATOM 5291 O O . GLU A 1 815 ? 108.667 146.543 137.868 1.00 136.46 815 GLU A O 1
ATOM 5297 N N . GLN A 1 816 ? 110.818 147.194 138.015 1.00 120.93 816 GLN A N 1
ATOM 5298 C CA . GLN A 1 816 ? 110.554 148.512 137.458 1.00 117.30 816 GLN A CA 1
ATOM 5299 C C . GLN A 1 816 ? 109.891 148.393 136.093 1.00 117.92 816 GLN A C 1
ATOM 5300 O O . GLN A 1 816 ? 110.296 147.584 135.254 1.00 118.17 816 GLN A O 1
ATOM 5306 N N . ALA A 1 817 ? 108.860 149.203 135.874 1.00 113.94 817 ALA A N 1
ATOM 5307 C CA . ALA A 1 817 ? 108.212 149.242 134.572 1.00 110.37 817 ALA A CA 1
ATOM 5308 C C . ALA A 1 817 ? 109.149 149.848 133.537 1.00 109.68 817 ALA A C 1
ATOM 5309 O O . ALA A 1 817 ? 109.929 150.755 133.837 1.00 110.08 817 ALA A O 1
ATOM 5311 N N . THR A 1 818 ? 109.073 149.339 132.312 1.00 104.83 818 THR A N 1
ATOM 5312 C CA . THR A 1 818 ? 109.904 149.856 131.240 1.00 106.39 818 THR A CA 1
ATOM 5313 C C . THR A 1 818 ? 109.247 151.073 130.595 1.00 108.08 818 THR A C 1
ATOM 5314 O O . THR A 1 818 ? 108.059 151.347 130.775 1.00 106.75 818 THR A O 1
ATOM 5318 N N . THR A 1 819 ? 110.044 151.806 129.823 1.00 96.32 819 THR A N 1
ATOM 5319 C CA . THR A 1 819 ? 109.579 153.024 129.179 1.00 90.95 819 THR A CA 1
ATOM 5320 C C . THR A 1 819 ? 110.394 153.243 127.916 1.00 93.83 819 THR A C 1
ATOM 5321 O O . THR A 1 819 ? 111.583 152.920 127.867 1.00 97.34 819 THR A O 1
ATOM 5325 N N . ILE A 1 820 ? 109.741 153.798 126.892 1.00 86.40 820 ILE A N 1
ATOM 5326 C CA . ILE A 1 820 ? 110.407 154.008 125.614 1.00 84.63 820 ILE A CA 1
ATOM 5327 C C . ILE A 1 820 ? 111.641 154.881 125.762 1.00 86.30 820 ILE A C 1
ATOM 5328 O O . ILE A 1 820 ? 112.558 154.799 124.939 1.00 92.30 820 ILE A O 1
ATOM 5333 N N . PHE A 1 821 ? 111.690 155.722 126.789 1.00 85.98 821 PHE A N 1
ATOM 5334 C CA . PHE A 1 821 ? 112.844 156.579 127.016 1.00 86.07 821 PHE A CA 1
ATOM 5335 C C . PHE A 1 821 ? 114.027 155.834 127.617 1.00 92.45 821 PHE A C 1
ATOM 5336 O O . PHE A 1 821 ? 115.103 156.424 127.750 1.00 98.25 821 PHE A O 1
ATOM 5344 N N . GLN A 1 822 ? 113.856 154.570 127.988 1.00 91.44 822 GLN A N 1
ATOM 5345 C CA . GLN A 1 822 ? 114.948 153.755 128.499 1.00 92.45 822 GLN A CA 1
ATOM 5346 C C . GLN A 1 822 ? 115.646 152.957 127.410 1.00 96.42 822 GLN A C 1
ATOM 5347 O O . GLN A 1 822 ? 116.590 152.221 127.709 1.00 100.59 822 GLN A O 1
ATOM 5353 N N . SER A 1 823 ? 115.213 153.087 126.162 1.00 102.05 823 SER A N 1
ATOM 5354 C CA . SER A 1 823 ? 115.716 152.278 125.064 1.00 106.00 823 SER A CA 1
ATOM 5355 C C . SER A 1 823 ? 116.397 153.160 124.027 1.00 105.93 823 SER A C 1
ATOM 5356 O O . SER A 1 823 ? 116.246 154.383 124.016 1.00 106.69 823 SER A O 1
ATOM 5359 N N . GLU A 1 824 ? 117.161 152.514 123.151 1.00 112.69 824 GLU A N 1
ATOM 5360 C CA . GLU A 1 824 ? 117.796 153.211 122.046 1.00 107.44 824 GLU A CA 1
ATOM 5361 C C . GLU A 1 824 ? 116.740 153.744 121.084 1.00 108.87 824 GLU A C 1
ATOM 5362 O O . GLU A 1 824 ? 115.666 153.163 120.912 1.00 112.42 824 GLU A O 1
ATOM 5368 N N . GLN A 1 825 ? 117.057 154.872 120.451 1.00 95.24 825 GLN A N 1
ATOM 5369 C CA . GLN A 1 825 ? 116.148 155.497 119.503 1.00 93.98 825 GLN A CA 1
ATOM 5370 C C . GLN A 1 825 ? 116.498 155.214 118.050 1.00 99.32 825 GLN A C 1
ATOM 5371 O O . GLN A 1 825 ? 115.682 155.502 117.169 1.00 102.87 825 GLN A O 1
ATOM 5377 N N . GLY A 1 826 ? 117.678 154.663 117.775 1.00 100.84 826 GLY A N 1
ATOM 5378 C CA . GLY A 1 826 ? 118.015 154.300 116.409 1.00 101.48 826 GLY A CA 1
ATOM 5379 C C . GLY A 1 826 ? 118.249 155.517 115.536 1.00 101.80 826 GLY A C 1
ATOM 5380 O O . GLY A 1 826 ? 118.745 156.555 115.987 1.00 100.33 826 GLY A O 1
ATOM 5381 N N . LYS A 1 827 ? 117.889 155.388 114.261 1.00 107.13 827 LYS A N 1
ATOM 5382 C CA . LYS A 1 827 ? 118.097 156.436 113.273 1.00 109.26 827 LYS A CA 1
ATOM 5383 C C . LYS A 1 827 ? 116.918 157.391 113.166 1.00 110.64 827 LYS A C 1
ATOM 5384 O O . LYS A 1 827 ? 116.933 158.283 112.313 1.00 108.39 827 LYS A O 1
ATOM 5390 N N . LYS A 1 828 ? 115.899 157.226 114.004 1.00 105.96 828 LYS A N 1
ATOM 5391 C CA . LYS A 1 828 ? 114.770 158.142 113.982 1.00 100.39 828 LYS A CA 1
ATOM 5392 C C . LYS A 1 828 ? 115.250 159.565 114.226 1.00 103.96 828 LYS A C 1
ATOM 5393 O O . LYS A 1 828 ? 116.297 159.793 114.838 1.00 108.99 828 LYS A O 1
ATOM 5399 N N . THR A 1 829 ? 114.480 160.528 113.737 1.00 93.62 829 THR A N 1
ATOM 5400 C CA . THR A 1 829 ? 114.865 161.930 113.780 1.00 93.02 829 THR A CA 1
ATOM 5401 C C . THR A 1 829 ? 114.054 162.683 114.826 1.00 89.70 829 THR A C 1
ATOM 5402 O O . THR A 1 829 ? 112.879 162.383 115.052 1.00 96.72 829 THR A O 1
ATOM 5406 N N . ILE A 1 830 ? 114.693 163.658 115.464 1.00 76.16 830 ILE A N 1
ATOM 5407 C CA . ILE A 1 830 ? 114.020 164.568 116.383 1.00 75.07 830 ILE A CA 1
ATOM 5408 C C . ILE A 1 830 ? 113.624 165.815 115.607 1.00 80.63 830 ILE A C 1
ATOM 5409 O O . ILE A 1 830 ? 114.481 166.505 115.047 1.00 89.53 830 ILE A O 1
ATOM 5414 N N . ASP A 1 831 ? 112.330 166.111 115.578 1.00 75.74 831 ASP A N 1
ATOM 5415 C CA . ASP A 1 831 ? 111.799 167.233 114.819 1.00 75.42 831 ASP A CA 1
ATOM 5416 C C . ASP A 1 831 ? 111.402 168.350 115.771 1.00 82.10 831 ASP A C 1
ATOM 5417 O O . ASP A 1 831 ? 110.625 168.127 116.703 1.00 92.98 831 ASP A O 1
ATOM 5422 N N . ILE A 1 832 ? 111.931 169.545 115.531 1.00 72.39 832 ILE A N 1
ATOM 5423 C CA . ILE A 1 832 ? 111.619 170.726 116.325 1.00 69.98 832 ILE A CA 1
ATOM 5424 C C . ILE A 1 832 ? 110.894 171.718 115.433 1.00 73.28 832 ILE A C 1
ATOM 5425 O O . ILE A 1 832 ? 111.373 172.042 114.341 1.00 89.65 832 ILE A O 1
ATOM 5430 N N . TYR A 1 833 ? 109.747 172.197 115.894 1.00 69.85 833 TYR A N 1
ATOM 5431 C CA . TYR A 1 833 ? 108.953 173.186 115.172 1.00 74.35 833 TYR A CA 1
ATOM 5432 C C . TYR A 1 833 ? 109.068 174.499 115.938 1.00 85.29 833 TYR A C 1
ATOM 5433 O O . TYR A 1 833 ? 108.274 174.789 116.833 1.00 96.72 833 TYR A O 1
ATOM 5442 N N . TRP A 1 834 ? 110.071 175.290 115.576 1.00 93.90 834 TRP A N 1
ATOM 5443 C CA . TRP A 1 834 ? 110.397 176.525 116.280 1.00 87.80 834 TRP A CA 1
ATOM 5444 C C . TRP A 1 834 ? 109.548 177.644 115.693 1.00 92.90 834 TRP A C 1
ATOM 5445 O O . TRP A 1 834 ? 109.858 178.180 114.629 1.00 103.28 834 TRP A O 1
ATOM 5456 N N . LEU A 1 835 ? 108.469 177.999 116.388 1.00 91.97 835 LEU A N 1
ATOM 5457 C CA . LEU A 1 835 ? 107.553 179.025 115.914 1.00 96.13 835 LEU A CA 1
ATOM 5458 C C . LEU A 1 835 ? 107.619 180.321 116.706 1.00 97.84 835 LEU A C 1
ATOM 5459 O O . LEU A 1 835 ? 106.984 181.300 116.305 1.00 101.57 835 LEU A O 1
ATOM 5464 N N . PHE A 1 836 ? 108.356 180.358 117.811 1.00 98.19 836 PHE A N 1
ATOM 5465 C CA . PHE A 1 836 ? 108.441 181.561 118.623 1.00 94.68 836 PHE A CA 1
ATOM 5466 C C . PHE A 1 836 ? 109.797 181.590 119.307 1.00 97.23 836 PHE A C 1
ATOM 5467 O O . PHE A 1 836 ? 110.321 180.545 119.699 1.00 101.36 836 PHE A O 1
ATOM 5475 N N . ASP A 1 837 ? 110.361 182.786 119.445 1.00 106.24 837 ASP A N 1
ATOM 5476 C CA . ASP A 1 837 ? 111.664 182.951 120.083 1.00 110.41 837 ASP A CA 1
ATOM 5477 C C . ASP A 1 837 ? 111.447 183.145 121.577 1.00 111.78 837 ASP A C 1
ATOM 5478 O O . ASP A 1 837 ? 111.254 184.266 122.051 1.00 108.23 837 ASP A O 1
ATOM 5483 N N . ASP A 1 838 ? 111.487 182.046 122.326 1.00 107.28 838 ASP A N 1
ATOM 5484 C CA . ASP A 1 838 ? 111.244 182.059 123.761 1.00 104.11 838 ASP A CA 1
ATOM 5485 C C . ASP A 1 838 ? 112.521 182.220 124.572 1.00 105.21 838 ASP A C 1
ATOM 5486 O O . ASP A 1 838 ? 112.462 182.254 125.804 1.00 108.69 838 ASP A O 1
ATOM 5491 N N . GLY A 1 839 ? 113.673 182.312 123.915 1.00 100.61 839 GLY A N 1
ATOM 5492 C CA . GLY A 1 839 ? 114.944 182.423 124.598 1.00 101.61 839 GLY A CA 1
ATOM 5493 C C . GLY A 1 839 ? 115.859 181.231 124.439 1.00 106.84 839 GLY A C 1
ATOM 5494 O O . GLY A 1 839 ? 117.035 181.329 124.805 1.00 111.72 839 GLY A O 1
ATOM 5495 N N . GLY A 1 840 ? 115.374 180.113 123.901 1.00 93.45 840 GLY A N 1
ATOM 5496 C CA . GLY A 1 840 ? 116.227 178.983 123.607 1.00 92.24 840 GLY A CA 1
ATOM 5497 C C . GLY A 1 840 ? 115.830 177.662 124.227 1.00 96.01 840 GLY A C 1
ATOM 5498 O O . GLY A 1 840 ? 116.395 176.632 123.843 1.00 105.64 840 GLY A O 1
ATOM 5499 N N . LEU A 1 841 ? 114.884 177.647 125.167 1.00 83.03 841 LEU A N 1
ATOM 5500 C CA . LEU A 1 841 ? 114.520 176.386 125.804 1.00 83.49 841 LEU A CA 1
ATOM 5501 C C . LEU A 1 841 ? 114.008 175.370 124.792 1.00 91.61 841 LEU A C 1
ATOM 5502 O O . LEU A 1 841 ? 114.379 174.189 124.857 1.00 92.14 841 LEU A O 1
ATOM 5507 N N . THR A 1 842 ? 113.171 175.809 123.849 1.00 82.31 842 THR A N 1
ATOM 5508 C CA . THR A 1 842 ? 112.640 174.900 122.841 1.00 76.89 842 THR A CA 1
ATOM 5509 C C . THR A 1 842 ? 113.753 174.181 122.099 1.00 80.68 842 THR A C 1
ATOM 5510 O O . THR A 1 842 ? 113.577 173.033 121.679 1.00 91.03 842 THR A O 1
ATOM 5514 N N . LEU A 1 843 ? 114.897 174.834 121.922 1.00 79.79 843 LEU A N 1
ATOM 5515 C CA . LEU A 1 843 ? 116.049 174.205 121.294 1.00 75.56 843 LEU A CA 1
ATOM 5516 C C . LEU A 1 843 ? 117.015 173.605 122.299 1.00 70.39 843 LEU A C 1
ATOM 5517 O O . LEU A 1 843 ? 117.690 172.622 121.982 1.00 74.67 843 LEU A O 1
ATOM 5522 N N . LEU A 1 844 ? 117.094 174.171 123.503 1.00 78.38 844 LEU A N 1
ATOM 5523 C CA . LEU A 1 844 ? 117.999 173.636 124.511 1.00 74.85 844 LEU A CA 1
ATOM 5524 C C . LEU A 1 844 ? 117.616 172.215 124.892 1.00 87.33 844 LEU A C 1
ATOM 5525 O O . LEU A 1 844 ? 118.480 171.338 125.002 1.00 95.32 844 LEU A O 1
ATOM 5530 N N . ILE A 1 845 ? 116.323 171.964 125.104 1.00 87.11 845 ILE A N 1
ATOM 5531 C CA . ILE A 1 845 ? 115.896 170.630 125.530 1.00 81.57 845 ILE A CA 1
ATOM 5532 C C . ILE A 1 845 ? 116.246 169.568 124.496 1.00 80.04 845 ILE A C 1
ATOM 5533 O O . ILE A 1 845 ? 116.886 168.569 124.862 1.00 78.34 845 ILE A O 1
ATOM 5538 N N . PRO A 1 846 ? 115.869 169.699 123.223 1.00 79.03 846 PRO A N 1
ATOM 5539 C CA . PRO A 1 846 ? 116.274 168.681 122.242 1.00 72.42 846 PRO A CA 1
ATOM 5540 C C . PRO A 1 846 ? 117.778 168.559 122.087 1.00 74.66 846 PRO A C 1
ATOM 5541 O O . PRO A 1 846 ? 118.287 167.447 121.906 1.00 86.81 846 PRO A O 1
ATOM 5545 N N . TYR A 1 847 ? 118.511 169.670 122.152 1.00 83.24 847 TYR A N 1
ATOM 5546 C CA . TYR A 1 847 ? 119.963 169.585 122.042 1.00 83.42 847 TYR A CA 1
ATOM 5547 C C . TYR A 1 847 ? 120.544 168.753 123.175 1.00 85.54 847 TYR A C 1
ATOM 5548 O O . TYR A 1 847 ? 121.368 167.861 122.949 1.00 90.38 847 TYR A O 1
ATOM 5557 N N . LEU A 1 848 ? 120.126 169.037 124.408 1.00 77.25 848 LEU A N 1
ATOM 5558 C CA . LEU A 1 848 ? 120.610 168.262 125.543 1.00 74.05 848 LEU A CA 1
ATOM 5559 C C . LEU A 1 848 ? 120.208 166.803 125.410 1.00 79.96 848 LEU A C 1
ATOM 5560 O O . LEU A 1 848 ? 120.990 165.901 125.729 1.00 82.15 848 LEU A O 1
ATOM 5565 N N . LEU A 1 849 ? 118.986 166.552 124.942 1.00 84.54 849 LEU A N 1
ATOM 5566 C CA . LEU A 1 849 ? 118.534 165.184 124.734 1.00 78.06 849 LEU A CA 1
ATOM 5567 C C . LEU A 1 849 ? 119.395 164.452 123.718 1.00 81.86 849 LEU A C 1
ATOM 5568 O O . LEU A 1 849 ? 119.638 163.252 123.875 1.00 89.69 849 LEU A O 1
ATOM 5573 N N . GLY A 1 850 ? 119.866 165.146 122.691 1.00 89.35 850 GLY A N 1
ATOM 5574 C CA . GLY A 1 850 ? 120.643 164.552 121.629 1.00 87.14 850 GLY A CA 1
ATOM 5575 C C . GLY A 1 850 ? 122.096 164.291 121.949 1.00 89.08 850 GLY A C 1
ATOM 5576 O O . GLY A 1 850 ? 122.821 163.778 121.092 1.00 98.31 850 GLY A O 1
ATOM 5577 N N . ARG A 1 851 ? 122.553 164.634 123.149 1.00 93.12 851 ARG A N 1
ATOM 5578 C CA . ARG A 1 851 ? 123.913 164.338 123.571 1.00 90.92 851 ARG A CA 1
ATOM 5579 C C . ARG A 1 851 ? 124.026 163.011 124.304 1.00 95.82 851 ARG A C 1
ATOM 5580 O O . ARG A 1 851 ? 125.132 162.622 124.685 1.00 102.13 851 ARG A O 1
ATOM 5588 N N . LYS A 1 852 ? 122.917 162.312 124.511 1.00 95.68 852 LYS A N 1
ATOM 5589 C CA . LYS A 1 852 ? 122.928 161.048 125.226 1.00 96.18 852 LYS A CA 1
ATOM 5590 C C . LYS A 1 852 ? 123.159 159.890 124.261 1.00 93.52 852 LYS A C 1
ATOM 5591 O O . LYS A 1 852 ? 122.897 159.981 123.061 1.00 99.37 852 LYS A O 1
ATOM 5597 N N . ARG A 1 853 ? 123.654 158.783 124.804 1.00 90.72 853 ARG A N 1
ATOM 5598 C CA . ARG A 1 853 ? 123.959 157.616 123.989 1.00 95.55 853 ARG A CA 1
ATOM 5599 C C . ARG A 1 853 ? 122.716 156.950 123.416 1.00 98.88 853 ARG A C 1
ATOM 5600 O O . ARG A 1 853 ? 122.843 156.123 122.509 1.00 103.39 853 ARG A O 1
ATOM 5608 N N . ARG A 1 854 ? 121.527 157.287 123.911 1.00 92.57 854 ARG A N 1
ATOM 5609 C CA . ARG A 1 854 ? 120.295 156.746 123.357 1.00 90.15 854 ARG A CA 1
ATOM 5610 C C . ARG A 1 854 ? 119.713 157.608 122.249 1.00 93.82 854 ARG A C 1
ATOM 5611 O O . ARG A 1 854 ? 118.906 157.110 121.459 1.00 100.24 854 ARG A O 1
ATOM 5619 N N . TRP A 1 855 ? 120.098 158.880 122.175 1.00 79.19 855 TRP A N 1
ATOM 5620 C CA . TRP A 1 855 ? 119.611 159.790 121.150 1.00 76.31 855 TRP A CA 1
ATOM 5621 C C . TRP A 1 855 ? 120.721 160.280 120.232 1.00 83.45 855 TRP A C 1
ATOM 5622 O O . TRP A 1 855 ? 120.477 161.152 119.394 1.00 88.66 855 TRP A O 1
ATOM 5633 N N . SER A 1 856 ? 121.934 159.744 120.370 1.00 94.29 856 SER A N 1
ATOM 5634 C CA . SER A 1 856 ? 123.051 160.236 119.572 1.00 91.31 856 SER A CA 1
ATOM 5635 C C . SER A 1 856 ? 122.818 160.008 118.085 1.00 96.24 856 SER A C 1
ATOM 5636 O O . SER A 1 856 ? 123.089 160.891 117.264 1.00 96.67 856 SER A O 1
ATOM 5639 N N . LYS A 1 857 ? 122.315 158.830 117.716 1.00 97.65 857 LYS A N 1
ATOM 5640 C CA . LYS A 1 857 ? 122.100 158.517 116.311 1.00 93.45 857 LYS A CA 1
ATOM 5641 C C . LYS A 1 857 ? 120.921 159.268 115.712 1.00 97.64 857 LYS A C 1
ATOM 5642 O O . LYS A 1 857 ? 120.738 159.223 114.492 1.00 99.77 857 LYS A O 1
ATOM 5648 N N . CYS A 1 858 ? 120.122 159.946 116.528 1.00 109.71 858 CYS A N 1
ATOM 5649 C CA . CYS A 1 858 ? 118.979 160.685 116.014 1.00 103.74 858 CYS A CA 1
ATOM 5650 C C . CYS A 1 858 ? 119.437 161.959 115.319 1.00 102.91 858 CYS A C 1
ATOM 5651 O O . CYS A 1 858 ? 120.224 162.736 115.864 1.00 104.78 858 CYS A O 1
ATOM 5654 N N . LYS A 1 859 ? 118.939 162.173 114.106 1.00 97.80 859 LYS A N 1
ATOM 5655 C CA . LYS A 1 859 ? 119.241 163.372 113.336 1.00 98.87 859 LYS A CA 1
ATOM 5656 C C . LYS A 1 859 ? 118.224 164.447 113.689 1.00 100.70 859 LYS A C 1
ATOM 5657 O O . LYS A 1 859 ? 117.014 164.216 113.599 1.00 109.82 859 LYS A O 1
ATOM 5663 N N . ILE A 1 860 ? 118.712 165.619 114.079 1.00 88.99 860 ILE A N 1
ATOM 5664 C CA . ILE A 1 860 ? 117.858 166.692 114.573 1.00 89.62 860 ILE A CA 1
ATOM 5665 C C . ILE A 1 860 ? 117.428 167.545 113.387 1.00 89.88 860 ILE A C 1
ATOM 5666 O O . ILE A 1 860 ? 118.266 168.096 112.671 1.00 105.14 860 ILE A O 1
ATOM 5671 N N . ARG A 1 861 ? 116.121 167.658 113.180 1.00 72.20 861 ARG A N 1
ATOM 5672 C CA . ARG A 1 861 ? 115.560 168.493 112.127 1.00 79.52 861 ARG A CA 1
ATOM 5673 C C . ARG A 1 861 ? 114.827 169.663 112.767 1.00 87.42 861 ARG A C 1
ATOM 5674 O O . ARG A 1 861 ? 113.972 169.462 113.634 1.00 99.66 861 ARG A O 1
ATOM 5682 N N . VAL A 1 862 ? 115.156 170.876 112.341 1.00 80.12 862 VAL A N 1
ATOM 5683 C CA . VAL A 1 862 ? 114.543 172.089 112.867 1.00 76.18 862 VAL A CA 1
ATOM 5684 C C . VAL A 1 862 ? 113.717 172.699 111.744 1.00 81.49 862 VAL A C 1
ATOM 5685 O O . VAL A 1 862 ? 114.259 173.134 110.723 1.00 96.64 862 VAL A O 1
ATOM 5689 N N . PHE A 1 863 ? 112.398 172.731 111.925 1.00 81.36 863 PHE A N 1
ATOM 5690 C CA . PHE A 1 863 ? 111.495 173.376 110.973 1.00 87.64 863 PHE A CA 1
ATOM 5691 C C . PHE A 1 863 ? 111.318 174.823 111.414 1.00 91.71 863 PHE A C 1
ATOM 5692 O O . PHE A 1 863 ? 110.411 175.180 112.168 1.00 95.78 863 PHE A O 1
ATOM 5700 N N . VAL A 1 864 ? 112.213 175.674 110.919 1.00 112.34 864 VAL A N 1
ATOM 5701 C CA . VAL A 1 864 ? 112.405 177.012 111.475 1.00 108.91 864 VAL A CA 1
ATOM 5702 C C . VAL A 1 864 ? 111.354 177.925 110.854 1.00 105.24 864 VAL A C 1
ATOM 5703 O O . VAL A 1 864 ? 111.572 178.556 109.822 1.00 106.84 864 VAL A O 1
ATOM 5705 N N . GLY A 1 865 ? 110.196 177.994 111.500 1.00 127.47 865 GLY A N 1
ATOM 5706 C CA . GLY A 1 865 ? 109.325 179.140 111.348 1.00 128.51 865 GLY A CA 1
ATOM 5707 C C . GLY A 1 865 ? 109.734 180.148 112.401 1.00 137.35 865 GLY A C 1
ATOM 5708 O O . GLY A 1 865 ? 108.901 180.659 113.156 1.00 136.49 865 GLY A O 1
ATOM 5709 N N . GLY A 1 866 ? 111.034 180.445 112.434 1.00 151.46 866 GLY A N 1
ATOM 5710 C CA . GLY A 1 866 ? 111.705 181.059 113.566 1.00 147.77 866 GLY A CA 1
ATOM 5711 C C . GLY A 1 866 ? 110.949 182.122 114.332 1.00 149.42 866 GLY A C 1
ATOM 5712 O O . GLY A 1 866 ? 110.897 182.082 115.564 1.00 146.46 866 GLY A O 1
ATOM 5713 N N . GLN A 1 867 ? 110.365 183.084 113.622 1.00 175.65 867 GLN A N 1
ATOM 5714 C CA . GLN A 1 867 ? 109.683 184.196 114.278 1.00 175.25 867 GLN A CA 1
ATOM 5715 C C . GLN A 1 867 ? 108.455 184.538 113.442 1.00 175.77 867 GLN A C 1
ATOM 5716 O O . GLN A 1 867 ? 108.565 185.251 112.440 1.00 176.90 867 GLN A O 1
ATOM 5718 N N . ILE A 1 868 ? 107.296 184.031 113.856 1.00 183.75 868 ILE A N 1
ATOM 5719 C CA . ILE A 1 868 ? 106.068 184.283 113.114 1.00 185.57 868 ILE A CA 1
ATOM 5720 C C . ILE A 1 868 ? 105.730 185.763 113.217 1.00 189.46 868 ILE A C 1
ATOM 5721 O O . ILE A 1 868 ? 105.790 186.494 112.222 1.00 188.88 868 ILE A O 1
ATOM 5723 N N . ASN A 1 869 ? 105.377 186.217 114.414 1.00 205.19 869 ASN A N 1
ATOM 5724 C CA . ASN A 1 869 ? 105.195 187.645 114.678 1.00 204.08 869 ASN A CA 1
ATOM 5725 C C . ASN A 1 869 ? 106.426 188.248 115.344 1.00 203.74 869 ASN A C 1
ATOM 5726 O O . ASN A 1 869 ? 106.332 188.871 116.402 1.00 202.96 869 ASN A O 1
ATOM 5728 N N . ARG A 1 870 ? 107.604 188.073 114.737 1.00 206.45 870 ARG A N 1
ATOM 5729 C CA . ARG A 1 870 ? 108.812 188.700 115.262 1.00 206.31 870 ARG A CA 1
ATOM 5730 C C . ARG A 1 870 ? 109.748 189.178 114.155 1.00 206.78 870 ARG A C 1
ATOM 5731 O O . ARG A 1 870 ? 110.929 189.429 114.423 1.00 205.82 870 ARG A O 1
ATOM 5733 N N . MET A 1 871 ? 109.256 189.314 112.924 1.00 205.60 871 MET A N 1
ATOM 5734 C CA . MET A 1 871 ? 110.085 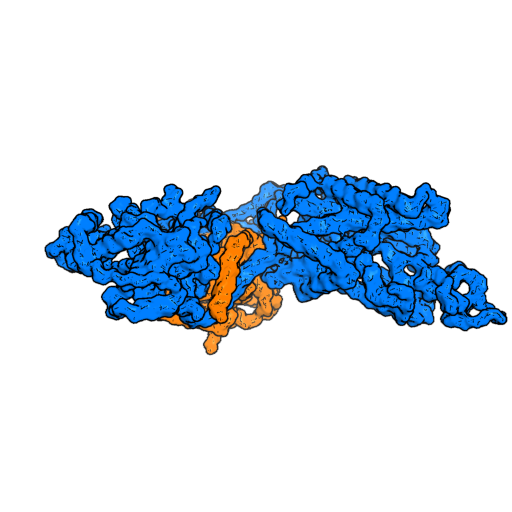189.706 111.785 1.00 204.61 871 MET A CA 1
ATOM 5735 C C . MET A 1 871 ? 111.245 188.724 111.595 1.00 205.08 871 MET A C 1
ATOM 5736 O O . MET A 1 871 ? 112.423 189.081 111.669 1.00 203.47 871 MET A O 1
ATOM 5738 N N . ASP A 1 872 ? 110.885 187.468 111.348 1.00 194.53 872 ASP A N 1
ATOM 5739 C CA . ASP A 1 872 ? 111.881 186.428 111.142 1.00 192.60 872 ASP A CA 1
ATOM 5740 C C . ASP A 1 872 ? 112.650 186.665 109.846 1.00 193.38 872 ASP A C 1
ATOM 5741 O O . ASP A 1 872 ? 112.122 187.205 108.870 1.00 191.84 872 ASP A O 1
ATOM 5743 N N . GLN A 1 873 ? 113.914 186.252 109.847 1.00 188.86 873 GLN A N 1
ATOM 5744 C CA . GLN A 1 873 ? 114.777 186.389 108.682 1.00 187.19 873 GLN A CA 1
ATOM 5745 C C . GLN A 1 873 ? 114.611 185.179 107.773 1.00 188.59 873 GLN A C 1
ATOM 5746 O O . GLN A 1 873 ? 114.268 184.087 108.237 1.00 188.14 873 GLN A O 1
ATOM 5748 N N . GLU A 1 874 ? 114.854 185.380 106.477 1.00 185.76 874 GLU A N 1
ATOM 5749 C CA . GLU A 1 874 ? 114.635 184.315 105.505 1.00 186.07 874 GLU A CA 1
ATOM 5750 C C . GLU A 1 874 ? 115.531 183.114 105.787 1.00 187.34 874 GLU A C 1
ATOM 5751 O O . GLU A 1 874 ? 115.048 182.022 106.106 1.00 185.05 874 GLU A O 1
ATOM 5753 N N . ARG A 1 875 ? 116.846 183.296 105.671 1.00 182.34 875 ARG A N 1
ATOM 5754 C CA . ARG A 1 875 ? 117.770 182.177 105.811 1.00 179.90 875 ARG A CA 1
ATOM 5755 C C . ARG A 1 875 ? 118.963 182.519 106.695 1.00 180.43 875 ARG A C 1
ATOM 5756 O O . ARG A 1 875 ? 119.639 181.621 107.207 1.00 179.61 875 ARG A O 1
ATOM 5758 N N . LYS A 1 876 ? 119.238 183.812 106.873 1.00 172.54 876 LYS A N 1
ATOM 5759 C CA . LYS A 1 876 ? 120.434 184.221 107.603 1.00 171.52 876 LYS A CA 1
ATOM 5760 C C . LYS A 1 876 ? 120.263 184.026 109.106 1.00 172.27 876 LYS A C 1
ATOM 5761 O O . LYS A 1 876 ? 121.082 183.366 109.758 1.00 170.71 876 LYS A O 1
ATOM 5763 N N . ALA A 1 877 ? 119.201 184.601 109.675 1.00 165.19 877 ALA A N 1
ATOM 5764 C CA . ALA A 1 877 ? 119.041 184.585 111.125 1.00 164.04 877 ALA A CA 1
ATOM 5765 C C . ALA A 1 877 ? 118.898 183.171 111.668 1.00 163.60 877 ALA A C 1
ATOM 5766 O O . ALA A 1 877 ? 119.465 182.852 112.718 1.00 162.21 877 ALA A O 1
ATOM 5768 N N . ILE A 1 878 ? 118.137 182.316 110.984 1.00 154.19 878 ILE A N 1
ATOM 5769 C CA . ILE A 1 878 ? 117.930 180.957 111.477 1.00 154.14 878 ILE A CA 1
ATOM 5770 C C . ILE A 1 878 ? 119.258 180.214 111.552 1.00 155.68 878 ILE A C 1
ATOM 5771 O O . ILE A 1 878 ? 119.585 179.584 112.566 1.00 154.05 878 ILE A O 1
ATOM 5773 N N . ILE A 1 879 ? 120.047 180.281 110.478 1.00 147.60 879 ILE A N 1
ATOM 5774 C CA . ILE A 1 879 ? 121.328 179.584 110.455 1.00 144.27 879 ILE A CA 1
ATOM 5775 C C . ILE A 1 879 ? 122.270 180.163 111.500 1.00 145.32 879 ILE A C 1
ATOM 5776 O O . ILE A 1 879 ? 122.987 179.425 112.186 1.00 142.66 879 ILE A O 1
ATOM 5778 N N . SER A 1 880 ? 122.293 181.491 111.636 1.00 146.68 880 SER A N 1
ATOM 5779 C CA . SER A 1 880 ? 123.168 182.113 112.624 1.00 144.36 880 SER A CA 1
ATOM 5780 C C . SER A 1 880 ? 122.811 181.658 114.033 1.00 147.10 880 SER A C 1
ATOM 5781 O O . SER A 1 880 ? 123.691 181.303 114.827 1.00 145.92 880 SER A O 1
ATOM 5783 N N . LEU A 1 881 ? 121.518 181.660 114.362 1.00 142.82 881 LEU A N 1
ATOM 5784 C CA . LEU A 1 881 ? 121.094 181.239 115.692 1.00 138.95 881 LEU A CA 1
ATOM 5785 C C . LEU A 1 881 ? 121.406 179.768 115.929 1.00 140.73 881 LEU A C 1
ATOM 5786 O O . LEU A 1 881 ? 121.867 179.389 117.012 1.00 140.77 881 LEU A O 1
ATOM 5788 N N . LEU A 1 882 ? 121.164 178.921 114.926 1.00 137.72 882 LEU A N 1
ATOM 5789 C CA . LEU A 1 882 ? 121.468 177.504 115.082 1.00 136.39 882 LEU A CA 1
ATOM 5790 C C . LEU A 1 882 ? 122.956 177.290 115.325 1.00 138.05 882 LEU A C 1
ATOM 5791 O O . LEU A 1 882 ? 123.344 176.487 116.182 1.00 134.63 882 LEU A O 1
ATOM 5793 N N . SER A 1 883 ? 123.806 178.002 114.583 1.00 136.52 883 SER A N 1
ATOM 5794 C CA . SER A 1 883 ? 125.243 177.890 114.801 1.00 134.03 883 SER A CA 1
ATOM 5795 C C . SER A 1 883 ? 125.618 178.357 116.201 1.00 136.39 883 SER A C 1
ATOM 5796 O O . SER A 1 883 ? 126.403 177.704 116.898 1.00 133.48 883 SER A O 1
ATOM 5798 N N . LYS A 1 884 ? 125.052 179.485 116.636 1.00 140.58 884 LYS A N 1
ATOM 5799 C CA . LYS A 1 884 ? 125.340 179.982 117.977 1.00 137.09 884 LYS A CA 1
ATOM 5800 C C . LYS A 1 884 ? 124.905 178.988 119.042 1.00 134.63 884 LYS A C 1
ATOM 5801 O O . LYS A 1 884 ? 125.509 178.925 120.118 1.00 131.80 884 LYS A O 1
ATOM 5803 N N . PHE A 1 885 ? 123.867 178.204 118.762 1.00 142.79 885 PHE A N 1
ATOM 5804 C CA . PHE A 1 885 ? 123.429 177.164 119.682 1.00 143.07 885 PHE A CA 1
ATOM 5805 C C . PHE A 1 885 ? 124.321 175.933 119.645 1.00 142.18 885 PHE A C 1
ATOM 5806 O O . PHE A 1 885 ? 124.154 175.045 120.488 1.00 141.49 885 PHE A O 1
ATOM 5808 N N . ARG A 1 886 ? 125.255 175.858 118.695 1.00 137.78 886 ARG A N 1
ATOM 5809 C CA . ARG A 1 886 ? 126.156 174.718 118.570 1.00 136.47 886 ARG A CA 1
ATOM 5810 C C . ARG A 1 886 ? 125.396 173.407 118.720 1.00 136.69 886 ARG A C 1
ATOM 5811 O O . ARG A 1 886 ? 125.917 172.440 119.283 1.00 132.45 886 ARG A O 1
ATOM 5813 N N . LEU A 1 887 ? 124.166 173.369 118.215 1.00 141.49 887 LEU A N 1
ATOM 5814 C CA . LEU A 1 887 ? 123.308 172.203 118.361 1.00 142.62 887 LEU A CA 1
ATOM 5815 C C . LEU A 1 887 ? 123.583 171.128 117.324 1.00 140.86 887 LEU A C 1
ATOM 5816 O O . LEU A 1 887 ? 123.016 170.035 117.423 1.00 140.79 887 LEU A O 1
ATOM 5818 N N . GLY A 1 888 ? 124.434 171.402 116.340 1.00 136.75 888 GLY A N 1
ATOM 5819 C CA . GLY A 1 888 ? 124.612 170.449 115.266 1.00 135.90 888 GLY A CA 1
ATOM 5820 C C . GLY A 1 888 ? 123.341 170.153 114.511 1.00 140.06 888 GLY A C 1
ATOM 5821 O O . GLY A 1 888 ? 123.124 169.010 114.099 1.00 138.92 888 GLY A O 1
ATOM 5822 N N . PHE A 1 889 ? 122.483 171.155 114.322 1.00 134.53 889 PHE A N 1
ATOM 5823 C CA . PHE A 1 889 ? 121.238 170.954 113.597 1.00 131.92 889 PHE A CA 1
ATOM 5824 C C . PHE A 1 889 ? 121.547 170.501 112.179 1.00 129.86 889 PHE A C 1
ATOM 5825 O O . PHE A 1 889 ? 122.018 171.291 111.356 1.00 128.69 889 PHE A O 1
ATOM 5827 N N . HIS A 1 890 ? 121.280 169.232 111.885 1.00 122.84 890 HIS A N 1
ATOM 5828 C CA . HIS A 1 890 ? 121.662 168.673 110.599 1.00 126.27 890 HIS A CA 1
ATOM 5829 C C . HIS A 1 890 ? 120.789 169.162 109.455 1.00 127.98 890 HIS A C 1
ATOM 5830 O O . HIS A 1 890 ? 121.261 169.208 108.314 1.00 131.86 890 HIS A O 1
ATOM 5837 N N . GLU A 1 891 ? 119.541 169.531 109.722 1.00 107.86 891 GLU A N 1
ATOM 5838 C CA . GLU A 1 891 ? 118.666 170.042 108.681 1.00 108.80 891 GLU A CA 1
ATOM 5839 C C . GLU A 1 891 ? 117.875 171.226 109.211 1.00 109.80 891 GLU A C 1
ATOM 5840 O O . GLU A 1 891 ? 117.538 171.289 110.394 1.00 115.80 891 GLU A O 1
ATOM 5846 N N . VAL A 1 892 ? 117.593 172.169 108.319 1.00 98.17 892 VAL A N 1
ATOM 5847 C CA . VAL A 1 892 ? 116.733 173.307 108.612 1.00 98.53 892 VAL A CA 1
ATOM 5848 C C . VAL A 1 892 ? 115.741 173.452 107.470 1.00 100.19 892 VAL A C 1
ATOM 5849 O O . VAL A 1 892 ? 116.140 173.627 106.314 1.00 102.81 892 VAL A O 1
ATOM 5853 N N . HIS A 1 893 ? 114.455 173.378 107.790 1.00 99.65 893 HIS A N 1
ATOM 5854 C CA . HIS A 1 893 ? 113.394 173.503 106.807 1.00 101.57 893 HIS A CA 1
ATOM 5855 C C . HIS A 1 893 ? 112.548 174.728 107.115 1.00 107.21 893 HIS A C 1
ATOM 5856 O O . HIS A 1 893 ? 112.434 175.149 108.269 1.00 113.94 893 HIS A O 1
ATOM 5863 N N . ILE A 1 894 ? 111.962 175.302 106.070 1.00 108.48 894 ILE A N 1
ATOM 5864 C CA . ILE A 1 894 ? 111.071 176.448 106.189 1.00 110.12 894 ILE A CA 1
ATOM 5865 C C . ILE A 1 894 ? 109.670 175.999 105.802 1.00 114.34 894 ILE A C 1
ATOM 5866 O O . ILE A 1 894 ? 109.480 175.369 104.755 1.00 114.65 894 ILE A O 1
ATOM 5871 N N . LEU A 1 895 ? 108.691 176.323 106.648 1.00 121.20 895 LEU A N 1
ATOM 5872 C CA . LEU A 1 895 ? 107.293 175.956 106.440 1.00 118.03 895 LEU A CA 1
ATOM 5873 C C . LEU A 1 895 ? 106.446 177.219 106.544 1.00 122.69 895 LEU A C 1
ATOM 5874 O O . LEU A 1 895 ? 105.765 177.446 107.554 1.00 126.52 895 LEU A O 1
ATOM 5879 N N . PRO A 1 896 ? 106.453 178.063 105.509 1.00 144.09 896 PRO A N 1
ATOM 5880 C CA . PRO A 1 896 ? 105.676 179.305 105.557 1.00 146.18 896 PRO A CA 1
ATOM 5881 C C . PRO A 1 896 ? 104.196 179.112 105.277 1.00 142.80 896 PRO A C 1
ATOM 5882 O O . PRO A 1 896 ? 103.436 180.085 105.342 1.00 134.55 896 PRO A O 1
ATOM 5886 N N . ASP A 1 897 ? 103.774 177.886 104.979 1.00 140.87 897 ASP A N 1
ATOM 5887 C CA . ASP A 1 897 ? 102.381 177.589 104.684 1.00 139.85 897 ASP A CA 1
ATOM 5888 C C . ASP A 1 897 ? 101.574 177.454 105.967 1.00 140.73 897 ASP A C 1
ATOM 5889 O O . ASP A 1 897 ? 100.860 176.464 106.158 1.00 140.15 897 ASP A O 1
ATOM 5894 N N . ILE A 1 898 ? 101.677 178.443 106.849 1.00 136.37 898 ILE A N 1
ATOM 5895 C CA . ILE A 1 898 ? 101.000 178.385 108.140 1.00 135.67 898 ILE A CA 1
ATOM 5896 C C . ILE A 1 898 ? 99.673 179.131 108.105 1.00 136.19 898 ILE A C 1
ATOM 5897 O O . ILE A 1 898 ? 98.665 178.654 108.631 1.00 135.18 898 ILE A O 1
ATOM 5902 N N . ASN A 1 899 ? 99.650 180.314 107.488 1.00 139.52 899 ASN A N 1
ATOM 5903 C CA . ASN A 1 899 ? 98.421 181.088 107.384 1.00 139.14 899 ASN A CA 1
ATOM 5904 C C . ASN A 1 899 ? 97.414 180.468 106.426 1.00 137.81 899 ASN A C 1
ATOM 5905 O O . ASN A 1 899 ? 96.250 180.882 106.424 1.00 137.33 899 ASN A O 1
ATOM 5910 N N . GLN A 1 900 ? 97.829 179.497 105.618 1.00 134.99 900 GLN A N 1
ATOM 5911 C CA . GLN A 1 900 ? 96.915 178.862 104.682 1.00 135.65 900 GLN A CA 1
ATOM 5912 C C . GLN A 1 900 ? 95.743 178.233 105.424 1.00 136.70 900 GLN A C 1
ATOM 5913 O O . GLN A 1 900 ? 95.908 177.628 106.486 1.00 139.02 900 GLN A O 1
ATOM 5919 N N . ASN A 1 901 ? 94.553 178.381 104.858 1.00 135.51 901 ASN A N 1
ATOM 5920 C CA . ASN A 1 901 ? 93.364 177.810 105.471 1.00 137.03 901 ASN A CA 1
ATOM 5921 C C . ASN A 1 901 ? 93.469 176.289 105.485 1.00 138.75 901 ASN A C 1
ATOM 5922 O O . ASN A 1 901 ? 93.752 175.682 104.443 1.00 136.51 901 ASN A O 1
ATOM 5927 N N . PRO A 1 902 ? 93.249 175.640 106.624 1.00 139.83 902 PRO A N 1
ATOM 5928 C CA . PRO A 1 902 ? 93.356 174.180 106.678 1.00 139.08 902 PRO A CA 1
ATOM 5929 C C . PRO A 1 902 ? 92.160 173.513 106.017 1.00 139.83 902 PRO A C 1
ATOM 5930 O O . PRO A 1 902 ? 91.149 174.140 105.697 1.00 137.06 902 PRO A O 1
ATOM 5934 N N . ARG A 1 903 ? 92.295 172.205 105.814 1.00 145.56 903 ARG A N 1
ATOM 5935 C CA . ARG A 1 903 ? 91.229 171.432 105.193 1.00 143.42 903 ARG A CA 1
ATOM 5936 C C . ARG A 1 903 ? 89.956 171.521 106.024 1.00 144.76 903 ARG A C 1
ATOM 5937 O O . ARG A 1 903 ? 90.001 171.508 107.257 1.00 147.13 903 ARG A O 1
ATOM 5945 N N . ALA A 1 904 ? 88.815 171.611 105.338 1.00 138.03 904 ALA A N 1
ATOM 5946 C CA . ALA A 1 904 ? 87.550 171.825 106.033 1.00 139.10 904 ALA A CA 1
ATOM 5947 C C . ALA A 1 904 ? 87.238 170.698 107.006 1.00 139.07 904 ALA A C 1
ATOM 5948 O O . ALA A 1 904 ? 86.580 170.927 108.027 1.00 138.62 904 ALA A O 1
ATOM 5950 N N . GLU A 1 905 ? 87.692 169.480 106.713 1.00 142.37 905 GLU A N 1
ATOM 5951 C CA . GLU A 1 905 ? 87.393 168.355 107.592 1.00 143.84 905 GLU A CA 1
ATOM 5952 C C . GLU A 1 905 ? 87.971 168.577 108.984 1.00 143.89 905 GLU A C 1
ATOM 5953 O O . GLU A 1 905 ? 87.290 168.366 109.996 1.00 143.22 905 GLU A O 1
ATOM 5959 N N . HIS A 1 906 ? 89.225 169.023 109.057 1.00 134.10 906 HIS A N 1
ATOM 5960 C CA . HIS A 1 906 ? 89.862 169.216 110.353 1.00 131.60 906 HIS A CA 1
ATOM 5961 C C . HIS A 1 906 ? 89.306 170.440 111.067 1.00 132.55 906 HIS A C 1
ATOM 5962 O O . HIS A 1 906 ? 89.215 170.458 112.300 1.00 135.89 906 HIS A O 1
ATOM 5969 N N . THR A 1 907 ? 88.919 171.471 110.315 1.00 126.99 907 THR A N 1
ATOM 5970 C CA . THR A 1 907 ? 88.228 172.595 110.936 1.00 127.18 907 THR A CA 1
ATOM 5971 C C . THR A 1 907 ? 86.913 172.153 111.558 1.00 128.96 907 THR A C 1
ATOM 5972 O O . THR A 1 907 ? 86.566 172.590 112.661 1.00 131.59 907 THR A O 1
ATOM 5976 N N . LYS A 1 908 ? 86.170 171.286 110.868 1.00 130.16 908 LYS A N 1
ATOM 5977 C CA . LYS A 1 908 ? 84.947 170.740 111.444 1.00 130.75 908 LYS A CA 1
ATOM 5978 C C . LYS A 1 908 ? 85.249 169.915 112.687 1.00 130.22 908 LYS A C 1
ATOM 5979 O O . LYS A 1 908 ? 84.503 169.966 113.669 1.00 131.33 908 LYS A O 1
ATOM 5985 N N . ARG A 1 909 ? 86.327 169.131 112.654 1.00 123.11 909 ARG A N 1
ATOM 5986 C CA . ARG A 1 909 ? 86.724 168.392 113.849 1.00 123.29 909 ARG A CA 1
ATOM 5987 C C . ARG A 1 909 ? 86.967 169.334 115.020 1.00 123.28 909 ARG A C 1
ATOM 5988 O O . ARG A 1 909 ? 86.486 169.096 116.136 1.00 124.56 909 ARG A O 1
ATOM 5996 N N . PHE A 1 910 ? 87.715 170.412 114.782 1.00 118.26 910 PHE A N 1
ATOM 5997 C CA . PHE A 1 910 ? 87.990 171.371 115.845 1.00 117.84 910 PHE A CA 1
ATOM 5998 C C . PHE A 1 910 ? 86.702 171.987 116.369 1.00 118.61 910 PHE A C 1
ATOM 5999 O O . PHE A 1 910 ? 86.512 172.125 117.582 1.00 122.59 910 PHE A O 1
ATOM 6007 N N . GLU A 1 911 ? 85.801 172.367 115.463 1.00 125.17 911 GLU A N 1
ATOM 6008 C CA . GLU A 1 911 ? 84.517 172.911 115.889 1.00 124.72 911 GLU A CA 1
ATOM 6009 C C . GLU A 1 911 ? 83.768 171.913 116.759 1.00 125.72 911 GLU A C 1
ATOM 6010 O O . GLU A 1 911 ? 83.168 172.285 117.774 1.00 124.99 911 GLU A O 1
ATOM 6016 N N . ASP A 1 912 ? 83.793 170.637 116.375 1.00 133.21 912 ASP A N 1
ATOM 6017 C CA . ASP A 1 912 ? 83.104 169.614 117.151 1.00 133.97 912 ASP A CA 1
ATOM 6018 C C . ASP A 1 912 ? 83.690 169.495 118.550 1.00 133.26 912 ASP A C 1
ATOM 6019 O O . ASP A 1 912 ? 82.950 169.396 119.535 1.00 133.22 912 ASP A O 1
ATOM 6024 N N . MET A 1 913 ? 85.019 169.499 118.658 1.00 124.10 913 MET A N 1
ATOM 6025 C CA . MET A 1 913 ? 85.636 169.352 119.972 1.00 122.52 913 MET A CA 1
ATOM 6026 C C . MET A 1 913 ? 85.315 170.541 120.869 1.00 121.71 913 MET A C 1
ATOM 6027 O O . MET A 1 913 ? 85.154 170.383 122.085 1.00 123.24 913 MET A O 1
ATOM 6032 N N . ILE A 1 914 ? 85.213 171.737 120.289 1.00 119.92 914 ILE A N 1
ATOM 6033 C CA . ILE A 1 914 ? 84.978 172.939 121.082 1.00 120.20 914 ILE A CA 1
ATOM 6034 C C . ILE A 1 914 ? 83.496 173.213 121.307 1.00 124.10 914 ILE A C 1
ATOM 6035 O O . ILE A 1 914 ? 83.151 174.047 122.152 1.00 127.90 914 ILE A O 1
ATOM 6040 N N . ALA A 1 915 ? 82.611 172.537 120.578 1.00 119.96 915 ALA A N 1
ATOM 6041 C CA . ALA A 1 915 ? 81.184 172.838 120.677 1.00 119.71 915 ALA A CA 1
ATOM 6042 C C . ALA A 1 915 ? 80.648 172.730 122.098 1.00 122.29 915 ALA A C 1
ATOM 6043 O O . ALA A 1 915 ? 79.930 173.646 122.534 1.00 122.23 915 ALA A O 1
ATOM 6045 N N . PRO A 1 916 ? 80.938 171.678 122.862 1.00 116.81 916 PRO A N 1
ATOM 6046 C CA . PRO A 1 916 ? 80.311 171.544 124.188 1.00 115.29 916 PRO A CA 1
ATOM 6047 C C . PRO A 1 916 ? 80.580 172.712 125.118 1.00 117.19 916 PRO A C 1
ATOM 6048 O O . PRO A 1 916 ? 79.767 172.978 126.012 1.00 114.81 916 PRO A O 1
ATOM 6052 N N . PHE A 1 917 ? 81.692 173.421 124.945 1.00 123.38 917 PHE A N 1
ATOM 6053 C CA . PHE A 1 917 ? 82.059 174.518 125.828 1.00 118.43 917 PHE A CA 1
ATOM 6054 C C . PHE A 1 917 ? 81.556 175.865 125.331 1.00 119.92 917 PHE A C 1
ATOM 6055 O O . PHE A 1 917 ? 81.829 176.889 125.964 1.00 122.89 917 PHE A O 1
ATOM 6063 N N . ARG A 1 918 ? 80.831 175.889 124.217 1.00 134.39 918 ARG A N 1
ATOM 6064 C CA . ARG A 1 918 ? 80.310 177.142 123.692 1.00 135.58 918 ARG A CA 1
ATOM 6065 C C . ARG A 1 918 ? 79.226 177.686 124.613 1.00 138.64 918 ARG A C 1
ATOM 6066 O O . ARG A 1 918 ? 78.387 176.932 125.116 1.00 139.40 918 ARG A O 1
ATOM 6074 N N . LEU A 1 919 ? 79.247 178.997 124.840 1.00 144.89 919 LEU A N 1
ATOM 6075 C CA . LEU A 1 919 ? 78.212 179.651 125.629 1.00 145.56 919 LEU A CA 1
ATOM 6076 C C . LEU A 1 919 ? 77.100 180.248 124.780 1.00 147.42 919 LEU A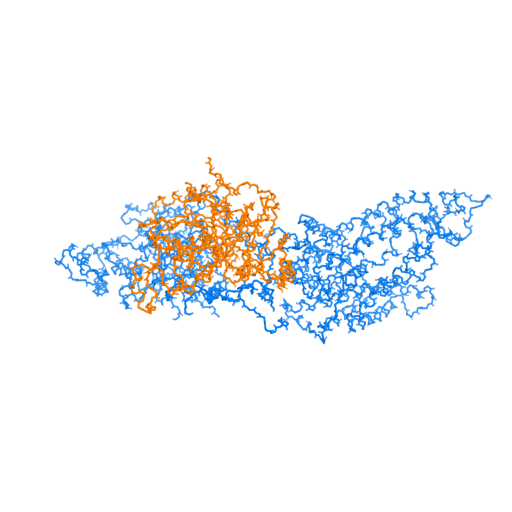 C 1
ATOM 6077 O O . LEU A 1 919 ? 76.068 180.644 125.332 1.00 146.15 919 LEU A O 1
ATOM 6082 N N . ASN A 1 920 ? 77.278 180.319 123.463 1.00 155.37 920 ASN A N 1
ATOM 6083 C CA . ASN A 1 920 ? 76.261 180.847 122.559 1.00 155.66 920 ASN A CA 1
ATOM 6084 C C . ASN A 1 920 ? 75.828 182.248 122.993 1.00 155.93 920 ASN A C 1
ATOM 6085 O O . ASN A 1 920 ? 74.685 182.491 123.383 1.00 153.57 920 ASN A O 1
ATOM 6090 N N . ASP A 1 921 ? 76.781 183.177 122.920 1.00 169.46 921 ASP A N 1
ATOM 6091 C CA . ASP A 1 921 ? 76.561 184.537 123.396 1.00 168.79 921 ASP A CA 1
ATOM 6092 C C . ASP A 1 921 ? 76.877 185.564 122.315 1.00 171.29 921 ASP A C 1
ATOM 6093 O O . ASP A 1 921 ? 77.540 186.571 122.584 1.00 169.56 921 ASP A O 1
ATOM 6098 N N . GLY A 1 922 ? 76.403 185.325 121.091 1.00 172.48 922 GLY A N 1
ATOM 6099 C CA . GLY A 1 922 ? 76.721 186.235 120.002 1.00 169.47 922 GLY A CA 1
ATOM 6100 C C . GLY A 1 922 ? 76.192 187.637 120.235 1.00 168.80 922 GLY A C 1
ATOM 6101 O O . GLY A 1 922 ? 76.915 188.623 120.075 1.00 165.32 922 GLY A O 1
ATOM 6102 N N . PHE A 1 923 ? 74.922 187.743 120.627 1.00 182.88 923 PHE A N 1
ATOM 6103 C CA . PHE A 1 923 ? 74.296 189.040 120.839 1.00 184.35 923 PHE A CA 1
ATOM 6104 C C . PHE A 1 923 ? 74.624 189.645 122.196 1.00 183.78 923 PHE A C 1
ATOM 6105 O O . PHE A 1 923 ? 74.446 190.855 122.375 1.00 182.52 923 PHE A O 1
ATOM 6113 N N . LYS A 1 924 ? 75.101 188.842 123.142 1.00 179.52 924 LYS A N 1
ATOM 6114 C CA . LYS A 1 924 ? 75.429 189.334 124.471 1.00 178.53 924 LYS A CA 1
ATOM 6115 C C . LYS A 1 924 ? 76.727 190.128 124.436 1.00 178.45 924 LYS A C 1
ATOM 6116 O O . LYS A 1 924 ? 77.659 189.800 123.695 1.00 175.48 924 LYS A O 1
ATOM 6122 N N . ASP A 1 925 ? 76.776 191.185 125.239 1.00 186.17 925 ASP A N 1
ATOM 6123 C CA . ASP A 1 925 ? 77.913 192.088 125.247 1.00 185.48 925 ASP A CA 1
ATOM 6124 C C . ASP A 1 925 ? 79.048 191.524 126.095 1.00 186.27 925 ASP A C 1
ATOM 6125 O O . ASP A 1 925 ? 78.896 190.538 126.820 1.00 185.05 925 ASP A O 1
ATOM 6130 N N . GLU A 1 926 ? 80.207 192.179 125.995 1.00 188.77 926 GLU A N 1
ATOM 6131 C CA . GLU A 1 926 ? 81.346 191.804 126.824 1.00 188.37 926 GLU A CA 1
ATOM 6132 C C . GLU A 1 926 ? 81.074 192.058 128.300 1.00 187.43 926 GLU A C 1
ATOM 6133 O O . GLU A 1 926 ? 81.536 191.297 129.158 1.00 185.80 926 GLU A O 1
ATOM 6139 N N . ALA A 1 927 ? 80.340 193.125 128.617 1.00 182.84 927 ALA A N 1
ATOM 6140 C CA . ALA A 1 927 ? 80.085 193.456 130.014 1.00 182.83 927 ALA A CA 1
ATOM 6141 C C . ALA A 1 927 ? 79.252 192.382 130.701 1.00 182.19 927 ALA A C 1
ATOM 6142 O O . ALA A 1 927 ? 79.513 192.034 131.857 1.00 181.10 927 ALA A O 1
ATOM 6144 N N . THR A 1 928 ? 78.241 191.853 130.014 1.00 179.86 928 THR A N 1
ATOM 6145 C CA . THR A 1 928 ? 77.324 190.897 130.620 1.00 180.14 928 THR A CA 1
ATOM 6146 C C . THR A 1 928 ? 77.746 189.445 130.438 1.00 179.57 928 THR A C 1
ATOM 6147 O O . THR A 1 928 ? 77.117 188.559 131.026 1.00 179.80 928 THR A O 1
ATOM 6151 N N . VAL A 1 929 ? 78.787 189.174 129.648 1.00 175.25 929 VAL A N 1
ATOM 6152 C CA . VAL A 1 929 ? 79.158 187.787 129.379 1.00 175.54 929 VAL A CA 1
ATOM 6153 C C . VAL A 1 929 ? 79.647 187.106 130.650 1.00 175.40 929 VAL A C 1
ATOM 6154 O O . VAL A 1 929 ? 79.307 185.949 130.922 1.00 175.14 929 VAL A O 1
ATOM 6158 N N . ASN A 1 930 ? 80.458 187.806 131.445 1.00 175.35 930 ASN A N 1
ATOM 6159 C CA . ASN A 1 930 ? 80.986 187.210 132.665 1.00 173.95 930 ASN A CA 1
ATOM 6160 C C . ASN A 1 930 ? 79.884 186.830 133.643 1.00 173.90 930 ASN A C 1
ATOM 6161 O O . ASN A 1 930 ? 80.119 186.010 134.538 1.00 174.03 930 ASN A O 1
ATOM 6166 N N . GLU A 1 931 ? 78.690 187.408 133.497 1.00 172.91 931 GLU A N 1
ATOM 6167 C CA . GLU A 1 931 ? 77.598 187.082 134.407 1.00 173.72 931 GLU A CA 1
ATOM 6168 C C . GLU A 1 931 ? 77.329 185.583 134.421 1.00 176.44 931 GLU A C 1
ATOM 6169 O O . GLU A 1 931 ? 77.501 184.919 135.449 1.00 178.79 931 GLU A O 1
ATOM 6175 N N . MET A 1 932 ? 76.917 185.025 133.281 1.00 172.19 932 MET A N 1
ATOM 6176 C CA . MET A 1 932 ? 76.696 183.587 133.214 1.00 171.14 932 MET A CA 1
ATOM 6177 C C . MET A 1 932 ? 77.982 182.788 133.367 1.00 170.34 932 MET A C 1
ATOM 6178 O O . MET A 1 932 ? 77.914 181.580 133.614 1.00 169.21 932 MET A O 1
ATOM 6183 N N . ARG A 1 933 ? 79.142 183.425 133.231 1.00 161.24 933 ARG A N 1
ATOM 6184 C CA . ARG A 1 933 ? 80.420 182.775 133.473 1.00 159.71 933 ARG A CA 1
ATOM 6185 C C . ARG A 1 933 ? 80.774 182.688 134.949 1.00 160.28 933 ARG A C 1
ATOM 6186 O O . ARG A 1 933 ? 81.722 181.978 135.299 1.00 160.20 933 ARG A O 1
ATOM 6194 N N . ARG A 1 934 ? 80.044 183.393 135.818 1.00 165.40 934 ARG A N 1
ATOM 6195 C CA . ARG A 1 934 ? 80.401 183.420 137.233 1.00 164.89 934 ARG A CA 1
ATOM 6196 C C . ARG A 1 934 ? 80.655 182.022 137.779 1.00 164.68 934 ARG A C 1
ATOM 6197 O O . ARG A 1 934 ? 81.578 181.826 138.577 1.00 162.83 934 ARG A O 1
ATOM 6205 N N . ASP A 1 935 ? 79.856 181.040 137.363 1.00 165.65 935 ASP A N 1
ATOM 6206 C CA . ASP A 1 935 ? 80.002 179.672 137.833 1.00 165.41 935 ASP A CA 1
ATOM 6207 C C . ASP A 1 935 ? 80.619 178.737 136.803 1.00 166.05 935 ASP A C 1
ATOM 6208 O O . ASP A 1 935 ? 81.032 177.631 137.169 1.00 164.38 935 ASP A O 1
ATOM 6213 N N . CYS A 1 936 ? 80.685 179.138 135.537 1.00 158.53 936 CYS A N 1
ATOM 6214 C CA . CYS A 1 936 ? 81.273 178.327 134.471 1.00 155.21 936 CYS A CA 1
ATOM 6215 C C . CYS A 1 936 ? 82.237 179.187 133.665 1.00 154.98 936 CYS A C 1
ATOM 6216 O O . CYS A 1 936 ? 81.959 179.555 132.518 1.00 156.16 936 CYS A O 1
ATOM 6219 N N . PRO A 1 937 ? 83.398 179.519 134.238 1.00 142.44 937 PRO A N 1
ATOM 6220 C CA . PRO A 1 937 ? 84.349 180.382 133.525 1.00 143.15 937 PRO A CA 1
ATOM 6221 C C . PRO A 1 937 ? 85.010 179.707 132.339 1.00 143.03 937 PRO A C 1
ATOM 6222 O O . PRO A 1 937 ? 85.621 180.402 131.517 1.00 138.37 937 PRO A O 1
ATOM 6226 N N . TRP A 1 938 ? 84.910 178.383 132.225 1.00 137.91 938 TRP A N 1
ATOM 6227 C CA . TRP A 1 938 ? 85.540 177.677 131.118 1.00 134.34 938 TRP A CA 1
ATOM 6228 C C . TRP A 1 938 ? 84.796 177.877 129.807 1.00 133.46 938 TRP A C 1
ATOM 6229 O O . TRP A 1 938 ? 85.404 177.751 128.739 1.00 136.14 938 TRP A O 1
ATOM 6240 N N . LYS A 1 939 ? 83.503 178.180 129.861 1.00 134.17 939 LYS A N 1
ATOM 6241 C CA . LYS A 1 939 ? 82.709 178.287 128.646 1.00 134.75 939 LYS A CA 1
ATOM 6242 C C . LYS A 1 939 ? 83.213 179.427 127.770 1.00 137.14 939 LYS A C 1
ATOM 6243 O O . LYS A 1 939 ? 83.633 180.476 128.265 1.00 139.05 939 LYS A O 1
ATOM 6249 N N . ILE A 1 940 ? 83.170 179.213 126.460 1.00 135.86 940 ILE A N 1
ATOM 6250 C CA . ILE A 1 940 ? 83.682 180.168 125.486 1.00 134.75 940 ILE A CA 1
ATOM 6251 C C . ILE A 1 940 ? 82.589 181.168 125.140 1.00 136.03 940 ILE A C 1
ATOM 6252 O O . ILE A 1 940 ? 81.395 180.900 125.304 1.00 136.11 940 ILE A O 1
ATOM 6257 N N . SER A 1 941 ? 83.000 182.330 124.643 1.00 150.65 941 SER A N 1
ATOM 6258 C CA . SER A 1 941 ? 82.089 183.392 124.253 1.00 151.79 941 SER A CA 1
ATOM 6259 C C . SER A 1 941 ? 82.125 183.589 122.743 1.00 153.08 941 SER A C 1
ATOM 6260 O O . SER A 1 941 ? 83.179 183.505 122.107 1.00 152.98 941 SER A O 1
ATOM 6263 N N . ASP A 1 942 ? 80.948 183.859 122.177 1.00 156.30 942 ASP A N 1
ATOM 6264 C CA . ASP A 1 942 ? 80.839 184.030 120.731 1.00 154.74 942 ASP A CA 1
ATOM 6265 C C . ASP A 1 942 ? 81.832 185.069 120.227 1.00 154.35 942 ASP A C 1
ATOM 6266 O O . ASP A 1 942 ? 82.523 184.853 119.224 1.00 154.33 942 ASP A O 1
ATOM 6271 N N . GLU A 1 943 ? 81.919 186.209 120.914 1.00 154.60 943 GLU A N 1
ATOM 6272 C CA . GLU A 1 943 ? 82.931 187.196 120.558 1.00 154.14 943 GLU A CA 1
ATOM 6273 C C . GLU A 1 943 ? 84.329 186.611 120.702 1.00 153.34 943 GLU A C 1
ATOM 6274 O O . GLU A 1 943 ? 85.206 186.864 119.869 1.00 153.70 943 GLU A O 1
ATOM 6280 N N . GLU A 1 944 ? 84.553 185.821 121.753 1.00 151.05 944 GLU A N 1
ATOM 6281 C CA . GLU A 1 944 ? 85.839 185.150 121.907 1.00 149.77 944 GLU A CA 1
ATOM 6282 C C . GLU A 1 944 ? 86.103 184.195 120.750 1.00 150.25 944 GLU A C 1
ATOM 6283 O O . GLU A 1 944 ? 87.224 184.130 120.235 1.00 149.59 944 GLU A O 1
ATOM 6289 N N . ILE A 1 945 ? 85.081 183.448 120.328 1.00 140.99 945 ILE A N 1
ATOM 6290 C CA . ILE A 1 945 ? 85.249 182.538 119.200 1.00 138.42 945 ILE A CA 1
ATOM 6291 C C . ILE A 1 945 ? 85.644 183.309 117.951 1.00 139.77 945 ILE A C 1
ATOM 6292 O O . ILE A 1 945 ? 86.551 182.906 117.214 1.00 139.03 945 ILE A O 1
ATOM 6297 N N . THR A 1 946 ? 84.973 184.430 117.693 1.00 145.40 946 THR A N 1
ATOM 6298 C CA . THR A 1 946 ? 85.267 185.213 116.501 1.00 144.26 946 THR A CA 1
ATOM 6299 C C . THR A 1 946 ? 86.598 185.945 116.590 1.00 141.13 946 THR A C 1
ATOM 6300 O O . THR A 1 946 ? 87.166 186.296 115.551 1.00 140.91 946 THR A O 1
ATOM 6304 N N . LYS A 1 947 ? 87.109 186.180 117.797 1.00 138.81 947 LYS A N 1
ATOM 6305 C CA . LYS A 1 947 ? 88.395 186.848 117.954 1.00 139.85 947 LYS A CA 1
ATOM 6306 C C . LYS A 1 947 ? 89.558 185.881 117.767 1.00 141.31 947 LYS A C 1
ATOM 6307 O O . LYS A 1 947 ? 90.518 186.189 117.054 1.00 137.43 947 LYS A O 1
ATOM 6313 N N . ASN A 1 948 ? 89.486 184.714 118.401 1.00 139.52 948 ASN A N 1
ATOM 6314 C CA . ASN A 1 948 ? 90.524 183.695 118.272 1.00 134.03 948 ASN A CA 1
ATOM 6315 C C . ASN A 1 948 ? 90.110 182.678 117.211 1.00 133.82 948 ASN A C 1
ATOM 6316 O O . ASN A 1 948 ? 89.900 181.494 117.476 1.00 132.49 948 ASN A O 1
ATOM 6321 N N . ARG A 1 949 ? 89.994 183.174 115.983 1.00 130.67 949 ARG A N 1
ATOM 6322 C CA . ARG A 1 949 ? 89.637 182.349 114.839 1.00 129.26 949 ARG A CA 1
ATOM 6323 C C . ARG A 1 949 ? 90.831 182.040 113.950 1.00 130.39 949 ARG A C 1
ATOM 6324 O O . ARG A 1 949 ? 91.103 180.871 113.663 1.00 130.27 949 ARG A O 1
ATOM 6332 N N . VAL A 1 950 ? 91.559 183.065 113.504 1.00 122.40 950 VAL A N 1
ATOM 6333 C CA . VAL A 1 950 ? 92.747 182.826 112.691 1.00 121.51 950 VAL A CA 1
ATOM 6334 C C . VAL A 1 950 ? 93.816 182.117 113.513 1.00 121.54 950 VAL A C 1
ATOM 6335 O O . VAL A 1 950 ? 94.453 181.163 113.050 1.00 121.16 950 VAL A O 1
ATOM 6339 N N . LYS A 1 951 ? 94.028 182.573 114.749 1.00 117.91 951 LYS A N 1
ATOM 6340 C CA . LYS A 1 951 ? 95.006 181.928 115.612 1.00 117.05 951 LYS A CA 1
ATOM 6341 C C . LYS A 1 951 ? 94.573 180.526 116.003 1.00 112.62 951 LYS A C 1
ATOM 6342 O O . LYS A 1 951 ? 95.425 179.690 116.319 1.00 111.85 951 LYS A O 1
ATOM 6348 N N . SER A 1 952 ? 93.269 180.255 115.994 1.00 116.85 952 SER A N 1
ATOM 6349 C CA . SER A 1 952 ? 92.782 178.907 116.242 1.00 117.61 952 SER A CA 1
ATOM 6350 C C . SER A 1 952 ? 92.970 178.003 115.032 1.00 117.25 952 SER A C 1
ATOM 6351 O O . SER A 1 952 ? 93.240 176.809 115.193 1.00 118.88 952 SER A O 1
ATOM 6354 N N . LEU A 1 953 ? 92.827 178.548 113.823 1.00 120.37 953 LEU A N 1
ATOM 6355 C CA . LEU A 1 953 ? 93.051 177.751 112.622 1.00 118.76 953 LEU A CA 1
ATOM 6356 C C . LEU A 1 953 ? 94.533 177.499 112.388 1.00 118.46 953 LEU A C 1
ATOM 6357 O O . LEU A 1 953 ? 94.899 176.503 111.751 1.00 116.09 953 LEU A O 1
ATOM 6362 N N . ARG A 1 954 ? 95.394 178.396 112.871 1.00 113.45 954 ARG A N 1
ATOM 6363 C CA . ARG A 1 954 ? 96.826 178.134 112.792 1.00 110.32 954 ARG A CA 1
ATOM 6364 C C . ARG A 1 954 ? 97.192 176.853 113.522 1.00 111.80 954 ARG A C 1
ATOM 6365 O O . ARG A 1 954 ? 98.094 176.130 113.090 1.00 114.03 954 ARG A O 1
ATOM 6373 N N . GLN A 1 955 ? 96.506 176.552 114.625 1.00 110.01 955 GLN A N 1
ATOM 6374 C CA . GLN A 1 955 ? 96.774 175.310 115.340 1.00 109.27 955 GLN A CA 1
ATOM 6375 C C . GLN A 1 955 ? 96.499 174.104 114.451 1.00 112.39 955 GLN A C 1
ATOM 6376 O O . GLN A 1 955 ? 97.310 173.174 114.372 1.00 118.10 955 GLN A O 1
ATOM 6382 N N . VAL A 1 956 ? 95.362 174.111 113.754 1.00 109.25 956 VAL A N 1
ATOM 6383 C CA . VAL A 1 956 ? 95.014 172.986 112.894 1.00 108.76 956 VAL A CA 1
ATOM 6384 C C . VAL A 1 956 ? 95.974 172.893 111.716 1.00 113.68 956 VAL A C 1
ATOM 6385 O O . VAL A 1 956 ? 96.369 171.796 111.303 1.00 116.09 956 VAL A O 1
ATOM 6389 N N . ARG A 1 957 ? 96.358 174.035 111.148 1.00 114.32 957 ARG A N 1
ATOM 6390 C CA . ARG A 1 957 ? 97.291 174.017 110.026 1.00 112.48 957 ARG A CA 1
ATOM 6391 C C . ARG A 1 957 ? 98.643 173.457 110.454 1.00 112.10 957 ARG A C 1
ATOM 6392 O O . ARG A 1 957 ? 99.256 172.646 109.743 1.00 113.30 957 ARG A O 1
ATOM 6400 N N . LEU A 1 958 ? 99.123 173.878 111.624 1.00 103.61 958 LEU A N 1
ATOM 6401 C CA . LEU A 1 958 ? 100.387 173.364 112.133 1.00 101.80 958 LEU A CA 1
ATOM 6402 C C . LEU A 1 958 ? 100.286 171.875 112.427 1.00 104.35 958 LEU A C 1
ATOM 6403 O O . LEU A 1 958 ? 101.249 171.129 112.225 1.00 112.24 958 LEU A O 1
ATOM 6408 N N . ASN A 1 959 ? 99.127 171.422 112.908 1.00 100.00 959 ASN A N 1
ATOM 6409 C CA . ASN A 1 959 ? 98.932 169.989 113.093 1.00 99.73 959 ASN A CA 1
ATOM 6410 C C . ASN A 1 959 ? 99.008 169.252 111.763 1.00 102.18 959 ASN A C 1
ATOM 6411 O O . ASN A 1 959 ? 99.595 168.170 111.679 1.00 110.03 959 ASN A O 1
ATOM 6416 N N . GLU A 1 960 ? 98.409 169.819 110.716 1.00 105.71 960 GLU A N 1
ATOM 6417 C CA . GLU A 1 960 ? 98.530 169.234 109.384 1.00 104.35 960 GLU A CA 1
ATOM 6418 C C . GLU A 1 960 ? 99.992 169.071 108.998 1.00 109.34 960 GLU A C 1
ATOM 6419 O O . GLU A 1 960 ? 100.426 167.997 108.557 1.00 109.87 960 GLU A O 1
ATOM 6425 N N . ILE A 1 961 ? 100.765 170.145 109.156 1.00 102.02 961 ILE A N 1
ATOM 6426 C CA . ILE A 1 961 ? 102.167 170.118 108.747 1.00 94.50 961 ILE A CA 1
ATOM 6427 C C . ILE A 1 961 ? 102.932 169.067 109.541 1.00 96.39 961 ILE A C 1
ATOM 6428 O O . ILE A 1 961 ? 103.692 168.268 108.980 1.00 102.14 961 ILE A O 1
ATOM 6433 N N . VAL A 1 962 ? 102.736 169.047 110.860 1.00 96.41 962 VAL A N 1
ATOM 6434 C CA . VAL A 1 962 ? 103.451 168.094 111.703 1.00 92.49 962 VAL A CA 1
ATOM 6435 C C . VAL A 1 962 ? 103.077 166.668 111.330 1.00 91.70 962 VAL A C 1
ATOM 6436 O O . VAL A 1 962 ? 103.937 165.783 111.256 1.00 95.20 962 VAL A O 1
ATOM 6440 N N . LEU A 1 963 ? 101.791 166.421 111.094 1.00 103.96 963 LEU A N 1
ATOM 6441 C CA . LEU A 1 963 ? 101.340 165.092 110.722 1.00 107.87 963 LEU A CA 1
ATOM 6442 C C . LEU A 1 963 ? 101.927 164.632 109.401 1.00 109.40 963 LEU A C 1
ATOM 6443 O O . LEU A 1 963 ? 102.244 163.447 109.264 1.00 111.86 963 LEU A O 1
ATOM 6448 N N . ASP A 1 964 ? 102.074 165.529 108.426 1.00 107.76 964 ASP A N 1
ATOM 6449 C CA . ASP A 1 964 ? 102.663 165.137 107.155 1.00 108.28 964 ASP A CA 1
ATOM 6450 C C . ASP A 1 964 ? 104.178 164.992 107.189 1.00 111.06 964 ASP A C 1
ATOM 6451 O O . ASP A 1 964 ? 104.714 164.175 106.435 1.00 111.11 964 ASP A O 1
ATOM 6456 N N . TYR A 1 965 ? 104.880 165.754 108.030 1.00 111.39 965 TYR A N 1
ATOM 6457 C CA . TYR A 1 965 ? 106.335 165.665 108.122 1.00 104.64 965 TYR A CA 1
ATOM 6458 C C . TYR A 1 965 ? 106.798 164.652 109.162 1.00 103.91 965 TYR A C 1
ATOM 6459 O O . TYR A 1 965 ? 107.499 163.695 108.825 1.00 101.95 965 TYR A O 1
ATOM 6468 N N . SER A 1 966 ? 106.427 164.841 110.425 1.00 98.84 966 SER A N 1
ATOM 6469 C CA . SER A 1 966 ? 107.005 164.073 111.525 1.00 94.41 966 SER A CA 1
ATOM 6470 C C . SER A 1 966 ? 106.047 162.966 111.960 1.00 99.56 966 SER A C 1
ATOM 6471 O O . SER A 1 966 ? 105.329 163.070 112.953 1.00 109.93 966 SER A O 1
ATOM 6474 N N . ARG A 1 967 ? 106.057 161.881 111.192 1.00 106.21 967 ARG A N 1
ATOM 6475 C CA . ARG A 1 967 ? 105.258 160.712 111.518 1.00 107.37 967 ARG A CA 1
ATOM 6476 C C . ARG A 1 967 ? 106.096 159.493 111.869 1.00 106.03 967 ARG A C 1
ATOM 6477 O O . ARG A 1 967 ? 105.541 158.502 112.354 1.00 106.05 967 ARG A O 1
ATOM 6485 N N . ASP A 1 968 ? 107.409 159.538 111.643 1.00 107.28 968 ASP A N 1
ATOM 6486 C CA . ASP A 1 968 ? 108.311 158.449 111.994 1.00 108.59 968 ASP A CA 1
ATOM 6487 C C . ASP A 1 968 ? 109.455 158.948 112.866 1.00 112.09 968 ASP A C 1
ATOM 6488 O O . ASP A 1 968 ? 110.536 158.355 112.881 1.00 116.91 968 ASP A O 1
ATOM 6493 N N . ALA A 1 969 ? 109.235 160.036 113.595 1.00 96.91 969 ALA A N 1
ATOM 6494 C CA . ALA A 1 969 ? 110.270 160.659 114.403 1.00 96.63 969 ALA A CA 1
ATOM 6495 C C . ALA A 1 969 ? 110.288 160.049 115.796 1.00 97.22 969 ALA A C 1
ATOM 6496 O O . ALA A 1 969 ? 109.248 159.648 116.324 1.00 101.49 969 ALA A O 1
ATOM 6498 N N . ALA A 1 970 ? 111.482 159.966 116.383 1.00 90.05 970 ALA A N 1
ATOM 6499 C CA . ALA A 1 970 ? 111.591 159.491 117.757 1.00 87.51 970 ALA A CA 1
ATOM 6500 C C . ALA A 1 970 ? 110.926 160.459 118.725 1.00 92.24 970 ALA A C 1
ATOM 6501 O O . ALA A 1 970 ? 110.248 160.038 119.669 1.00 94.74 970 ALA A O 1
ATOM 6503 N N . LEU A 1 971 ? 111.111 161.758 118.510 1.00 75.18 971 LEU A N 1
ATOM 6504 C CA . LEU A 1 971 ? 110.540 162.787 119.362 1.00 66.97 971 LEU A CA 1
ATOM 6505 C C . LEU A 1 971 ? 110.072 163.946 118.500 1.00 67.17 971 LEU A C 1
ATOM 6506 O O . LEU A 1 971 ? 110.627 164.205 117.432 1.00 78.44 971 LEU A O 1
ATOM 6511 N N . ILE A 1 972 ? 109.045 164.643 118.974 1.00 66.13 972 ILE A N 1
ATOM 6512 C CA . ILE A 1 972 ? 108.523 165.828 118.309 1.00 66.02 972 ILE A CA 1
ATOM 6513 C C . ILE A 1 972 ? 108.465 166.953 119.329 1.00 73.77 972 ILE A C 1
ATOM 6514 O O . ILE A 1 972 ? 107.910 166.778 120.418 1.00 89.12 972 ILE A O 1
ATOM 6519 N N . VAL A 1 973 ? 109.037 168.100 118.981 1.00 65.74 973 VAL A N 1
ATOM 6520 C CA . VAL A 1 973 ? 109.046 169.276 119.841 1.00 61.15 973 VAL A CA 1
ATOM 6521 C C . VAL A 1 973 ? 108.378 170.417 119.094 1.00 69.71 973 VAL A C 1
ATOM 6522 O O . VAL A 1 973 ? 108.753 170.724 117.958 1.00 86.56 973 VAL A O 1
ATOM 6526 N N . ILE A 1 974 ? 107.389 171.041 119.729 1.00 60.76 974 ILE A N 1
ATOM 6527 C CA . ILE A 1 974 ? 106.668 172.160 119.144 1.00 68.88 974 ILE A CA 1
ATOM 6528 C C . ILE A 1 974 ? 106.597 173.287 120.161 1.00 74.75 974 ILE A C 1
ATOM 6529 O O . ILE A 1 974 ? 106.666 173.071 121.372 1.00 80.24 974 ILE A O 1
ATOM 6534 N N . THR A 1 975 ? 106.455 174.504 119.650 1.00 84.40 975 THR A N 1
ATOM 6535 C CA . THR A 1 975 ? 106.309 175.660 120.520 1.00 83.24 975 THR A CA 1
ATOM 6536 C C . THR A 1 975 ? 104.930 175.652 121.162 1.00 84.59 975 THR A C 1
ATOM 6537 O O . THR A 1 975 ? 103.915 175.494 120.478 1.00 87.99 975 THR A O 1
ATOM 6541 N N . LEU A 1 976 ? 104.893 175.824 122.471 1.00 82.10 976 LEU A N 1
ATOM 6542 C CA . LEU A 1 976 ? 103.635 175.754 123.197 1.00 81.66 976 LEU A CA 1
ATOM 6543 C C . LEU A 1 976 ? 102.838 177.032 122.980 1.00 89.30 976 LEU A C 1
ATOM 6544 O O . LEU A 1 976 ? 103.352 178.124 123.251 1.00 92.21 976 LEU A O 1
ATOM 6549 N N . PRO A 1 977 ? 101.603 176.954 122.492 1.00 94.24 977 PRO A N 1
ATOM 6550 C CA . PRO A 1 977 ? 100.784 178.162 122.375 1.00 89.72 977 PRO A CA 1
ATOM 6551 C C . PRO A 1 977 ? 100.567 178.792 123.741 1.00 98.73 977 PRO A C 1
ATOM 6552 O O . PRO A 1 977 ? 100.551 178.117 124.771 1.00 108.23 977 PRO A O 1
ATOM 6556 N N . ILE A 1 978 ? 100.404 180.111 123.745 1.00 108.31 978 ILE A N 1
ATOM 6557 C CA . ILE A 1 978 ? 100.126 180.843 124.970 1.00 108.50 978 ILE A CA 1
ATOM 6558 C C . ILE A 1 978 ? 98.725 181.431 124.885 1.00 111.54 978 ILE A C 1
ATOM 6559 O O . ILE A 1 978 ? 98.320 182.003 123.871 1.00 109.57 978 ILE A O 1
ATOM 6564 N N . GLY A 1 979 ? 97.979 181.275 125.973 1.00 126.12 979 GLY A N 1
ATOM 6565 C CA . GLY A 1 979 ? 96.634 181.805 126.038 1.00 125.84 979 GLY A CA 1
ATOM 6566 C C . GLY A 1 979 ? 96.538 182.968 127.000 1.00 128.79 979 GLY A C 1
ATOM 6567 O O . GLY A 1 979 ? 96.851 182.830 128.188 1.00 128.92 979 GLY A O 1
ATOM 6568 N N . ARG A 1 980 ? 96.108 184.123 126.499 1.00 144.19 980 ARG A N 1
ATOM 6569 C CA . ARG A 1 980 ? 96.064 185.321 127.325 1.00 145.65 980 ARG A CA 1
ATOM 6570 C C . ARG A 1 980 ? 94.947 185.223 128.353 1.00 146.79 980 ARG A C 1
ATOM 6571 O O . ARG A 1 980 ? 93.819 184.837 128.031 1.00 146.50 980 ARG A O 1
ATOM 6579 N N . LYS A 1 981 ? 95.264 185.585 129.593 1.00 143.05 981 LYS A N 1
ATOM 6580 C CA . LYS A 1 981 ? 94.291 185.487 130.670 1.00 142.76 981 LYS A CA 1
ATOM 6581 C C . LYS A 1 981 ? 93.057 186.323 130.355 1.00 145.13 981 LYS A C 1
ATOM 6582 O O . LYS A 1 981 ? 93.157 187.416 129.792 1.00 141.13 981 LYS A O 1
ATOM 6588 N N . GLY A 1 982 ? 91.894 185.794 130.707 1.00 150.83 982 GLY A N 1
ATOM 6589 C CA . GLY A 1 982 ? 90.634 186.506 130.510 1.00 149.24 982 GLY A CA 1
ATOM 6590 C C . GLY A 1 982 ? 90.075 186.501 129.109 1.00 150.74 982 GLY A C 1
ATOM 6591 O O . GLY A 1 982 ? 88.932 186.083 128.900 1.00 150.46 982 GLY A O 1
ATOM 6592 N N . LYS A 1 983 ? 90.860 186.952 128.131 1.00 147.34 983 LYS A N 1
ATOM 6593 C CA . LYS A 1 983 ? 90.400 186.962 126.749 1.00 146.34 983 LYS A CA 1
ATOM 6594 C C . LYS A 1 983 ? 90.726 185.673 126.008 1.00 145.98 983 LYS A C 1
ATOM 6595 O O . LYS A 1 983 ? 90.541 185.617 124.788 1.00 146.29 983 LYS A O 1
ATOM 6601 N N . CYS A 1 984 ? 91.224 184.653 126.702 1.00 137.09 984 CYS A N 1
ATOM 6602 C CA . CYS A 1 984 ? 91.379 183.322 126.125 1.00 135.01 984 CYS A CA 1
ATOM 6603 C C . CYS A 1 984 ? 90.836 182.314 127.128 1.00 134.36 984 CYS A C 1
ATOM 6604 O O . CYS A 1 984 ? 91.541 181.967 128.097 1.00 133.44 984 CYS A O 1
ATOM 6607 N N . PRO A 1 985 ? 89.608 181.832 126.960 1.00 123.80 985 PRO A N 1
ATOM 6608 C CA . PRO A 1 985 ? 89.054 180.883 127.933 1.00 123.49 985 PRO A CA 1
ATOM 6609 C C . PRO A 1 985 ? 89.920 179.638 128.046 1.00 124.04 985 PRO A C 1
ATOM 6610 O O . PRO A 1 985 ? 90.530 179.190 127.073 1.00 129.44 985 PRO A O 1
ATOM 6614 N N . SER A 1 986 ? 89.962 179.076 129.254 1.00 107.06 986 SER A N 1
ATOM 6615 C CA . SER A 1 986 ? 90.813 177.918 129.502 1.00 106.82 986 SER A CA 1
ATOM 6616 C C . SER A 1 986 ? 90.442 176.750 128.598 1.00 109.64 986 SER A C 1
ATOM 6617 O O . SER A 1 986 ? 91.320 176.021 128.121 1.00 115.62 986 SER A O 1
ATOM 6620 N N . SER A 1 987 ? 89.147 176.550 128.354 1.00 108.85 987 SER A N 1
ATOM 6621 C CA . SER A 1 987 ? 88.729 175.448 127.495 1.00 106.05 987 SER A CA 1
ATOM 6622 C C . SER A 1 987 ? 89.269 175.617 126.083 1.00 109.26 987 SER A C 1
ATOM 6623 O O . SER A 1 987 ? 89.703 174.645 125.455 1.00 113.34 987 SER A O 1
ATOM 6626 N N . LEU A 1 988 ? 89.252 176.845 125.562 1.00 102.39 988 LEU A N 1
ATOM 6627 C CA . LEU A 1 988 ? 89.805 177.083 124.234 1.00 100.72 988 LEU A CA 1
ATOM 6628 C C . LEU A 1 988 ? 91.301 176.802 124.202 1.00 104.14 988 LEU A C 1
ATOM 6629 O O . LEU A 1 988 ? 91.816 176.245 123.226 1.00 109.85 988 LEU A O 1
ATOM 6634 N N . TYR A 1 989 ? 92.018 177.190 125.256 1.00 94.55 989 TYR A N 1
ATOM 6635 C CA . TYR A 1 989 ? 93.446 176.903 125.321 1.00 92.15 989 TYR A CA 1
ATOM 6636 C C . TYR A 1 989 ? 93.700 175.402 125.324 1.00 94.99 989 TYR A C 1
ATOM 6637 O O . TYR A 1 989 ? 94.604 174.910 124.635 1.00 99.97 989 TYR A O 1
ATOM 6646 N N . MET A 1 990 ? 92.908 174.656 126.093 1.00 97.99 990 MET A N 1
ATOM 6647 C CA . MET A 1 990 ? 93.056 173.207 126.106 1.00 92.06 990 MET A CA 1
ATOM 6648 C C . MET A 1 990 ? 92.751 172.618 124.737 1.00 94.81 990 MET A C 1
ATOM 6649 O O . MET A 1 990 ? 93.407 171.666 124.303 1.00 100.38 990 MET A O 1
ATOM 6654 N N . ALA A 1 991 ? 91.754 173.167 124.043 1.00 98.24 991 ALA A N 1
ATOM 6655 C CA . ALA A 1 991 ? 91.449 172.696 122.696 1.00 91.60 991 ALA A CA 1
ATOM 6656 C C . ALA A 1 991 ? 92.614 172.950 121.749 1.00 94.19 991 ALA A C 1
ATOM 6657 O O . ALA A 1 991 ? 92.935 172.105 120.906 1.00 97.78 991 ALA A O 1
ATOM 6659 N N . TRP A 1 992 ? 93.246 174.118 121.860 1.00 94.70 992 TRP A N 1
ATOM 6660 C CA . TRP A 1 992 ? 94.426 174.393 121.047 1.00 89.36 992 TRP A CA 1
ATOM 6661 C C . TRP A 1 992 ? 95.517 173.371 121.324 1.00 93.11 992 TRP A C 1
ATOM 6662 O O . TRP A 1 992 ? 96.129 172.825 120.398 1.00 99.10 992 TRP A O 1
ATOM 6673 N N . LEU A 1 993 ? 95.771 173.097 122.603 1.00 89.67 993 LEU A N 1
ATOM 6674 C CA . LEU A 1 993 ? 96.788 172.111 122.950 1.00 83.26 993 LEU A CA 1
ATOM 6675 C C . LEU A 1 993 ? 96.443 170.748 122.370 1.00 84.37 993 LEU A C 1
ATOM 6676 O O . LEU A 1 993 ? 97.319 170.036 121.869 1.00 87.61 993 LEU A O 1
ATOM 6681 N N . GLU A 1 994 ? 95.168 170.366 122.435 1.00 99.29 994 GLU A N 1
ATOM 6682 C CA . GLU A 1 994 ? 94.749 169.068 121.921 1.00 94.29 994 GLU A CA 1
ATOM 6683 C C . GLU A 1 994 ? 94.966 168.977 120.417 1.00 100.80 994 GLU A C 1
ATOM 6684 O O . GLU A 1 994 ? 95.543 168.004 119.920 1.00 108.82 994 GLU A O 1
ATOM 6690 N N . THR A 1 995 ? 94.510 169.985 119.673 1.00 98.02 995 THR A N 1
ATOM 6691 C CA . THR A 1 995 ? 94.645 169.937 118.221 1.00 92.59 995 THR A CA 1
ATOM 6692 C C . THR A 1 995 ? 96.106 169.959 117.796 1.00 91.81 995 THR A C 1
ATOM 6693 O O . THR A 1 995 ? 96.502 169.219 116.890 1.00 96.64 995 THR A O 1
ATOM 6697 N N . LEU A 1 996 ? 96.922 170.801 118.432 1.00 83.92 996 LEU A N 1
ATOM 6698 C CA . LEU A 1 996 ? 98.327 170.897 118.055 1.00 81.69 996 LEU A CA 1
ATOM 6699 C C . LEU A 1 996 ? 98.994 169.528 118.063 1.00 86.80 996 LEU A C 1
ATOM 6700 O O . LEU A 1 996 ? 99.643 169.129 117.091 1.00 93.21 996 LEU A O 1
ATOM 6705 N N . SER A 1 997 ? 98.839 168.794 119.156 1.00 91.87 997 SER A N 1
ATOM 6706 C CA . SER A 1 997 ? 99.450 167.480 119.318 1.00 89.63 997 SER A CA 1
ATOM 6707 C C . SER A 1 997 ? 98.339 166.439 119.330 1.00 94.92 997 SER A C 1
ATOM 6708 O O . SER A 1 997 ? 97.719 166.191 120.366 1.00 104.18 997 SER A O 1
ATOM 6711 N N . GLN A 1 998 ? 98.089 165.827 118.177 1.00 98.97 998 GLN A N 1
ATOM 6712 C CA . GLN A 1 998 ? 97.069 164.794 118.081 1.00 100.16 998 GLN A CA 1
ATOM 6713 C C . GLN A 1 998 ? 97.372 163.919 116.879 1.00 102.85 998 GLN A C 1
ATOM 6714 O O . GLN A 1 998 ? 97.890 164.402 115.872 1.00 108.14 998 GLN A O 1
ATOM 6720 N N . ASP A 1 999 ? 97.044 162.634 116.993 1.00 105.83 999 ASP A N 1
ATOM 6721 C CA . ASP A 1 999 ? 97.249 161.658 115.932 1.00 105.79 999 ASP A CA 1
ATOM 6722 C C . ASP A 1 999 ? 98.721 161.396 115.652 1.00 106.26 999 ASP A C 1
ATOM 6723 O O . ASP A 1 999 ? 99.062 160.851 114.600 1.00 108.48 999 ASP A O 1
ATOM 6728 N N . LEU A 1 1000 ? 99.605 161.768 116.572 1.00 97.14 1000 LEU A N 1
ATOM 6729 C CA . LEU A 1 1000 ? 101.042 161.606 116.396 1.00 97.05 1000 LEU A CA 1
ATOM 6730 C C . LEU A 1 1000 ? 101.518 160.434 117.242 1.00 98.51 1000 LEU A C 1
ATOM 6731 O O . LEU A 1 1000 ? 101.316 160.420 118.460 1.00 101.90 1000 LEU A O 1
ATOM 6736 N N . ARG A 1 1001 ? 102.140 159.455 116.592 1.00 98.91 1001 ARG A N 1
ATOM 6737 C CA . ARG A 1 1001 ? 102.680 158.309 117.319 1.00 101.38 1001 ARG A CA 1
ATOM 6738 C C . ARG A 1 1001 ? 103.807 158.690 118.267 1.00 102.69 1001 ARG A C 1
ATOM 6739 O O . ARG A 1 1001 ? 103.789 158.239 119.425 1.00 100.95 1001 ARG A O 1
ATOM 6747 N N . PRO A 1 1002 ? 104.795 159.486 117.870 1.00 90.50 1002 PRO A N 1
ATOM 6748 C CA . PRO A 1 1002 ? 105.932 159.757 118.752 1.00 82.25 1002 PRO A CA 1
ATOM 6749 C C . PRO A 1 1002 ? 105.526 160.643 119.913 1.00 88.83 1002 PRO A C 1
ATOM 6750 O O . PRO A 1 1002 ? 104.512 161.351 119.842 1.00 97.87 1002 PRO A O 1
ATOM 6754 N N . PRO A 1 1003 ? 106.289 160.630 121.003 1.00 77.45 1003 PRO A N 1
ATOM 6755 C CA . PRO A 1 1003 ? 106.026 161.577 122.089 1.00 74.91 1003 PRO A CA 1
ATOM 6756 C C . PRO A 1 1003 ? 106.125 163.008 121.589 1.00 77.27 1003 PRO A C 1
ATOM 6757 O O . PRO A 1 1003 ? 106.989 163.344 120.778 1.00 85.15 1003 PRO A O 1
ATOM 6761 N N . VAL A 1 1004 ? 105.230 163.855 122.083 1.00 69.93 1004 VAL A N 1
ATOM 6762 C CA . VAL A 1 1004 ? 105.172 165.259 121.703 1.00 61.68 1004 VAL A CA 1
ATOM 6763 C C . VAL A 1 1004 ? 105.445 166.098 122.939 1.00 67.62 1004 VAL A C 1
ATOM 6764 O O . VAL A 1 1004 ? 104.820 165.891 123.984 1.00 81.41 1004 VAL A O 1
ATOM 6768 N N . ILE A 1 1005 ? 106.379 167.035 122.822 1.00 68.17 1005 ILE A N 1
ATOM 6769 C CA . ILE A 1 1005 ? 106.709 167.961 123.896 1.00 62.83 1005 ILE A CA 1
ATOM 6770 C C . ILE A 1 1005 ? 106.426 169.369 123.404 1.00 71.09 1005 ILE A C 1
ATOM 6771 O O . ILE A 1 1005 ? 107.029 169.823 122.424 1.00 85.32 1005 ILE A O 1
ATOM 6776 N N . LEU A 1 1006 ? 105.517 170.060 124.079 1.00 61.65 1006 LEU A N 1
ATOM 6777 C CA . LEU A 1 1006 ? 105.214 171.452 123.783 1.00 62.36 1006 LEU A CA 1
ATOM 6778 C C . LEU A 1 1006 ? 105.933 172.323 124.802 1.00 72.55 1006 LEU A C 1
ATOM 6779 O O . LEU A 1 1006 ? 105.660 172.232 126.002 1.00 85.29 1006 LEU A O 1
ATOM 6784 N N . ILE A 1 1007 ? 106.845 173.163 124.326 1.00 71.97 1007 ILE A N 1
ATOM 6785 C CA . ILE A 1 1007 ? 107.717 173.934 125.198 1.00 67.60 1007 ILE A CA 1
ATOM 6786 C C . ILE A 1 1007 ? 107.537 175.416 124.917 1.00 73.21 1007 ILE A C 1
ATOM 6787 O O . ILE A 1 1007 ? 107.192 175.823 123.804 1.00 82.47 1007 ILE A O 1
ATOM 6792 N N . ARG A 1 1008 ? 107.765 176.223 125.947 1.00 82.44 1008 ARG A N 1
ATOM 6793 C CA . ARG A 1 1008 ? 107.828 177.671 125.801 1.00 82.22 1008 ARG A CA 1
ATOM 6794 C C . ARG A 1 1008 ? 108.771 178.198 126.866 1.00 87.16 1008 ARG A C 1
ATOM 6795 O O . ARG A 1 1008 ? 108.497 178.060 128.060 1.00 93.98 1008 ARG A O 1
ATOM 6803 N N . GLY A 1 1009 ? 109.869 178.798 126.435 1.00 90.98 1009 GLY A N 1
ATOM 6804 C CA . GLY A 1 1009 ? 110.897 179.214 127.360 1.00 93.06 1009 GLY A CA 1
ATOM 6805 C C . GLY A 1 1009 ? 110.464 180.363 128.246 1.00 95.91 1009 GLY A C 1
ATOM 6806 O O . GLY A 1 1009 ? 109.364 180.906 128.147 1.00 91.75 1009 GLY A O 1
ATOM 6807 N N . ASN A 1 1010 ? 111.377 180.739 129.133 1.00 109.20 1010 ASN A N 1
ATOM 6808 C CA . ASN A 1 1010 ? 111.145 181.780 130.122 1.00 102.71 1010 ASN A CA 1
ATOM 6809 C C . ASN A 1 1010 ? 111.401 183.177 129.579 1.00 101.90 1010 ASN A C 1
ATOM 6810 O O . ASN A 1 1010 ? 111.291 184.147 130.335 1.00 100.73 1010 ASN A O 1
ATOM 6815 N N . GLN A 1 1011 ? 111.738 183.303 128.296 1.00 113.70 1011 GLN A N 1
ATOM 6816 C CA . GLN A 1 1011 ? 112.150 184.570 127.704 1.00 110.67 1011 GLN A CA 1
ATOM 6817 C C . GLN A 1 1011 ? 113.508 185.017 128.225 1.00 110.02 1011 GLN A C 1
ATOM 6818 O O . GLN A 1 1011 ? 113.867 186.191 128.121 1.00 108.54 1011 GLN A O 1
ATOM 6824 N N . GLU A 1 1012 ? 114.271 184.084 128.780 1.00 115.76 1012 GLU A N 1
ATOM 6825 C CA . GLU A 1 1012 ? 115.596 184.349 129.314 1.00 114.06 1012 GLU A CA 1
ATOM 6826 C C . GLU A 1 1012 ? 116.628 183.617 128.472 1.00 117.47 1012 GLU A C 1
ATOM 6827 O O . GLU A 1 1012 ? 116.429 182.457 128.100 1.00 117.26 1012 GLU A O 1
ATOM 6833 N N . ASN A 1 1013 ? 117.732 184.297 128.174 1.00 115.21 1013 ASN A N 1
ATOM 6834 C CA . ASN A 1 1013 ? 118.737 183.736 127.282 1.00 111.02 1013 ASN A CA 1
ATOM 6835 C C . ASN A 1 1013 ? 119.377 182.489 127.874 1.00 113.16 1013 ASN A C 1
ATOM 6836 O O . ASN A 1 1013 ? 120.169 182.577 128.816 1.00 114.05 1013 ASN A O 1
ATOM 6841 N N . VAL A 1 1014 ? 119.038 181.321 127.322 1.00 111.70 1014 VAL A N 1
ATOM 6842 C CA . VAL A 1 1014 ? 119.687 180.078 127.727 1.00 112.21 1014 VAL A CA 1
ATOM 6843 C C . VAL A 1 1014 ? 120.996 179.846 126.993 1.00 113.19 1014 VAL A C 1
ATOM 6844 O O . VAL A 1 1014 ? 121.701 178.872 127.297 1.00 112.41 1014 VAL A O 1
ATOM 6848 N N . LEU A 1 1015 ? 121.347 180.706 126.035 1.00 122.88 1015 LEU A N 1
ATOM 6849 C CA . LEU A 1 1015 ? 122.613 180.557 125.330 1.00 122.04 1015 LEU A CA 1
ATOM 6850 C C . LEU A 1 1015 ? 123.801 180.652 126.272 1.00 120.75 1015 LEU A C 1
ATOM 6851 O O . LEU A 1 1015 ? 124.879 180.141 125.951 1.00 120.28 1015 LEU A O 1
ATOM 6856 N N . THR A 1 1016 ? 123.627 181.290 127.429 1.00 127.27 1016 THR A N 1
ATOM 6857 C CA . THR A 1 1016 ? 124.718 181.394 128.388 1.00 128.01 1016 THR A CA 1
ATOM 6858 C C . THR A 1 1016 ? 125.110 180.030 128.939 1.00 126.32 1016 THR A C 1
ATOM 6859 O O . THR A 1 1016 ? 126.240 179.850 129.405 1.00 127.92 1016 THR A O 1
ATOM 6863 N N . PHE A 1 1017 ? 124.194 179.062 128.893 1.00 118.88 1017 PHE A N 1
ATOM 6864 C CA . PHE A 1 1017 ? 124.514 177.715 129.354 1.00 120.73 1017 PHE A CA 1
ATOM 6865 C C . PHE A 1 1017 ? 125.734 177.161 128.633 1.00 123.07 1017 PHE A C 1
ATOM 6866 O O . PHE A 1 1017 ? 126.523 176.408 129.214 1.00 117.72 1017 PHE A O 1
ATOM 6874 N N . TYR A 1 1018 ? 125.905 177.526 127.367 1.00 131.69 1018 TYR A N 1
ATOM 6875 C CA . TYR A 1 1018 ? 126.951 176.948 126.542 1.00 128.17 1018 TYR A CA 1
ATOM 6876 C C . TYR A 1 1018 ? 128.325 177.461 126.965 1.00 131.08 1018 TYR A C 1
ATOM 6877 O O . TYR A 1 1018 ? 128.461 178.502 127.612 1.00 131.60 1018 TYR A O 1
ATOM 6886 N N . CYS A 1 1019 ? 129.352 176.706 126.589 1.00 143.53 1019 CYS A N 1
ATOM 6887 C CA . CYS A 1 1019 ? 130.729 177.075 126.895 1.00 143.71 1019 CYS A CA 1
ATOM 6888 C C . CYS A 1 1019 ? 131.101 178.402 126.242 1.00 141.82 1019 CYS A C 1
ATOM 6889 O O . CYS A 1 1019 ? 131.397 178.455 125.049 1.00 139.58 1019 CYS A O 1
ATOM 6892 N N . VAL B 1 615 ? 133.710 179.220 137.902 1.00 123.88 615 VAL B N 1
ATOM 6893 C CA . VAL B 1 615 ? 133.637 179.144 139.355 1.00 127.78 615 VAL B CA 1
ATOM 6894 C C . VAL B 1 615 ? 132.217 178.826 139.795 1.00 129.61 615 VAL B C 1
ATOM 6895 O O . VAL B 1 615 ? 131.984 177.860 140.523 1.00 129.76 615 VAL B O 1
ATOM 6899 N N . GLN B 1 616 ? 131.268 179.651 139.351 1.00 128.62 616 GLN B N 1
ATOM 6900 C CA . GLN B 1 616 ? 129.874 179.431 139.716 1.00 127.90 616 GLN B CA 1
ATOM 6901 C C . GLN B 1 616 ? 129.370 178.101 139.172 1.00 129.02 616 GLN B C 1
ATOM 6902 O O . GLN B 1 616 ? 128.642 177.374 139.858 1.00 127.83 616 GLN B O 1
ATOM 6908 N N . ALA B 1 617 ? 129.757 177.759 137.941 1.00 115.39 617 ALA B N 1
ATOM 6909 C CA . ALA B 1 617 ? 129.355 176.481 137.365 1.00 114.03 617 ALA B CA 1
ATOM 6910 C C . ALA B 1 617 ? 129.897 175.313 138.181 1.00 115.59 617 ALA B C 1
ATOM 6911 O O . ALA B 1 617 ? 129.174 174.352 138.466 1.00 114.98 617 ALA B O 1
ATOM 6913 N N . GLY B 1 618 ? 131.172 175.377 138.566 1.00 108.43 618 GLY B N 1
ATOM 6914 C CA . GLY B 1 618 ? 131.747 174.301 139.356 1.00 105.97 618 GLY B CA 1
ATOM 6915 C C . GLY B 1 618 ? 131.114 174.183 140.728 1.00 108.00 618 GLY B C 1
ATOM 6916 O O . GLY B 1 618 ? 130.871 173.075 141.221 1.00 109.72 618 GLY B O 1
ATOM 6917 N N . SER B 1 619 ? 130.845 175.321 141.369 1.00 101.13 619 SER B N 1
ATOM 6918 C CA . SER B 1 619 ? 130.180 175.294 142.665 1.00 98.28 619 SER B CA 1
ATOM 6919 C C . SER B 1 619 ? 128.791 174.682 142.553 1.00 100.55 619 SER B C 1
ATOM 6920 O O . SER B 1 619 ? 128.395 173.866 143.394 1.00 103.36 619 SER B O 1
ATOM 6923 N N . TYR B 1 620 ? 128.039 175.052 141.514 1.00 83.63 620 TYR B N 1
ATOM 6924 C CA . TYR B 1 620 ? 126.730 174.446 141.307 1.00 79.10 620 TYR B CA 1
ATOM 6925 C C . TYR B 1 620 ? 126.849 172.947 141.076 1.00 79.82 620 TYR B C 1
ATOM 6926 O O . TYR B 1 620 ? 126.048 172.166 141.598 1.00 87.46 620 TYR B O 1
ATOM 6935 N N . ASN B 1 621 ? 127.831 172.528 140.280 1.00 79.29 621 ASN B N 1
ATOM 6936 C CA . ASN B 1 621 ? 127.997 171.106 140.009 1.00 83.35 621 ASN B CA 1
ATOM 6937 C C . ASN B 1 621 ? 128.258 170.336 141.294 1.00 84.33 621 ASN B C 1
ATOM 6938 O O . ASN B 1 621 ? 127.629 169.303 141.552 1.00 83.10 621 ASN B O 1
ATOM 6943 N N . LEU B 1 622 ? 129.186 170.827 142.115 1.00 75.63 622 LEU B N 1
ATOM 6944 C CA . LEU B 1 622 ? 129.486 170.146 143.370 1.00 67.50 622 LEU B CA 1
ATOM 6945 C C . LEU B 1 622 ? 128.271 170.118 144.285 1.00 79.60 622 LEU B C 1
ATOM 6946 O O . LEU B 1 622 ? 127.954 169.079 144.881 1.00 84.06 622 LEU B O 1
ATOM 6951 N N . ALA B 1 623 ? 127.575 171.250 144.406 1.00 76.84 623 ALA B N 1
ATOM 6952 C CA . ALA B 1 623 ? 126.404 171.305 145.270 1.00 66.87 623 ALA B CA 1
ATOM 6953 C C . ALA B 1 623 ? 125.361 170.289 144.834 1.00 71.20 623 ALA B C 1
ATOM 6954 O O . ALA B 1 623 ? 124.829 169.536 145.657 1.00 79.06 623 ALA B O 1
ATOM 6956 N N . LEU B 1 624 ? 125.058 170.250 143.537 1.00 75.17 624 LEU B N 1
ATOM 6957 C CA . LEU B 1 624 ? 124.038 169.336 143.044 1.00 70.47 624 LEU B CA 1
ATOM 6958 C C . LEU B 1 624 ? 124.460 167.888 143.240 1.00 70.89 624 LEU B C 1
ATOM 6959 O O . LEU B 1 624 ? 123.660 167.048 143.667 1.00 84.58 624 LEU B O 1
ATOM 6964 N N . SER B 1 625 ? 125.720 167.574 142.935 1.00 76.73 625 SER B N 1
ATOM 6965 C CA . SER B 1 625 ? 126.177 166.197 143.067 1.00 76.79 625 SER B CA 1
ATOM 6966 C C . SER B 1 625 ? 126.065 165.725 144.507 1.00 77.81 625 SER B C 1
ATOM 6967 O O . SER B 1 625 ? 125.564 164.628 144.777 1.00 82.07 625 SER B O 1
ATOM 6970 N N . TYR B 1 626 ? 126.501 166.554 145.456 1.00 78.83 626 TYR B N 1
ATOM 6971 C CA . TYR B 1 626 ? 126.476 166.125 146.849 1.00 75.41 626 TYR B CA 1
ATOM 6972 C C . TYR B 1 626 ? 125.055 166.087 147.396 1.00 75.15 626 TYR B C 1
ATOM 6973 O O . TYR B 1 626 ? 124.711 165.194 148.179 1.00 74.27 626 TYR B O 1
ATOM 6982 N N . SER B 1 627 ? 124.207 167.031 146.986 1.00 68.90 627 SER B N 1
ATOM 6983 C CA . SER B 1 627 ? 122.818 166.997 147.424 1.00 62.10 627 SER B CA 1
ATOM 6984 C C . SER B 1 627 ? 122.121 165.739 146.932 1.00 69.19 627 SER B C 1
ATOM 6985 O O . SER B 1 627 ? 121.372 165.104 147.682 1.00 83.75 627 SER B O 1
ATOM 6988 N N . VAL B 1 628 ? 122.352 165.359 145.675 1.00 78.40 628 VAL B N 1
ATOM 6989 C CA . VAL B 1 628 ? 121.747 164.136 145.163 1.00 75.26 628 VAL B CA 1
ATOM 6990 C C . VAL B 1 628 ? 122.326 162.917 145.867 1.00 83.92 628 VAL B C 1
ATOM 6991 O O . VAL B 1 628 ? 121.600 161.972 146.196 1.00 92.15 628 VAL B O 1
ATOM 6995 N N . GLY B 1 629 ? 123.637 162.913 146.110 1.00 81.35 629 GLY B N 1
ATOM 6996 C CA . GLY B 1 629 ? 124.240 161.792 146.810 1.00 79.28 629 GLY B CA 1
ATOM 6997 C C . GLY B 1 629 ? 123.680 161.611 148.206 1.00 83.05 629 GLY B C 1
ATOM 6998 O O . GLY B 1 629 ? 123.571 160.488 148.701 1.00 84.79 629 GLY B O 1
ATOM 6999 N N . LEU B 1 630 ? 123.317 162.714 148.859 1.00 80.84 630 LEU B N 1
ATOM 7000 C CA . LEU B 1 630 ? 122.708 162.618 150.179 1.00 77.49 630 LEU B CA 1
ATOM 7001 C C . LEU B 1 630 ? 121.381 161.875 150.147 1.00 75.19 630 LEU B C 1
ATOM 7002 O O . LEU B 1 630 ? 120.896 161.450 151.200 1.00 87.60 630 LEU B O 1
ATOM 7007 N N . ASN B 1 631 ? 120.782 161.713 148.968 1.00 75.26 631 ASN B N 1
ATOM 7008 C CA . ASN B 1 631 ? 119.525 160.980 148.871 1.00 79.77 631 ASN B CA 1
ATOM 7009 C C . ASN B 1 631 ? 119.720 159.510 149.214 1.00 83.67 631 ASN B C 1
ATOM 7010 O O . ASN B 1 631 ? 118.796 158.849 149.700 1.00 79.57 631 ASN B O 1
ATOM 7015 N N . GLU B 1 632 ? 120.916 158.979 148.957 1.00 100.89 632 GLU B N 1
ATOM 7016 C CA . GLU B 1 632 ? 121.180 157.570 149.225 1.00 98.59 632 GLU B CA 1
ATOM 7017 C C . GLU B 1 632 ? 121.370 157.298 150.710 1.00 98.09 632 GLU B C 1
ATOM 7018 O O . GLU B 1 632 ? 121.068 156.197 151.180 1.00 97.57 632 GLU B O 1
ATOM 7024 N N . VAL B 1 633 ? 121.868 158.279 151.459 1.00 91.38 633 VAL B N 1
ATOM 7025 C CA . VAL B 1 633 ? 122.208 158.060 152.858 1.00 84.52 633 VAL B CA 1
ATOM 7026 C C . VAL B 1 633 ? 120.935 157.930 153.679 1.00 88.46 633 VAL B C 1
ATOM 7027 O O . VAL B 1 633 ? 120.018 158.753 153.570 1.00 94.55 633 VAL B O 1
ATOM 7031 N N . GLU B 1 634 ? 120.872 156.892 154.508 1.00 97.83 634 GLU B N 1
ATOM 7032 C CA . GLU B 1 634 ? 119.724 156.680 155.371 1.00 97.12 634 GLU B CA 1
ATOM 7033 C C . GLU B 1 634 ? 119.843 157.519 156.639 1.00 102.88 634 GLU B C 1
ATOM 7034 O O . GLU B 1 634 ? 120.935 157.885 157.079 1.00 102.82 634 GLU B O 1
ATOM 7040 N N . ASP B 1 635 ? 118.694 157.819 157.234 1.00 105.51 635 ASP B N 1
ATOM 7041 C CA . ASP B 1 635 ? 118.625 158.619 158.446 1.00 102.21 635 ASP B CA 1
ATOM 7042 C C . ASP B 1 635 ? 118.868 157.743 159.666 1.00 103.94 635 ASP B C 1
ATOM 7043 O O . ASP B 1 635 ? 118.448 156.583 159.705 1.00 107.47 635 ASP B O 1
ATOM 7048 N N . HIS B 1 636 ? 119.550 158.305 160.659 1.00 80.18 636 HIS B N 1
ATOM 7049 C CA . HIS B 1 636 ? 119.829 157.593 161.895 1.00 76.10 636 HIS B CA 1
ATOM 7050 C C . HIS B 1 636 ? 119.789 158.577 163.051 1.00 80.58 636 HIS B C 1
ATOM 7051 O O . HIS B 1 636 ? 120.042 159.772 162.884 1.00 83.29 636 HIS B O 1
ATOM 7058 N N . ILE B 1 637 ? 119.471 158.057 164.236 1.00 80.37 637 ILE B N 1
ATOM 7059 C CA . ILE B 1 637 ? 119.385 158.908 165.418 1.00 75.09 637 ILE B CA 1
ATOM 7060 C C . ILE B 1 637 ? 120.748 159.497 165.754 1.00 78.69 637 ILE B C 1
ATOM 7061 O O . ILE B 1 637 ? 120.851 160.648 166.193 1.00 84.09 637 ILE B O 1
ATOM 7066 N N . LYS B 1 638 ? 121.815 158.720 165.561 1.00 77.44 638 LYS B N 1
ATOM 7067 C CA . LYS B 1 638 ? 123.150 159.228 165.852 1.00 71.53 638 LYS B CA 1
ATOM 7068 C C . LYS B 1 638 ? 123.484 160.438 164.996 1.00 78.63 638 LYS B C 1
ATOM 7069 O O . LYS B 1 638 ? 124.217 161.328 165.439 1.00 81.97 638 LYS B O 1
ATOM 7075 N N . ASN B 1 639 ? 122.962 160.489 163.775 1.00 80.00 639 ASN B N 1
ATOM 7076 C CA . ASN B 1 639 ? 123.266 161.558 162.837 1.00 73.47 639 ASN B CA 1
ATOM 7077 C C . ASN B 1 639 ? 122.173 162.612 162.773 1.00 82.43 639 ASN B C 1
ATOM 7078 O O . ASN B 1 639 ? 122.184 163.440 161.859 1.00 94.24 639 ASN B O 1
ATOM 7083 N N . TYR B 1 640 ? 121.229 162.598 163.708 1.00 82.47 640 TYR B N 1
ATOM 7084 C CA . TYR B 1 640 ? 120.172 163.597 163.700 1.00 72.97 640 TYR B CA 1
ATOM 7085 C C . TYR B 1 640 ? 120.769 164.994 163.748 1.00 81.08 640 TYR B C 1
ATOM 7086 O O . TYR B 1 640 ? 121.709 165.260 164.499 1.00 85.83 640 TYR B O 1
ATOM 7095 N N . ARG B 1 641 ? 120.211 165.892 162.942 1.00 76.13 641 ARG B N 1
ATOM 7096 C CA . ARG B 1 641 ? 120.675 167.264 162.878 1.00 67.71 641 ARG B CA 1
ATOM 7097 C C . ARG B 1 641 ? 119.473 168.196 162.954 1.00 73.90 641 ARG B C 1
ATOM 7098 O O . ARG B 1 641 ? 118.474 167.975 162.252 1.00 84.68 641 ARG B O 1
ATOM 7106 N N . PRO B 1 642 ? 119.519 169.229 163.785 1.00 76.78 642 PRO B N 1
ATOM 7107 C CA . PRO B 1 642 ? 118.392 170.164 163.848 1.00 74.88 642 PRO B CA 1
ATOM 7108 C C . PRO B 1 642 ? 118.388 171.131 162.678 1.00 71.71 642 PRO B C 1
ATOM 7109 O O . PRO B 1 642 ? 119.169 172.086 162.646 1.00 78.22 642 PRO B O 1
ATOM 7113 N N . GLN B 1 643 ? 117.507 170.892 161.712 1.00 69.08 643 GLN B N 1
ATOM 7114 C CA . GLN B 1 643 ? 117.363 171.766 160.558 1.00 68.60 643 GLN B CA 1
ATOM 7115 C C . GLN B 1 643 ? 116.302 172.809 160.874 1.00 75.53 643 GLN B C 1
ATOM 7116 O O . GLN B 1 643 ? 115.129 172.471 161.054 1.00 85.99 643 GLN B O 1
ATOM 7122 N N . CYS B 1 644 ? 116.712 174.070 160.936 1.00 67.18 644 CYS B N 1
ATOM 7123 C CA . CYS B 1 644 ? 115.889 175.134 161.489 1.00 67.68 644 CYS B CA 1
ATOM 7124 C C . CYS B 1 644 ? 115.308 175.993 160.377 1.00 66.57 644 CYS B C 1
ATOM 7125 O O . CYS B 1 644 ? 116.028 176.412 159.467 1.00 75.22 644 CYS B O 1
ATOM 7128 N N . LEU B 1 645 ? 114.009 176.245 160.457 1.00 58.21 645 LEU B N 1
ATOM 7129 C CA . LEU B 1 645 ? 113.321 177.209 159.606 1.00 55.50 645 LEU B CA 1
ATOM 7130 C C . LEU B 1 645 ? 113.006 178.416 160.480 1.00 60.91 645 LEU B C 1
ATOM 7131 O O . LEU B 1 645 ? 112.056 178.392 161.265 1.00 69.05 645 LEU B O 1
ATOM 7136 N N . VAL B 1 646 ? 113.807 179.465 160.350 1.00 60.26 646 VAL B N 1
ATOM 7137 C CA . VAL B 1 646 ? 113.691 180.641 161.201 1.00 52.58 646 VAL B CA 1
ATOM 7138 C C . VAL B 1 646 ? 112.723 181.620 160.556 1.00 64.93 646 VAL B C 1
ATOM 7139 O O . VAL B 1 646 ? 112.938 182.065 159.425 1.00 81.10 646 VAL B O 1
ATOM 7143 N N . LEU B 1 647 ? 111.657 181.960 161.276 1.00 64.04 647 LEU B N 1
ATOM 7144 C CA . LEU B 1 647 ? 110.677 182.935 160.804 1.00 59.68 647 LEU B CA 1
ATOM 7145 C C . LEU B 1 647 ? 111.176 184.319 161.190 1.00 68.59 647 LEU B C 1
ATOM 7146 O O . LEU B 1 647 ? 110.877 184.834 162.266 1.00 84.06 647 LEU B O 1
ATOM 7151 N N . THR B 1 648 ? 111.948 184.931 160.297 1.00 60.63 648 THR B N 1
ATOM 7152 C CA . THR B 1 648 ? 112.560 186.222 160.562 1.00 64.48 648 THR B CA 1
ATOM 7153 C C . THR B 1 648 ? 111.901 187.377 159.829 1.00 69.59 648 THR B C 1
ATOM 7154 O O . THR B 1 648 ? 112.094 188.528 160.230 1.00 79.10 648 THR B O 1
ATOM 7158 N N . GLY B 1 649 ? 111.128 187.112 158.784 1.00 78.55 649 GLY B N 1
ATOM 7159 C CA . GLY B 1 649 ? 110.711 188.159 157.888 1.00 75.93 649 GLY B CA 1
ATOM 7160 C C . GLY B 1 649 ? 111.930 188.740 157.207 1.00 84.32 649 GLY B C 1
ATOM 7161 O O . GLY B 1 649 ? 112.833 188.011 156.790 1.00 93.32 649 GLY B O 1
ATOM 7162 N N . PRO B 1 650 ? 111.992 190.059 157.085 1.00 83.16 650 PRO B N 1
ATOM 7163 C CA . PRO B 1 650 ? 113.215 190.689 156.599 1.00 76.26 650 PRO B CA 1
ATOM 7164 C C . PRO B 1 650 ? 114.348 190.451 157.578 1.00 83.48 650 PRO B C 1
ATOM 7165 O O . PRO B 1 650 ? 114.288 190.903 158.730 1.00 94.03 650 PRO B O 1
ATOM 7169 N N . PRO B 1 651 ? 115.404 189.750 157.160 1.00 74.79 651 PRO B N 1
ATOM 7170 C CA . PRO B 1 651 ? 116.428 189.322 158.124 1.00 78.18 651 PRO B CA 1
ATOM 7171 C C . PRO B 1 651 ? 117.117 190.467 158.842 1.00 77.93 651 PRO B C 1
ATOM 7172 O O . PRO B 1 651 ? 117.717 190.232 159.896 1.00 79.98 651 PRO B O 1
ATOM 7176 N N . ASN B 1 652 ? 117.052 191.688 158.324 1.00 84.34 652 ASN B N 1
ATOM 7177 C CA . ASN B 1 652 ? 117.635 192.823 159.021 1.00 79.52 652 ASN B CA 1
ATOM 7178 C C . ASN B 1 652 ? 116.700 193.421 160.059 1.00 84.82 652 ASN B C 1
ATOM 7179 O O . ASN B 1 652 ? 117.140 194.258 160.853 1.00 92.52 652 ASN B O 1
ATOM 7184 N N . PHE B 1 653 ? 115.430 193.021 160.075 1.00 80.71 653 PHE B N 1
ATOM 7185 C CA . PHE B 1 653 ? 114.504 193.503 161.089 1.00 83.48 653 PHE B CA 1
ATOM 7186 C C . PHE B 1 653 ? 114.677 192.803 162.426 1.00 89.16 653 PHE B C 1
ATOM 7187 O O . PHE B 1 653 ? 114.519 193.439 163.473 1.00 94.89 653 PHE B O 1
ATOM 7195 N N . ARG B 1 654 ? 115.001 191.514 162.419 1.00 80.89 654 ARG B N 1
ATOM 7196 C CA . ARG B 1 654 ? 115.160 190.727 163.639 1.00 78.69 654 ARG B CA 1
ATOM 7197 C C . ARG B 1 654 ? 116.505 190.020 163.593 1.00 80.56 654 ARG B C 1
ATOM 7198 O O . ARG B 1 654 ? 116.580 188.800 163.418 1.00 83.93 654 ARG B O 1
ATOM 7206 N N . PRO B 1 655 ? 117.599 190.768 163.748 1.00 76.42 655 PRO B N 1
ATOM 7207 C CA . PRO B 1 655 ? 118.923 190.136 163.713 1.00 72.16 655 PRO B CA 1
ATOM 7208 C C . PRO B 1 655 ? 119.192 189.226 164.893 1.00 73.00 655 PRO B C 1
ATOM 7209 O O . PRO B 1 655 ? 120.067 188.359 164.793 1.00 79.40 655 PRO B O 1
ATOM 7213 N N . ALA B 1 656 ? 118.478 189.390 166.007 1.00 72.55 656 ALA B N 1
ATOM 7214 C CA . ALA B 1 656 ? 118.714 188.531 167.160 1.00 71.71 656 ALA B CA 1
ATOM 7215 C C . ALA B 1 656 ? 118.395 187.078 166.839 1.00 79.39 656 ALA B C 1
ATOM 7216 O O . ALA B 1 656 ? 119.152 186.174 167.208 1.00 84.38 656 ALA B O 1
ATOM 7218 N N . LEU B 1 657 ? 117.277 186.834 166.155 1.00 75.36 657 LEU B N 1
ATOM 7219 C CA . LEU B 1 657 ? 116.922 185.471 165.774 1.00 72.91 657 LEU B CA 1
ATOM 7220 C C . LEU B 1 657 ? 117.989 184.865 164.874 1.00 80.72 657 LEU B C 1
ATOM 7221 O O . LEU B 1 657 ? 118.415 183.720 165.070 1.00 86.67 657 LEU B O 1
ATOM 7226 N N . VAL B 1 658 ? 118.430 185.629 163.875 1.00 80.54 658 VAL B N 1
ATOM 7227 C CA . VAL B 1 658 ? 119.432 185.134 162.939 1.00 71.65 658 VAL B CA 1
ATOM 7228 C C . VAL B 1 658 ? 120.717 184.795 163.676 1.00 78.49 658 VAL B C 1
ATOM 7229 O O . VAL B 1 658 ? 121.300 183.723 163.483 1.00 85.32 658 VAL B O 1
ATOM 7233 N N . ASP B 1 659 ? 121.173 185.701 164.542 1.00 85.04 659 ASP B N 1
ATOM 7234 C CA . ASP B 1 659 ? 122.409 185.470 165.280 1.00 79.31 659 ASP B CA 1
ATOM 7235 C C . ASP B 1 659 ? 122.294 184.243 166.171 1.00 80.61 659 ASP B C 1
ATOM 7236 O O . ASP B 1 659 ? 123.187 183.389 166.191 1.00 85.20 659 ASP B O 1
ATOM 7241 N N . PHE B 1 660 ? 121.190 184.130 166.911 1.00 74.64 660 PHE B N 1
ATOM 7242 C CA . PHE B 1 660 ? 121.043 183.011 167.831 1.00 72.73 660 PHE B CA 1
ATOM 7243 C C . PHE B 1 660 ? 121.024 181.685 167.087 1.00 79.27 660 PHE B C 1
ATOM 7244 O O . PHE B 1 660 ? 121.711 180.737 167.482 1.00 91.51 660 PHE B O 1
ATOM 7252 N N . VAL B 1 661 ? 120.252 181.595 166.004 1.00 68.85 661 VAL B N 1
ATOM 7253 C CA . VAL B 1 661 ? 120.157 180.322 165.299 1.00 60.33 661 VAL B CA 1
ATOM 7254 C C . VAL B 1 661 ? 121.469 179.996 164.598 1.00 64.56 661 VAL B C 1
ATOM 7255 O O . VAL B 1 661 ? 121.911 178.841 164.586 1.00 79.58 661 VAL B O 1
ATOM 7259 N N . GLY B 1 662 ? 122.120 181.000 164.008 1.00 71.60 662 GLY B N 1
ATOM 7260 C CA . GLY B 1 662 ? 123.372 180.746 163.326 1.00 73.19 662 GLY B CA 1
ATOM 7261 C C . GLY B 1 662 ? 124.507 180.426 164.272 1.00 84.25 662 GLY B C 1
ATOM 7262 O O . GLY B 1 662 ? 125.516 179.850 163.862 1.00 91.49 662 GLY B O 1
ATOM 7263 N N . THR B 1 663 ? 124.367 180.792 165.546 1.00 82.41 663 THR B N 1
ATOM 7264 C CA . THR B 1 663 ? 125.402 180.454 166.515 1.00 74.37 663 THR B CA 1
ATOM 7265 C C . THR B 1 663 ? 125.573 178.947 166.632 1.00 75.58 663 THR B C 1
ATOM 7266 O O . THR B 1 663 ? 126.698 178.437 166.625 1.00 89.03 663 THR B O 1
ATOM 7270 N N . PHE B 1 664 ? 124.469 178.213 166.730 1.00 61.79 664 PHE B N 1
ATOM 7271 C CA . PHE B 1 664 ? 124.545 176.773 166.922 1.00 69.89 664 PHE B CA 1
ATOM 7272 C C . PHE B 1 664 ? 124.297 175.983 165.647 1.00 73.27 664 PHE B C 1
ATOM 7273 O O . PHE B 1 664 ? 124.532 174.771 165.637 1.00 77.02 664 PHE B O 1
ATOM 7281 N N . THR B 1 665 ? 123.837 176.627 164.578 1.00 73.98 665 THR B N 1
ATOM 7282 C CA . THR B 1 665 ? 123.639 175.942 163.311 1.00 66.43 665 THR B CA 1
ATOM 7283 C C . THR B 1 665 ? 124.847 176.022 162.388 1.00 74.10 665 THR B C 1
ATOM 7284 O O . THR B 1 665 ? 124.949 175.215 161.459 1.00 78.18 665 THR B O 1
ATOM 7288 N N . ARG B 1 666 ? 125.777 176.938 162.646 1.00 82.42 666 ARG B N 1
ATOM 7289 C CA . ARG B 1 666 ? 126.879 177.198 161.727 1.00 78.77 666 ARG B CA 1
ATOM 7290 C C . ARG B 1 666 ? 127.612 175.917 161.364 1.00 79.21 666 ARG B C 1
ATOM 7291 O O . ARG B 1 666 ? 128.106 175.202 162.238 1.00 81.46 666 ARG B O 1
ATOM 7299 N N . ASN B 1 667 ? 127.668 175.638 160.061 1.00 86.19 667 ASN B N 1
ATOM 7300 C CA . ASN B 1 667 ? 128.277 174.439 159.494 1.00 90.49 667 ASN B CA 1
ATOM 7301 C C . ASN B 1 667 ? 128.002 173.210 160.348 1.00 86.94 667 ASN B C 1
ATOM 7302 O O . ASN B 1 667 ? 128.890 172.381 160.562 1.00 84.11 667 ASN B O 1
ATOM 7307 N N . LEU B 1 668 ? 126.785 173.090 160.836 1.00 74.47 668 LEU B N 1
ATOM 7308 C CA . LEU B 1 668 ? 126.334 171.880 161.507 1.00 73.54 668 LEU B CA 1
ATOM 7309 C C . LEU B 1 668 ? 124.987 171.395 161.001 1.00 74.99 668 LEU B C 1
ATOM 7310 O O . LEU B 1 668 ? 124.718 170.195 161.051 1.00 82.42 668 LEU B O 1
ATOM 7315 N N . SER B 1 669 ? 124.139 172.293 160.514 1.00 66.71 669 SER B N 1
ATOM 7316 C CA . SER B 1 669 ? 122.816 171.909 160.050 1.00 61.25 669 SER B CA 1
ATOM 7317 C C . SER B 1 669 ? 122.259 173.026 159.183 1.00 71.71 669 SER B C 1
ATOM 7318 O O . SER B 1 669 ? 122.777 174.144 159.164 1.00 73.06 669 SER B O 1
ATOM 7321 N N . LEU B 1 670 ? 121.190 172.703 158.465 1.00 72.04 670 LEU B N 1
ATOM 7322 C CA . LEU B 1 670 ? 120.567 173.643 157.548 1.00 62.56 670 LEU B CA 1
ATOM 7323 C C . LEU B 1 670 ? 119.849 174.743 158.316 1.00 65.86 670 LEU B C 1
ATOM 7324 O O . LEU B 1 670 ? 119.171 174.476 159.312 1.00 82.63 670 LEU B O 1
ATOM 7329 N N . MET B 1 671 ? 119.998 175.980 157.852 1.00 66.13 671 MET B N 1
ATOM 7330 C CA . MET B 1 671 ? 119.306 177.124 158.426 1.00 63.99 671 MET B CA 1
ATOM 7331 C C . MET B 1 671 ? 118.662 177.918 157.302 1.00 70.27 671 MET B C 1
ATOM 7332 O O . MET B 1 671 ? 119.339 178.303 156.346 1.00 78.64 671 MET B O 1
ATOM 7337 N N . ILE B 1 672 ? 117.358 178.154 157.414 1.00 61.41 672 ILE B N 1
ATOM 7338 C CA . ILE B 1 672 ? 116.595 178.867 156.398 1.00 62.93 672 ILE B CA 1
ATOM 7339 C C . ILE B 1 672 ? 115.886 180.037 157.060 1.00 65.24 672 ILE B C 1
ATOM 7340 O O . ILE B 1 672 ? 115.190 179.857 158.063 1.00 81.71 672 ILE B O 1
ATOM 7345 N N . CYS B 1 673 ? 116.057 181.228 156.497 1.00 60.70 673 CYS B N 1
ATOM 7346 C CA . CYS B 1 673 ? 115.358 182.417 156.971 1.00 60.68 673 CYS B CA 1
ATOM 7347 C C . CYS B 1 673 ? 114.096 182.589 156.136 1.00 66.17 673 CYS B C 1
ATOM 7348 O O . CYS B 1 673 ? 114.170 182.881 154.940 1.00 77.50 673 CYS B O 1
ATOM 7351 N N . GLY B 1 674 ? 112.937 182.410 156.768 1.00 71.35 674 GLY B N 1
ATOM 7352 C CA . GLY B 1 674 ? 111.673 182.458 156.062 1.00 69.77 674 GLY B CA 1
ATOM 7353 C C . GLY B 1 674 ? 111.023 183.821 156.160 1.00 73.74 674 GLY B C 1
ATOM 7354 O O . GLY B 1 674 ? 110.818 184.346 157.256 1.00 89.98 674 GLY B O 1
ATOM 7355 N N . HIS B 1 675 ? 110.699 184.391 155.005 1.00 65.54 675 HIS B N 1
ATOM 7356 C CA . HIS B 1 675 ? 110.020 185.673 154.905 1.00 62.54 675 HIS B CA 1
ATOM 7357 C C . HIS B 1 675 ? 108.713 185.471 154.156 1.00 65.53 675 HIS B C 1
ATOM 7358 O O . HIS B 1 675 ? 108.702 184.874 153.076 1.00 79.32 675 HIS B O 1
ATOM 7365 N N . VAL B 1 676 ? 107.618 185.960 154.726 1.00 63.77 676 VAL B N 1
ATOM 7366 C CA . VAL B 1 676 ? 106.303 185.875 154.105 1.00 68.70 676 VAL B CA 1
ATOM 7367 C C . VAL B 1 676 ? 105.893 187.274 153.676 1.00 73.31 676 VAL B C 1
ATOM 7368 O O . VAL B 1 676 ? 105.776 188.178 154.511 1.00 82.44 676 VAL B O 1
ATOM 7372 N N . LEU B 1 677 ? 105.676 187.452 152.377 1.00 77.28 677 LEU B N 1
ATOM 7373 C CA . LEU B 1 677 ? 105.236 188.727 151.825 1.00 77.18 677 LEU B CA 1
ATOM 7374 C C . LEU B 1 677 ? 103.713 188.742 151.817 1.00 80.64 677 LEU B C 1
ATOM 7375 O O . LEU B 1 677 ? 103.084 188.088 150.981 1.00 87.67 677 LEU B O 1
ATOM 7380 N N . ILE B 1 678 ? 103.124 189.482 152.743 1.00 88.07 678 ILE B N 1
ATOM 7381 C CA . ILE B 1 678 ? 101.677 189.484 152.908 1.00 92.60 678 ILE B CA 1
ATOM 7382 C C . ILE B 1 678 ? 101.032 190.302 151.799 1.00 93.74 678 ILE B C 1
ATOM 7383 O O . ILE B 1 678 ? 101.568 191.321 151.353 1.00 95.65 678 ILE B O 1
ATOM 7388 N N . GLY B 1 679 ? 99.867 189.850 151.349 1.00 111.83 679 GLY B N 1
ATOM 7389 C CA . GLY B 1 679 ? 99.107 190.566 150.356 1.00 114.14 679 GLY B CA 1
ATOM 7390 C C . GLY B 1 679 ? 99.029 189.826 149.039 1.00 117.22 679 GLY B C 1
ATOM 7391 O O . GLY B 1 679 ? 99.734 188.839 148.811 1.00 117.61 679 GLY B O 1
ATOM 7392 N N . PRO B 1 680 ? 98.163 190.291 148.142 1.00 134.52 680 PRO B N 1
ATOM 7393 C CA . PRO B 1 680 ? 98.042 189.645 146.833 1.00 132.12 680 PRO B CA 1
ATOM 7394 C C . PRO B 1 680 ? 99.011 190.228 145.819 1.00 132.82 680 PRO B C 1
ATOM 7395 O O . PRO B 1 680 ? 99.218 191.444 145.775 1.00 131.38 680 PRO B O 1
ATOM 7399 N N . HIS B 1 681 ? 99.614 189.366 145.005 1.00 136.75 681 HIS B N 1
ATOM 7400 C CA . HIS B 1 681 ? 100.551 189.805 143.983 1.00 136.94 681 HIS B CA 1
ATOM 7401 C C . HIS B 1 681 ? 100.787 188.661 143.009 1.00 135.67 681 HIS B C 1
ATOM 7402 O O . HIS B 1 681 ? 100.784 187.487 143.388 1.00 130.59 681 HIS B O 1
ATOM 7404 N N . LYS B 1 682 ? 100.989 189.018 141.744 1.00 142.84 682 LYS B N 1
ATOM 7405 C CA . LYS B 1 682 ? 101.232 188.029 140.695 1.00 144.60 682 LYS B CA 1
ATOM 7406 C C . LYS B 1 682 ? 102.708 187.649 140.614 1.00 144.99 682 LYS B C 1
ATOM 7407 O O . LYS B 1 682 ? 103.301 187.612 139.538 1.00 143.51 682 LYS B O 1
ATOM 7409 N N . GLN B 1 683 ? 103.292 187.343 141.775 1.00 145.16 683 GLN B N 1
ATOM 7410 C CA . GLN B 1 683 ? 104.679 186.908 141.909 1.00 144.68 683 GLN B CA 1
ATOM 7411 C C . GLN B 1 683 ? 105.595 187.511 140.851 1.00 148.24 683 GLN B C 1
ATOM 7412 O O . GLN B 1 683 ? 105.473 188.693 140.513 1.00 147.79 683 GLN B O 1
ATOM 7414 N N . ARG B 1 684 ? 106.512 186.697 140.325 1.00 141.19 684 ARG B N 1
ATOM 7415 C CA . ARG B 1 684 ? 107.421 187.111 139.262 1.00 140.25 684 ARG B CA 1
ATOM 7416 C C . ARG B 1 684 ? 108.017 188.486 139.528 1.00 144.19 684 ARG B C 1
ATOM 7417 O O . ARG B 1 684 ? 108.478 188.769 140.638 1.00 144.43 684 ARG B O 1
ATOM 7419 N N . MET B 1 685 ? 108.004 189.345 138.513 1.00 141.65 685 MET B N 1
ATOM 7420 C CA . MET B 1 685 ? 108.549 190.692 138.611 1.00 139.81 685 MET B CA 1
ATOM 7421 C C . MET B 1 685 ? 110.048 190.639 138.885 1.00 142.57 685 MET B C 1
ATOM 7422 O O . MET B 1 685 ? 110.552 189.641 139.414 1.00 142.02 685 MET B O 1
ATOM 7424 N N . PRO B 1 686 ? 110.792 191.685 138.536 1.00 138.47 686 PRO B N 1
ATOM 7425 C CA . PRO B 1 686 ? 112.226 191.692 138.852 1.00 138.16 686 PRO B CA 1
ATOM 7426 C C . PRO B 1 686 ? 112.484 192.217 140.254 1.00 138.86 686 PRO B C 1
ATOM 7427 O O . PRO B 1 686 ? 113.547 191.976 140.836 1.00 139.50 686 PRO B O 1
ATOM 7429 N N . GLU B 1 687 ? 111.508 192.942 140.802 1.00 133.09 687 GLU B N 1
ATOM 7430 C CA . GLU B 1 687 ? 111.660 193.490 142.144 1.00 134.13 687 GLU B CA 1
ATOM 7431 C C . GLU B 1 687 ? 111.792 192.392 143.190 1.00 136.21 687 GLU B C 1
ATOM 7432 O O . GLU B 1 687 ? 112.600 192.515 144.117 1.00 135.04 687 GLU B O 1
ATOM 7434 N N . LEU B 1 688 ? 111.002 191.323 143.077 1.00 128.05 688 LEU B N 1
ATOM 7435 C CA . LEU B 1 688 ? 111.116 190.237 144.043 1.00 125.99 688 LEU B CA 1
ATOM 7436 C C . LEU B 1 688 ? 112.530 189.674 144.060 1.00 129.27 688 LEU B C 1
ATOM 7437 O O . LEU B 1 688 ? 113.124 189.491 145.130 1.00 130.60 688 LEU B O 1
ATOM 7439 N N . GLN B 1 689 ? 113.094 189.411 142.879 1.00 121.13 689 GLN B N 1
ATOM 7440 C CA . GLN B 1 689 ? 114.452 188.886 142.810 1.00 115.97 689 GLN B CA 1
ATOM 7441 C C . GLN B 1 689 ? 115.459 189.893 143.345 1.00 115.51 689 GLN B C 1
ATOM 7442 O O . GLN B 1 689 ? 116.426 189.516 144.015 1.00 116.05 689 GLN B O 1
ATOM 7444 N N . LEU B 1 690 ? 115.257 191.180 143.056 1.00 111.03 690 LEU B N 1
ATOM 7445 C CA . LEU B 1 690 ? 116.191 192.192 143.542 1.00 111.08 690 LEU B CA 1
ATOM 7446 C C . LEU B 1 690 ? 116.212 192.240 145.065 1.00 112.96 690 LEU B C 1
ATOM 7447 O O . LEU B 1 690 ? 117.285 192.273 145.679 1.00 113.03 690 LEU B O 1
ATOM 7449 N N . ILE B 1 691 ? 115.036 192.238 145.694 1.00 104.74 691 ILE B N 1
ATOM 7450 C CA . ILE B 1 691 ? 114.985 192.278 147.154 1.00 104.23 691 ILE B CA 1
ATOM 7451 C C . ILE B 1 691 ? 115.523 190.986 147.755 1.00 101.63 691 ILE B C 1
ATOM 7452 O O . ILE B 1 691 ? 116.197 191.005 148.793 1.00 106.40 691 ILE B O 1
ATOM 7457 N N . ALA B 1 692 ? 115.238 189.844 147.127 1.00 90.10 692 ALA B N 1
ATOM 7458 C CA . ALA B 1 692 ? 115.809 188.596 147.620 1.00 87.05 692 ALA B CA 1
ATOM 7459 C C . ALA B 1 692 ? 117.329 188.638 147.567 1.00 90.55 692 ALA B C 1
ATOM 7460 O O . ALA B 1 692 ? 118.007 188.196 148.502 1.00 94.84 692 ALA B O 1
ATOM 7462 N N . ASN B 1 693 ? 117.882 189.168 146.475 1.00 101.44 693 ASN B N 1
ATOM 7463 C CA . ASN B 1 693 ? 119.329 189.293 146.360 1.00 98.57 693 ASN B CA 1
ATOM 7464 C C . ASN B 1 693 ? 119.883 190.225 147.425 1.00 101.67 693 ASN B C 1
ATOM 7465 O O . ASN B 1 693 ? 120.940 189.960 148.004 1.00 100.41 693 ASN B O 1
ATOM 7470 N N . GLY B 1 694 ? 119.190 191.332 147.687 1.00 93.30 694 GLY B N 1
ATOM 7471 C CA . GLY B 1 694 ? 119.640 192.235 148.733 1.00 88.25 694 GLY B CA 1
ATOM 7472 C C . GLY B 1 694 ? 119.667 191.574 150.097 1.00 89.26 694 GLY B C 1
ATOM 7473 O O . GLY B 1 694 ? 120.619 191.742 150.862 1.00 90.30 694 GLY B O 1
ATOM 7474 N N . HIS B 1 695 ? 118.623 190.811 150.419 1.00 87.72 695 HIS B N 1
ATOM 7475 C CA . HIS B 1 695 ? 118.585 190.120 151.703 1.00 78.65 695 HIS B CA 1
ATOM 7476 C C . HIS B 1 695 ? 119.687 189.073 151.797 1.00 80.78 695 HIS B C 1
ATOM 7477 O O . HIS B 1 695 ? 120.329 188.925 152.844 1.00 90.05 695 HIS B O 1
ATOM 7484 N N . THR B 1 696 ? 119.923 188.336 150.712 1.00 87.39 696 THR B N 1
ATOM 7485 C CA . THR B 1 696 ? 121.006 187.360 150.713 1.00 81.37 696 THR B CA 1
ATOM 7486 C C . THR B 1 696 ? 122.356 188.039 150.899 1.00 81.45 696 THR B C 1
ATOM 7487 O O . THR B 1 696 ? 123.222 187.528 151.616 1.00 81.52 696 THR B O 1
ATOM 7491 N N . LYS B 1 697 ? 122.558 189.187 150.252 1.00 90.50 697 LYS B N 1
ATOM 7492 C CA . LYS B 1 697 ? 123.805 189.922 150.425 1.00 91.11 697 LYS B CA 1
ATOM 7493 C C . LYS B 1 697 ? 123.969 190.389 151.863 1.00 89.55 697 LYS B C 1
ATOM 7494 O O . LYS B 1 697 ? 125.069 190.330 152.422 1.00 88.77 697 LYS B O 1
ATOM 7500 N N . TRP B 1 698 ? 122.887 190.869 152.476 1.00 86.22 698 TRP B N 1
ATOM 7501 C CA . TRP B 1 698 ? 122.957 191.275 153.875 1.00 79.20 698 TRP B CA 1
ATOM 7502 C C . TRP B 1 698 ? 123.335 190.101 154.764 1.00 77.70 698 TRP B C 1
ATOM 7503 O O . TRP B 1 698 ? 124.156 190.239 155.676 1.00 84.53 698 TRP B O 1
ATOM 7514 N N . LEU B 1 699 ? 122.740 188.936 154.516 1.00 81.30 699 LEU B N 1
ATOM 7515 C CA . LEU B 1 699 ? 123.077 187.759 155.308 1.00 75.13 699 LEU B CA 1
ATOM 7516 C C . LEU B 1 699 ? 124.535 187.365 155.114 1.00 77.81 699 LEU B C 1
ATOM 7517 O O . LEU B 1 699 ? 125.226 187.015 156.077 1.00 83.83 699 LEU B O 1
ATOM 7522 N N . ASN B 1 700 ? 125.020 187.415 153.873 1.00 93.48 700 ASN B N 1
ATOM 7523 C CA . ASN B 1 700 ? 126.407 187.050 153.599 1.00 88.63 700 ASN B CA 1
ATOM 7524 C C . ASN B 1 700 ? 127.373 188.014 154.272 1.00 89.81 700 ASN B C 1
ATOM 7525 O O . ASN B 1 700 ? 128.414 187.601 154.795 1.00 89.45 700 ASN B O 1
ATOM 7530 N N . LYS B 1 701 ? 127.049 189.308 154.261 1.00 94.45 701 LYS B N 1
ATOM 7531 C CA . LYS B 1 701 ? 127.902 190.294 154.912 1.00 89.33 701 LYS B CA 1
ATOM 7532 C C . LYS B 1 701 ? 128.059 190.002 156.396 1.00 95.42 701 LYS B C 1
ATOM 7533 O O . LYS B 1 701 ? 129.104 190.305 156.981 1.00 97.80 701 LYS B O 1
ATOM 7539 N N . ARG B 1 702 ? 127.040 189.417 157.019 1.00 85.85 702 ARG B N 1
ATOM 7540 C CA . ARG B 1 702 ? 127.101 189.063 158.428 1.00 79.52 702 ARG B CA 1
ATOM 7541 C C . ARG B 1 702 ? 127.791 187.732 158.672 1.00 82.93 702 ARG B C 1
ATOM 7542 O O . ARG B 1 702 ? 127.927 187.328 159.831 1.00 81.36 702 ARG B O 1
ATOM 7550 N N . LYS B 1 703 ? 128.229 187.047 157.619 1.00 85.17 703 LYS B N 1
ATOM 7551 C CA . LYS B 1 703 ? 128.878 185.747 157.752 1.00 83.94 703 LYS B CA 1
ATOM 7552 C C . LYS B 1 703 ? 127.952 184.735 158.421 1.00 85.51 703 LYS B C 1
ATOM 7553 O O . LYS B 1 703 ? 128.372 183.963 159.282 1.00 86.31 703 LYS B O 1
ATOM 7559 N N . ILE B 1 704 ? 126.686 184.741 158.020 1.00 80.14 704 ILE B N 1
ATOM 7560 C CA . ILE B 1 704 ? 125.690 183.792 158.499 1.00 70.88 704 ILE B CA 1
ATOM 7561 C C . ILE B 1 704 ? 125.422 182.801 157.379 1.00 74.54 704 ILE B C 1
ATOM 7562 O O . ILE B 1 704 ? 124.999 183.190 156.284 1.00 82.38 704 ILE B O 1
ATOM 7567 N N . LYS B 1 705 ? 125.674 181.524 157.646 1.00 77.32 705 LYS B N 1
ATOM 7568 C CA . LYS B 1 705 ? 125.428 180.472 156.666 1.00 73.61 705 LYS B CA 1
ATOM 7569 C C . LYS B 1 705 ? 123.952 180.105 156.718 1.00 77.75 705 LYS B C 1
ATOM 7570 O O . LYS B 1 705 ? 123.547 179.207 157.456 1.00 80.80 705 LYS B O 1
ATOM 7576 N N . ALA B 1 706 ? 123.142 180.803 155.928 1.00 69.31 706 ALA B N 1
ATOM 7577 C CA . ALA B 1 706 ? 121.707 180.574 155.916 1.00 62.14 706 ALA B CA 1
ATOM 7578 C C . ALA B 1 706 ? 121.175 180.829 154.518 1.00 64.77 706 ALA B C 1
ATOM 7579 O O . ALA B 1 706 ? 121.791 181.534 153.716 1.00 70.99 706 ALA B O 1
ATOM 7581 N N . PHE B 1 707 ? 120.016 180.246 154.235 1.00 69.64 707 PHE B N 1
ATOM 7582 C CA . PHE B 1 707 ? 119.319 180.445 152.975 1.00 65.29 707 PHE B CA 1
ATOM 7583 C C . PHE B 1 707 ? 118.112 181.336 153.209 1.00 71.06 707 PHE B C 1
ATOM 7584 O O . PHE B 1 707 ? 117.309 181.074 154.108 1.00 88.34 707 PHE B O 1
ATOM 7592 N N . TYR B 1 708 ? 117.989 182.383 152.407 1.00 60.10 708 TYR B N 1
ATOM 7593 C CA . TYR B 1 708 ? 116.825 183.249 152.461 1.00 63.17 708 TYR B CA 1
ATOM 7594 C C . TYR B 1 708 ? 115.746 182.707 151.537 1.00 72.14 708 TYR B C 1
ATOM 7595 O O . TYR B 1 708 ? 116.023 182.325 150.398 1.00 81.59 708 TYR B O 1
ATOM 7604 N N . SER B 1 709 ? 114.515 182.670 152.036 1.00 69.25 709 SER B N 1
ATOM 7605 C CA . SER B 1 709 ? 113.398 182.163 151.254 1.00 65.64 709 SER B CA 1
ATOM 7606 C C . SER B 1 709 ? 112.161 182.980 151.579 1.00 69.11 709 SER B C 1
ATOM 7607 O O . SER B 1 709 ? 111.777 183.088 152.745 1.00 81.32 709 SER B O 1
ATOM 7610 N N . ASP B 1 710 ? 111.543 183.548 150.550 1.00 71.39 710 ASP B N 1
ATOM 7611 C CA . ASP B 1 710 ? 110.354 184.370 150.707 1.00 73.69 710 ASP B CA 1
ATOM 7612 C C . ASP B 1 710 ? 109.212 183.767 149.909 1.00 80.72 710 ASP B C 1
ATOM 7613 O O . ASP B 1 710 ? 109.428 183.183 148.844 1.00 84.96 710 ASP B O 1
ATOM 7618 N N . VAL B 1 711 ? 107.997 183.903 150.434 1.00 75.46 711 VAL B N 1
ATOM 7619 C CA . VAL B 1 711 ? 106.796 183.428 149.768 1.00 66.07 711 VAL B CA 1
ATOM 7620 C C . VAL B 1 711 ? 105.736 184.515 149.854 1.00 70.88 711 VAL B C 1
ATOM 7621 O O . VAL B 1 711 ? 105.801 185.416 150.691 1.00 82.65 711 VAL B O 1
ATOM 7625 N N . ILE B 1 712 ? 104.755 184.424 148.964 1.00 73.64 712 ILE B N 1
ATOM 7626 C CA . ILE B 1 712 ? 103.641 185.361 148.912 1.00 77.76 712 ILE B CA 1
ATOM 7627 C C . ILE B 1 712 ? 102.382 184.628 149.342 1.00 84.46 712 ILE B C 1
ATOM 7628 O O . ILE B 1 712 ? 102.014 183.611 148.743 1.00 92.67 712 ILE B O 1
ATOM 7633 N N . ALA B 1 713 ? 101.726 185.139 150.380 1.00 84.49 713 ALA B N 1
ATOM 7634 C CA . ALA B 1 713 ? 100.507 184.531 150.886 1.00 81.36 713 ALA B CA 1
ATOM 7635 C C . ALA B 1 713 ? 99.593 185.625 151.413 1.00 88.92 713 ALA B C 1
ATOM 7636 O O . ALA B 1 713 ? 100.020 186.752 151.667 1.00 92.14 713 ALA B O 1
ATOM 7638 N N . GLU B 1 714 ? 98.316 185.276 151.571 1.00 109.26 714 GLU B N 1
ATOM 7639 C CA . GLU B 1 714 ? 97.337 186.234 152.068 1.00 107.71 714 GLU B CA 1
ATOM 7640 C C . GLU B 1 714 ? 97.614 186.640 153.508 1.00 108.83 714 GLU B C 1
ATOM 7641 O O . GLU B 1 714 ? 97.292 187.766 153.902 1.00 109.44 714 GLU B O 1
ATOM 7647 N N . ASP B 1 715 ? 98.201 185.751 154.303 1.00 98.76 715 ASP B N 1
ATOM 7648 C CA . ASP B 1 715 ? 98.510 186.053 155.691 1.00 99.15 715 ASP B CA 1
ATOM 7649 C C . ASP B 1 715 ? 99.732 185.250 156.108 1.00 100.25 715 ASP B C 1
ATOM 7650 O O . ASP B 1 715 ? 100.223 184.395 155.369 1.00 104.22 715 ASP B O 1
ATOM 7655 N N . LEU B 1 716 ? 100.219 185.538 157.315 1.00 84.91 716 LEU B N 1
ATOM 7656 C CA . LEU B 1 716 ? 101.438 184.897 157.794 1.00 83.25 716 LEU B CA 1
ATOM 7657 C C . LEU B 1 716 ? 101.267 183.388 157.909 1.00 86.06 716 LEU B C 1
ATOM 7658 O O . LEU B 1 716 ? 102.186 182.625 157.590 1.00 93.09 716 LEU B O 1
ATOM 7663 N N . ARG B 1 717 ? 100.099 182.938 158.371 1.00 77.10 717 ARG B N 1
ATOM 7664 C CA . ARG B 1 717 ? 99.886 181.508 158.568 1.00 77.17 717 ARG B CA 1
ATOM 7665 C C . ARG B 1 717 ? 100.034 180.736 157.263 1.00 81.87 717 ARG B C 1
ATOM 7666 O O . ARG B 1 717 ? 100.684 179.684 157.227 1.00 91.10 717 ARG B O 1
ATOM 7674 N N . ARG B 1 718 ? 99.434 181.236 156.182 1.00 83.89 718 ARG B N 1
ATOM 7675 C CA . ARG B 1 718 ? 99.508 180.532 154.907 1.00 83.59 718 ARG B CA 1
ATOM 7676 C C . ARG B 1 718 ? 100.939 180.457 154.395 1.00 90.02 718 ARG B C 1
ATOM 7677 O O . ARG B 1 718 ? 101.379 179.411 153.905 1.00 97.25 718 ARG B O 1
ATOM 7685 N N . GLY B 1 719 ? 101.680 181.560 154.489 1.00 81.02 719 GLY B N 1
ATOM 7686 C CA . GLY B 1 719 ? 103.064 181.538 154.050 1.00 79.67 719 GLY B CA 1
ATOM 7687 C C . GLY B 1 719 ? 103.912 180.583 154.863 1.00 78.91 719 GLY B C 1
ATOM 7688 O O . GLY B 1 719 ? 104.760 179.869 154.320 1.00 91.42 719 GLY B O 1
ATOM 7689 N N . VAL B 1 720 ? 103.701 180.559 156.179 1.00 71.24 720 VAL B N 1
ATOM 7690 C CA . VAL B 1 720 ? 104.447 179.633 157.022 1.00 68.62 720 VAL B CA 1
ATOM 7691 C C . VAL B 1 720 ? 104.116 178.196 156.652 1.00 74.02 720 VAL B C 1
ATOM 7692 O O . VAL B 1 720 ? 104.996 177.329 156.626 1.00 84.70 720 VAL B O 1
ATOM 7696 N N . GLN B 1 721 ? 102.843 177.915 156.369 1.00 79.54 721 GLN B N 1
ATOM 7697 C CA . GLN B 1 721 ? 102.477 176.572 155.930 1.00 74.51 721 GLN B CA 1
ATOM 7698 C C . GLN B 1 721 ? 103.177 176.212 154.629 1.00 83.69 721 GLN B C 1
ATOM 7699 O O . GLN B 1 721 ? 103.679 175.094 154.473 1.00 95.63 721 GLN B O 1
ATOM 7705 N N . ILE B 1 722 ? 103.220 177.148 153.681 1.00 71.98 722 ILE B N 1
ATOM 7706 C CA . ILE B 1 722 ? 103.896 176.888 152.413 1.00 69.47 722 ILE B CA 1
ATOM 7707 C C . ILE B 1 722 ? 105.360 176.553 152.657 1.00 71.46 722 ILE B C 1
ATOM 7708 O O . ILE B 1 722 ? 105.898 175.580 152.111 1.00 80.10 722 ILE B O 1
ATOM 7713 N N . LEU B 1 723 ? 106.027 177.357 153.486 1.00 65.63 723 LEU B N 1
ATOM 7714 C CA . LEU B 1 723 ? 107.442 177.132 153.756 1.00 56.53 723 LEU B CA 1
ATOM 7715 C C . LEU B 1 723 ? 107.667 175.787 154.432 1.00 59.93 723 LEU B C 1
ATOM 7716 O O . LEU B 1 723 ? 108.593 175.050 154.081 1.00 74.69 723 LEU B O 1
ATOM 7721 N N . MET B 1 724 ? 106.826 175.449 155.410 1.00 70.47 724 MET B N 1
ATOM 7722 C CA . MET B 1 724 ? 106.996 174.185 156.116 1.00 74.26 724 MET B CA 1
ATOM 7723 C C . MET B 1 724 ? 106.704 172.996 155.217 1.00 79.65 724 MET B C 1
ATOM 7724 O O . MET B 1 724 ? 107.254 171.911 155.431 1.00 83.57 724 MET B O 1
ATOM 7729 N N . GLN B 1 725 ? 105.848 173.171 154.214 1.00 77.24 725 GLN B N 1
ATOM 7730 C CA . GLN B 1 725 ? 105.496 172.058 153.346 1.00 65.97 725 GLN B CA 1
ATOM 7731 C C . GLN B 1 725 ? 106.501 171.836 152.225 1.00 74.88 725 GLN B C 1
ATOM 7732 O O . GLN B 1 725 ? 106.790 170.686 151.880 1.00 84.91 725 GLN B O 1
ATOM 7738 N N . ALA B 1 726 ? 107.048 172.901 151.644 1.00 73.67 726 ALA B N 1
ATOM 7739 C CA . ALA B 1 726 ? 107.834 172.752 150.426 1.00 66.29 726 ALA B CA 1
ATOM 7740 C C . ALA B 1 726 ? 109.303 173.109 150.569 1.00 74.15 726 ALA B C 1
ATOM 7741 O O . ALA B 1 726 ? 110.122 172.570 149.825 1.00 82.58 726 ALA B O 1
ATOM 7743 N N . ALA B 1 727 ? 109.665 173.989 151.496 1.00 83.23 727 ALA B N 1
ATOM 7744 C CA . ALA B 1 727 ? 111.049 174.430 151.585 1.00 71.39 727 ALA B CA 1
ATOM 7745 C C . ALA B 1 727 ? 111.975 173.250 151.841 1.00 75.41 727 ALA B C 1
ATOM 7746 O O . ALA B 1 727 ? 111.660 172.349 152.621 1.00 83.83 727 ALA B O 1
ATOM 7748 N N . GLY B 1 728 ? 113.119 173.250 151.166 1.00 72.97 728 GLY B N 1
ATOM 7749 C CA . GLY B 1 728 ? 114.139 172.250 151.371 1.00 75.19 728 GLY B CA 1
ATOM 7750 C C . GLY B 1 728 ? 114.497 171.554 150.083 1.00 76.88 728 GLY B C 1
ATOM 7751 O O . GLY B 1 728 ? 114.039 171.920 148.996 1.00 84.01 728 GLY B O 1
ATOM 7752 N N . LEU B 1 729 ? 115.331 170.524 150.205 1.00 81.08 729 LEU B N 1
ATOM 7753 C CA . LEU B 1 729 ? 115.785 169.761 149.046 1.00 73.99 729 LEU B CA 1
ATOM 7754 C C . LEU B 1 729 ? 116.084 168.343 149.508 1.00 77.14 729 LEU B C 1
ATOM 7755 O O . LEU B 1 729 ? 117.112 168.110 150.150 1.00 85.57 729 LEU B O 1
ATOM 7760 N N . GLY B 1 730 ? 115.199 167.409 149.184 1.00 73.56 730 GLY B N 1
ATOM 7761 C CA . GLY B 1 730 ? 115.426 166.029 149.578 1.00 77.15 730 GLY B CA 1
ATOM 7762 C C . GLY B 1 730 ? 115.497 165.898 151.083 1.00 81.32 730 GLY B C 1
ATOM 7763 O O . GLY B 1 730 ? 114.613 166.359 151.812 1.00 87.69 730 GLY B O 1
ATOM 7764 N N . ARG B 1 731 ? 116.560 165.257 151.565 1.00 82.21 731 ARG B N 1
ATOM 7765 C CA . ARG B 1 731 ? 116.748 165.068 152.996 1.00 75.57 731 ARG B CA 1
ATOM 7766 C C . ARG B 1 731 ? 117.189 166.337 153.708 1.00 84.37 731 ARG B C 1
ATOM 7767 O O . ARG B 1 731 ? 117.153 166.379 154.941 1.00 81.09 731 ARG B O 1
ATOM 7775 N N . MET B 1 732 ? 117.606 167.361 152.968 1.00 85.89 732 MET B N 1
ATOM 7776 C CA . MET B 1 732 ? 118.018 168.632 153.559 1.00 75.61 732 MET B CA 1
ATOM 7777 C C . MET B 1 732 ? 116.812 169.566 153.646 1.00 80.57 732 MET B C 1
ATOM 7778 O O . MET B 1 732 ? 116.713 170.585 152.963 1.00 87.03 732 MET B O 1
ATOM 7783 N N . LYS B 1 733 ? 115.880 169.192 154.513 1.00 74.26 733 LYS B N 1
ATOM 7784 C CA . LYS B 1 733 ? 114.681 169.980 154.732 1.00 69.54 733 LYS B CA 1
ATOM 7785 C C . LYS B 1 733 ? 114.480 170.221 156.219 1.00 77.98 733 LYS B C 1
ATOM 7786 O O . LYS B 1 733 ? 114.814 169.366 157.043 1.00 80.19 733 LYS B O 1
ATOM 7792 N N . PRO B 1 734 ? 113.927 171.374 156.588 1.00 74.18 734 PRO B N 1
ATOM 7793 C CA . PRO B 1 734 ? 113.856 171.734 158.006 1.00 65.32 734 PRO B CA 1
ATOM 7794 C C . PRO B 1 734 ? 112.944 170.807 158.792 1.00 62.41 734 PRO B C 1
ATOM 7795 O O . PRO B 1 734 ? 111.959 170.279 158.276 1.00 69.75 734 PRO B O 1
ATOM 7799 N N . ASN B 1 735 ? 113.294 170.612 160.063 1.00 63.76 735 ASN B N 1
ATOM 7800 C CA . ASN B 1 735 ? 112.467 169.858 160.990 1.00 62.59 735 ASN B CA 1
ATOM 7801 C C . ASN B 1 735 ? 112.192 170.610 162.283 1.00 67.77 735 ASN B C 1
ATOM 7802 O O . ASN B 1 735 ? 111.581 170.040 163.191 1.00 76.47 735 ASN B O 1
ATOM 7807 N N . ILE B 1 736 ? 112.623 171.862 162.393 1.00 61.68 736 ILE B N 1
ATOM 7808 C CA . ILE B 1 736 ? 112.381 172.692 163.565 1.00 56.89 736 ILE B CA 1
ATOM 7809 C C . ILE B 1 736 ? 111.888 174.050 163.097 1.00 61.63 736 ILE B C 1
ATOM 7810 O O . ILE B 1 736 ? 112.416 174.611 162.132 1.00 73.60 736 ILE B O 1
ATOM 7815 N N . LEU B 1 737 ? 110.876 174.576 163.774 1.00 67.02 737 LEU B N 1
ATOM 7816 C CA . LEU B 1 737 ? 110.370 175.914 163.507 1.00 62.70 737 LEU B CA 1
ATOM 7817 C C . LEU B 1 737 ? 110.833 176.844 164.618 1.00 69.29 737 LEU B C 1
ATOM 7818 O O . LEU B 1 737 ? 110.550 176.599 165.795 1.00 83.18 737 LEU B O 1
ATOM 7823 N N . VAL B 1 738 ? 111.539 177.904 164.247 1.00 60.82 738 VAL B N 1
ATOM 7824 C CA . VAL B 1 738 ? 112.012 178.909 165.188 1.00 52.95 738 VAL B CA 1
ATOM 7825 C C . VAL B 1 738 ? 111.251 180.192 164.896 1.00 59.68 738 VAL B C 1
ATOM 7826 O O . VAL B 1 738 ? 111.364 180.755 163.801 1.00 76.43 738 VAL B O 1
ATOM 7830 N N . VAL B 1 739 ? 110.473 180.655 165.866 1.00 51.14 739 VAL B N 1
ATOM 7831 C CA . VAL B 1 739 ? 109.638 181.836 165.707 1.00 56.20 739 VAL B CA 1
ATOM 7832 C C . VAL B 1 739 ? 109.813 182.722 166.928 1.00 58.56 739 VAL B C 1
ATOM 7833 O O . VAL B 1 739 ? 109.999 182.227 168.044 1.00 73.15 739 VAL B O 1
ATOM 7837 N N . GLY B 1 740 ? 109.757 184.031 166.717 1.00 61.60 740 GLY B N 1
ATOM 7838 C CA . GLY B 1 740 ? 109.877 184.954 167.821 1.00 60.70 740 GLY B CA 1
ATOM 7839 C C . GLY B 1 740 ? 108.588 185.081 168.606 1.00 61.96 740 GLY B C 1
ATOM 7840 O O . GLY B 1 740 ? 107.493 184.800 168.123 1.00 78.40 740 GLY B O 1
ATOM 7841 N N . PHE B 1 741 ? 108.730 185.514 169.852 1.00 66.26 741 PHE B N 1
ATOM 7842 C CA . PHE B 1 741 ? 107.574 185.688 170.717 1.00 62.12 741 PHE B CA 1
ATOM 7843 C C . PHE B 1 741 ? 106.767 186.906 170.290 1.00 73.35 741 PHE B C 1
ATOM 7844 O O . PHE B 1 741 ? 107.325 187.938 169.914 1.00 87.74 741 PHE B O 1
ATOM 7852 N N . LYS B 1 742 ? 105.444 186.784 170.355 1.00 72.40 742 LYS B N 1
ATOM 7853 C CA . LYS B 1 742 ? 104.552 187.890 170.009 1.00 76.12 742 LYS B CA 1
ATOM 7854 C C . LYS B 1 742 ? 104.434 188.810 171.215 1.00 85.99 742 LYS B C 1
ATOM 7855 O O . LYS B 1 742 ? 103.507 188.710 172.017 1.00 93.83 742 LYS B O 1
ATOM 7861 N N . LYS B 1 743 ? 105.387 189.734 171.334 1.00 88.46 743 LYS B N 1
ATOM 7862 C CA . LYS B 1 743 ? 105.450 190.604 172.501 1.00 86.53 743 LYS B CA 1
ATOM 7863 C C . LYS B 1 743 ? 104.201 191.456 172.671 1.00 92.53 743 LYS B C 1
ATOM 7864 O O . LYS B 1 743 ? 103.864 191.820 173.802 1.00 93.99 743 LYS B O 1
ATOM 7870 N N . ASN B 1 744 ? 103.503 191.779 171.586 1.00 93.12 744 ASN B N 1
ATOM 7871 C CA . ASN B 1 744 ? 102.376 192.702 171.619 1.00 92.11 744 ASN B CA 1
ATOM 7872 C C . ASN B 1 744 ? 101.039 191.976 171.513 1.00 96.50 744 ASN B C 1
ATOM 7873 O O . ASN B 1 744 ? 100.041 192.556 171.086 1.00 100.20 744 ASN B O 1
ATOM 7878 N N . TRP B 1 745 ? 101.001 190.707 171.918 1.00 86.08 745 TRP B N 1
ATOM 7879 C CA . TRP B 1 745 ? 99.814 189.889 171.715 1.00 82.08 745 TRP B CA 1
ATOM 7880 C C . TRP B 1 745 ? 98.593 190.399 172.467 1.00 84.99 745 TRP B C 1
ATOM 7881 O O . TRP B 1 745 ? 97.472 190.033 172.101 1.00 89.14 745 TRP B O 1
ATOM 7892 N N . GLN B 1 746 ? 98.766 191.224 173.498 1.00 88.00 746 GLN B N 1
ATOM 7893 C CA . GLN B 1 746 ? 97.614 191.706 174.250 1.00 85.47 746 GLN B CA 1
ATOM 7894 C C . GLN B 1 746 ? 96.998 192.948 173.618 1.00 90.32 746 GLN B C 1
ATOM 7895 O O . GLN B 1 746 ? 95.772 193.063 173.540 1.00 95.03 746 GLN B O 1
ATOM 7901 N N . SER B 1 747 ? 97.828 193.884 173.176 1.00 99.04 747 SER B N 1
ATOM 7902 C CA . SER B 1 747 ? 97.349 195.103 172.528 1.00 99.95 747 SER B CA 1
ATOM 7903 C C . SER B 1 747 ? 97.366 194.941 171.009 1.00 98.80 747 SER B C 1
ATOM 7904 O O . SER B 1 747 ? 98.007 195.692 170.277 1.00 101.13 747 SER B O 1
ATOM 7907 N N . ALA B 1 748 ? 96.641 193.929 170.542 1.00 98.18 748 ALA B N 1
ATOM 7908 C CA . ALA B 1 748 ? 96.570 193.631 169.122 1.00 97.67 748 ALA B CA 1
ATOM 7909 C C . ALA B 1 748 ? 95.268 192.902 168.838 1.00 102.34 748 ALA B C 1
ATOM 7910 O O . ALA B 1 748 ? 94.622 192.370 169.743 1.00 104.44 748 ALA B O 1
ATOM 7912 N N . HIS B 1 749 ? 94.890 192.882 167.569 1.00 113.91 749 HIS B N 1
ATOM 7913 C CA . HIS B 1 749 ? 93.662 192.208 167.183 1.00 113.76 749 HIS B CA 1
ATOM 7914 C C . HIS B 1 749 ? 93.754 190.728 167.540 1.00 115.96 749 HIS B C 1
ATOM 7915 O O . HIS B 1 749 ? 94.734 190.066 167.172 1.00 119.97 749 HIS B O 1
ATOM 7922 N N . PRO B 1 750 ? 92.765 190.172 168.241 1.00 99.03 750 PRO B N 1
ATOM 7923 C CA . PRO B 1 750 ? 92.843 188.753 168.616 1.00 101.71 750 PRO B CA 1
ATOM 7924 C C . PRO B 1 750 ? 93.006 187.820 167.433 1.00 104.58 750 PRO B C 1
ATOM 7925 O O . PRO B 1 750 ? 93.503 186.701 167.611 1.00 107.82 750 PRO B O 1
ATOM 7929 N N . ALA B 1 751 ? 92.594 188.230 166.233 1.00 100.35 751 ALA B N 1
ATOM 7930 C CA . ALA B 1 751 ? 92.790 187.383 165.063 1.00 99.79 751 ALA B CA 1
ATOM 7931 C C . ALA B 1 751 ? 94.266 187.084 164.844 1.00 101.94 751 ALA B C 1
ATOM 7932 O O . ALA B 1 751 ? 94.634 185.964 164.470 1.00 104.61 751 ALA B O 1
ATOM 7934 N N . THR B 1 752 ? 95.130 188.076 165.066 1.00 95.89 752 THR B N 1
ATOM 7935 C CA . THR B 1 752 ? 96.563 187.845 164.928 1.00 94.69 752 THR B CA 1
ATOM 7936 C C . THR B 1 752 ? 97.057 186.823 165.942 1.00 98.33 752 THR B C 1
ATOM 7937 O O . THR B 1 752 ? 97.892 185.970 165.621 1.00 102.57 752 THR B O 1
ATOM 7941 N N . VAL B 1 753 ? 96.562 186.900 167.178 1.00 91.05 753 VAL B N 1
ATOM 7942 C CA . VAL B 1 753 ? 96.956 185.929 168.195 1.00 92.83 753 VAL B CA 1
ATOM 7943 C C . VAL B 1 753 ? 96.508 184.533 167.792 1.00 95.92 753 VAL B C 1
ATOM 7944 O O . VAL B 1 753 ? 97.245 183.549 167.953 1.00 98.25 753 VAL B O 1
ATOM 7948 N N . GLU B 1 754 ? 95.284 184.422 167.275 1.00 101.75 754 GLU B N 1
ATOM 7949 C CA . GLU B 1 754 ? 94.798 183.132 166.805 1.00 96.91 754 GLU B CA 1
ATOM 7950 C C . GLU B 1 754 ? 95.672 182.596 165.682 1.00 102.58 754 GLU B C 1
ATOM 7951 O O . GLU B 1 754 ? 95.981 181.403 165.645 1.00 101.91 754 GLU B O 1
ATOM 7957 N N . ASP B 1 755 ? 96.089 183.465 164.760 1.00 94.60 755 ASP B N 1
ATOM 7958 C CA . ASP B 1 755 ? 96.947 183.024 163.664 1.00 88.44 755 ASP B CA 1
ATOM 7959 C C . ASP B 1 755 ? 98.316 182.583 164.168 1.00 90.19 755 ASP B C 1
ATOM 7960 O O . ASP B 1 755 ? 98.900 181.632 163.645 1.00 90.91 755 ASP B O 1
ATOM 7965 N N . TYR B 1 756 ? 98.849 183.268 165.179 1.00 77.35 756 TYR B N 1
ATOM 7966 C CA . TYR B 1 756 ? 100.136 182.878 165.750 1.00 78.00 756 TYR B CA 1
ATOM 7967 C C . TYR B 1 756 ? 100.055 181.498 166.401 1.00 80.36 756 TYR B C 1
ATOM 7968 O O . TYR B 1 756 ? 100.883 180.607 166.139 1.00 81.10 756 TYR B O 1
ATOM 7977 N N . ILE B 1 757 ? 99.048 181.297 167.248 1.00 72.88 757 ILE B N 1
ATOM 7978 C CA . ILE B 1 757 ? 98.885 179.989 167.869 1.00 73.40 757 ILE B CA 1
ATOM 7979 C C . ILE B 1 757 ? 98.608 178.931 166.811 1.00 80.88 757 ILE B C 1
ATOM 7980 O O . ILE B 1 757 ? 99.025 177.777 166.946 1.00 92.32 757 ILE B O 1
ATOM 7985 N N . GLY B 1 758 ? 97.902 179.300 165.742 1.00 71.38 758 GLY B N 1
ATOM 7986 C CA . GLY B 1 758 ? 97.699 178.374 164.646 1.00 67.87 758 GLY B CA 1
ATOM 7987 C C . GLY B 1 758 ? 98.983 178.023 163.929 1.00 73.12 758 GLY B C 1
ATOM 7988 O O . GLY B 1 758 ? 99.135 176.907 163.436 1.00 81.95 758 GLY B O 1
ATOM 7989 N N . ILE B 1 759 ? 99.913 178.970 163.841 1.00 76.86 759 ILE B N 1
ATOM 7990 C CA . ILE B 1 759 ? 101.229 178.663 163.291 1.00 73.33 759 ILE B CA 1
ATOM 7991 C C . ILE B 1 759 ? 101.902 177.595 164.136 1.00 75.47 759 ILE B C 1
ATOM 7992 O O . ILE B 1 759 ? 102.467 176.625 163.617 1.00 82.51 759 ILE B O 1
ATOM 7997 N N . LEU B 1 760 ? 101.844 177.757 165.458 1.00 76.76 760 LEU B N 1
ATOM 7998 C CA . LEU B 1 760 ? 102.408 176.725 166.329 1.00 71.61 760 LEU B CA 1
ATOM 7999 C C . LEU B 1 760 ? 101.706 175.384 166.127 1.00 69.53 760 LEU B C 1
ATOM 8000 O O . LEU B 1 760 ? 102.355 174.330 166.060 1.00 73.61 760 LEU B O 1
ATOM 8005 N N . HIS B 1 761 ? 100.377 175.407 166.030 1.00 69.85 761 HIS B N 1
ATOM 8006 C CA . HIS B 1 761 ? 99.623 174.170 165.864 1.00 61.90 761 HIS B CA 1
ATOM 8007 C C . HIS B 1 761 ? 99.977 173.480 164.556 1.00 76.05 761 HIS B C 1
ATOM 8008 O O . HIS B 1 761 ? 100.109 172.255 164.510 1.00 83.92 761 HIS B O 1
ATOM 8015 N N . ASP B 1 762 ? 100.123 174.248 163.477 1.00 85.08 762 ASP B N 1
ATOM 8016 C CA . ASP B 1 762 ? 100.523 173.675 162.198 1.00 79.78 762 ASP B CA 1
ATOM 8017 C C . ASP B 1 762 ? 101.927 173.097 162.272 1.00 82.01 762 ASP B C 1
ATOM 8018 O O . ASP B 1 762 ? 102.194 172.025 161.716 1.00 88.01 762 ASP B O 1
ATOM 8023 N N . ALA B 1 763 ? 102.841 173.794 162.947 1.00 73.94 763 ALA B N 1
ATOM 8024 C CA . ALA B 1 763 ? 104.177 173.246 163.129 1.00 74.48 763 ALA B CA 1
ATOM 8025 C C . ALA B 1 763 ? 104.113 171.888 163.807 1.00 80.06 763 ALA B C 1
ATOM 8026 O O . ALA B 1 763 ? 104.786 170.941 163.386 1.00 81.10 763 ALA B O 1
ATOM 8028 N N . PHE B 1 764 ? 103.301 171.770 164.857 1.00 75.50 764 PHE B N 1
ATOM 8029 C CA . PHE B 1 764 ? 103.157 170.475 165.516 1.00 65.87 764 PHE B CA 1
ATOM 8030 C C . PHE B 1 764 ? 102.498 169.455 164.596 1.00 73.74 764 PHE B C 1
ATOM 8031 O O . PHE B 1 764 ? 102.866 168.276 164.600 1.00 79.77 764 PHE B O 1
ATOM 8039 N N . ASP B 1 765 ? 101.521 169.891 163.801 1.00 84.70 765 ASP B N 1
ATOM 8040 C CA . ASP B 1 765 ? 100.805 168.980 162.915 1.00 79.49 765 ASP B CA 1
ATOM 8041 C C . ASP B 1 765 ? 101.712 168.418 161.833 1.00 80.61 765 ASP B C 1
ATOM 8042 O O . ASP B 1 765 ? 101.474 167.313 161.337 1.00 83.83 765 ASP B O 1
ATOM 8047 N N . PHE B 1 766 ? 102.742 169.161 161.448 1.00 79.46 766 PHE B N 1
ATOM 8048 C CA . PHE B 1 766 ? 103.689 168.706 160.442 1.00 77.24 766 PHE B CA 1
ATOM 8049 C C . PHE B 1 766 ? 104.844 167.915 161.035 1.00 81.70 766 PHE B C 1
ATOM 8050 O O . PHE B 1 766 ? 105.772 167.561 160.303 1.00 89.31 766 PHE B O 1
ATOM 8058 N N . ASN B 1 767 ? 104.813 167.636 162.335 1.00 76.34 767 ASN B N 1
ATOM 8059 C CA . ASN B 1 767 ? 105.840 166.898 163.057 1.00 71.53 767 ASN B CA 1
ATOM 8060 C C . ASN B 1 767 ? 107.076 167.746 163.315 1.00 76.31 767 ASN B C 1
ATOM 8061 O O . ASN B 1 767 ? 108.143 167.192 163.603 1.00 80.09 767 ASN B O 1
ATOM 8066 N N . TYR B 1 768 ? 106.974 169.066 163.213 1.00 74.45 768 TYR B N 1
ATOM 8067 C CA . TYR B 1 768 ? 108.114 169.923 163.482 1.00 69.28 768 TYR B CA 1
ATOM 8068 C C . TYR B 1 768 ? 108.345 170.065 164.981 1.00 73.23 768 TYR B C 1
ATOM 8069 O O . TYR B 1 768 ? 107.427 169.953 165.796 1.00 80.66 768 TYR B O 1
ATOM 8078 N N . GLY B 1 769 ? 109.598 170.312 165.339 1.00 65.51 769 GLY B N 1
ATOM 8079 C CA . GLY B 1 769 ? 109.915 170.811 166.656 1.00 58.69 769 GLY B CA 1
ATOM 8080 C C . GLY B 1 769 ? 109.773 172.320 166.679 1.00 70.16 769 GLY B C 1
ATOM 8081 O O . GLY B 1 769 ? 110.094 173.004 165.715 1.00 80.99 769 GLY B O 1
ATOM 8082 N N . VAL B 1 770 ? 109.276 172.840 167.794 1.00 67.39 770 VAL B N 1
ATOM 8083 C CA . VAL B 1 770 ? 108.950 174.254 167.914 1.00 58.26 770 VAL B CA 1
ATOM 8084 C C . VAL B 1 770 ? 109.909 174.907 168.893 1.00 67.31 770 VAL B C 1
ATOM 8085 O O . VAL B 1 770 ? 110.204 174.352 169.957 1.00 77.49 770 VAL B O 1
ATOM 8089 N N . CYS B 1 771 ? 110.399 176.086 168.523 1.00 72.84 771 CYS B N 1
ATOM 8090 C CA . CYS B 1 771 ? 111.297 176.867 169.362 1.00 64.18 771 CYS B CA 1
ATOM 8091 C C . CYS B 1 771 ? 110.832 178.313 169.335 1.00 67.64 771 CYS B C 1
ATOM 8092 O O . CYS B 1 771 ? 110.861 178.952 168.281 1.00 79.59 771 CYS B O 1
ATOM 8095 N N . VAL B 1 772 ? 110.403 178.826 170.483 1.00 70.25 772 VAL B N 1
ATOM 8096 C CA . VAL B 1 772 ? 109.892 180.187 170.606 1.00 65.14 772 VAL B CA 1
ATOM 8097 C C . VAL B 1 772 ? 110.922 181.012 171.361 1.00 67.93 772 VAL B C 1
ATOM 8098 O O . VAL B 1 772 ? 111.337 180.642 172.465 1.00 87.56 772 VAL B O 1
ATOM 8102 N N . MET B 1 773 ? 111.329 182.128 170.770 1.00 72.56 773 MET B N 1
ATOM 8103 C CA . MET B 1 773 ? 112.362 182.988 171.328 1.00 72.15 773 MET B CA 1
ATOM 8104 C C . MET B 1 773 ? 111.739 184.270 171.860 1.00 81.46 773 MET B C 1
ATOM 8105 O O . MET B 1 773 ? 110.978 184.934 171.151 1.00 90.63 773 MET B O 1
ATOM 8110 N N . ARG B 1 774 ? 112.065 184.615 173.102 1.00 70.52 774 ARG B N 1
ATOM 8111 C CA . ARG B 1 774 ? 111.591 185.849 173.713 1.00 67.21 774 ARG B CA 1
ATOM 8112 C C . ARG B 1 774 ? 112.771 186.660 174.217 1.00 76.14 774 ARG B C 1
ATOM 8113 O O . ARG B 1 774 ? 113.681 186.115 174.847 1.00 86.10 774 ARG B O 1
ATOM 8121 N N . MET B 1 775 ? 112.747 187.957 173.941 1.00 98.36 775 MET B N 1
ATOM 8122 C CA . MET B 1 775 ? 113.709 188.903 174.478 1.00 95.13 775 MET B CA 1
ATOM 8123 C C . MET B 1 775 ? 112.956 190.060 175.116 1.00 97.73 775 MET B C 1
ATOM 8124 O O . MET B 1 775 ? 111.835 190.384 174.717 1.00 99.65 775 MET B O 1
ATOM 8129 N N . ARG B 1 776 ? 113.579 190.677 176.119 1.00 103.69 776 ARG B N 1
ATOM 8130 C CA . ARG B 1 776 ? 112.890 191.700 176.899 1.00 105.02 776 ARG B CA 1
ATOM 8131 C C . ARG B 1 776 ? 112.384 192.829 176.010 1.00 109.86 776 ARG B C 1
ATOM 8132 O O . ARG B 1 776 ? 111.225 193.244 176.114 1.00 113.69 776 ARG B O 1
ATOM 8140 N N . GLU B 1 777 ? 113.239 193.336 175.126 1.00 119.08 777 GLU B N 1
ATOM 8141 C CA . GLU B 1 777 ? 112.890 194.482 174.298 1.00 117.79 777 GLU B CA 1
ATOM 8142 C C . GLU B 1 777 ? 112.270 194.095 172.964 1.00 118.98 777 GLU B C 1
ATOM 8143 O O . GLU B 1 777 ? 111.973 194.983 172.159 1.00 121.78 777 GLU B O 1
ATOM 8149 N N . GLY B 1 778 ? 112.068 192.811 172.709 1.00 107.33 778 GLY B N 1
ATOM 8150 C CA . GLY B 1 778 ? 111.539 192.367 171.439 1.00 104.24 778 GLY B CA 1
ATOM 8151 C C . GLY B 1 778 ? 112.637 192.125 170.418 1.00 106.35 778 GLY B C 1
ATOM 8152 O O . GLY B 1 778 ? 113.809 192.449 170.623 1.00 107.18 778 GLY B O 1
ATOM 8153 N N . LEU B 1 779 ? 112.244 191.541 169.290 1.00 88.24 779 LEU B N 1
ATOM 8154 C CA . LEU B 1 779 ? 113.202 191.184 168.255 1.00 82.97 779 LEU B CA 1
ATOM 8155 C C . LEU B 1 779 ? 113.222 192.159 167.089 1.00 86.77 779 LEU B C 1
ATOM 8156 O O . LEU B 1 779 ? 114.233 192.233 166.383 1.00 89.64 779 LEU B O 1
ATOM 8161 N N . ASN B 1 780 ? 112.146 192.908 166.873 1.00 91.51 780 ASN B N 1
ATOM 8162 C CA . ASN B 1 780 ? 112.068 193.819 165.740 1.00 87.68 780 ASN B CA 1
ATOM 8163 C C . ASN B 1 780 ? 112.731 195.141 166.100 1.00 91.07 780 ASN B C 1
ATOM 8164 O O . ASN B 1 780 ? 112.392 195.756 167.115 1.00 96.25 780 ASN B O 1
ATOM 8169 N N . VAL B 1 781 ? 113.673 195.577 165.270 1.00 83.85 781 VAL B N 1
ATOM 8170 C CA . VAL B 1 781 ? 114.394 196.816 165.515 1.00 80.98 781 VAL B CA 1
ATOM 8171 C C . VAL B 1 781 ? 113.847 197.938 164.641 1.00 82.47 781 VAL B C 1
ATOM 8172 O O . VAL B 1 781 ? 113.597 197.747 163.450 1.00 77.22 781 VAL B O 1
ATOM 8176 N N . GLU B 1 815 ? 127.397 199.136 158.105 1.00 129.43 815 GLU B N 1
ATOM 8177 C CA . GLU B 1 815 ? 127.331 198.749 159.509 1.00 132.87 815 GLU B CA 1
ATOM 8178 C C . GLU B 1 815 ? 125.992 198.104 159.840 1.00 133.80 815 GLU B C 1
ATOM 8179 O O . GLU B 1 815 ? 124.938 198.716 159.673 1.00 132.32 815 GLU B O 1
ATOM 8185 N N . GLN B 1 816 ? 126.042 196.864 160.314 1.00 110.17 816 GLN B N 1
ATOM 8186 C CA . GLN B 1 816 ? 124.854 196.113 160.681 1.00 108.37 816 GLN B CA 1
ATOM 8187 C C . GLN B 1 816 ? 124.616 196.212 162.181 1.00 111.63 816 GLN B C 1
ATOM 8188 O O . GLN B 1 816 ? 125.523 196.516 162.960 1.00 110.67 816 GLN B O 1
ATOM 8194 N N . ALA B 1 817 ? 123.375 195.952 162.578 1.00 106.72 817 ALA B N 1
ATOM 8195 C CA . ALA B 1 817 ? 123.023 196.004 163.988 1.00 101.09 817 ALA B CA 1
ATOM 8196 C C . ALA B 1 817 ? 123.761 194.919 164.760 1.00 102.92 817 ALA B C 1
ATOM 8197 O O . ALA B 1 817 ? 124.040 193.835 164.243 1.00 106.44 817 ALA B O 1
ATOM 8199 N N . THR B 1 818 ? 124.086 195.225 166.011 1.00 102.11 818 THR B N 1
ATOM 8200 C CA . THR B 1 818 ? 124.750 194.287 166.901 1.00 104.51 818 THR B CA 1
ATOM 8201 C C . THR B 1 818 ? 123.756 193.749 167.919 1.00 104.27 818 THR B C 1
ATOM 8202 O O . THR B 1 818 ? 122.954 194.502 168.477 1.00 106.88 818 THR B O 1
ATOM 8206 N N . THR B 1 819 ? 123.807 192.443 168.149 1.00 96.08 819 THR B N 1
ATOM 8207 C CA . THR B 1 819 ? 122.928 191.778 169.094 1.00 96.81 819 THR B CA 1
ATOM 8208 C C . THR B 1 819 ? 123.749 191.164 170.219 1.00 96.20 819 THR B C 1
ATOM 8209 O O . THR B 1 819 ? 124.981 191.160 170.196 1.00 94.39 819 THR B O 1
ATOM 8213 N N . ILE B 1 820 ? 123.038 190.637 171.216 1.00 95.36 820 ILE B N 1
ATOM 8214 C CA . ILE B 1 820 ? 123.701 190.060 172.380 1.00 93.80 820 ILE B CA 1
ATOM 8215 C C . ILE B 1 820 ? 124.490 188.819 171.996 1.00 91.45 820 ILE B C 1
ATOM 8216 O O . ILE B 1 820 ? 125.560 188.556 172.555 1.00 94.65 820 ILE B O 1
ATOM 8221 N N . PHE B 1 821 ? 123.982 188.038 171.049 1.00 79.66 821 PHE B N 1
ATOM 8222 C CA . PHE B 1 821 ? 124.584 186.756 170.708 1.00 83.31 821 PHE B CA 1
ATOM 8223 C C . PHE B 1 821 ? 125.857 186.880 169.884 1.00 90.08 821 PHE B C 1
ATOM 8224 O O . PHE B 1 821 ? 126.413 185.851 169.489 1.00 90.64 821 PHE B O 1
ATOM 8232 N N . GLN B 1 822 ? 126.330 188.092 169.608 1.00 96.92 822 GLN B N 1
ATOM 8233 C CA . GLN B 1 822 ? 127.604 188.260 168.924 1.00 95.27 822 GLN B CA 1
ATOM 8234 C C . GLN B 1 822 ? 128.784 188.380 169.876 1.00 95.15 822 GLN B C 1
ATOM 8235 O O . GLN B 1 822 ? 129.930 188.386 169.417 1.00 97.02 822 GLN B O 1
ATOM 8241 N N . SER B 1 823 ? 128.538 188.469 171.178 1.00 95.40 823 SER B N 1
ATOM 8242 C CA . SER B 1 823 ? 129.587 188.637 172.171 1.00 95.52 823 SER B CA 1
ATOM 8243 C C . SER B 1 823 ? 129.638 187.414 173.073 1.00 99.65 823 SER B C 1
ATOM 8244 O O . SER B 1 823 ? 128.603 186.820 173.386 1.00 107.28 823 SER B O 1
ATOM 8247 N N . GLU B 1 824 ? 130.846 187.038 173.484 1.00 107.80 824 GLU B N 1
ATOM 8248 C CA . GLU B 1 824 ? 131.001 185.894 174.370 1.00 109.83 824 GLU B CA 1
ATOM 8249 C C . GLU B 1 824 ? 130.277 186.138 175.688 1.00 109.65 824 GLU B C 1
ATOM 8250 O O . GLU B 1 824 ? 130.352 187.224 176.268 1.00 105.58 824 GLU B O 1
ATOM 8256 N N . GLN B 1 825 ? 129.563 185.114 176.157 1.00 96.79 825 GLN B N 1
ATOM 8257 C CA . GLN B 1 825 ? 128.773 185.247 177.375 1.00 94.93 825 GLN B CA 1
ATOM 8258 C C . GLN B 1 825 ? 129.642 185.206 178.624 1.00 100.36 825 GLN B C 1
ATOM 8259 O O . GLN B 1 825 ? 129.350 185.893 179.608 1.00 103.60 825 GLN B O 1
ATOM 8265 N N . GLY B 1 826 ? 130.706 184.411 178.609 1.00 100.99 826 GLY B N 1
ATOM 8266 C CA . GLY B 1 826 ? 131.591 184.337 179.752 1.00 100.02 826 GLY B CA 1
ATOM 8267 C C . GLY B 1 826 ? 131.263 183.196 180.691 1.00 103.18 826 GLY B C 1
ATOM 8268 O O . GLY B 1 826 ? 131.010 182.072 180.250 1.00 105.95 826 GLY B O 1
ATOM 8269 N N . LYS B 1 827 ? 131.268 183.473 181.990 1.00 99.97 827 LYS B N 1
ATOM 8270 C CA . LYS B 1 827 ? 131.032 182.454 183.001 1.00 101.34 827 LYS B CA 1
ATOM 8271 C C . LYS B 1 827 ? 129.566 182.317 183.382 1.00 102.82 827 LYS B C 1
ATOM 8272 O O . LYS B 1 827 ? 129.239 181.481 184.230 1.00 103.61 827 LYS B O 1
ATOM 8278 N N . LYS B 1 828 ? 128.678 183.108 182.787 1.00 98.17 828 LYS B N 1
ATOM 8279 C CA . LYS B 1 828 ? 127.264 182.993 183.096 1.00 91.67 828 LYS B CA 1
ATOM 8280 C C . LYS B 1 828 ? 126.778 181.576 182.811 1.00 94.97 828 LYS B C 1
ATOM 8281 O O . LYS B 1 828 ? 127.470 180.765 182.193 1.00 103.11 828 LYS B O 1
ATOM 8287 N N . THR B 1 829 ? 125.571 181.280 183.273 1.00 83.92 829 THR B N 1
ATOM 8288 C CA . THR B 1 829 ? 125.025 179.936 183.197 1.00 84.53 829 THR B CA 1
ATOM 8289 C C . THR B 1 829 ? 123.910 179.850 182.162 1.00 78.85 829 THR B C 1
ATOM 8290 O O . THR B 1 829 ? 123.184 180.812 181.909 1.00 87.47 829 THR B O 1
ATOM 8294 N N . ILE B 1 830 ? 123.797 178.674 181.555 1.00 68.18 830 ILE B N 1
ATOM 8295 C CA . ILE B 1 830 ? 122.680 178.326 180.688 1.00 73.24 830 ILE B CA 1
ATOM 8296 C C . ILE B 1 830 ? 121.755 177.432 181.500 1.00 80.13 830 ILE B C 1
ATOM 8297 O O . ILE B 1 830 ? 122.089 176.277 181.785 1.00 87.78 830 ILE B O 1
ATOM 8302 N N . ASP B 1 831 ? 120.595 177.958 181.873 1.00 73.36 831 ASP B N 1
ATOM 8303 C CA . ASP B 1 831 ? 119.666 177.261 182.749 1.00 61.07 831 ASP B CA 1
ATOM 8304 C C . ASP B 1 831 ? 118.650 176.506 181.904 1.00 74.60 831 ASP B C 1
ATOM 8305 O O . ASP B 1 831 ? 117.952 177.107 181.084 1.00 88.48 831 ASP B O 1
ATOM 8310 N N . ILE B 1 832 ? 118.562 175.197 182.114 1.00 65.11 832 ILE B N 1
ATOM 8311 C CA . ILE B 1 832 ? 117.697 174.324 181.331 1.00 57.50 832 ILE B CA 1
ATOM 8312 C C . ILE B 1 832 ? 116.654 173.732 182.265 1.00 64.79 832 ILE B C 1
ATOM 8313 O O . ILE B 1 832 ? 117.000 173.105 183.272 1.00 79.74 832 ILE B O 1
ATOM 8318 N N . TYR B 1 833 ? 115.384 173.919 181.930 1.00 57.48 833 TYR B N 1
ATOM 8319 C CA . TYR B 1 833 ? 114.271 173.403 182.722 1.00 56.09 833 TYR B CA 1
ATOM 8320 C C . TYR B 1 833 ? 113.617 172.276 181.929 1.00 65.52 833 TYR B C 1
ATOM 8321 O O . TYR B 1 833 ? 112.672 172.495 181.172 1.00 79.07 833 TYR B O 1
ATOM 8330 N N . TRP B 1 834 ? 114.129 171.063 182.113 1.00 69.88 834 TRP B N 1
ATOM 8331 C CA . TRP B 1 834 ? 113.635 169.881 181.409 1.00 67.83 834 TRP B CA 1
ATOM 8332 C C . TRP B 1 834 ? 112.455 169.309 182.180 1.00 71.58 834 TRP B C 1
ATOM 8333 O O . TRP B 1 834 ? 112.570 168.308 182.886 1.00 86.09 834 TRP B O 1
ATOM 8344 N N . LEU B 1 835 ? 111.300 169.946 182.032 1.00 72.76 835 LEU B N 1
ATOM 8345 C CA . LEU B 1 835 ? 110.109 169.538 182.760 1.00 71.14 835 LEU B CA 1
ATOM 8346 C C . LEU B 1 835 ? 109.436 168.307 182.178 1.00 77.75 835 LEU B C 1
ATOM 8347 O O . LEU B 1 835 ? 108.894 167.500 182.939 1.00 89.11 835 LEU B O 1
ATOM 8352 N N . PHE B 1 836 ? 109.455 168.139 180.860 1.00 78.65 836 PHE B N 1
ATOM 8353 C CA . PHE B 1 836 ? 108.773 167.023 180.228 1.00 70.62 836 PHE B CA 1
ATOM 8354 C C . PHE B 1 836 ? 109.674 166.411 179.169 1.00 75.85 836 PHE B C 1
ATOM 8355 O O . PHE B 1 836 ? 110.533 167.079 178.591 1.00 88.77 836 PHE B O 1
ATOM 8363 N N . ASP B 1 837 ? 109.463 165.123 178.922 1.00 82.81 837 ASP B N 1
ATOM 8364 C CA . ASP B 1 837 ? 110.245 164.388 177.937 1.00 85.32 837 ASP B CA 1
ATOM 8365 C C . ASP B 1 837 ? 109.701 164.685 176.548 1.00 90.42 837 ASP B C 1
ATOM 8366 O O . ASP B 1 837 ? 108.566 164.321 176.225 1.00 97.81 837 ASP B O 1
ATOM 8371 N N . ASP B 1 838 ? 110.508 165.346 175.724 1.00 80.93 838 ASP B N 1
ATOM 8372 C CA . ASP B 1 838 ? 110.154 165.631 174.344 1.00 80.50 838 ASP B CA 1
ATOM 8373 C C . ASP B 1 838 ? 111.026 164.880 173.353 1.00 83.70 838 ASP B C 1
ATOM 8374 O O . ASP B 1 838 ? 110.869 165.066 172.143 1.00 94.67 838 ASP B O 1
ATOM 8379 N N . GLY B 1 839 ? 111.933 164.034 173.830 1.00 71.45 839 GLY B N 1
ATOM 8380 C CA . GLY B 1 839 ? 112.879 163.350 172.981 1.00 72.51 839 GLY B CA 1
ATOM 8381 C C . GLY B 1 839 ? 114.312 163.793 173.159 1.00 77.25 839 GLY B C 1
ATOM 8382 O O . GLY B 1 839 ? 115.223 163.017 172.852 1.00 83.32 839 GLY B O 1
ATOM 8383 N N . GLY B 1 840 ? 114.539 165.014 173.631 1.00 78.21 840 GLY B N 1
ATOM 8384 C CA . GLY B 1 840 ? 115.875 165.514 173.891 1.00 74.97 840 GLY B CA 1
ATOM 8385 C C . GLY B 1 840 ? 116.206 166.829 173.225 1.00 76.52 840 GLY B C 1
ATOM 8386 O O . GLY B 1 840 ? 117.319 167.335 173.419 1.00 85.92 840 GLY B O 1
ATOM 8387 N N . LEU B 1 841 ? 115.294 167.417 172.448 1.00 67.89 841 LEU B N 1
ATOM 8388 C CA . LEU B 1 841 ? 115.605 168.679 171.786 1.00 63.61 841 LEU B CA 1
ATOM 8389 C C . LEU B 1 841 ? 115.936 169.765 172.796 1.00 73.96 841 LEU B C 1
ATOM 8390 O O . LEU B 1 841 ? 116.812 170.602 172.555 1.00 80.12 841 LEU B O 1
ATOM 8395 N N . THR B 1 842 ? 115.248 169.768 173.937 1.00 69.10 842 THR B N 1
ATOM 8396 C CA . THR B 1 842 ? 115.511 170.775 174.955 1.00 64.26 842 THR B CA 1
ATOM 8397 C C . THR B 1 842 ? 116.958 170.753 175.420 1.00 68.19 842 THR B C 1
ATOM 8398 O O . THR B 1 842 ? 117.468 171.784 175.868 1.00 79.03 842 THR B O 1
ATOM 8402 N N . LEU B 1 843 ? 117.628 169.609 175.321 1.00 68.69 843 LEU B N 1
ATOM 8403 C CA . LEU B 1 843 ? 119.026 169.479 175.707 1.00 68.57 843 LEU B CA 1
ATOM 8404 C C . LEU B 1 843 ? 119.978 169.613 174.529 1.00 68.43 843 LEU B C 1
ATOM 8405 O O . LEU B 1 843 ? 121.062 170.189 174.674 1.00 77.51 843 LEU B O 1
ATOM 8410 N N . LEU B 1 844 ? 119.590 169.097 173.363 1.00 64.90 844 LEU B N 1
ATOM 8411 C CA . LEU B 1 844 ? 120.476 169.125 172.205 1.00 59.50 844 LEU B CA 1
ATOM 8412 C C . LEU B 1 844 ? 120.807 170.550 171.790 1.00 72.55 844 LEU B C 1
ATOM 8413 O O . LEU B 1 844 ? 121.959 170.857 171.464 1.00 83.84 844 LEU B O 1
ATOM 8418 N N . ILE B 1 845 ? 119.808 171.432 171.770 1.00 74.55 845 ILE B N 1
ATOM 8419 C CA . ILE B 1 845 ? 120.055 172.812 171.357 1.00 71.88 845 ILE B CA 1
ATOM 8420 C C . ILE B 1 845 ? 121.050 173.502 172.279 1.00 72.52 845 ILE B C 1
ATOM 8421 O O . ILE B 1 845 ? 122.030 174.074 171.776 1.00 80.27 845 ILE B O 1
ATOM 8426 N N . PRO B 1 846 ? 120.872 173.501 173.600 1.00 64.08 846 PRO B N 1
ATOM 8427 C CA . PRO B 1 846 ? 121.893 174.109 174.464 1.00 56.89 846 PRO B CA 1
ATOM 8428 C C . PRO B 1 846 ? 123.231 173.403 174.403 1.00 61.14 846 PRO B C 1
ATOM 8429 O O . PRO B 1 846 ? 124.269 174.061 174.537 1.00 74.82 846 PRO B O 1
ATOM 8433 N N . TYR B 1 847 ? 123.252 172.085 174.201 1.00 63.68 847 TYR B N 1
ATOM 8434 C CA . TYR B 1 847 ? 124.533 171.401 174.085 1.00 60.48 847 TYR B CA 1
ATOM 8435 C C . TYR B 1 847 ? 125.303 171.899 172.871 1.00 65.07 847 TYR B C 1
ATOM 8436 O O . TYR B 1 847 ? 126.493 172.219 172.961 1.00 70.87 847 TYR B O 1
ATOM 8445 N N . LEU B 1 848 ? 124.634 171.977 171.719 1.00 61.48 848 LEU B N 1
ATOM 8446 C CA . LEU B 1 848 ? 125.287 172.495 170.523 1.00 57.46 848 LEU B CA 1
ATOM 8447 C C . LEU B 1 848 ? 125.645 173.963 170.679 1.00 65.74 848 LEU B C 1
ATOM 8448 O O . LEU B 1 848 ? 126.654 174.418 170.131 1.00 69.31 848 LEU B O 1
ATOM 8453 N N . LEU B 1 849 ? 124.829 174.722 171.409 1.00 77.83 849 LEU B N 1
ATOM 8454 C CA . LEU B 1 849 ? 125.153 176.119 171.663 1.00 68.59 849 LEU B CA 1
ATOM 8455 C C . LEU B 1 849 ? 126.446 176.244 172.454 1.00 69.25 849 LEU B C 1
ATOM 8456 O O . LEU B 1 849 ? 127.289 177.092 172.148 1.00 76.65 849 LEU B O 1
ATOM 8461 N N . GLY B 1 850 ? 126.623 175.401 173.468 1.00 73.63 850 GLY B N 1
ATOM 8462 C CA . GLY B 1 850 ? 127.820 175.449 174.283 1.00 72.49 850 GLY B CA 1
ATOM 8463 C C . GLY B 1 850 ? 129.060 174.900 173.625 1.00 75.59 850 GLY B C 1
ATOM 8464 O O . GLY B 1 850 ? 130.152 175.016 174.187 1.00 84.59 850 GLY B O 1
ATOM 8465 N N . ARG B 1 851 ? 128.918 174.300 172.449 1.00 71.50 851 ARG B N 1
ATOM 8466 C CA . ARG B 1 851 ? 130.058 173.775 171.716 1.00 67.97 851 ARG B CA 1
ATOM 8467 C C . ARG B 1 851 ? 130.767 174.846 170.898 1.00 73.23 851 ARG B C 1
ATOM 8468 O O . ARG B 1 851 ? 131.840 174.577 170.349 1.00 77.87 851 ARG B O 1
ATOM 8476 N N . LYS B 1 852 ? 130.210 176.051 170.828 1.00 83.98 852 LYS B N 1
ATOM 8477 C CA . LYS B 1 852 ? 130.854 177.191 170.196 1.00 76.16 852 LYS B CA 1
ATOM 8478 C C . LYS B 1 852 ? 131.699 177.950 171.214 1.00 79.36 852 LYS B C 1
ATOM 8479 O O . LYS B 1 852 ? 131.503 177.839 172.425 1.00 90.53 852 LYS B O 1
ATOM 8485 N N . ARG B 1 853 ? 132.647 178.736 170.705 1.00 82.21 853 ARG B N 1
ATOM 8486 C CA . ARG B 1 853 ? 133.558 179.458 171.584 1.00 80.36 853 ARG B CA 1
ATOM 8487 C C . ARG B 1 853 ? 132.889 180.606 172.325 1.00 79.72 853 ARG B C 1
ATOM 8488 O O . ARG B 1 853 ? 133.435 181.068 173.332 1.00 81.35 853 ARG B O 1
ATOM 8496 N N . ARG B 1 854 ? 131.735 181.078 171.861 1.00 84.55 854 ARG B N 1
ATOM 8497 C CA . ARG B 1 854 ? 131.014 182.127 172.568 1.00 84.46 854 ARG B CA 1
ATOM 8498 C C . ARG B 1 854 ? 130.284 181.615 173.800 1.00 87.39 854 ARG B C 1
ATOM 8499 O O . ARG B 1 854 ? 130.037 182.390 174.729 1.00 91.88 854 ARG B O 1
ATOM 8507 N N . TRP B 1 855 ? 129.927 180.331 173.831 1.00 74.69 855 TRP B N 1
ATOM 8508 C CA . TRP B 1 855 ? 129.229 179.746 174.968 1.00 69.59 855 TRP B CA 1
ATOM 8509 C C . TRP B 1 855 ? 129.988 178.589 175.600 1.00 78.09 855 TRP B C 1
ATOM 8510 O O . TRP B 1 855 ? 129.447 177.925 176.491 1.00 86.17 855 TRP B O 1
ATOM 8521 N N . SER B 1 856 ? 131.220 178.324 175.172 1.00 87.09 856 SER B N 1
ATOM 8522 C CA . SER B 1 856 ? 131.952 177.191 175.720 1.00 83.83 856 SER B CA 1
ATOM 8523 C C . SER B 1 856 ? 132.351 177.394 177.173 1.00 85.84 856 SER B C 1
ATOM 8524 O O . SER B 1 856 ? 132.700 176.417 177.841 1.00 91.74 856 SER B O 1
ATOM 8527 N N . LYS B 1 857 ? 132.308 178.625 177.675 1.00 88.08 857 LYS B N 1
ATOM 8528 C CA . LYS B 1 857 ? 132.666 178.911 179.056 1.00 90.38 857 LYS B CA 1
ATOM 8529 C C . LYS B 1 857 ? 131.472 178.910 179.999 1.00 96.90 857 LYS B C 1
ATOM 8530 O O . LYS B 1 857 ? 131.665 179.025 181.213 1.00 97.38 857 LYS B O 1
ATOM 8536 N N . CYS B 1 858 ? 130.255 178.786 179.479 1.00 98.26 858 CYS B N 1
ATOM 8537 C CA . CYS B 1 858 ? 129.070 178.855 180.321 1.00 89.61 858 CYS B CA 1
ATOM 8538 C C . CYS B 1 858 ? 128.851 177.544 181.064 1.00 87.45 858 CYS B C 1
ATOM 8539 O O . CYS B 1 858 ? 129.037 176.458 180.511 1.00 91.22 858 CYS B O 1
ATOM 8542 N N . LYS B 1 859 ? 128.453 177.654 182.327 1.00 83.46 859 LYS B N 1
ATOM 8543 C CA . LYS B 1 859 ? 128.081 176.485 183.109 1.00 82.28 859 LYS B CA 1
ATOM 8544 C C . LYS B 1 859 ? 126.615 176.157 182.866 1.00 91.36 859 LYS B C 1
ATOM 8545 O O . LYS B 1 859 ? 125.748 177.026 182.987 1.00 94.83 859 LYS B O 1
ATOM 8551 N N . ILE B 1 860 ? 126.339 174.904 182.524 1.00 78.97 860 ILE B N 1
ATOM 8552 C CA . ILE B 1 860 ? 124.999 174.464 182.160 1.00 74.91 860 ILE B CA 1
ATOM 8553 C C . ILE B 1 860 ? 124.343 173.827 183.374 1.00 77.23 860 ILE B C 1
ATOM 8554 O O . ILE B 1 860 ? 124.895 172.897 183.973 1.00 85.22 860 ILE B O 1
ATOM 8559 N N . ARG B 1 861 ? 123.162 174.320 183.732 1.00 72.61 861 ARG B N 1
ATOM 8560 C CA . ARG B 1 861 ? 122.398 173.825 184.868 1.00 69.94 861 ARG B CA 1
ATOM 8561 C C . ARG B 1 861 ? 121.113 173.200 184.352 1.00 73.38 861 ARG B C 1
ATOM 8562 O O . ARG B 1 861 ? 120.424 173.798 183.521 1.00 84.39 861 ARG B O 1
ATOM 8570 N N . VAL B 1 862 ? 120.785 172.012 184.847 1.00 65.39 862 VAL B N 1
ATOM 8571 C CA . VAL B 1 862 ? 119.591 171.290 184.425 1.00 64.17 862 VAL B CA 1
ATOM 8572 C C . VAL B 1 862 ? 118.648 171.195 185.613 1.00 65.91 862 VAL B C 1
ATOM 8573 O O . VAL B 1 862 ? 119.034 170.710 186.683 1.00 76.99 862 VAL B O 1
ATOM 8577 N N . PHE B 1 863 ? 117.416 171.654 185.425 1.00 66.32 863 PHE B N 1
ATOM 8578 C CA . PHE B 1 863 ? 116.387 171.623 186.452 1.00 66.50 863 PHE B CA 1
ATOM 8579 C C . PHE B 1 863 ? 115.308 170.631 186.048 1.00 71.52 863 PHE B 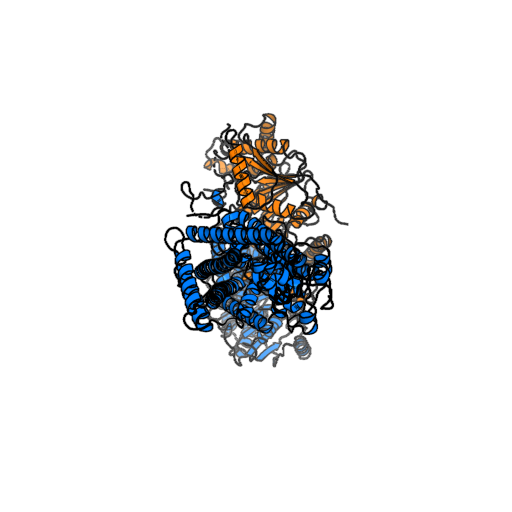C 1
ATOM 8580 O O . PHE B 1 863 ? 114.777 170.705 184.936 1.00 75.83 863 PHE B O 1
ATOM 8588 N N . VAL B 1 864 ? 114.984 169.713 186.950 1.00 73.80 864 VAL B N 1
ATOM 8589 C CA . VAL B 1 864 ? 113.979 168.691 186.701 1.00 70.79 864 VAL B CA 1
ATOM 8590 C C . VAL B 1 864 ? 113.069 168.596 187.914 1.00 76.78 864 VAL B C 1
ATOM 8591 O O . VAL B 1 864 ? 113.510 168.739 189.057 1.00 87.30 864 VAL B O 1
ATOM 8595 N N . GLY B 1 865 ? 111.785 168.370 187.658 1.00 79.09 865 GLY B N 1
ATOM 8596 C CA . GLY B 1 865 ? 110.834 168.205 188.731 1.00 83.32 865 GLY B CA 1
ATOM 8597 C C . GLY B 1 865 ? 110.992 166.881 189.449 1.00 79.91 865 GLY B C 1
ATOM 8598 O O . GLY B 1 865 ? 111.519 165.915 188.907 1.00 79.52 865 GLY B O 1
ATOM 8599 N N . GLY B 1 866 ? 110.524 166.845 190.692 1.00 88.02 866 GLY B N 1
ATOM 8600 C CA . GLY B 1 866 ? 110.630 165.635 191.480 1.00 88.51 866 GLY B CA 1
ATOM 8601 C C . GLY B 1 866 ? 109.759 165.627 192.717 1.00 95.60 866 GLY B C 1
ATOM 8602 O O . GLY B 1 866 ? 108.771 166.362 192.799 1.00 103.85 866 GLY B O 1
ATOM 8603 N N . GLN B 1 867 ? 110.120 164.796 193.688 1.00 103.67 867 GLN B N 1
ATOM 8604 C CA . GLN B 1 867 ? 109.390 164.668 194.938 1.00 99.81 867 GLN B CA 1
ATOM 8605 C C . GLN B 1 867 ? 110.294 165.065 196.095 1.00 103.31 867 GLN B C 1
ATOM 8606 O O . GLN B 1 867 ? 111.508 164.847 196.058 1.00 109.73 867 GLN B O 1
ATOM 8612 N N . ILE B 1 868 ? 109.692 165.658 197.127 1.00 99.15 868 ILE B N 1
ATOM 8613 C CA . ILE B 1 868 ? 110.474 166.135 198.259 1.00 102.13 868 ILE B CA 1
ATOM 8614 C C . ILE B 1 868 ? 111.144 164.995 199.012 1.00 105.56 868 ILE B C 1
ATOM 8615 O O . ILE B 1 868 ? 112.211 165.193 199.603 1.00 107.60 868 ILE B O 1
ATOM 8620 N N . ASN B 1 869 ? 110.550 163.805 199.011 1.00 104.31 869 ASN B N 1
ATOM 8621 C CA . ASN B 1 869 ? 111.071 162.671 199.762 1.00 101.14 869 ASN B CA 1
ATOM 8622 C C . ASN B 1 869 ? 111.963 161.757 198.935 1.00 102.38 869 ASN B C 1
ATOM 8623 O O . ASN B 1 869 ? 112.406 160.725 199.445 1.00 108.02 869 ASN B O 1
ATOM 8628 N N . ARG B 1 870 ? 112.232 162.100 197.676 1.00 103.71 870 ARG B N 1
ATOM 8629 C CA . ARG B 1 870 ? 113.096 161.283 196.835 1.00 105.99 870 ARG B CA 1
ATOM 8630 C C . ARG B 1 870 ? 114.057 162.145 196.029 1.00 107.06 870 ARG B C 1
ATOM 8631 O O . ARG B 1 870 ? 114.422 161.790 194.902 1.00 110.27 870 ARG B O 1
ATOM 8639 N N . MET B 1 871 ? 114.469 163.283 196.589 1.00 106.69 871 MET B N 1
ATOM 8640 C CA . MET B 1 871 ? 115.310 164.212 195.845 1.00 106.93 871 MET B CA 1
ATOM 8641 C C . MET B 1 871 ? 116.659 163.596 195.504 1.00 106.39 871 MET B C 1
ATOM 8642 O O . MET B 1 871 ? 117.154 163.759 194.386 1.00 110.71 871 MET B O 1
ATOM 8647 N N . ASP B 1 872 ? 117.277 162.897 196.456 1.00 109.46 872 ASP B N 1
ATOM 8648 C CA . ASP B 1 872 ? 118.584 162.303 196.192 1.00 111.39 872 ASP B CA 1
ATOM 8649 C C . ASP B 1 872 ? 118.498 161.267 195.080 1.00 111.46 872 ASP B C 1
ATOM 8650 O O . ASP B 1 872 ? 119.321 161.256 194.157 1.00 114.82 872 ASP B O 1
ATOM 8655 N N . GLN B 1 873 ? 117.499 160.387 195.151 1.00 113.19 873 GLN B N 1
ATOM 8656 C CA . GLN B 1 873 ? 117.348 159.365 194.124 1.00 109.94 873 GLN B CA 1
ATOM 8657 C C . GLN B 1 873 ? 117.078 159.992 192.765 1.00 109.82 873 GLN B C 1
ATOM 8658 O O . GLN B 1 873 ? 117.650 159.569 191.754 1.00 114.32 873 GLN B O 1
ATOM 8664 N N . GLU B 1 874 ? 116.209 161.004 192.717 1.00 103.38 874 GLU B N 1
ATOM 8665 C CA . GLU B 1 874 ? 115.902 161.643 191.443 1.00 100.78 874 GLU B CA 1
ATOM 8666 C C . GLU B 1 874 ? 117.126 162.338 190.865 1.00 104.15 874 GLU B C 1
ATOM 8667 O O . GLU B 1 874 ? 117.383 162.253 189.658 1.00 103.88 874 GLU B O 1
ATOM 8673 N N . ARG B 1 875 ? 117.890 163.033 191.709 1.00 101.88 875 ARG B N 1
ATOM 8674 C CA . ARG B 1 875 ? 119.105 163.691 191.245 1.00 98.39 875 ARG B CA 1
ATOM 8675 C C . ARG B 1 875 ? 120.093 162.676 190.696 1.00 99.97 875 ARG B C 1
ATOM 8676 O O . ARG B 1 875 ? 120.689 162.883 189.634 1.00 101.91 875 ARG B O 1
ATOM 8684 N N . LYS B 1 876 ? 120.277 161.563 191.408 1.00 95.04 876 LYS B N 1
ATOM 8685 C CA . LYS B 1 876 ? 121.195 160.538 190.929 1.00 88.86 876 LYS B CA 1
ATOM 8686 C C . LYS B 1 876 ? 120.733 159.969 189.597 1.00 93.35 876 LYS B C 1
ATOM 8687 O O . LYS B 1 876 ? 121.539 159.787 188.679 1.00 94.69 876 LYS B O 1
ATOM 8693 N N . ALA B 1 877 ? 119.435 159.687 189.469 1.00 92.58 877 ALA B N 1
ATOM 8694 C CA . ALA B 1 877 ? 118.924 159.117 188.228 1.00 84.06 877 ALA B CA 1
ATOM 8695 C C . ALA B 1 877 ? 119.107 160.077 187.063 1.00 88.75 877 ALA B C 1
ATOM 8696 O O . ALA B 1 877 ? 119.512 159.670 185.967 1.00 94.51 877 ALA B O 1
ATOM 8698 N N . ILE B 1 878 ? 118.821 161.360 187.279 1.00 81.28 878 ILE B N 1
ATOM 8699 C CA . ILE B 1 878 ? 118.949 162.328 186.197 1.00 77.81 878 ILE B CA 1
ATOM 8700 C C . ILE B 1 878 ? 120.411 162.526 185.824 1.00 80.65 878 ILE B C 1
ATOM 8701 O O . ILE B 1 878 ? 120.750 162.669 184.643 1.00 83.68 878 ILE B O 1
ATOM 8706 N N . ILE B 1 879 ? 121.303 162.544 186.816 1.00 80.08 879 ILE B N 1
ATOM 8707 C CA . ILE B 1 879 ? 122.726 162.664 186.520 1.00 76.71 879 ILE B CA 1
ATOM 8708 C C . ILE B 1 879 ? 123.200 161.462 185.721 1.00 73.42 879 ILE B C 1
ATOM 8709 O O . ILE B 1 879 ? 123.984 161.595 184.775 1.00 74.98 879 ILE B O 1
ATOM 8714 N N . SER B 1 880 ? 122.741 160.267 186.094 1.00 78.65 880 SER B N 1
ATOM 8715 C CA . SER B 1 880 ? 123.103 159.070 185.347 1.00 76.78 880 SER B CA 1
ATOM 8716 C C . SER B 1 880 ? 122.610 159.150 183.911 1.00 82.69 880 SER B C 1
ATOM 8717 O O . SER B 1 880 ? 123.336 158.798 182.976 1.00 85.47 880 SER B O 1
ATOM 8720 N N . LEU B 1 881 ? 121.375 159.613 183.715 1.00 79.84 881 LEU B N 1
ATOM 8721 C CA . LEU B 1 881 ? 120.844 159.746 182.363 1.00 70.37 881 LEU B CA 1
ATOM 8722 C C . LEU B 1 881 ? 121.667 160.735 181.547 1.00 78.05 881 LEU B C 1
ATOM 8723 O O . LEU B 1 881 ? 122.015 160.469 180.390 1.00 84.66 881 LEU B O 1
ATOM 8728 N N . LEU B 1 882 ? 121.996 161.883 182.139 1.00 78.44 882 LEU B N 1
ATOM 8729 C CA . LEU B 1 882 ? 122.771 162.884 181.416 1.00 74.32 882 LEU B CA 1
ATOM 8730 C C . LEU B 1 882 ? 124.156 162.358 181.066 1.00 78.25 882 LEU B C 1
ATOM 8731 O O . LEU B 1 882 ? 124.665 162.614 179.970 1.00 80.94 882 LEU B O 1
ATOM 8736 N N . SER B 1 883 ? 124.784 161.623 181.985 1.00 85.17 883 SER B N 1
ATOM 8737 C CA . SER B 1 883 ? 126.084 161.032 181.692 1.00 78.34 883 SER B CA 1
ATOM 8738 C C . SER B 1 883 ? 125.985 159.989 180.589 1.00 74.81 883 SER B C 1
ATOM 8739 O O . SER B 1 883 ? 126.886 159.890 179.750 1.00 82.64 883 SER B O 1
ATOM 8742 N N . LYS B 1 884 ? 124.909 159.203 180.574 1.00 66.70 884 LYS B N 1
ATOM 8743 C CA . LYS B 1 884 ? 124.698 158.270 179.473 1.00 64.83 884 LYS B CA 1
ATOM 8744 C C . LYS B 1 884 ? 124.579 159.010 178.150 1.00 73.38 884 LYS B C 1
ATOM 8745 O O . LYS B 1 884 ? 125.119 158.564 177.132 1.00 75.89 884 LYS B O 1
ATOM 8751 N N . PHE B 1 885 ? 123.865 160.136 178.142 1.00 78.36 885 PHE B N 1
ATOM 8752 C CA . PHE B 1 885 ? 123.830 160.979 176.954 1.00 69.07 885 PHE B CA 1
ATOM 8753 C C . PHE B 1 885 ? 125.178 161.621 176.666 1.00 70.68 885 PHE B C 1
ATOM 8754 O O . PHE B 1 885 ? 125.414 162.054 175.535 1.00 72.19 885 PHE B O 1
ATOM 8762 N N . ARG B 1 886 ? 126.062 161.690 177.659 1.00 72.81 886 ARG B N 1
ATOM 8763 C CA . ARG B 1 886 ? 127.382 162.296 177.500 1.00 64.58 886 ARG B CA 1
ATOM 8764 C C . ARG B 1 886 ? 127.267 163.741 177.025 1.00 72.93 886 ARG B C 1
ATOM 8765 O O . ARG B 1 886 ? 127.996 164.190 176.140 1.00 80.12 886 ARG B O 1
ATOM 8773 N N . LEU B 1 887 ? 126.338 164.476 177.628 1.00 74.90 887 LEU B N 1
ATOM 8774 C CA . LEU B 1 887 ? 126.125 165.872 177.282 1.00 71.44 887 LEU B CA 1
ATOM 8775 C C . LEU B 1 887 ? 127.049 166.821 178.031 1.00 82.27 887 LEU B C 1
ATOM 8776 O O . LEU B 1 887 ? 127.161 167.986 177.640 1.00 87.69 887 LEU B O 1
ATOM 8781 N N . GLY B 1 888 ? 127.712 166.356 179.084 1.00 84.36 888 GLY B N 1
ATOM 8782 C CA . GLY B 1 888 ? 128.642 167.191 179.815 1.00 79.31 888 GLY B CA 1
ATOM 8783 C C . GLY B 1 888 ? 128.000 168.374 180.507 1.00 84.96 888 GLY B C 1
ATOM 8784 O O . GLY B 1 888 ? 128.552 169.477 180.496 1.00 89.63 888 GLY B O 1
ATOM 8785 N N . PHE B 1 889 ? 126.837 168.162 181.115 1.00 83.56 889 PHE B N 1
ATOM 8786 C CA . PHE B 1 889 ? 126.166 169.204 181.877 1.00 80.94 889 PHE B CA 1
ATOM 8787 C C . PHE B 1 889 ? 126.657 169.172 183.318 1.00 87.38 889 PHE B C 1
ATOM 8788 O O . PHE B 1 889 ? 126.835 168.096 183.896 1.00 90.24 889 PHE B O 1
ATOM 8796 N N . HIS B 1 890 ? 126.873 170.354 183.893 1.00 92.81 890 HIS B N 1
ATOM 8797 C CA . HIS B 1 890 ? 127.583 170.445 185.164 1.00 91.30 890 HIS B CA 1
ATOM 8798 C C . HIS B 1 890 ? 126.674 170.122 186.344 1.00 93.55 890 HIS B C 1
ATOM 8799 O O . HIS B 1 890 ? 126.939 169.188 187.108 1.00 96.59 890 HIS B O 1
ATOM 8806 N N . GLU B 1 891 ? 125.598 170.883 186.514 1.00 91.34 891 GLU B N 1
ATOM 8807 C CA . GLU B 1 891 ? 124.761 170.783 187.698 1.00 86.07 891 GLU B CA 1
ATOM 8808 C C . GLU B 1 891 ? 123.383 170.246 187.345 1.00 86.41 891 GLU B C 1
ATOM 8809 O O . GLU B 1 891 ? 122.877 170.460 186.241 1.00 94.67 891 GLU B O 1
ATOM 8815 N N . VAL B 1 892 ? 122.785 169.537 188.298 1.00 76.90 892 VAL B N 1
ATOM 8816 C CA . VAL B 1 892 ? 121.416 169.053 188.196 1.00 74.09 892 VAL B CA 1
ATOM 8817 C C . VAL B 1 892 ? 120.678 169.449 189.464 1.00 74.00 892 VAL B C 1
ATOM 8818 O O . VAL B 1 892 ? 121.123 169.125 190.570 1.00 80.07 892 VAL B O 1
ATOM 8822 N N . HIS B 1 893 ? 119.558 170.145 189.307 1.00 81.00 893 HIS B N 1
ATOM 8823 C CA . HIS B 1 893 ? 118.726 170.564 190.424 1.00 81.40 893 HIS B CA 1
ATOM 8824 C C . HIS B 1 893 ? 117.345 169.946 190.288 1.00 87.66 893 HIS B C 1
ATOM 8825 O O . HIS B 1 893 ? 116.830 169.794 189.177 1.00 91.96 893 HIS B O 1
ATOM 8832 N N . ILE B 1 894 ? 116.749 169.593 191.421 1.00 85.00 894 ILE B N 1
ATOM 8833 C CA . ILE B 1 894 ? 115.437 168.963 191.463 1.00 82.47 894 ILE B CA 1
ATOM 8834 C C . ILE B 1 894 ? 114.464 169.931 192.113 1.00 86.69 894 ILE B C 1
ATOM 8835 O O . ILE B 1 894 ? 114.731 170.453 193.201 1.00 93.70 894 ILE B O 1
ATOM 8840 N N . LEU B 1 895 ? 113.336 170.170 191.449 1.00 80.18 895 LEU B N 1
ATOM 8841 C CA . LEU B 1 895 ? 112.330 171.081 191.967 1.00 79.33 895 LEU B CA 1
ATOM 8842 C C . LEU B 1 895 ? 111.197 170.273 192.574 1.00 82.77 895 LEU B C 1
ATOM 8843 O O . LEU B 1 895 ? 110.412 169.671 191.828 1.00 88.35 895 LEU B O 1
ATOM 8848 N N . PRO B 1 896 ? 111.062 170.231 193.898 1.00 91.35 896 PRO B N 1
ATOM 8849 C CA . PRO B 1 896 ? 110.018 169.416 194.526 1.00 94.84 896 PRO B CA 1
ATOM 8850 C C . PRO B 1 896 ? 108.722 170.152 194.821 1.00 98.62 896 PRO B C 1
ATOM 8851 O O . PRO B 1 896 ? 107.826 169.557 195.429 1.00 102.31 896 PRO B O 1
ATOM 8855 N N . ASP B 1 897 ? 108.595 171.410 194.414 1.00 95.84 897 ASP B N 1
ATOM 8856 C CA . ASP B 1 897 ? 107.446 172.233 194.762 1.00 95.14 897 ASP B CA 1
ATOM 8857 C C . ASP B 1 897 ? 106.861 172.901 193.530 1.00 94.14 897 ASP B C 1
ATOM 8858 O O . ASP B 1 897 ? 106.407 174.046 193.578 1.00 93.92 897 ASP B O 1
ATOM 8863 N N . ILE B 1 898 ? 106.858 172.193 192.401 1.00 88.32 898 ILE B N 1
ATOM 8864 C CA . ILE B 1 898 ? 106.226 172.734 191.205 1.00 83.69 898 ILE B CA 1
ATOM 8865 C C . ILE B 1 898 ? 104.710 172.708 191.310 1.00 86.44 898 ILE B C 1
ATOM 8866 O O . ILE B 1 898 ? 104.038 173.509 190.650 1.00 90.71 898 ILE B O 1
ATOM 8871 N N . ASN B 1 899 ? 104.152 171.812 192.117 1.00 95.33 899 ASN B N 1
ATOM 8872 C CA . ASN B 1 899 ? 102.711 171.721 192.296 1.00 94.50 899 ASN B CA 1
ATOM 8873 C C . ASN B 1 899 ? 102.197 172.635 193.397 1.00 96.33 899 ASN B C 1
ATOM 8874 O O . ASN B 1 899 ? 100.984 172.694 193.618 1.00 100.91 899 ASN B O 1
ATOM 8879 N N . GLN B 1 900 ? 103.083 173.343 194.088 1.00 96.50 900 GLN B N 1
ATOM 8880 C CA . GLN B 1 900 ? 102.654 174.251 195.139 1.00 95.36 900 GLN B CA 1
ATOM 8881 C C . GLN B 1 900 ? 101.841 175.396 194.550 1.00 99.87 900 GLN B C 1
ATOM 8882 O O . GLN B 1 900 ? 102.139 175.898 193.464 1.00 105.48 900 GLN B O 1
ATOM 8888 N N . ASN B 1 901 ? 100.805 175.802 195.270 1.00 102.25 901 ASN B N 1
ATOM 8889 C CA . ASN B 1 901 ? 99.950 176.881 194.802 1.00 99.14 901 ASN B CA 1
ATOM 8890 C C . ASN B 1 901 ? 100.751 178.176 194.713 1.00 105.35 901 ASN B C 1
ATOM 8891 O O . ASN B 1 901 ? 101.480 178.514 195.655 1.00 107.88 901 ASN B O 1
ATOM 8896 N N . PRO B 1 902 ? 100.648 178.923 193.616 1.00 103.05 902 PRO B N 1
ATOM 8897 C CA . PRO B 1 902 ? 101.442 180.152 193.482 1.00 106.05 902 PRO B CA 1
ATOM 8898 C C . PRO B 1 902 ? 100.915 181.295 194.334 1.00 106.23 902 PRO B C 1
ATOM 8899 O O . PRO B 1 902 ? 99.799 181.226 194.856 1.00 106.35 902 PRO B O 1
ATOM 8903 N N . ARG B 1 903 ? 101.713 182.351 194.479 1.00 108.73 903 ARG B N 1
ATOM 8904 C CA . ARG B 1 903 ? 101.303 183.501 195.266 1.00 109.03 903 ARG B CA 1
ATOM 8905 C C . ARG B 1 903 ? 99.985 184.065 194.739 1.00 112.16 903 ARG B C 1
ATOM 8906 O O . ARG B 1 903 ? 99.622 183.897 193.574 1.00 113.47 903 ARG B O 1
ATOM 8914 N N . ALA B 1 904 ? 99.267 184.750 195.623 1.00 109.82 904 ALA B N 1
ATOM 8915 C CA . ALA B 1 904 ? 97.991 185.350 195.267 1.00 109.54 904 ALA B CA 1
ATOM 8916 C C . ALA B 1 904 ? 98.123 186.461 194.237 1.00 108.78 904 ALA B C 1
ATOM 8917 O O . ALA B 1 904 ? 97.269 186.566 193.351 1.00 108.92 904 ALA B O 1
ATOM 8919 N N . GLU B 1 905 ? 99.162 187.288 194.327 1.00 115.34 905 GLU B N 1
ATOM 8920 C CA . GLU B 1 905 ? 99.359 188.365 193.369 1.00 112.12 905 GLU B CA 1
ATOM 8921 C C . GLU B 1 905 ? 99.603 187.865 191.954 1.00 112.86 905 GLU B C 1
ATOM 8922 O O . GLU B 1 905 ? 99.025 188.413 191.009 1.00 116.73 905 GLU B O 1
ATOM 8928 N N . HIS B 1 906 ? 100.429 186.838 191.783 1.00 100.80 906 HIS B N 1
ATOM 8929 C CA . HIS B 1 906 ? 100.741 186.299 190.467 1.00 101.60 906 HIS B CA 1
ATOM 8930 C C . HIS B 1 906 ? 99.557 185.599 189.816 1.00 108.07 906 HIS B C 1
ATOM 8931 O O . HIS B 1 906 ? 99.327 185.767 188.613 1.00 112.62 906 HIS B O 1
ATOM 8938 N N . THR B 1 907 ? 98.795 184.816 190.580 1.00 102.88 907 THR B N 1
ATOM 8939 C CA . THR B 1 907 ? 97.589 184.216 190.024 1.00 97.71 907 THR B CA 1
ATOM 8940 C C . THR B 1 907 ? 96.574 185.282 189.641 1.00 101.59 907 THR B C 1
ATOM 8941 O O . THR B 1 907 ? 95.891 185.152 188.620 1.00 105.73 907 THR B O 1
ATOM 8945 N N . LYS B 1 908 ? 96.463 186.343 190.440 1.00 105.28 908 LYS B N 1
ATOM 8946 C CA . LYS B 1 908 ? 95.595 187.455 190.073 1.00 104.58 908 LYS B CA 1
ATOM 8947 C C . LYS B 1 908 ? 96.064 188.123 188.788 1.00 101.93 908 LYS B C 1
ATOM 8948 O O . LYS B 1 908 ? 95.243 188.495 187.943 1.00 103.75 908 LYS B O 1
ATOM 8954 N N . ARG B 1 909 ? 97.376 188.295 188.630 1.00 97.34 909 ARG B N 1
ATOM 8955 C CA . ARG B 1 909 ? 97.894 188.863 187.392 1.00 98.12 909 ARG B CA 1
ATOM 8956 C C . ARG B 1 909 ? 97.539 187.986 186.201 1.00 102.22 909 ARG B C 1
ATOM 8957 O O . ARG B 1 909 ? 97.100 188.485 185.158 1.00 108.33 909 ARG B O 1
ATOM 8965 N N . PHE B 1 910 ? 97.716 186.672 186.339 1.00 88.51 910 PHE B N 1
ATOM 8966 C CA . PHE B 1 910 ? 97.355 185.772 185.249 1.00 86.19 910 PHE B CA 1
ATOM 8967 C C . PHE B 1 910 ? 95.871 185.869 184.928 1.00 87.53 910 PHE B C 1
ATOM 8968 O O . PHE B 1 910 ? 95.481 185.899 183.756 1.00 89.17 910 PHE B O 1
ATOM 8976 N N . GLU B 1 911 ? 95.028 185.917 185.959 1.00 102.94 911 GLU B N 1
ATOM 8977 C CA . GLU B 1 911 ? 93.593 186.030 185.733 1.00 100.15 911 GLU B CA 1
ATOM 8978 C C . GLU B 1 911 ? 93.256 187.313 184.989 1.00 102.33 911 GLU B C 1
ATOM 8979 O O . GLU B 1 911 ? 92.427 187.311 184.072 1.00 106.13 911 GLU B O 1
ATOM 8985 N N . ASP B 1 912 ? 93.887 188.423 185.373 1.00 104.14 912 ASP B N 1
ATOM 8986 C CA . ASP B 1 912 ? 93.643 189.684 184.682 1.00 103.70 912 ASP B CA 1
ATOM 8987 C C . ASP B 1 912 ? 94.153 189.645 183.250 1.00 102.36 912 ASP B C 1
ATOM 8988 O O . ASP B 1 912 ? 93.621 190.344 182.382 1.00 101.18 912 ASP B O 1
ATOM 8993 N N . MET B 1 913 ? 95.181 188.840 182.984 1.00 96.41 913 MET B N 1
ATOM 8994 C CA . MET B 1 913 ? 95.732 188.774 181.635 1.00 94.75 913 MET B CA 1
ATOM 8995 C C . MET B 1 913 ? 94.714 188.224 180.644 1.00 97.37 913 MET B C 1
ATOM 8996 O O . MET B 1 913 ? 94.620 188.705 179.510 1.00 103.21 913 MET B O 1
ATOM 9001 N N . ILE B 1 914 ? 93.943 187.214 181.050 1.00 91.50 914 ILE B N 1
ATOM 9002 C CA . ILE B 1 914 ? 92.959 186.592 180.173 1.00 91.02 914 ILE B CA 1
ATOM 9003 C C . ILE B 1 914 ? 91.562 187.162 180.387 1.00 91.74 914 ILE B C 1
ATOM 9004 O O . ILE B 1 914 ? 90.598 186.661 179.803 1.00 95.54 914 ILE B O 1
ATOM 9009 N N . ALA B 1 915 ? 91.428 188.194 181.216 1.00 99.49 915 ALA B N 1
ATOM 9010 C CA . ALA B 1 915 ? 90.115 188.795 181.438 1.00 97.03 915 ALA B CA 1
ATOM 9011 C C . ALA B 1 915 ? 89.449 189.245 180.146 1.00 97.24 915 ALA B C 1
ATOM 9012 O O . ALA B 1 915 ? 88.259 188.940 179.951 1.00 96.87 915 ALA B O 1
ATOM 9014 N N . PRO B 1 916 ? 90.123 189.948 179.233 1.00 94.92 916 PRO B N 1
ATOM 9015 C CA . PRO B 1 916 ? 89.452 190.419 178.017 1.00 93.47 916 PRO B CA 1
ATOM 9016 C C . PRO B 1 916 ? 89.228 189.340 176.973 1.00 94.25 916 PRO B C 1
ATOM 9017 O O . PRO B 1 916 ? 88.733 189.652 175.885 1.00 94.25 916 PRO B O 1
ATOM 9021 N N . PHE B 1 917 ? 89.573 188.090 177.269 1.00 98.71 917 PHE B N 1
ATOM 9022 C CA . PHE B 1 917 ? 89.306 186.971 176.377 1.00 96.83 917 PHE B CA 1
ATOM 9023 C C . PHE B 1 917 ? 88.275 186.017 176.955 1.00 98.69 917 PHE B C 1
ATOM 9024 O O . PHE B 1 917 ? 88.011 184.966 176.364 1.00 98.97 917 PHE B O 1
ATOM 9032 N N . ARG B 1 918 ? 87.688 186.357 178.098 1.00 112.90 918 ARG B N 1
ATOM 9033 C CA . ARG B 1 918 ? 86.690 185.512 178.739 1.00 109.80 918 ARG B CA 1
ATOM 9034 C C . ARG B 1 918 ? 85.386 185.621 177.962 1.00 111.44 918 ARG B C 1
ATOM 9035 O O . ARG B 1 918 ? 84.780 186.695 177.902 1.00 113.50 918 ARG B O 1
ATOM 9043 N N . LEU B 1 919 ? 84.951 184.513 177.364 1.00 114.18 919 LEU B N 1
ATOM 9044 C CA . LEU B 1 919 ? 83.662 184.514 176.687 1.00 117.60 919 LEU B CA 1
ATOM 9045 C C . LEU B 1 919 ? 82.511 184.618 177.676 1.00 118.40 919 LEU B C 1
ATOM 9046 O O . LEU B 1 919 ? 81.382 184.918 177.272 1.00 117.60 919 LEU B O 1
ATOM 9051 N N . ASN B 1 920 ? 82.776 184.387 178.961 1.00 126.22 920 ASN B N 1
ATOM 9052 C CA . ASN B 1 920 ? 81.774 184.530 180.015 1.00 126.01 920 ASN B CA 1
ATOM 9053 C C . ASN B 1 920 ? 80.565 183.636 179.757 1.00 125.57 920 ASN B C 1
ATOM 9054 O O . ASN B 1 920 ? 79.464 183.886 180.252 1.00 120.89 920 ASN B O 1
ATOM 9059 N N . ASP B 1 921 ? 80.774 182.581 178.974 1.00 142.40 921 ASP B N 1
ATOM 9060 C CA . ASP B 1 921 ? 79.759 181.565 178.731 1.00 141.18 921 ASP B CA 1
ATOM 9061 C C . ASP B 1 921 ? 80.348 180.179 178.940 1.00 140.92 921 ASP B C 1
ATOM 9062 O O . ASP B 1 921 ? 80.800 179.526 177.995 1.00 139.89 921 ASP B O 1
ATOM 9067 N N . GLY B 1 922 ? 80.352 179.715 180.185 1.00 146.05 922 GLY B N 1
ATOM 9068 C CA . GLY B 1 922 ? 80.852 178.394 180.508 1.00 146.49 922 GLY B CA 1
ATOM 9069 C C . GLY B 1 922 ? 79.846 177.623 181.333 1.00 145.50 922 GLY B C 1
ATOM 9070 O O . GLY B 1 922 ? 80.201 176.740 182.120 1.00 142.63 922 GLY B O 1
ATOM 9071 N N . PHE B 1 923 ? 78.572 177.964 181.152 1.00 144.48 923 PHE B N 1
ATOM 9072 C CA . PHE B 1 923 ? 77.474 177.309 181.848 1.00 144.49 923 PHE B CA 1
ATOM 9073 C C . PHE B 1 923 ? 76.537 176.616 180.871 1.00 147.66 923 PHE B C 1
ATOM 9074 O O . PHE B 1 923 ? 75.444 176.189 181.255 1.00 149.20 923 PHE B O 1
ATOM 9082 N N . LYS B 1 924 ? 76.947 176.501 179.612 1.00 146.01 924 LYS B N 1
ATOM 9083 C CA . LYS B 1 924 ? 76.176 175.811 178.592 1.00 147.78 924 LYS B CA 1
ATOM 9084 C C . LYS B 1 924 ? 77.023 174.698 177.995 1.00 147.07 924 LYS B C 1
ATOM 9085 O O . LYS B 1 924 ? 78.247 174.671 178.137 1.00 145.66 924 LYS B O 1
ATOM 9091 N N . ASP B 1 925 ? 76.347 173.774 177.320 1.00 158.38 925 ASP B N 1
ATOM 9092 C CA . ASP B 1 925 ? 77.033 172.649 176.703 1.00 159.01 925 ASP B CA 1
ATOM 9093 C C . ASP B 1 925 ? 78.029 173.138 175.660 1.00 158.08 925 ASP B C 1
ATOM 9094 O O . ASP B 1 925 ? 77.836 174.174 175.017 1.00 157.26 925 ASP B O 1
ATOM 9099 N N . GLU B 1 926 ? 79.115 172.379 175.499 1.00 159.45 926 GLU B N 1
ATOM 9100 C CA . GLU B 1 926 ? 80.102 172.724 174.483 1.00 159.37 926 GLU B CA 1
ATOM 9101 C C . GLU B 1 926 ? 79.462 172.836 173.107 1.00 160.44 926 GLU B C 1
ATOM 9102 O O . GLU B 1 926 ? 79.890 173.655 172.286 1.00 160.36 926 GLU B O 1
ATOM 9108 N N . ALA B 1 927 ? 78.440 172.025 172.836 1.00 153.30 927 ALA B N 1
ATOM 9109 C CA . ALA B 1 927 ? 77.743 172.126 171.560 1.00 150.93 927 ALA B CA 1
ATOM 9110 C C . ALA B 1 927 ? 77.089 173.490 171.404 1.00 150.62 927 ALA B C 1
ATOM 9111 O O . ALA B 1 927 ? 77.111 174.077 170.316 1.00 149.69 927 ALA B O 1
ATOM 9113 N N . THR B 1 928 ? 76.506 174.015 172.481 1.00 149.27 928 THR B N 1
ATOM 9114 C CA . THR B 1 928 ? 75.828 175.302 172.459 1.00 150.25 928 THR B CA 1
ATOM 9115 C C . THR B 1 928 ? 76.756 176.464 172.787 1.00 148.78 928 THR B C 1
ATOM 9116 O O . THR B 1 928 ? 76.280 177.586 172.990 1.00 146.80 928 THR B O 1
ATOM 9120 N N . VAL B 1 929 ? 78.064 176.224 172.843 1.00 148.65 929 VAL B N 1
ATOM 9121 C CA . VAL B 1 929 ? 79.033 177.285 173.089 1.00 148.03 929 VAL B CA 1
ATOM 9122 C C . VAL B 1 929 ? 79.882 177.600 171.870 1.00 147.78 929 VAL B C 1
ATOM 9123 O O . VAL B 1 929 ? 80.529 178.658 171.844 1.00 148.09 929 VAL B O 1
ATOM 9127 N N . ASN B 1 930 ? 79.901 176.736 170.857 1.00 144.90 930 ASN B N 1
ATOM 9128 C CA . ASN B 1 930 ? 80.636 177.024 169.635 1.00 142.83 930 ASN B CA 1
ATOM 9129 C C . ASN B 1 930 ? 79.914 178.010 168.730 1.00 144.22 930 ASN B C 1
ATOM 9130 O O . ASN B 1 930 ? 80.537 178.555 167.813 1.00 144.91 930 ASN B O 1
ATOM 9135 N N . GLU B 1 931 ? 78.622 178.252 168.960 1.00 147.37 931 GLU B N 1
ATOM 9136 C CA . GLU B 1 931 ? 77.905 179.240 168.161 1.00 146.30 931 GLU B CA 1
ATOM 9137 C C . GLU B 1 931 ? 78.494 180.629 168.363 1.00 148.47 931 GLU B C 1
ATOM 9138 O O . GLU B 1 931 ? 78.642 181.399 167.408 1.00 149.19 931 GLU B O 1
ATOM 9144 N N . MET B 1 932 ? 78.836 180.968 169.607 1.00 140.58 932 MET B N 1
ATOM 9145 C CA . MET B 1 932 ? 79.415 182.279 169.875 1.00 139.88 932 MET B CA 1
ATOM 9146 C C . MET B 1 932 ? 80.857 182.362 169.397 1.00 139.72 932 MET B C 1
ATOM 9147 O O . MET B 1 932 ? 81.371 183.462 169.165 1.00 140.57 932 MET B O 1
ATOM 9152 N N . ARG B 1 933 ? 81.523 181.220 169.241 1.00 131.96 933 ARG B N 1
ATOM 9153 C CA . ARG B 1 933 ? 82.905 181.206 168.784 1.00 133.76 933 ARG B CA 1
ATOM 9154 C C . ARG B 1 933 ? 83.038 181.174 167.268 1.00 135.71 933 ARG B C 1
ATOM 9155 O O . ARG B 1 933 ? 84.165 181.222 166.765 1.00 137.80 933 ARG B O 1
ATOM 9163 N N . ARG B 1 934 ? 81.930 181.087 166.530 1.00 140.13 934 ARG B N 1
ATOM 9164 C CA . ARG B 1 934 ? 82.031 180.976 165.079 1.00 139.32 934 ARG B CA 1
ATOM 9165 C C . ARG B 1 934 ? 82.796 182.153 164.492 1.00 141.38 934 ARG B C 1
ATOM 9166 O O . ARG B 1 934 ? 83.635 181.977 163.601 1.00 144.07 934 ARG B O 1
ATOM 9174 N N . ASP B 1 935 ? 82.522 183.360 164.977 1.00 137.71 935 ASP B N 1
ATOM 9175 C CA . ASP B 1 935 ? 83.207 184.550 164.496 1.00 139.24 935 ASP B CA 1
ATOM 9176 C C . ASP B 1 935 ? 84.474 184.868 165.276 1.00 140.51 935 ASP B C 1
ATOM 9177 O O . ASP B 1 935 ? 85.379 185.505 164.725 1.00 140.13 935 ASP B O 1
ATOM 9182 N N . CYS B 1 936 ? 84.562 184.446 166.535 1.00 127.57 936 CYS B N 1
ATOM 9183 C CA . CYS B 1 936 ? 85.717 184.729 167.389 1.00 122.93 936 CYS B CA 1
ATOM 9184 C C . CYS B 1 936 ? 86.184 183.437 168.043 1.00 119.34 936 CYS B C 1
ATOM 9185 O O . CYS B 1 936 ? 85.899 183.171 169.215 1.00 119.99 936 CYS B O 1
ATOM 9188 N N . PRO B 1 937 ? 86.914 182.605 167.306 1.00 105.94 937 PRO B N 1
ATOM 9189 C CA . PRO B 1 937 ? 87.370 181.331 167.874 1.00 106.39 937 PRO B CA 1
ATOM 9190 C C . PRO B 1 937 ? 88.587 181.491 168.766 1.00 109.36 937 PRO B C 1
ATOM 9191 O O . PRO B 1 937 ? 89.498 180.658 168.743 1.00 109.38 937 PRO B O 1
ATOM 9195 N N . TRP B 1 938 ? 88.606 182.551 169.570 1.00 108.10 938 TRP B N 1
ATOM 9196 C CA . TRP B 1 938 ? 89.701 182.797 170.493 1.00 102.24 938 TRP B CA 1
ATOM 9197 C C . TRP B 1 938 ? 89.236 183.085 171.908 1.00 103.47 938 TRP B C 1
ATOM 9198 O O . TRP B 1 938 ? 90.073 183.119 172.815 1.00 109.40 938 TRP B O 1
ATOM 9209 N N . LYS B 1 939 ? 87.943 183.298 172.126 1.00 100.38 939 LYS B N 1
ATOM 9210 C CA . LYS B 1 939 ? 87.431 183.481 173.471 1.00 99.25 939 LYS B CA 1
ATOM 9211 C C . LYS B 1 939 ? 87.497 182.169 174.244 1.00 104.12 939 LYS B C 1
ATOM 9212 O O . LYS B 1 939 ? 87.566 181.080 173.670 1.00 105.58 939 LYS B O 1
ATOM 9218 N N . ILE B 1 940 ? 87.471 182.285 175.567 1.00 110.00 940 ILE B N 1
ATOM 9219 C CA . ILE B 1 940 ? 87.594 181.144 176.463 1.00 107.05 940 ILE B CA 1
ATOM 9220 C C . ILE B 1 940 ? 86.267 180.936 177.174 1.00 113.12 940 ILE B C 1
ATOM 9221 O O . ILE B 1 940 ? 85.644 181.895 177.643 1.00 116.26 940 ILE B O 1
ATOM 9226 N N . SER B 1 941 ? 85.836 179.682 177.252 1.00 119.97 941 SER B N 1
ATOM 9227 C CA . SER B 1 941 ? 84.604 179.314 177.930 1.00 122.10 941 SER B CA 1
ATOM 9228 C C . SER B 1 941 ? 84.915 178.881 179.355 1.00 122.69 941 SER B C 1
ATOM 9229 O O . SER B 1 941 ? 85.957 178.272 179.615 1.00 128.02 941 SER B O 1
ATOM 9232 N N . ASP B 1 942 ? 84.004 179.197 180.278 1.00 119.75 942 ASP B N 1
ATOM 9233 C CA . ASP B 1 942 ? 84.258 178.910 181.685 1.00 123.11 942 ASP B CA 1
ATOM 9234 C C . ASP B 1 942 ? 84.538 177.434 181.927 1.00 122.77 942 ASP B C 1
ATOM 9235 O O . ASP B 1 942 ? 85.287 177.089 182.846 1.00 123.98 942 ASP B O 1
ATOM 9240 N N . GLU B 1 943 ? 83.953 176.548 181.122 1.00 115.30 943 GLU B N 1
ATOM 9241 C CA . GLU B 1 943 ? 84.280 175.131 181.244 1.00 115.72 943 GLU B CA 1
ATOM 9242 C C . GLU B 1 943 ? 85.743 174.877 180.904 1.00 117.36 943 GLU B C 1
ATOM 9243 O O . GLU B 1 943 ? 86.436 174.133 181.610 1.00 120.23 943 GLU B O 1
ATOM 9249 N N . GLU B 1 944 ? 86.231 175.496 179.829 1.00 115.17 944 GLU B N 1
ATOM 9250 C CA . GLU B 1 944 ? 87.630 175.337 179.453 1.00 114.99 944 GLU B CA 1
ATOM 9251 C C . GLU B 1 944 ? 88.550 175.864 180.544 1.00 113.83 944 GLU B C 1
ATOM 9252 O O . GLU B 1 944 ? 89.570 175.243 180.864 1.00 115.95 944 GLU B O 1
ATOM 9258 N N . ILE B 1 945 ? 88.205 177.012 181.125 1.00 102.13 945 ILE B N 1
ATOM 9259 C CA . ILE B 1 945 ? 89.013 177.571 182.203 1.00 101.56 945 ILE B CA 1
ATOM 9260 C C . ILE B 1 945 ? 89.004 176.649 183.412 1.00 104.80 945 ILE B C 1
ATOM 9261 O O . ILE B 1 945 ? 90.036 176.437 184.056 1.00 110.01 945 ILE B O 1
ATOM 9266 N N . THR B 1 946 ? 87.841 176.095 183.750 1.00 102.87 946 THR B N 1
ATOM 9267 C CA . THR B 1 946 ? 87.782 175.187 184.887 1.00 95.56 946 THR B CA 1
ATOM 9268 C C . THR B 1 946 ? 88.643 173.957 184.656 1.00 96.52 946 THR B C 1
ATOM 9269 O O . THR B 1 946 ? 89.319 173.491 185.579 1.00 105.48 946 THR B O 1
ATOM 9273 N N . LYS B 1 947 ? 88.640 173.417 183.437 1.00 94.79 947 LYS B N 1
ATOM 9274 C CA . LYS B 1 947 ? 89.473 172.252 183.162 1.00 97.20 947 LYS B CA 1
ATOM 9275 C C . LYS B 1 947 ? 90.959 172.589 183.134 1.00 100.06 947 LYS B C 1
ATOM 9276 O O . LYS B 1 947 ? 91.780 171.755 183.527 1.00 99.54 947 LYS B O 1
ATOM 9282 N N . ASN B 1 948 ? 91.327 173.783 182.676 1.00 94.83 948 ASN B N 1
ATOM 9283 C CA . ASN B 1 948 ? 92.729 174.150 182.523 1.00 89.65 948 ASN B CA 1
ATOM 9284 C C . ASN B 1 948 ? 93.269 174.965 183.691 1.00 92.10 948 ASN B C 1
ATOM 9285 O O . ASN B 1 948 ? 94.384 175.490 183.600 1.00 100.40 948 ASN B O 1
ATOM 9290 N N . ARG B 1 949 ? 92.491 175.115 184.763 1.00 91.49 949 ARG B N 1
ATOM 9291 C CA . ARG B 1 949 ? 92.957 175.883 185.911 1.00 91.14 949 ARG B CA 1
ATOM 9292 C C . ARG B 1 949 ? 94.259 175.325 186.468 1.00 91.10 949 ARG B C 1
ATOM 9293 O O . ARG B 1 949 ? 95.176 176.085 186.797 1.00 100.94 949 ARG B O 1
ATOM 9301 N N . VAL B 1 950 ? 94.356 174.003 186.600 1.00 80.55 950 VAL B N 1
ATOM 9302 C CA . VAL B 1 950 ? 95.555 173.412 187.183 1.00 82.66 950 VAL B CA 1
ATOM 9303 C C . VAL B 1 950 ? 96.770 173.688 186.309 1.00 87.32 950 VAL B C 1
ATOM 9304 O O . VAL B 1 950 ? 97.846 174.029 186.811 1.00 93.14 950 VAL B O 1
ATOM 9308 N N . LYS B 1 951 ? 96.625 173.540 184.992 1.00 76.46 951 LYS B N 1
ATOM 9309 C CA . LYS B 1 951 ? 97.747 173.797 184.097 1.00 75.31 951 LYS B CA 1
ATOM 9310 C C . LYS B 1 951 ? 98.153 175.266 184.123 1.00 82.39 951 LYS B C 1
ATOM 9311 O O . LYS B 1 951 ? 99.347 175.589 184.104 1.00 86.57 951 LYS B O 1
ATOM 9317 N N . SER B 1 952 ? 97.176 176.173 184.162 1.00 80.49 952 SER B N 1
ATOM 9318 C CA . SER B 1 952 ? 97.500 177.593 184.242 1.00 73.33 952 SER B CA 1
ATOM 9319 C C . SER B 1 952 ? 98.245 177.912 185.531 1.00 79.84 952 SER B C 1
ATOM 9320 O O . SER B 1 952 ? 99.219 178.679 185.529 1.00 92.45 952 SER B O 1
ATOM 9323 N N . LEU B 1 953 ? 97.797 177.336 186.645 1.00 78.48 953 LEU B N 1
ATOM 9324 C CA . LEU B 1 953 ? 98.488 177.544 187.909 1.00 74.68 953 LEU B CA 1
ATOM 9325 C C . LEU B 1 953 ? 99.903 176.992 187.852 1.00 76.83 953 LEU B C 1
ATOM 9326 O O . LEU B 1 953 ? 100.838 177.603 188.380 1.00 87.57 953 LEU B O 1
ATOM 9331 N N . ARG B 1 954 ? 100.082 175.833 187.219 1.00 70.46 954 ARG B N 1
ATOM 9332 C CA . ARG B 1 954 ? 101.422 175.276 187.091 1.00 69.51 954 ARG B CA 1
ATOM 9333 C C . ARG B 1 954 ? 102.316 176.200 186.279 1.00 78.62 954 ARG B C 1
ATOM 9334 O O . ARG B 1 954 ? 103.495 176.375 186.601 1.00 91.31 954 ARG B O 1
ATOM 9342 N N . GLN B 1 955 ? 101.776 176.797 185.217 1.00 82.20 955 GLN B N 1
ATOM 9343 C CA . GLN B 1 955 ? 102.552 177.760 184.440 1.00 78.04 955 GLN B CA 1
ATOM 9344 C C . GLN B 1 955 ? 102.978 178.943 185.302 1.00 79.15 955 GLN B C 1
ATOM 9345 O O . GLN B 1 955 ? 104.159 179.323 185.326 1.00 84.90 955 GLN B O 1
ATOM 9351 N N . VAL B 1 956 ? 102.024 179.540 186.018 1.00 79.15 956 VAL B N 1
ATOM 9352 C CA . VAL B 1 956 ? 102.342 180.725 186.808 1.00 76.99 956 VAL B CA 1
ATOM 9353 C C . VAL B 1 956 ? 103.313 180.389 187.933 1.00 81.10 956 VAL B C 1
ATOM 9354 O O . VAL B 1 956 ? 104.094 181.245 188.360 1.00 81.61 956 VAL B O 1
ATOM 9358 N N . ARG B 1 957 ? 103.287 179.152 188.434 1.00 80.28 957 ARG B N 1
ATOM 9359 C CA . ARG B 1 957 ? 104.219 178.770 189.489 1.00 75.76 957 ARG B CA 1
ATOM 9360 C C . ARG B 1 957 ? 105.606 178.475 188.933 1.00 81.40 957 ARG B C 1
ATOM 9361 O O . ARG B 1 957 ? 106.619 178.805 189.566 1.00 94.26 957 ARG B O 1
ATOM 9369 N N . LEU B 1 958 ? 105.672 177.851 187.758 1.00 79.42 958 LEU B N 1
ATOM 9370 C CA . LEU B 1 958 ? 106.950 177.667 187.091 1.00 75.23 958 LEU B CA 1
ATOM 9371 C C . LEU B 1 958 ? 107.613 179.001 186.812 1.00 81.01 958 LEU B C 1
ATOM 9372 O O . LEU B 1 958 ? 108.844 179.100 186.833 1.00 87.02 958 LEU B O 1
ATOM 9377 N N . ASN B 1 959 ? 106.819 180.037 186.541 1.00 82.46 959 ASN B N 1
ATOM 9378 C CA . ASN B 1 959 ? 107.418 181.355 186.360 1.00 72.28 959 ASN B CA 1
ATOM 9379 C C . ASN B 1 959 ? 108.151 181.809 187.616 1.00 78.88 959 ASN B C 1
ATOM 9380 O O . ASN B 1 959 ? 109.269 182.323 187.532 1.00 89.28 959 ASN B O 1
ATOM 9385 N N . GLU B 1 960 ? 107.539 181.636 188.790 1.00 80.33 960 GLU B N 1
ATOM 9386 C CA . GLU B 1 960 ? 108.222 182.006 190.027 1.00 76.51 960 GLU B CA 1
ATOM 9387 C C . GLU B 1 960 ? 109.475 181.169 190.233 1.00 75.61 960 GLU B C 1
ATOM 9388 O O . GLU B 1 960 ? 110.523 181.685 190.650 1.00 80.01 960 GLU B O 1
ATOM 9394 N N . ILE B 1 961 ? 109.379 179.868 189.961 1.00 73.74 961 ILE B N 1
ATOM 9395 C CA . ILE B 1 961 ? 110.540 179.000 190.124 1.00 73.19 961 ILE B CA 1
ATOM 9396 C C . ILE B 1 961 ? 111.691 179.492 189.259 1.00 81.57 961 ILE B C 1
ATOM 9397 O O . ILE B 1 961 ? 112.836 179.582 189.715 1.00 81.41 961 ILE B O 1
ATOM 9402 N N . VAL B 1 962 ? 111.406 179.823 188.000 1.00 84.79 962 VAL B N 1
ATOM 9403 C CA . VAL B 1 962 ? 112.449 180.321 187.110 1.00 72.60 962 VAL B CA 1
ATOM 9404 C C . VAL B 1 962 ? 112.976 181.668 187.581 1.00 70.66 962 VAL B C 1
ATOM 9405 O O . VAL B 1 962 ? 114.183 181.921 187.523 1.00 73.71 962 VAL B O 1
ATOM 9409 N N . LEU B 1 963 ? 112.092 182.549 188.048 1.00 83.07 963 LEU B N 1
ATOM 9410 C CA . LEU B 1 963 ? 112.515 183.880 188.461 1.00 80.22 963 LEU B CA 1
ATOM 9411 C C . LEU B 1 963 ? 113.468 183.824 189.642 1.00 85.00 963 LEU B C 1
ATOM 9412 O O . LEU B 1 963 ? 114.409 184.620 189.714 1.00 90.86 963 LEU B O 1
ATOM 9417 N N . ASP B 1 964 ? 113.246 182.904 190.575 1.00 92.97 964 ASP B N 1
ATOM 9418 C CA . ASP B 1 964 ? 114.086 182.833 191.763 1.00 94.98 964 ASP B CA 1
ATOM 9419 C C . ASP B 1 964 ? 115.347 181.996 191.563 1.00 94.33 964 ASP B C 1
ATOM 9420 O O . ASP B 1 964 ? 116.085 181.775 192.527 1.00 95.48 964 ASP B O 1
ATOM 9425 N N . TYR B 1 965 ? 115.609 181.526 190.344 1.00 87.73 965 TYR B N 1
ATOM 9426 C CA . TYR B 1 965 ? 116.763 180.669 190.097 1.00 84.14 965 TYR B CA 1
ATOM 9427 C C . TYR B 1 965 ? 117.640 181.182 188.964 1.00 92.25 965 TYR B C 1
ATOM 9428 O O . TYR B 1 965 ? 118.869 181.089 189.035 1.00 94.68 965 TYR B O 1
ATOM 9437 N N . SER B 1 966 ? 117.028 181.723 187.916 1.00 88.02 966 SER B N 1
ATOM 9438 C CA . SER B 1 966 ? 117.736 182.082 186.693 1.00 78.14 966 SER B CA 1
ATOM 9439 C C . SER B 1 966 ? 117.695 183.581 186.463 1.00 82.79 966 SER B C 1
ATOM 9440 O O . SER B 1 966 ? 117.559 184.051 185.332 1.00 90.56 966 SER B O 1
ATOM 9443 N N . ARG B 1 967 ? 117.821 184.359 187.534 1.00 95.13 967 ARG B N 1
ATOM 9444 C CA . ARG B 1 967 ? 117.737 185.807 187.406 1.00 94.59 967 ARG B CA 1
ATOM 9445 C C . ARG B 1 967 ? 118.894 186.394 186.609 1.00 95.83 967 ARG B C 1
ATOM 9446 O O . ARG B 1 967 ? 118.737 187.466 186.018 1.00 94.97 967 ARG B O 1
ATOM 9454 N N . ASP B 1 968 ? 120.048 185.722 186.575 1.00 95.53 968 ASP B N 1
ATOM 9455 C CA . ASP B 1 968 ? 121.238 186.278 185.941 1.00 94.17 968 ASP B CA 1
ATOM 9456 C C . ASP B 1 968 ? 121.866 185.316 184.940 1.00 96.19 968 ASP B C 1
ATOM 9457 O O . ASP B 1 968 ? 123.046 185.459 184.610 1.00 95.76 968 ASP B O 1
ATOM 9462 N N . ALA B 1 969 ? 121.108 184.341 184.452 1.00 87.34 969 ALA B N 1
ATOM 9463 C CA . ALA B 1 969 ? 121.643 183.403 183.482 1.00 85.13 969 ALA B CA 1
ATOM 9464 C C . ALA B 1 969 ? 121.872 184.092 182.142 1.00 89.77 969 ALA B C 1
ATOM 9465 O O . ALA B 1 969 ? 121.275 185.124 181.831 1.00 98.88 969 ALA B O 1
ATOM 9467 N N . ALA B 1 970 ? 122.766 183.511 181.345 1.00 82.07 970 ALA B N 1
ATOM 9468 C CA . ALA B 1 970 ? 122.970 183.986 179.986 1.00 76.15 970 ALA B CA 1
ATOM 9469 C C . ALA B 1 970 ? 121.918 183.465 179.021 1.00 81.06 970 ALA B C 1
ATOM 9470 O O . ALA B 1 970 ? 121.774 184.020 177.928 1.00 88.13 970 ALA B O 1
ATOM 9472 N N . LEU B 1 971 ? 121.179 182.428 179.400 1.00 70.00 971 LEU B N 1
ATOM 9473 C CA . LEU B 1 971 ? 120.161 181.834 178.548 1.00 65.72 971 LEU B CA 1
ATOM 9474 C C . LEU B 1 971 ? 119.265 180.961 179.408 1.00 69.86 971 LEU B C 1
ATOM 9475 O O . LEU B 1 971 ? 119.751 180.251 180.288 1.00 81.02 971 LEU B O 1
ATOM 9480 N N . ILE B 1 972 ? 117.965 181.019 179.149 1.00 66.06 972 ILE B N 1
ATOM 9481 C CA . ILE B 1 972 ? 116.981 180.225 179.869 1.00 65.01 972 ILE B CA 1
ATOM 9482 C C . ILE B 1 972 ? 116.244 179.369 178.853 1.00 66.93 972 ILE B C 1
ATOM 9483 O O . ILE B 1 972 ? 115.661 179.897 177.900 1.00 83.54 972 ILE B O 1
ATOM 9488 N N . VAL B 1 973 ? 116.263 178.057 179.056 1.00 56.94 973 VAL B N 1
ATOM 9489 C CA . VAL B 1 973 ? 115.584 177.112 178.179 1.00 58.50 973 VAL B CA 1
ATOM 9490 C C . VAL B 1 973 ? 114.506 176.415 178.992 1.00 66.96 973 VAL B C 1
ATOM 9491 O O . VAL B 1 973 ? 114.798 175.818 180.034 1.00 84.94 973 VAL B O 1
ATOM 9495 N N . ILE B 1 974 ? 113.267 176.489 178.519 1.00 62.50 974 ILE B N 1
ATOM 9496 C CA . ILE B 1 974 ? 112.127 175.883 179.191 1.00 62.80 974 ILE B CA 1
ATOM 9497 C C . ILE B 1 974 ? 111.364 175.038 178.187 1.00 69.29 974 ILE B C 1
ATOM 9498 O O . ILE B 1 974 ? 111.164 175.451 177.041 1.00 80.01 974 ILE B O 1
ATOM 9503 N N . THR B 1 975 ? 110.941 173.852 178.613 1.00 71.54 975 THR B N 1
ATOM 9504 C CA . THR B 1 975 ? 110.130 173.008 177.749 1.00 73.93 975 THR B CA 1
ATOM 9505 C C . THR B 1 975 ? 108.774 173.659 177.512 1.00 75.83 975 THR B C 1
ATOM 9506 O O . THR B 1 975 ? 108.082 174.043 178.457 1.00 81.26 975 THR B O 1
ATOM 9510 N N . LEU B 1 976 ? 108.400 173.773 176.259 1.00 73.22 976 LEU B N 1
ATOM 9511 C CA . LEU B 1 976 ? 107.176 174.464 175.874 1.00 71.78 976 LEU B CA 1
ATOM 9512 C C . LEU B 1 976 ? 105.970 173.562 176.102 1.00 75.38 976 LEU B C 1
ATOM 9513 O O . LEU B 1 976 ? 105.944 172.436 175.595 1.00 79.67 976 LEU B O 1
ATOM 9518 N N . PRO B 1 977 ? 104.969 174.005 176.856 1.00 76.70 977 PRO B N 1
ATOM 9519 C CA . PRO B 1 977 ? 103.780 173.173 177.056 1.00 69.67 977 PRO B CA 1
ATOM 9520 C C . PRO B 1 977 ? 102.996 173.014 175.766 1.00 80.65 977 PRO B C 1
ATOM 9521 O O . PRO B 1 977 ? 103.025 173.872 174.882 1.00 91.92 977 PRO B O 1
ATOM 9525 N N . ILE B 1 978 ? 102.286 171.895 175.665 1.00 77.15 978 ILE B N 1
ATOM 9526 C CA . ILE B 1 978 ? 101.506 171.558 174.481 1.00 76.86 978 ILE B CA 1
ATOM 9527 C C . ILE B 1 978 ? 100.030 171.659 174.830 1.00 77.64 978 ILE B C 1
ATOM 9528 O O . ILE B 1 978 ? 99.583 171.103 175.840 1.00 88.60 978 ILE B O 1
ATOM 9533 N N . GLY B 1 979 ? 99.275 172.369 173.997 1.00 75.44 979 GLY B N 1
ATOM 9534 C CA . GLY B 1 979 ? 97.841 172.514 174.168 1.00 78.92 979 GLY B CA 1
ATOM 9535 C C . GLY B 1 979 ? 97.099 171.755 173.081 1.00 83.97 979 GLY B C 1
ATOM 9536 O O . GLY B 1 979 ? 97.360 171.942 171.892 1.00 85.31 979 GLY B O 1
ATOM 9537 N N . ARG B 1 980 ? 96.177 170.899 173.509 1.00 90.32 980 ARG B N 1
ATOM 9538 C CA . ARG B 1 980 ? 95.420 170.092 172.564 1.00 92.38 980 ARG B CA 1
ATOM 9539 C C . ARG B 1 980 ? 94.567 170.973 171.663 1.00 96.79 980 ARG B C 1
ATOM 9540 O O . ARG B 1 980 ? 93.980 171.963 172.106 1.00 99.39 980 ARG B O 1
ATOM 9548 N N . LYS B 1 981 ? 94.503 170.606 170.387 1.00 92.96 981 LYS B N 1
ATOM 9549 C CA . LYS B 1 981 ? 93.663 171.332 169.447 1.00 88.67 981 LYS B CA 1
ATOM 9550 C C . LYS B 1 981 ? 92.197 171.168 169.819 1.00 95.92 981 LYS B C 1
ATOM 9551 O O . LYS B 1 981 ? 91.727 170.055 170.068 1.00 98.80 981 LYS B O 1
ATOM 9557 N N . GLY B 1 982 ? 91.473 172.283 169.858 1.00 93.69 982 GLY B N 1
ATOM 9558 C CA . GLY B 1 982 ? 90.063 172.272 170.169 1.00 93.73 982 GLY B CA 1
ATOM 9559 C C . GLY B 1 982 ? 89.732 172.288 171.643 1.00 97.97 982 GLY B C 1
ATOM 9560 O O . GLY B 1 982 ? 88.571 172.526 171.998 1.00 96.38 982 GLY B O 1
ATOM 9561 N N . LYS B 1 983 ? 90.709 172.044 172.515 1.00 105.00 983 LYS B N 1
ATOM 9562 C CA . LYS B 1 983 ? 90.499 172.098 173.955 1.00 103.00 983 LYS B CA 1
ATOM 9563 C C . LYS B 1 983 ? 91.395 173.128 174.624 1.00 102.08 983 LYS B C 1
ATOM 9564 O O . LYS B 1 983 ? 91.515 173.129 175.855 1.00 101.50 983 LYS B O 1
ATOM 9570 N N . CYS B 1 984 ? 92.026 174.005 173.847 1.00 104.05 984 CYS B N 1
ATOM 9571 C CA . CYS B 1 984 ? 92.885 175.053 174.393 1.00 105.49 984 CYS B CA 1
ATOM 9572 C C . CYS B 1 984 ? 92.818 176.242 173.453 1.00 107.97 984 CYS B C 1
ATOM 9573 O O . CYS B 1 984 ? 93.517 176.290 172.433 1.00 109.71 984 CYS B O 1
ATOM 9576 N N . PRO B 1 985 ? 91.973 177.222 173.758 1.00 94.12 985 PRO B N 1
ATOM 9577 C CA . PRO B 1 985 ? 91.841 178.385 172.872 1.00 93.63 985 PRO B CA 1
ATOM 9578 C C . PRO B 1 985 ? 93.163 179.103 172.674 1.00 98.11 985 PRO B C 1
ATOM 9579 O O . PRO B 1 985 ? 94.030 179.073 173.551 1.00 103.09 985 PRO B O 1
ATOM 9583 N N . SER B 1 986 ? 93.331 179.743 171.516 1.00 90.47 986 SER B N 1
ATOM 9584 C CA . SER B 1 986 ? 94.567 180.466 171.249 1.00 87.00 986 SER B CA 1
ATOM 9585 C C . SER B 1 986 ? 94.882 181.462 172.353 1.00 90.74 986 SER B C 1
ATOM 9586 O O . SER B 1 986 ? 96.054 181.674 172.682 1.00 95.94 986 SER B O 1
ATOM 9589 N N . SER B 1 987 ? 93.858 182.080 172.937 1.00 85.77 987 SER B N 1
ATOM 9590 C CA . SER B 1 987 ? 94.092 183.029 174.018 1.00 82.70 987 SER B CA 1
ATOM 9591 C C . SER B 1 987 ? 94.761 182.350 175.205 1.00 89.31 987 SER B C 1
ATOM 9592 O O . SER B 1 987 ? 95.700 182.892 175.794 1.00 96.85 987 SER B O 1
ATOM 9595 N N . LEU B 1 988 ? 94.290 181.157 175.570 1.00 79.32 988 LEU B N 1
ATOM 9596 C CA . LEU B 1 988 ? 94.867 180.459 176.713 1.00 72.02 988 LEU B CA 1
ATOM 9597 C C . LEU B 1 988 ? 96.306 180.039 176.441 1.00 79.72 988 LEU B C 1
ATOM 9598 O O . LEU B 1 988 ? 97.171 180.159 177.314 1.00 94.54 988 LEU B O 1
ATOM 9603 N N . TYR B 1 989 ? 96.581 179.536 175.239 1.00 65.67 989 TYR B N 1
ATOM 9604 C CA . TYR B 1 989 ? 97.949 179.163 174.897 1.00 63.88 989 TYR B CA 1
ATOM 9605 C C . TYR B 1 989 ? 98.868 180.377 174.923 1.00 71.61 989 TYR B C 1
ATOM 9606 O O . TYR B 1 989 ? 99.995 180.309 175.434 1.00 73.84 989 TYR B O 1
ATOM 9615 N N . MET B 1 990 ? 98.404 181.500 174.375 1.00 80.28 990 MET B N 1
ATOM 9616 C CA . MET B 1 990 ? 99.200 182.719 174.403 1.00 76.60 990 MET B CA 1
ATOM 9617 C C . MET B 1 990 ? 99.446 183.167 175.835 1.00 80.66 990 MET B C 1
ATOM 9618 O O . MET B 1 990 ? 100.545 183.618 176.172 1.00 91.09 990 MET B O 1
ATOM 9623 N N . ALA B 1 991 ? 98.430 183.059 176.691 1.00 77.98 991 ALA B N 1
ATOM 9624 C CA . ALA B 1 991 ? 98.601 183.426 178.091 1.00 71.53 991 ALA B CA 1
ATOM 9625 C C . ALA B 1 991 ? 99.629 182.535 178.770 1.00 79.02 991 ALA B C 1
ATOM 9626 O O . ALA B 1 991 ? 100.441 183.012 179.566 1.00 85.91 991 ALA B O 1
ATOM 9628 N N . TRP B 1 992 ? 99.605 181.235 178.477 1.00 72.66 992 TRP B N 1
ATOM 9629 C CA . TRP B 1 992 ? 100.596 180.335 179.058 1.00 67.68 992 TRP B CA 1
ATOM 9630 C C . TRP B 1 992 ? 102.002 180.712 178.613 1.00 73.57 992 TRP B C 1
ATOM 9631 O O . TRP B 1 992 ? 102.935 180.747 179.423 1.00 76.57 992 TRP B O 1
ATOM 9642 N N . LEU B 1 993 ? 102.176 180.989 177.320 1.00 79.34 993 LEU B N 1
ATOM 9643 C CA . LEU B 1 993 ? 103.501 181.368 176.834 1.00 75.34 993 LEU B CA 1
ATOM 9644 C C . LEU B 1 993 ? 103.963 182.681 177.450 1.00 76.92 993 LEU B C 1
ATOM 9645 O O . LEU B 1 993 ? 105.140 182.832 177.794 1.00 79.88 993 LEU B O 1
ATOM 9650 N N . GLU B 1 994 ? 103.055 183.646 177.592 1.00 76.47 994 GLU B N 1
ATOM 9651 C CA . GLU B 1 994 ? 103.400 184.901 178.246 1.00 69.90 994 GLU B CA 1
ATOM 9652 C C . GLU B 1 994 ? 103.774 184.689 179.705 1.00 79.54 994 GLU B C 1
ATOM 9653 O O . GLU B 1 994 ? 104.715 185.317 180.200 1.00 93.14 994 GLU B O 1
ATOM 9659 N N . THR B 1 995 ? 103.056 183.812 180.404 1.00 72.85 995 THR B N 1
ATOM 9660 C CA . THR B 1 995 ? 103.281 183.611 181.828 1.00 68.53 995 THR B CA 1
ATOM 9661 C C . THR B 1 995 ? 104.574 182.856 182.097 1.00 70.42 995 THR B C 1
ATOM 9662 O O . THR B 1 995 ? 105.282 183.162 183.060 1.00 79.94 995 THR B O 1
ATOM 9666 N N . LEU B 1 996 ? 104.903 181.871 181.262 1.00 69.52 996 LEU B N 1
ATOM 9667 C CA . LEU B 1 996 ? 106.126 181.110 181.488 1.00 67.57 996 LEU B CA 1
ATOM 9668 C C . LEU B 1 996 ? 107.348 182.014 181.450 1.00 69.15 996 LEU B C 1
ATOM 9669 O O . LEU B 1 996 ? 108.241 181.899 182.296 1.00 82.82 996 LEU B O 1
ATOM 9674 N N . SER B 1 997 ? 107.405 182.918 180.480 1.00 70.86 997 SER B N 1
ATOM 9675 C CA . SER B 1 997 ? 108.533 183.825 180.298 1.00 71.10 997 SER B CA 1
ATOM 9676 C C . SER B 1 997 ? 108.037 185.249 180.513 1.00 76.63 997 SER B C 1
ATOM 9677 O O . SER B 1 997 ? 107.370 185.816 179.644 1.00 89.53 997 SER B O 1
ATOM 9680 N N . GLN B 1 998 ? 108.353 185.826 181.667 1.00 78.57 998 GLN B N 1
ATOM 9681 C CA . GLN B 1 998 ? 107.993 187.207 181.940 1.00 80.24 998 GLN B CA 1
ATOM 9682 C C . GLN B 1 998 ? 108.893 187.742 183.039 1.00 89.86 998 GLN B C 1
ATOM 9683 O O . GLN B 1 998 ? 109.562 186.986 183.746 1.00 97.45 998 GLN B O 1
ATOM 9689 N N . ASP B 1 999 ? 108.901 189.065 183.174 1.00 100.82 999 ASP B N 1
ATOM 9690 C CA . ASP B 1 999 ? 109.649 189.793 184.189 1.00 97.58 999 ASP B CA 1
ATOM 9691 C C . ASP B 1 999 ? 111.111 189.382 184.247 1.00 98.20 999 ASP B C 1
ATOM 9692 O O . ASP B 1 999 ? 111.754 189.587 185.280 1.00 102.39 999 ASP B O 1
ATOM 9697 N N . LEU B 1 1000 ? 111.660 188.815 183.180 1.00 91.32 1000 LEU B N 1
ATOM 9698 C CA . LEU B 1 1000 ? 113.073 188.488 183.145 1.00 92.81 1000 LEU B CA 1
ATOM 9699 C C . LEU B 1 1000 ? 113.820 189.498 182.279 1.00 102.29 1000 LEU B C 1
ATOM 9700 O O . LEU B 1 1000 ? 113.250 190.459 181.756 1.00 111.06 1000 LEU B O 1
ATOM 9705 N N . ARG B 1 1001 ? 115.110 189.269 182.123 1.00 92.68 1001 ARG B N 1
ATOM 9706 C CA . ARG B 1 1001 ? 115.892 189.940 181.098 1.00 96.51 1001 ARG B CA 1
ATOM 9707 C C . ARG B 1 1001 ? 116.145 188.866 180.053 1.00 104.06 1001 ARG B C 1
ATOM 9708 O O . ARG B 1 1001 ? 117.278 188.410 179.862 1.00 93.26 1001 ARG B O 1
ATOM 9716 N N . PRO B 1 1002 ? 115.097 188.436 179.360 1.00 128.62 1002 PRO B N 1
ATOM 9717 C CA . PRO B 1 1002 ? 115.068 187.082 178.826 1.00 123.24 1002 PRO B CA 1
ATOM 9718 C C . PRO B 1 1002 ? 115.717 186.979 177.461 1.00 122.10 1002 PRO B C 1
ATOM 9719 O O . PRO B 1 1002 ? 115.253 187.596 176.491 1.00 124.79 1002 PRO B O 1
ATOM 9723 N N . PRO B 1 1003 ? 116.795 186.214 177.346 1.00 86.94 1003 PRO B N 1
ATOM 9724 C CA . PRO B 1 1003 ? 117.015 185.388 176.156 1.00 82.70 1003 PRO B CA 1
ATOM 9725 C C . PRO B 1 1003 ? 116.351 184.028 176.345 1.00 85.89 1003 PRO B C 1
ATOM 9726 O O . PRO B 1 1003 ? 117.003 182.982 176.305 1.00 93.83 1003 PRO B O 1
ATOM 9730 N N . VAL B 1 1004 ? 115.042 184.040 176.579 1.00 66.49 1004 VAL B N 1
ATOM 9731 C CA . VAL B 1 1004 ? 114.316 182.838 176.970 1.00 63.65 1004 VAL B CA 1
ATOM 9732 C C . VAL B 1 1004 ? 113.900 182.071 175.725 1.00 70.88 1004 VAL B C 1
ATOM 9733 O O . VAL B 1 1004 ? 113.330 182.641 174.789 1.00 80.82 1004 VAL B O 1
ATOM 9737 N N . ILE B 1 1005 ? 114.181 180.773 175.715 1.00 63.22 1005 ILE B N 1
ATOM 9738 C CA . ILE B 1 1005 ? 113.842 179.894 174.605 1.00 55.59 1005 ILE B CA 1
ATOM 9739 C C . ILE B 1 1005 ? 112.889 178.829 175.121 1.00 66.20 1005 ILE B C 1
ATOM 9740 O O . ILE B 1 1005 ? 113.214 178.108 176.071 1.00 79.37 1005 ILE B O 1
ATOM 9745 N N . LEU B 1 1006 ? 111.719 178.729 174.500 1.00 58.64 1006 LEU B N 1
ATOM 9746 C CA . LEU B 1 1006 ? 110.761 177.671 174.796 1.00 50.23 1006 LEU B CA 1
ATOM 9747 C C . LEU B 1 1006 ? 110.861 176.627 173.692 1.00 62.40 1006 LEU B C 1
ATOM 9748 O O . LEU B 1 1006 ? 110.446 176.875 172.557 1.00 71.89 1006 LEU B O 1
ATOM 9753 N N . ILE B 1 1007 ? 111.411 175.465 174.023 1.00 65.35 1007 ILE B N 1
ATOM 9754 C CA . ILE B 1 1007 ? 111.675 174.426 173.042 1.00 65.71 1007 ILE B CA 1
ATOM 9755 C C . ILE B 1 1007 ? 110.744 173.249 173.288 1.00 62.88 1007 ILE B C 1
ATOM 9756 O O . ILE B 1 1007 ? 110.239 173.035 174.392 1.00 63.04 1007 ILE B O 1
ATOM 9761 N N . ARG B 1 1008 ? 110.512 172.479 172.229 1.00 67.45 1008 ARG B N 1
ATOM 9762 C CA . ARG B 1 1008 ? 109.697 171.272 172.324 1.00 68.60 1008 ARG B CA 1
ATOM 9763 C C . ARG B 1 1008 ? 109.962 170.415 171.099 1.00 78.94 1008 ARG B C 1
ATOM 9764 O O . ARG B 1 1008 ? 109.637 170.823 169.981 1.00 88.12 1008 ARG B O 1
ATOM 9772 N N . GLY B 1 1009 ? 110.541 169.238 171.303 1.00 73.16 1009 GLY B N 1
ATOM 9773 C CA . GLY B 1 1009 ? 110.712 168.305 170.213 1.00 69.94 1009 GLY B CA 1
ATOM 9774 C C . GLY B 1 1009 ? 109.405 167.650 169.827 1.00 77.70 1009 GLY B C 1
ATOM 9775 O O . GLY B 1 1009 ? 108.364 167.861 170.444 1.00 85.20 1009 GLY B O 1
ATOM 9776 N N . ASN B 1 1010 ? 109.463 166.830 168.782 1.00 78.19 1010 ASN B N 1
ATOM 9777 C CA . ASN B 1 1010 ? 108.267 166.163 168.291 1.00 77.75 1010 ASN B CA 1
ATOM 9778 C C . ASN B 1 1010 ? 108.001 164.842 168.990 1.00 82.77 1010 ASN B C 1
ATOM 9779 O O . ASN B 1 1010 ? 107.363 163.963 168.403 1.00 90.22 1010 ASN B O 1
ATOM 9784 N N . GLN B 1 1011 ? 108.477 164.678 170.223 1.00 72.93 1011 GLN B N 1
ATOM 9785 C CA . GLN B 1 1011 ? 108.256 163.464 170.999 1.00 67.69 1011 GLN B CA 1
ATOM 9786 C C . GLN B 1 1011 ? 109.024 162.278 170.431 1.00 73.18 1011 GLN B C 1
ATOM 9787 O O . GLN B 1 1011 ? 108.750 161.129 170.776 1.00 84.85 1011 GLN B O 1
ATOM 9793 N N . GLU B 1 1012 ? 109.990 162.543 169.560 1.00 82.09 1012 GLU B N 1
ATOM 9794 C CA . GLU B 1 1012 ? 110.826 161.512 168.969 1.00 77.86 1012 GLU B CA 1
ATOM 9795 C C . GLU B 1 1012 ? 112.255 161.692 169.453 1.00 86.18 1012 GLU B C 1
ATOM 9796 O O . GLU B 1 1012 ? 112.774 162.811 169.478 1.00 96.56 1012 GLU B O 1
ATOM 9802 N N . ASN B 1 1013 ? 112.886 160.588 169.840 1.00 79.40 1013 ASN B N 1
ATOM 9803 C CA . ASN B 1 1013 ? 114.219 160.660 170.419 1.00 77.60 1013 ASN B CA 1
ATOM 9804 C C . ASN B 1 1013 ? 115.198 161.305 169.449 1.00 82.35 1013 ASN B C 1
ATOM 9805 O O . ASN B 1 1013 ? 115.267 160.932 168.275 1.00 89.55 1013 ASN B O 1
ATOM 9810 N N . VAL B 1 1014 ? 115.955 162.279 169.946 1.00 66.34 1014 VAL B N 1
ATOM 9811 C CA . VAL B 1 1014 ? 117.077 162.857 169.220 1.00 63.07 1014 VAL B CA 1
ATOM 9812 C C . VAL B 1 1014 ? 118.398 162.620 169.928 1.00 69.97 1014 VAL B C 1
ATOM 9813 O O . VAL B 1 1014 ? 119.429 163.120 169.473 1.00 80.74 1014 VAL B O 1
ATOM 9817 N N . LEU B 1 1015 ? 118.396 161.871 171.025 1.00 69.02 1015 LEU B N 1
ATOM 9818 C CA . LEU B 1 1015 ? 119.601 161.485 171.734 1.00 65.87 1015 LEU B CA 1
ATOM 9819 C C . LEU B 1 1015 ? 119.563 159.985 171.968 1.00 72.07 1015 LEU B C 1
ATOM 9820 O O . LEU B 1 1015 ? 118.494 159.376 172.050 1.00 80.75 1015 LEU B O 1
ATOM 9825 N N . THR B 1 1016 ? 120.744 159.387 172.074 1.00 76.64 1016 THR B N 1
ATOM 9826 C CA . THR B 1 1016 ? 120.830 157.951 172.276 1.00 75.24 1016 THR B CA 1
ATOM 9827 C C . THR B 1 1016 ? 122.147 157.629 172.959 1.00 76.28 1016 THR B C 1
ATOM 9828 O O . THR B 1 1016 ? 123.173 158.234 172.647 1.00 82.78 1016 THR B O 1
ATOM 9832 N N . PHE B 1 1017 ? 122.108 156.685 173.899 1.00 67.71 1017 PHE B N 1
ATOM 9833 C CA . PHE B 1 1017 ? 123.321 156.158 174.510 1.00 74.14 1017 PHE B CA 1
ATOM 9834 C C . PHE B 1 1017 ? 123.727 154.824 173.898 1.00 79.76 1017 PHE B C 1
ATOM 9835 O O . PHE B 1 1017 ? 124.351 153.996 174.567 1.00 92.60 1017 PHE B O 1
ATOM 9843 N N . TYR B 1 1018 ? 123.384 154.606 172.635 1.00 79.54 1018 TYR B N 1
ATOM 9844 C CA . TYR B 1 1018 ? 123.686 153.373 171.929 1.00 71.75 1018 TYR B CA 1
ATOM 9845 C C . TYR B 1 1018 ? 124.529 153.691 170.707 1.00 80.44 1018 TYR B C 1
ATOM 9846 O O . TYR B 1 1018 ? 124.404 154.769 170.121 1.00 90.36 1018 TYR B O 1
ATOM 9855 N N . CYS B 1 1019 ? 125.391 152.758 170.333 1.00 98.87 1019 CYS B N 1
ATOM 9856 C CA . CYS B 1 1019 ? 126.041 152.758 169.028 1.00 96.89 1019 CYS B CA 1
ATOM 9857 C C . CYS B 1 1019 ? 125.543 151.505 168.317 1.00 104.28 1019 CYS B C 1
ATOM 9858 O O . CYS B 1 1019 ? 126.086 150.414 168.512 1.00 118.96 1019 CYS B O 1
ATOM 9861 N N . GLN B 1 1020 ? 124.501 151.667 167.507 1.00 90.65 1020 GLN B N 1
ATOM 9862 C CA . GLN B 1 1020 ? 123.745 150.546 166.945 1.00 97.40 1020 GLN B CA 1
ATOM 9863 C C . GLN B 1 1020 ? 124.608 149.370 166.508 1.00 101.30 1020 GLN B C 1
ATOM 9864 O O . GLN B 1 1020 ? 124.318 148.218 166.830 1.00 88.88 1020 GLN B O 1
#

Sequence (1268 aa):
CMRFGYNIDVVPTYEHYANTQPGEPRKVRPTLADLHSFLPVRFGWVKGVMIRCMLNIWGVILYLRLPWITAQAGIVLTWIIILLSVTVTSITGLSISAISTNGKVKSGGTYFLISRSLGPELGGSIGLIFAFANAVGVAMHTVGFAETVRDLLQEYGAPIVDPINDIRIIAVVSVTVLLAISLAGMEWESKAQVLFFLVIMVSFANYLVGTLIPPSEDKASKGFFSYRADIFVQNLVPDWRGPDGTFFGMFEIFFPSATGILAGANISGDLKDPAIAIPKGTLMAIFWTTISYLAISATIGSCVVRDASGVLNDTVTPGWGACEGLACSYGWNFTECTQQHSCHYGLINYYQTMSMVSGFAPLITAGIFGATLSSALACLVSAAKVFQCLCEDQLYPLIGFFGKGYGKNKEPVRGYLLAYAIAVAFIIIAELNTIAPIISNFFLCSYALINFSCFHASITNSPGWRPSFQYYNKWAALFGAIISVVIMFLLTWWAALIAIGVVLFLLLYVIYKKPEVNWGSSVQAGSYNLALSYSVGLNEVEDHIKNYRPQCLVLTGPPNFRPALVDFVGTFTRNLSLMICGHVLIGPHKQRMPELQLIANGHTKWLNKRKIKAFYSDVIAEDLRRGVQILMQAAGLGRMKPNILVVGFKKNWQSAHPATVEDYIGILHDAFDFNYGVCVMRMREGLNVSEQATTIFQSEQGKKTIDIYWLFDDGGLTLLIPYLLGRKRRWSKCKIRVFVGGQINRMDQERKAIISLLSKFRLGFHEVHILPDINQNPRAEHTKRFEDMIAPFRLNDGFKDEATVNEMRRDCPWKISDEEITKNRVKSLRQVRLNEIVLDYSRDAALIVITLPIGRKGKCPSSLYMAWLETLSQDLRPPVILIRGNQENVLTFYCVQAGSYNLALSYSVGLNEVEDHIKNYRPQCLVLTGPPNFRPALVDFVGTFTRNLSLMICGHVLIGPHKQRMPELQLIANGHTKWLNKRKIKAFYSDVIAEDLRRGVQILMQAAGLGRMKPNILVVGFKKNWQSAHPATVEDYIGILHDAFDFNYGVCVMRMREGLNVEQATTIFQSEQGKKTIDIYWLFDDGGLTLLIPYLLGRKRRWSKCKIRVFVGGQINRMDQERKAIISLLSKFRLGFHEVHILPDINQNPRAEHTKRFEDMIAPFRLNDGFKDEATVNEMRRDCPWKISDEEITKNRVKSLRQVRLNEIVLDYSRDAALIVITLPIGRKGKCPSSLYMAWLETLSQDLRPPVILIRGNQENVLTFYCQ

InterPro domains:
  IPR002948 Thiazide-sensitive Na-K-Cl co-transporter [PR01230] (286-299)
  IPR002948 Thiazide-sensitive Na-K-Cl co-transporter [PR01230] (378-384)
  IPR002948 Thiazide-sensitive Na-K-Cl co-transporter [PR01230] (489-496)
  IPR002948 Thiazide-sensitive Na-K-Cl co-transporter [PR01230] (1010-1020)
  IPR004841 Amino acid permease/SLC12A domain [PF00324] (140-645)
  IPR004842 SLC12A transporter family [PTHR11827] (61-1017)
  IPR004842 SLC12A transporter family [TIGR00930] (59-1019)
  IPR013612 Amino acid permease, N-terminal [PF08403] (46-115)
  IPR018491 SLC12A transporter, C-terminal [PF03522] (654-789)
  IPR018491 SLC12A transporter, C-terminal [PF03522] (815-1019)

Secondary structure (DSSP, 8-state):
-------------GGGT----SSSSPP-PPPHHHHSS-----B-HIIIIIHHHHHHH--SHHHHTHHHHHHHHHHHHHHHHHHHHHHHHHHHHHHHHHHTSSSB--TTHHHHHHHHHH-HHHHHHHHHHHHHHHHHHHHHHHHHHHHHHHHHHHHTT--SS-HHHHHHHHHHHHHHHHHHHHHT-HHHHHHHHHHHHHHHHHHHHHHHHHTTSPP-HHHHTTTB-SS-HHHHHHTTS----STT-SHHHHHHHHGGGS--TTTTGGGGGGBS-HHHHHHHHHHHHHHHHHHHHHHHHHHHHTTB-S-B---GGGB-BTTB----SGGGTTTB--HHHHHHT---BSTTT-TTHHHHHSS-HHHHHHHHHHHHHHHHHHHHHHHHHHHHHHHHHT-SSSGGGS----SSS---HHHHHHHHHHHHHHHHH---TTTHHHHHHHHHHHHHHHHHHHHHHHHH--TT---S-----HHHHHHHHHHHHHHHHHHHHHHHHHHHHHHHHHHHHHHHH--------HHHHHHHHHHHHHHHHHHHSPP-GGG----EEEE-SSTTT-HHHHHHHHHHHTTTS-EEEEEEE--SSS---HHHHHHHHHHHHHHHHTT---EEEEEE-SSHHHHHHHHHHH-BBTTB---EEEEE--TTSSSS-HHHHHHHHHHHHHHHHTTPEEEEEE-TT-S----PPP-GGGS--TT--EEEEE-S-SSSHHHHHHHHHTTSTTTTTPPEEEEE---TTTT--SSHHHHHHHHHTT----EEE---TTSSPPPHHHHHHHHHHHGGGB---SSS-HHHHHHHHSS-TTSB-HHHHHHSSHHHHHHHHHHHHHHHH-SS-SEEEEEPP---TTTS-HHHHHHHHHHHS-S-SS-EEEEE--SS-GGGG--/-HHHHHHHHHHHHHHTTTSPP-STT----EEEE-SSTTT-HHHHHHHHHHHTTTS-EEEEEEEES-----HHHHHHHHHHHHHHHHHTT---EEEEEEESSHHHHHHHHHHH-BBTTB---EEEEE--TTSSSS-HHHHHHHHHHHHHHHHTT-EEEEEEETT-S-------GGGS--TT-EEEEE--S-SSSHHHHHHHHHHTSTTTTTPEEEEEEE--GGGHHHHHHHHHHHHHHHT----EEEEES-TTSPPPHHHHHHHHHHTGGGB----SS-GGGTHHHHTT-TT-B-HHHHHHHHHHHHHHHHHHHHHHTT-TT-SEEEEEPP---TTSS-HHHHHHHHHHHS-SS--EEEEEE--SS----SB--

Radius of gyration: 40.1 Å; Cα contacts (8 Å, |Δi|>4): 2347; chains: 2; bounding box: 128×85×95 Å